Protein 6R3P (pdb70)

Sequence (985 aa):
MPGFLTAFEYSEKRKMMVFHITTGSQEFDKLLGGGIESMAITEAFGEFRTGKTQLSHTLCVTAQLPGAGGYPGGKIIFIDTENTFRPDRLRDIADRFNVDHDAVLDDNVLYARAYTSEHQMELLDYVAAKFHEEAGIFKLLIIDSIMALFRVDFSGRGELAERQQKLAQMLSRLQKISEEYNVAVFVTNQMTKKPIGGHILAHASTTRISLRKGRGELRIAKIYDSPEMPENEATFAITAGGIGDAKEPGFLTAFEYSEKRKMVFHITTGSQEFDKLLGGGIESMAITEAFGEFRTGKTQLSHTLCVTAQLPGAGGYPGGKIIFIDTENTFRPDRLRDIADRFNVDHDAVLDDNVLYARAYTSEHQMELLDYVAAKFHEEAGIFKLLIIDSIMALFRVDFSGRGELAERQQKLAQMLSRLQKISEEYNVAVFVTNQMTAKKPIGGHILAHASTTRISLRKGRGELRIAKIYDSPEMPENEATFAITAGGIGDAKESMPGFLTAFEYSEKRKMVFHITTGSQEFDKLLGGGIESMAITEAFGEFRTGKTQLSHTLCVTAQLPGAGGYPGGKIIFIDTENTFRPDRLRDIADRFNVDHDAVLDNVLYARAYTSEHQMELLDYVAAKFHEEAGIFKLLIIDSIMALFRVDFSGRGELAERQQKLAQMLSRLQKISEEYNVAVFVTNQMTAPKKPIGGHILAHASTTRISLRKGRGELRIAKIYDSPEMPENEATFAITAGGIGDAMPGFLTAFEYSEKRKMVFHITTGSQEFDKLLGGGIESMAITEAFGEFRTGKTQLSHTLCVTAQLPGAGGYPGGKIIFIDTENTFRPDRLRDIADRFNVDHDAVLDDNVLYARAYTSEHQMELLDYVAAKFHEEAGIFKLLIIDSIMALFRVDFSGRGELAERQQKLAQMLSRLQKISEEYNVAVFVTNQMTKKPIGGHILAHASTTRISLRKGRGELRIAKIYDSPEMPENEATFAITAGGIGDAKE

Radius of gyration: 35.14 Å; Cα contacts (8 Å, |Δi|>4): 2081; chains: 4; bounding box: 128×81×46 Å

Solvent-accessible surface area: 45267 Å² total; per-residue (Å²): 55,73,68,13,70,33,0,72,84,6,2,72,59,29,116,115,30,14,55,0,50,0,12,0,126,78,2,20,158,30,23,55,35,2,2,38,0,3,5,1,4,0,0,1,6,105,168,171,5,5,37,40,20,2,0,0,0,0,0,0,2,0,27,35,82,19,83,50,11,4,76,12,16,68,0,12,0,1,0,14,66,86,43,17,114,56,93,93,0,85,62,0,0,77,90,51,134,50,90,56,98,51,5,46,106,38,18,61,93,32,55,1,142,59,4,113,55,0,22,84,28,3,70,158,9,26,56,70,4,126,119,112,74,44,62,14,23,0,0,0,0,8,0,0,0,18,15,0,94,103,53,25,93,50,218,76,98,62,40,87,35,22,118,69,0,12,74,1,2,17,93,0,7,111,12,0,5,112,57,20,2,0,0,1,0,3,0,41,42,93,164,144,15,14,4,48,96,1,0,42,33,4,9,51,35,30,2,22,6,97,122,20,214,70,148,51,31,33,0,22,46,66,130,20,60,147,96,116,137,27,52,4,35,1,15,46,78,80,12,0,0,9,62,24,210,200,157,96,170,107,82,88,143,85,93,49,80,53,90,152,110,33,19,58,1,48,0,11,0,122,82,0,21,148,32,23,55,36,1,0,47,0,10,9,2,4,0,0,0,5,100,166,156,4,6,37,36,35,1,0,1,0,0,0,0,1,0,30,28,108,39,99,91,69,8,90,14,15,76,0,0,0,0,0,0,51,4,46,0,53,3,90,94,1,29,60,1,0,75,90,53,134,51,80,36,45,51,4,0,72,44,0,18,5,4,18,0,34,45,6,119,51,0,25,78,3,4,69,92,0,28,60,33,4,132,123,108,71,43,63,12,24,0,0,0,0,9,1,0,0,6,0,0,42,11,40,26,37,13,219,77,46,54,84,89,38,51,134,75,0,42,74,2,3,46,101,0,42,134,10,0,70,115,52,22,1,0,0,0,0,1,0,34,40,50,116,159,110,8,13,6,45,167,38,0,42,141,4,8,94,36,30,0,23,4,95,99,24,210,76,139,50,26,32,0,18,48,73,129,20,77,148,101,117,135,29,56,8,57,0,12,39,72,81,10,0,0,6,57,20,201,184,115,117,149,74,123,96,75,87,143,75,95,47,83,58,91,156,111,32,23,58,0,49,0,12,0,120,86,1,20,146,31,24,54,36,1,2,50,0,10,7,1,4,0,0,1,6,132,172,161,5,4,36,40,26,1,0,0,0,0,0,0,1,0,26,30,114,37,99,90,68,10,90,14,15,80,0,0,0,0,0,0,53,2,43,0,55,3,88,90,0,42,68,2,0,81,90,52,135,48,95,56,68,51,5,1,75,45,0,33,5,1,17,0,33,42,5,120,51,0,30,82,5,3,77,96,0,23,56,47,5,128,122,108,85,45,62,15,24,0,0,0,0,8,0,0,0,7,1,0,41,12,36,22,39,13,228,74,36,69,81,84,33,57,134,73,0,43,66,1,2,56,101,0,44,144,10,1,70,109,42,26,1,0,0,1,0,1,0,34,50,56,100,155,134,110,7,13,6,45,168,38,0,41,140,4,9,93,36,31,2,23,4,92,102,20,221,72,144,57,22,31,0,24,46,70,127,20,82,144,110,113,134,27,60,8,55,1,15,48,79,84,11,0,0,8,75,92,72,102,40,15,64,30,0,68,84,6,3,82,63,28,137,115,33,15,59,1,49,0,11,0,119,88,0,21,150,33,24,55,35,1,1,39,0,3,4,2,3,0,0,0,5,106,171,148,5,3,36,40,22,1,0,1,0,0,0,0,1,0,28,32,74,20,85,60,13,5,77,13,15,78,0,10,0,1,0,14,66,85,45,17,110,56,92,99,1,86,64,3,0,79,93,49,120,46,22,56,80,46,4,45,108,45,16,82,92,29,55,1,143,61,6,136,54,0,23,91,31,7,65,149,9,24,57,74,3,130,122,108,72,41,67,15,20,0,0,0,0,9,0,0,0,15,16,0,93,102,54,21,98,39,215,75,94,42,42,90,32,20,112,74,0,11,74,3,3,17,103,0,7,109,9,0,5,112,35,18,1,0,0,0,0,2,0,34,40,84,168,123,8,13,5,46,89,1,0,41,34,4,8,48,35,30,0,24,4,96,114,20,218,70,148,56,12,30,0,19,46,71,129,21,66,149,100,112,134,29,58,8,54,1,14,47,77,83,11,0,0,7,58,44,193,238

Secondary structure (DSSP, 8-state):
-TT-EEHHHHHHHHTT--EE--S-HHHHHHHTSSEEBSEEEEEEESTTSSHHHHHHHHHHHTTS--GGG----EEEEEESSS---HHHHHHHHHHTT--HHHHHHTEEEEE--SHHHHHHHHHHHHHHHHHSTTSEEEEEEE-SSHHHHHHT-STTSHHHHHHHHHHHHHHHHHHHHHTT-EEEEEE-B---BTTHHHHHHH-SEEEEEEE-STTEEEEEETT--S-GGGEEEEEEETTEEE----/-----HHHHHHHHTT--EE--S-HHHHHHHTSSEESSEEEEEEESTTSSHHHHHHHHHHHTTS--GGG----EEEEEESSS---HHHHHHHHHHTT--HHHHHHTEEEEE--SHHHHHHHHHHHHHHHHHSTTSEEEEEEE-SSHHHHHHT-STTSHHHHHHHHHHHHHHHHHHHHHTT-EEEEEE-EE--EETTHHHHHHH-SEEEEEEE-STTEEEEEETT--S-GGGEEEEEEETTEEE----/--TT---HHHHHHHHTT--EE--S-HHHHHHHTSSEEBSEEEEEEESTTSSHHHHHHHHHHHTTS--GGG----EEEEEESSS---HHHHHHHHHHTT--HHHHHHTEEEEE--SHHHHHHHHHHHHHHHHHSTTSEEEEEEESSSHHHHHHT-STTSHHHHHHHHHHHHHHHHHHHHHTT-EEEEEE-EE---EETTHHHHHHH-SEEEEEEE-STT-EEEEETT--S-GGGEEEEEEETTEEE--/-TT-EEHHHHHHHHTT--EE--S-HHHHHHHTSSEESSEEEEEEESTTSSHHHHHHHHHHHTTS--GGG----EEEEEESSS---HHHHHHHHHHTT--HHHHHHTEEEEE--SHHHHHHHHHHHHHHHHHSTTSEEEEEEE-SSHHHHHHT-STTSHHHHHHHHHHHHHHHHHHHHHTT-EEEEEE-B---BTTHHHHHHH-SEEEEEEE-STTEEEEEETTS-S-GGGEEEEEEETTEEE----

Structure (mmCIF, N/CA/C/O backbone):
data_6R3P
#
_entry.id   6R3P
#
_cell.length_a   174.490
_cell.length_b   174.490
_cell.length_c   179.570
_cell.angle_alpha   90.00
_cell.angle_beta   90.00
_cell.angle_gamma   90.00
#
_symmetry.space_group_name_H-M   'I 4 2 2'
#
loop_
_entity.id
_entity.type
_entity.pdbx_description
1 polymer 'Meiotic recombination protein DMC1/LIM15 homolog'
2 non-polymer 1,2-ETHANEDIOL
3 non-polymer DI(HYDROXYETHYL)ETHER
4 non-polymer 'TETRAETHYLENE GLYCOL'
5 non-polymer 'HEXAETHYLENE GLYCOL'
6 non-polymer 'PENTAETHYLENE GLYCOL'
7 water water
#
loop_
_atom_site.group_PDB
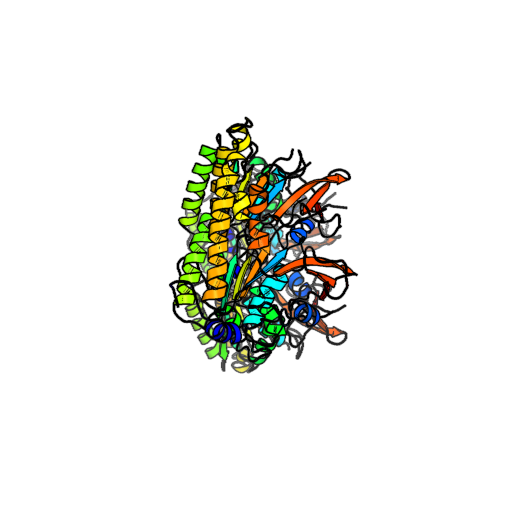_atom_site.id
_atom_site.type_symbol
_atom_site.label_atom_id
_atom_site.label_alt_id
_atom_site.label_comp_id
_atom_site.label_asym_id
_atom_site.label_entity_id
_atom_site.label_seq_id
_atom_site.pdbx_PDB_ins_code
_atom_site.Cartn_x
_atom_site.Cartn_y
_atom_site.Cartn_z
_atom_site.occupancy
_atom_site.B_iso_or_equiv
_atom_site.auth_seq_id
_atom_site.auth_comp_id
_atom_site.auth_asym_id
_atom_site.auth_atom_id
_atom_site.pdbx_PDB_model_num
ATOM 1 N N . MET A 1 3 ? 16.825 45.397 86.240 1.00 141.31 82 MET A N 1
ATOM 2 C CA . MET A 1 3 ? 15.906 44.280 86.423 1.00 142.48 82 MET A CA 1
ATOM 3 C C . MET A 1 3 ? 16.624 43.044 86.956 1.00 137.03 82 MET A C 1
ATOM 4 O O . MET A 1 3 ? 17.853 42.967 86.912 1.00 133.08 82 MET A O 1
ATOM 17 N N . PRO A 1 4 ? 15.856 42.074 87.462 1.00 135.34 83 PRO A N 1
ATOM 18 C CA . PRO A 1 4 ? 16.430 40.796 87.898 1.00 131.42 83 PRO A CA 1
ATOM 19 C C . PRO A 1 4 ? 16.698 39.880 86.704 1.00 121.71 83 PRO A C 1
ATOM 20 O O . PRO A 1 4 ? 15.768 39.387 86.065 1.00 123.72 83 PRO A O 1
ATOM 31 N N . GLY A 1 5 ? 17.977 39.657 86.415 1.00 97.33 84 GLY A N 1
ATOM 32 C CA . GLY A 1 5 ? 18.370 38.830 85.293 1.00 89.08 84 GLY A CA 1
ATOM 33 C C . GLY A 1 5 ? 18.533 39.563 83.980 1.00 80.56 84 GLY A C 1
ATOM 34 O O . GLY A 1 5 ? 18.877 38.927 82.975 1.00 72.63 84 GLY A O 1
ATOM 38 N N . PHE A 1 6 ? 18.308 40.875 83.955 1.00 89.05 85 PHE A N 1
ATOM 39 C CA . PHE A 1 6 ? 18.392 41.679 82.746 1.00 82.11 85 PHE A CA 1
ATOM 40 C C . PHE A 1 6 ? 19.570 42.641 82.825 1.00 74.56 85 PHE A C 1
ATOM 41 O O . PHE A 1 6 ? 19.932 43.122 83.903 1.00 73.61 85 PHE A O 1
ATOM 58 N N . LEU A 1 7 ? 20.162 42.916 81.667 1.00 67.28 86 LEU A N 1
ATOM 59 C CA . LEU A 1 7 ? 21.142 43.978 81.507 1.00 66.38 86 LEU A CA 1
ATOM 60 C C . LEU A 1 7 ? 20.582 45.051 80.584 1.00 65.79 86 LEU A C 1
ATOM 61 O O . LEU A 1 7 ? 19.736 44.774 79.728 1.00 67.22 86 LEU A O 1
ATOM 77 N N . THR A 1 8 ? 21.059 46.280 80.757 1.00 58.19 87 THR A N 1
ATOM 78 C CA . THR A 1 8 ? 20.827 47.290 79.739 1.00 56.74 87 THR A CA 1
ATOM 79 C C . THR A 1 8 ? 21.592 46.906 78.475 1.00 53.64 87 THR A C 1
ATOM 80 O O . THR A 1 8 ? 22.566 46.150 78.517 1.00 51.52 87 THR A O 1
ATOM 91 N N . ALA A 1 9 ? 21.135 47.424 77.335 1.00 54.30 88 ALA A N 1
ATOM 92 C CA . ALA A 1 9 ? 21.862 47.180 76.094 1.00 52.44 88 ALA A CA 1
ATOM 93 C C . ALA A 1 9 ? 23.282 47.725 76.173 1.00 50.05 88 ALA A C 1
ATOM 94 O O . ALA A 1 9 ? 24.187 47.195 75.517 1.00 47.86 88 ALA A O 1
ATOM 101 N N . PHE A 1 10 ? 23.496 48.775 76.972 1.00 54.03 89 PHE A N 1
ATOM 102 C CA . PHE A 1 10 ? 24.836 49.333 77.129 1.00 53.84 89 PHE A CA 1
ATOM 103 C C . PHE A 1 10 ? 25.753 48.355 77.850 1.00 50.67 89 PHE A C 1
ATOM 104 O O . PHE A 1 10 ? 26.871 48.085 77.394 1.00 50.89 89 PHE A O 1
ATOM 121 N N . GLU A 1 11 ? 25.301 47.822 78.987 1.00 50.57 90 GLU A N 1
ATOM 122 C CA . GLU A 1 11 ? 26.084 46.812 79.689 1.00 49.46 90 GLU A CA 1
ATOM 123 C C . GLU A 1 11 ? 26.378 45.623 78.787 1.00 46.83 90 GLU A C 1
ATOM 124 O O . GLU A 1 11 ? 27.502 45.106 78.772 1.00 45.25 90 GLU A O 1
ATOM 136 N N . TYR A 1 12 ? 25.381 45.171 78.024 1.00 46.57 91 TYR A N 1
ATOM 137 C CA . TYR A 1 12 ? 25.620 44.055 77.116 1.00 51.86 91 TYR A CA 1
ATOM 138 C C . TYR A 1 12 ? 26.604 44.448 76.022 1.00 42.84 91 TYR A C 1
ATOM 139 O O . TYR A 1 12 ? 27.451 43.6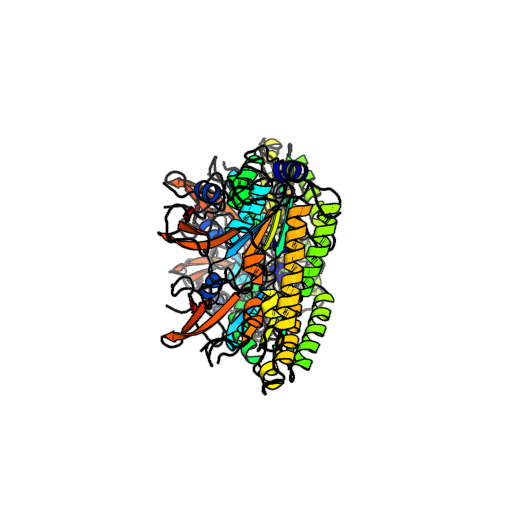42 75.626 1.00 41.03 91 TYR A O 1
ATOM 157 N N . SER A 1 13 ? 26.522 45.688 75.535 1.00 52.57 92 SER A N 1
ATOM 158 C CA . SER A 1 13 ? 27.485 46.163 74.546 1.00 48.69 92 SER A CA 1
ATOM 159 C C . SER A 1 13 ? 28.904 46.105 75.097 1.00 48.92 92 SER A C 1
ATOM 160 O O . SER A 1 13 ? 29.828 45.644 74.418 1.00 46.22 92 SER A O 1
ATOM 168 N N . GLU A 1 14 ? 29.096 46.573 76.333 1.00 52.23 93 GLU A N 1
ATOM 169 C CA . GLU A 1 14 ? 30.412 46.486 76.955 1.00 52.34 93 GLU A CA 1
ATOM 170 C C . GLU A 1 14 ? 30.888 45.040 77.023 1.00 52.66 93 GLU A C 1
ATOM 171 O O . GLU A 1 14 ? 32.074 44.757 76.817 1.00 48.78 93 GLU A O 1
ATOM 183 N N . LYS A 1 15 ? 29.974 44.108 77.302 1.00 54.44 94 LYS A N 1
ATOM 184 C CA . LYS A 1 15 ? 30.353 42.700 77.357 1.00 55.00 94 LYS A CA 1
ATOM 185 C C . LYS A 1 15 ? 30.755 42.185 75.980 1.00 52.92 94 LYS A C 1
ATOM 186 O O . LYS A 1 15 ? 31.742 41.450 75.849 1.00 50.76 94 LYS A O 1
ATOM 205 N N . ARG A 1 16 ? 30.017 42.570 74.937 1.00 47.70 95 ARG A N 1
ATOM 206 C CA . ARG A 1 16 ? 30.324 42.079 73.599 1.00 47.15 95 ARG A CA 1
ATOM 207 C C . ARG A 1 16 ? 31.570 42.726 73.007 1.00 47.32 95 ARG A C 1
ATOM 208 O O . ARG A 1 16 ? 32.176 42.148 72.099 1.00 45.53 95 ARG A O 1
ATOM 229 N N . LYS A 1 17 ? 31.972 43.903 73.494 1.00 45.88 96 LYS A N 1
ATOM 230 C CA . LYS A 1 17 ? 33.189 44.529 72.992 1.00 47.61 96 LYS A CA 1
ATOM 231 C C . LYS A 1 17 ? 34.420 43.662 73.229 1.00 46.71 96 LYS A C 1
ATOM 232 O O . LYS A 1 17 ? 35.449 43.881 72.583 1.00 46.62 96 LYS A O 1
ATOM 251 N N A MET A 1 18 ? 34.329 42.693 74.140 0.45 49.38 97 MET A N 1
ATOM 252 N N B MET A 1 18 ? 34.346 42.692 74.135 0.55 49.40 97 MET A N 1
ATOM 253 C CA A MET A 1 18 ? 35.410 41.762 74.435 0.45 49.18 97 MET A CA 1
ATOM 254 C CA B MET A 1 18 ? 35.464 41.791 74.384 0.55 49.32 97 MET A CA 1
ATOM 255 C C A MET A 1 18 ? 35.415 40.543 73.522 0.45 46.97 97 MET A C 1
ATOM 256 C C B MET A 1 18 ? 35.389 40.514 73.555 0.55 46.92 97 MET A C 1
ATOM 257 O O A MET A 1 18 ? 36.339 39.727 73.607 0.45 43.96 97 MET A O 1
ATOM 258 O O B MET A 1 18 ? 36.228 39.625 73.734 0.55 43.71 97 MET A O 1
ATOM 285 N N . VAL A 1 19 ? 34.412 40.400 72.652 1.00 41.55 98 VAL A N 1
ATOM 286 C CA . VAL A 1 19 ? 34.329 39.223 71.797 1.00 37.01 98 VAL A CA 1
ATOM 287 C C . VAL A 1 19 ? 35.549 39.170 70.889 1.00 36.12 98 VAL A C 1
ATOM 288 O O . VAL A 1 19 ? 36.025 40.199 70.391 1.00 39.78 98 VAL A O 1
ATOM 301 N N . PHE A 1 20 ? 36.069 37.965 70.673 1.00 33.84 99 PHE A N 1
ATOM 302 C CA . PHE A 1 20 ? 37.250 37.777 69.846 1.00 34.80 99 PHE A CA 1
ATOM 303 C C . PHE A 1 20 ? 37.019 36.655 68.842 1.00 36.44 99 PHE A C 1
ATOM 304 O O . PHE A 1 20 ? 36.025 35.924 68.897 1.00 35.39 99 PHE A O 1
ATOM 321 N N . HIS A 1 21 ? 37.956 36.550 67.903 1.00 36.03 100 HIS A N 1
ATOM 322 C CA . HIS A 1 21 ? 37.979 35.499 66.899 1.00 33.92 100 HIS A CA 1
ATOM 323 C C . HIS A 1 21 ? 39.336 34.816 66.940 1.00 35.03 100 HIS A C 1
ATOM 324 O O . HIS A 1 21 ? 40.360 35.470 67.159 1.00 40.98 100 HIS A O 1
ATOM 338 N N . ILE A 1 22 ? 39.340 33.502 66.734 1.00 32.58 101 ILE A N 1
ATOM 339 C CA . ILE A 1 22 ? 40.567 32.715 66.668 1.00 34.41 101 ILE A CA 1
ATOM 340 C C . ILE A 1 22 ? 40.749 32.271 65.224 1.00 33.83 101 ILE A C 1
ATOM 341 O O . ILE A 1 22 ? 39.894 31.566 64.675 1.00 35.58 101 ILE A O 1
ATOM 357 N N . THR A 1 23 ? 41.864 32.672 64.615 1.00 35.54 102 THR A N 1
ATOM 358 C CA . THR A 1 23 ? 42.111 32.334 63.220 1.00 36.22 102 THR A CA 1
ATOM 359 C C . THR A 1 23 ? 42.134 30.822 63.031 1.00 34.72 102 THR A C 1
ATOM 360 O O . THR A 1 23 ? 42.651 30.080 63.870 1.00 33.75 102 THR A O 1
ATOM 371 N N . THR A 1 24 ? 41.556 30.369 61.917 1.00 35.32 103 THR A N 1
ATOM 372 C CA . THR A 1 24 ? 41.593 28.961 61.545 1.00 37.65 103 THR A CA 1
ATOM 373 C C . THR A 1 24 ? 42.916 28.552 60.912 1.00 43.78 103 THR A C 1
ATOM 374 O O . THR A 1 24 ? 43.139 27.355 60.699 1.00 45.02 103 THR A O 1
ATOM 385 N N . GLY A 1 25 ? 43.790 29.508 60.605 1.00 42.47 104 GLY A N 1
ATOM 386 C CA . GLY A 1 25 ? 44.956 29.254 59.793 1.00 44.57 104 GLY A CA 1
ATOM 387 C C . GLY A 1 25 ? 44.756 29.530 58.319 1.00 46.32 104 GLY A C 1
ATOM 388 O O . GLY A 1 25 ? 45.741 29.567 57.571 1.00 48.87 104 GLY A O 1
ATOM 392 N N . SER A 1 26 ? 43.514 29.727 57.883 1.00 45.31 105 SER A N 1
ATOM 393 C CA . SER A 1 26 ? 43.189 30.017 56.494 1.00 47.42 105 SER A CA 1
ATOM 394 C C . SER A 1 26 ? 42.534 31.386 56.410 1.00 49.19 105 SER A C 1
ATOM 395 O O . SER A 1 26 ? 41.555 31.652 57.116 1.00 44.51 105 SER A O 1
ATOM 403 N N . GLN A 1 27 ? 43.072 32.250 55.547 1.00 57.85 106 GLN A N 1
ATOM 404 C CA . GLN A 1 27 ? 42.518 33.592 55.405 1.00 61.32 106 GLN A CA 1
ATOM 405 C C . GLN A 1 27 ? 41.098 33.549 54.855 1.00 59.25 106 GLN A C 1
ATOM 406 O O . GLN A 1 27 ? 40.213 34.259 55.346 1.00 57.14 106 GLN A O 1
ATOM 420 N N . GLU A 1 28 ? 40.860 32.723 53.834 1.00 59.80 107 GLU A N 1
ATOM 421 C CA . GLU A 1 28 ? 39.529 32.654 53.239 1.00 60.93 107 GLU A CA 1
ATOM 422 C C . GLU A 1 28 ? 38.523 32.067 54.220 1.00 56.29 107 GLU A C 1
ATOM 423 O O . GLU A 1 28 ? 37.402 32.573 54.349 1.00 54.83 107 GLU A O 1
ATOM 435 N N . PHE A 1 29 ? 38.906 30.999 54.921 1.00 52.75 108 PHE A N 1
ATOM 436 C CA . PHE A 1 29 ? 38.056 30.457 55.976 1.00 48.00 108 PHE A CA 1
ATOM 437 C C . PHE A 1 29 ? 37.748 31.522 57.025 1.00 47.68 108 PHE A C 1
ATOM 438 O O . PHE A 1 29 ? 36.601 31.656 57.469 1.00 46.43 108 PHE A O 1
ATOM 455 N N . ASP A 1 30 ? 38.759 32.301 57.423 1.00 44.35 109 ASP A N 1
ATOM 456 C CA . ASP A 1 30 ? 38.550 33.343 58.426 1.00 44.18 109 ASP A CA 1
ATOM 457 C C . ASP A 1 30 ? 37.551 34.385 57.937 1.00 44.91 109 ASP A C 1
ATOM 458 O O . ASP A 1 30 ? 36.657 34.801 58.682 1.00 43.87 109 ASP A O 1
ATOM 467 N N . LYS A 1 31 ? 37.694 34.831 56.686 1.00 47.30 110 LYS A N 1
ATOM 468 C CA . LYS A 1 31 ? 36.730 35.775 56.130 1.00 53.75 110 LYS A CA 1
ATOM 469 C C . LYS A 1 31 ? 35.319 35.203 56.175 1.00 52.25 110 LYS A C 1
ATOM 470 O O . LYS A 1 31 ? 34.365 35.904 56.533 1.00 48.67 110 LYS A O 1
ATOM 489 N N . LEU A 1 32 ? 35.168 33.927 55.812 1.00 56.17 111 LEU A N 1
ATOM 490 C CA . LEU A 1 32 ? 33.862 33.280 55.874 1.00 55.51 111 LEU A CA 1
ATOM 491 C C . LEU A 1 32 ? 33.273 33.361 57.275 1.00 51.61 111 LEU A C 1
ATOM 492 O O . LEU A 1 32 ? 32.054 33.492 57.440 1.00 48.70 111 LEU A O 1
ATOM 508 N N . LEU A 1 33 ? 34.119 33.281 58.295 1.00 49.14 112 LEU A N 1
ATOM 509 C CA . LEU A 1 33 ? 33.673 33.274 59.681 1.00 48.13 112 LEU A CA 1
ATOM 510 C C . LEU A 1 33 ? 33.672 34.659 60.314 1.00 47.70 112 LEU A C 1
ATOM 511 O O . LEU A 1 33 ? 33.332 34.783 61.496 1.00 46.63 112 LEU A O 1
ATOM 527 N N . GLY A 1 34 ? 34.039 35.697 59.569 1.00 49.15 113 GLY A N 1
ATOM 528 C CA . GLY A 1 34 ? 34.126 37.023 60.145 1.00 47.76 113 GLY A CA 1
ATOM 529 C C . GLY A 1 34 ? 35.336 37.236 61.024 1.00 48.39 113 GLY A C 1
ATOM 530 O O . GLY A 1 34 ? 35.305 38.099 61.907 1.00 47.89 113 GLY A O 1
ATOM 534 N N . GLY A 1 35 ? 36.406 36.470 60.810 1.00 43.76 114 GLY A N 1
ATOM 535 C CA . GLY A 1 35 ? 37.629 36.632 61.569 1.00 41.59 114 GLY A CA 1
ATOM 536 C C . GLY A 1 35 ? 38.184 35.328 62.105 1.00 41.50 114 GLY A C 1
ATOM 537 O O . GLY A 1 35 ? 39.386 35.217 62.361 1.00 40.40 114 GLY A O 1
ATOM 541 N N . GLY A 1 36 ? 37.322 34.337 62.282 1.00 43.08 115 GLY A N 1
ATOM 542 C CA . GLY A 1 36 ? 37.718 33.050 62.802 1.00 41.68 115 GLY A CA 1
ATOM 543 C C . GLY A 1 36 ? 36.673 32.528 63.763 1.00 41.31 115 GLY A C 1
ATOM 544 O O . GLY A 1 36 ? 35.529 32.980 63.761 1.00 41.67 115 GLY A O 1
ATOM 548 N N . ILE A 1 37 ? 37.083 31.565 64.586 1.00 38.11 116 ILE A N 1
ATOM 549 C CA . ILE A 1 37 ? 36.190 30.967 65.573 1.00 37.03 116 ILE A CA 1
ATOM 550 C C . ILE A 1 37 ? 35.862 32.017 66.628 1.00 38.17 116 ILE A C 1
ATOM 551 O O . ILE A 1 37 ? 36.758 32.563 67.280 1.00 37.13 116 ILE A O 1
ATOM 567 N N . GLU A 1 38 ? 34.571 32.286 66.811 1.00 33.78 117 GLU A N 1
ATOM 568 C CA . GLU A 1 38 ? 34.103 33.429 67.583 1.00 37.57 117 GLU A CA 1
ATOM 569 C C . GLU A 1 38 ? 33.820 33.042 69.030 1.00 34.39 117 GLU A C 1
ATOM 570 O O . GLU A 1 38 ? 33.292 31.961 69.304 1.00 32.89 117 GLU A O 1
ATOM 582 N N . SER A 1 39 ? 34.165 33.939 69.953 1.00 30.27 118 SER A N 1
ATOM 583 C CA . SER A 1 39 ? 33.874 33.725 71.361 1.00 30.01 118 SER A CA 1
ATOM 584 C C . SER A 1 39 ? 32.419 34.085 71.666 1.00 31.34 118 SER A C 1
ATOM 585 O O . SER A 1 39 ? 31.717 34.705 70.862 1.00 35.26 118 SER A O 1
ATOM 593 N N . MET A 1 40 ? 31.968 33.688 72.857 1.00 33.52 119 MET A N 1
ATOM 594 C CA . MET A 1 40 ? 30.566 33.828 73.257 1.00 35.84 119 MET A CA 1
ATOM 595 C C . MET A 1 40 ? 29.637 33.116 72.277 1.00 33.68 119 MET A C 1
ATOM 596 O O . MET A 1 40 ? 28.513 33.562 72.028 1.00 35.54 119 MET A O 1
ATOM 610 N N . ALA A 1 41 ? 30.096 31.995 71.722 1.00 31.63 120 ALA A N 1
ATOM 611 C CA . ALA A 1 41 ? 29.317 31.267 70.731 1.00 32.60 120 ALA A CA 1
ATOM 612 C C . ALA A 1 41 ? 29.851 29.850 70.593 1.00 34.58 120 ALA A C 1
ATOM 613 O O . ALA A 1 41 ? 31.004 29.559 70.927 1.00 33.52 120 ALA A O 1
ATOM 620 N N . ILE A 1 42 ? 28.984 28.977 70.088 1.00 32.05 121 ILE A N 1
ATOM 621 C CA . ILE A 1 42 ? 29.349 27.629 69.675 1.00 32.25 121 ILE A CA 1
ATOM 622 C C . ILE A 1 42 ? 29.433 27.602 68.157 1.00 31.91 121 ILE A C 1
ATOM 623 O O . ILE A 1 42 ? 28.490 28.014 67.466 1.00 34.28 121 ILE A O 1
ATOM 639 N N . THR A 1 43 ? 30.549 27.108 67.638 1.00 33.65 122 THR A N 1
ATOM 640 C CA . THR A 1 43 ? 30.727 26.882 66.211 1.00 34.65 122 THR A CA 1
ATOM 641 C C . THR A 1 43 ? 30.846 25.383 65.974 1.00 35.59 122 THR A C 1
ATOM 642 O O . THR A 1 43 ? 31.672 24.714 66.605 1.00 34.75 122 THR A O 1
ATOM 653 N N . GLU A 1 44 ? 30.021 24.865 65.071 1.00 35.82 123 GLU A N 1
ATOM 654 C CA . GLU A 1 44 ? 29.944 23.440 64.782 1.00 38.57 123 GLU A CA 1
ATOM 655 C C . GLU A 1 44 ? 30.468 23.177 63.376 1.00 39.69 123 GLU A C 1
ATOM 656 O O . GLU A 1 44 ? 30.076 23.861 62.425 1.00 36.55 123 GLU A O 1
ATOM 668 N N . ALA A 1 45 ? 31.346 22.183 63.250 1.00 39.83 124 ALA A N 1
ATOM 669 C CA . ALA A 1 45 ? 31.871 21.744 61.964 1.00 41.93 124 ALA A CA 1
ATOM 670 C C . ALA A 1 45 ? 31.534 20.275 61.764 1.00 43.31 124 ALA A C 1
ATOM 671 O O . ALA A 1 45 ? 31.839 19.441 62.622 1.00 42.27 124 ALA A O 1
ATOM 678 N N . PHE A 1 46 ? 30.910 19.959 60.635 1.00 42.62 125 PHE A N 1
ATOM 679 C CA . PHE A 1 46 ? 30.531 18.587 60.338 1.00 51.69 125 PHE A CA 1
ATOM 680 C C . PHE A 1 46 ? 30.873 18.272 58.891 1.00 55.32 125 PHE A C 1
ATOM 681 O O . PHE A 1 46 ? 30.952 19.165 58.044 1.00 53.29 125 PHE A O 1
ATOM 698 N N . GLY A 1 47 ? 31.082 16.991 58.625 1.00 61.50 126 GLY A N 1
ATOM 699 C CA . GLY A 1 47 ? 31.423 16.541 57.292 1.00 68.23 126 GLY A CA 1
ATOM 700 C C . GLY A 1 47 ? 31.816 15.082 57.328 1.00 73.15 126 GLY A C 1
ATOM 701 O O . GLY A 1 47 ? 31.779 14.428 58.375 1.00 70.60 126 GLY A O 1
ATOM 705 N N . GLU A 1 48 ? 32.197 14.582 56.157 1.00 76.88 127 GLU A N 1
ATOM 706 C CA . GLU A 1 48 ? 32.616 13.196 56.034 1.00 85.40 127 GLU A CA 1
ATOM 707 C C . GLU A 1 48 ? 34.074 13.043 56.470 1.00 90.11 127 GLU A C 1
ATOM 708 O O . GLU A 1 48 ? 34.720 13.989 56.930 1.00 85.36 127 GLU A O 1
ATOM 720 N N . PHE A 1 49 ? 34.594 11.826 56.333 1.00 115.38 128 PHE A N 1
ATOM 721 C CA . PHE A 1 49 ? 35.951 11.529 56.770 1.00 117.73 128 PHE A CA 1
ATOM 722 C C . PHE A 1 49 ? 36.964 12.257 55.892 1.00 119.39 128 PHE A C 1
ATOM 723 O O . PHE A 1 49 ? 36.798 12.360 54.674 1.00 120.15 128 PHE A O 1
ATOM 740 N N . ARG A 1 50 ? 38.015 12.777 56.528 1.00 115.73 129 ARG A N 1
ATOM 741 C CA . ARG A 1 50 ? 39.085 13.496 55.833 1.00 116.18 129 ARG A CA 1
ATOM 742 C C . ARG A 1 50 ? 38.553 14.737 55.117 1.00 113.04 129 ARG A C 1
ATOM 743 O O . ARG A 1 50 ? 38.939 15.036 53.985 1.00 116.14 129 ARG A O 1
ATOM 764 N N . THR A 1 51 ? 37.660 15.471 55.782 1.00 81.11 130 THR A N 1
ATOM 765 C CA . THR A 1 51 ? 37.189 16.752 55.273 1.00 76.33 130 THR A CA 1
ATOM 766 C C . THR A 1 51 ? 37.845 17.940 55.965 1.00 65.71 130 THR A C 1
ATOM 767 O O . THR A 1 51 ? 37.749 19.062 55.455 1.00 63.19 130 THR A O 1
ATOM 778 N N . GLY A 1 52 ? 38.504 17.725 57.104 1.00 70.06 131 GLY A N 1
ATOM 779 C CA . GLY A 1 52 ? 39.252 18.778 57.761 1.00 59.17 131 GLY A CA 1
ATOM 780 C C . GLY A 1 52 ? 38.911 18.973 59.225 1.00 49.11 131 GLY A C 1
ATOM 781 O O . GLY A 1 52 ? 39.547 19.785 59.904 1.00 49.72 131 GLY A O 1
ATOM 785 N N . LYS A 1 53 ? 37.916 18.237 59.726 1.00 48.42 132 LYS A N 1
ATOM 786 C CA . LYS A 1 53 ? 37.484 18.415 61.110 1.00 47.12 132 LYS A CA 1
ATOM 787 C C . LYS A 1 53 ? 38.649 18.251 62.078 1.00 43.94 132 LYS A C 1
ATOM 788 O O . LYS A 1 53 ? 38.861 19.090 62.961 1.00 40.36 132 LYS A O 1
ATOM 807 N N . THR A 1 54 ? 39.413 17.166 61.934 1.00 46.40 133 THR A N 1
ATOM 808 C CA . THR A 1 54 ? 40.509 16.910 62.863 1.00 49.29 133 THR A CA 1
ATOM 809 C C . THR A 1 54 ? 41.654 17.891 62.655 1.00 42.94 133 THR A C 1
ATOM 810 O O . THR A 1 54 ? 42.290 18.319 63.623 1.00 43.48 133 THR A O 1
ATOM 821 N N . GLN A 1 55 ? 41.946 18.246 61.402 1.00 46.27 134 GLN A N 1
ATOM 822 C CA . GLN A 1 55 ? 42.993 19.229 61.146 1.00 47.89 134 GLN A CA 1
ATOM 823 C C . GLN A 1 55 ? 42.623 20.582 61.738 1.00 45.15 134 GLN A C 1
ATOM 824 O O . GLN A 1 55 ? 43.482 21.287 62.281 1.00 43.79 134 GLN A O 1
ATOM 838 N N . LEU A 1 56 ? 41.346 20.958 61.650 1.00 36.82 135 LEU A N 1
ATOM 839 C CA . LEU A 1 56 ? 40.902 22.225 62.222 1.00 40.03 135 LEU A CA 1
ATOM 840 C C . LEU A 1 56 ? 40.991 22.198 63.744 1.00 37.31 135 LEU A C 1
ATOM 841 O O . LEU A 1 56 ? 41.474 23.153 64.366 1.00 37.53 135 LEU A O 1
ATOM 857 N N . SER A 1 57 ? 40.529 21.109 64.364 1.00 38.40 136 SER A N 1
ATOM 858 C CA . SER A 1 57 ? 40.645 20.970 65.812 1.00 39.73 136 SER A CA 1
ATOM 859 C C . SER A 1 57 ? 42.090 21.138 66.265 1.00 37.71 136 SER A C 1
ATOM 860 O O . SER A 1 57 ? 42.379 21.900 67.194 1.00 36.73 136 SER A O 1
ATOM 868 N N . HIS A 1 58 ? 43.015 20.425 65.616 1.00 37.75 137 HIS A N 1
ATOM 869 C CA . HIS A 1 58 ? 44.417 20.495 66.017 1.00 39.59 137 HIS A CA 1
ATOM 870 C C . HIS A 1 58 ? 45.022 21.856 65.700 1.00 38.61 137 HIS A C 1
ATOM 871 O O . HIS A 1 58 ? 45.802 22.393 66.495 1.00 38.63 137 HIS A O 1
ATOM 885 N N . THR A 1 59 ? 44.692 22.428 64.540 1.00 35.11 138 THR A N 1
ATOM 886 C CA . THR A 1 59 ? 45.224 23.743 64.200 1.00 35.53 138 THR A CA 1
ATOM 887 C C . THR A 1 59 ? 44.801 24.783 65.230 1.00 33.98 138 THR A C 1
ATOM 888 O O . THR A 1 59 ? 45.609 25.619 65.649 1.00 38.66 138 THR A O 1
ATOM 899 N N . LEU A 1 60 ? 43.538 24.739 65.659 1.00 34.20 139 LEU A N 1
ATOM 900 C CA . LEU A 1 60 ? 43.061 25.698 66.650 1.00 34.17 139 LEU A CA 1
ATOM 901 C C . LEU A 1 60 ? 43.790 25.542 67.978 1.00 35.51 139 LEU A C 1
ATOM 902 O O . LEU A 1 60 ? 43.942 26.520 68.719 1.00 37.28 139 LEU A O 1
ATOM 918 N N . CYS A 1 61 ? 44.239 24.329 68.305 1.00 37.93 140 CYS A N 1
ATOM 919 C CA . CYS A 1 61 ? 45.021 24.143 69.521 1.00 35.89 140 CYS A CA 1
ATOM 920 C C . CYS A 1 61 ? 46.271 25.011 69.522 1.00 39.00 140 CYS A C 1
ATOM 921 O O . CYS A 1 61 ? 46.770 25.378 70.593 1.00 39.16 140 CYS A O 1
ATOM 929 N N . VAL A 1 62 ? 46.805 25.326 68.345 1.00 37.64 141 VAL A N 1
ATOM 930 C CA . VAL A 1 62 ? 47.991 26.171 68.247 1.00 38.50 141 VAL A CA 1
ATOM 931 C C . VAL A 1 62 ? 47.617 27.635 68.047 1.00 37.72 141 VAL A C 1
ATOM 932 O O . VAL A 1 62 ? 48.154 28.519 68.719 1.00 38.74 141 VAL A O 1
ATOM 945 N N . THR A 1 63 ? 46.691 27.926 67.126 1.00 38.46 142 THR A N 1
ATOM 946 C CA . THR A 1 63 ? 46.389 29.322 66.813 1.00 38.25 142 THR A CA 1
ATOM 947 C C . THR A 1 63 ? 45.715 30.037 67.980 1.00 38.10 142 THR A C 1
ATOM 948 O O . THR A 1 63 ? 45.854 31.258 68.116 1.00 36.93 142 THR A O 1
ATOM 959 N N . ALA A 1 64 ? 44.988 29.309 68.830 1.00 32.22 143 ALA A N 1
ATOM 960 C CA . ALA A 1 64 ? 44.378 29.944 69.991 1.00 31.52 143 ALA A CA 1
ATOM 961 C C . ALA A 1 64 ? 45.423 30.473 70.963 1.00 34.99 143 ALA A C 1
ATOM 962 O O . ALA A 1 64 ? 45.096 31.303 71.818 1.00 36.10 143 ALA A O 1
ATOM 969 N N . GLN A 1 65 ? 46.670 30.026 70.845 1.00 37.69 144 GLN A N 1
ATOM 970 C CA . GLN A 1 65 ? 47.730 30.474 71.735 1.00 38.90 144 GLN A CA 1
ATOM 971 C C . GLN A 1 65 ? 48.494 31.677 71.200 1.00 41.01 144 GLN A C 1
ATOM 972 O O . GLN A 1 65 ? 49.353 32.207 71.911 1.00 42.65 144 GLN A O 1
ATOM 986 N N . LEU A 1 66 ? 48.210 32.118 69.975 1.00 37.12 145 LEU A N 1
ATOM 987 C CA . LEU A 1 66 ? 48.992 33.164 69.333 1.00 38.77 145 LEU A CA 1
ATOM 988 C C . LEU A 1 66 ? 48.276 34.509 69.401 1.00 39.60 145 LEU A C 1
ATOM 989 O O . LEU A 1 66 ? 47.064 34.578 69.177 1.00 40.78 145 LEU A O 1
ATOM 1005 N N . PRO A 1 67 ? 48.974 35.604 69.705 1.00 42.57 146 PRO A N 1
ATOM 1006 C CA . PRO A 1 67 ? 48.356 36.924 69.537 1.00 45.66 146 PRO A CA 1
ATOM 1007 C C . PRO A 1 67 ? 47.859 37.087 68.109 1.00 45.07 146 PRO A C 1
ATOM 1008 O O . PRO A 1 67 ? 48.504 36.647 67.155 1.00 49.10 146 PRO A O 1
ATOM 1019 N N . GLY A 1 68 ? 46.693 37.709 67.966 1.00 39.93 147 GLY A N 1
ATOM 1020 C CA . GLY A 1 68 ? 46.070 37.795 66.662 1.00 39.98 147 GLY A CA 1
ATOM 1021 C C . GLY A 1 68 ? 45.306 39.074 66.399 1.00 42.17 147 GLY A C 1
ATOM 1022 O O . GLY A 1 68 ? 45.421 40.052 67.145 1.00 38.97 147 GLY A O 1
ATOM 1026 N N . ALA A 1 69 ? 44.517 39.063 65.327 1.00 40.92 148 ALA A N 1
ATOM 1027 C CA . ALA A 1 69 ? 43.781 40.242 64.902 1.00 43.53 148 ALA A CA 1
ATOM 1028 C C . ALA A 1 69 ? 42.739 40.635 65.944 1.00 40.48 148 ALA A C 1
ATOM 1029 O O . ALA A 1 69 ? 42.325 39.834 66.785 1.00 40.37 148 ALA A O 1
ATOM 1036 N N . GLY A 1 70 ? 42.319 41.895 65.878 1.00 45.91 149 GLY A N 1
ATOM 1037 C CA . GLY A 1 70 ? 41.305 42.394 66.786 1.00 46.98 149 GLY A CA 1
ATOM 1038 C C . GLY A 1 70 ? 41.711 42.376 68.239 1.00 46.78 149 GLY A C 1
ATOM 1039 O O . GLY A 1 70 ? 40.843 42.307 69.115 1.00 45.55 149 GLY A O 1
ATOM 1043 N N . GLY A 1 71 ? 43.009 42.436 68.523 1.00 38.74 150 GLY A N 1
ATOM 1044 C CA . GLY A 1 71 ? 43.479 42.446 69.891 1.00 39.49 150 GLY A CA 1
ATOM 1045 C C . GLY A 1 71 ? 43.416 41.116 70.600 1.00 40.43 150 GLY A C 1
ATOM 1046 O O . GLY A 1 71 ? 43.492 41.085 71.832 1.00 41.47 150 GLY A O 1
ATOM 1050 N N . TYR A 1 72 ? 43.277 40.016 69.869 1.00 38.82 151 TYR A N 1
ATOM 1051 C CA . TYR A 1 72 ? 43.248 38.701 70.501 1.00 37.39 151 TYR A CA 1
ATOM 1052 C C . TYR A 1 72 ? 44.606 38.418 71.133 1.00 38.12 151 TYR A C 1
ATOM 1053 O O . TYR A 1 72 ? 45.620 38.429 70.423 1.00 39.35 151 TYR A O 1
ATOM 1071 N N . PRO A 1 73 ? 44.684 38.169 72.444 1.00 38.44 152 PRO A N 1
ATOM 1072 C CA . PRO A 1 73 ? 45.990 38.002 73.092 1.00 40.63 152 PRO A CA 1
ATOM 1073 C C . PRO A 1 73 ? 46.518 36.580 73.128 1.00 42.98 152 PRO A C 1
ATOM 1074 O O . PRO A 1 73 ? 47.666 36.383 73.546 1.00 39.96 152 PRO A O 1
ATOM 1085 N N . GLY A 1 74 ? 45.731 35.594 72.722 1.00 43.70 153 GLY A N 1
ATOM 1086 C CA . GLY A 1 74 ? 46.103 34.213 72.919 1.00 43.66 153 GLY A CA 1
ATOM 1087 C C . GLY A 1 74 ? 45.768 33.732 74.320 1.00 42.53 153 GLY A C 1
ATOM 1088 O O . GLY A 1 74 ? 45.595 34.510 75.259 1.00 41.98 153 GLY A O 1
ATOM 1092 N N . GLY A 1 75 ? 45.673 32.417 74.453 1.00 40.05 154 GLY A N 1
ATOM 1093 C CA . GLY A 1 75 ? 45.333 31.824 75.727 1.00 42.00 154 GLY A CA 1
ATOM 1094 C C . GLY A 1 75 ? 45.421 30.315 75.668 1.00 41.55 154 GLY A C 1
ATOM 1095 O O . GLY A 1 75 ? 46.006 29.748 74.745 1.00 41.14 154 GLY A O 1
ATOM 1099 N N . LYS A 1 76 ? 44.822 29.671 76.666 1.00 37.93 155 LYS A N 1
ATOM 1100 C CA . LYS A 1 76 ? 44.879 28.224 76.810 1.00 35.34 155 LYS A CA 1
ATOM 1101 C C . LYS A 1 76 ? 43.635 27.574 76.216 1.00 36.76 155 LYS A C 1
ATOM 1102 O O . LYS A 1 76 ? 42.639 28.231 75.904 1.00 35.20 155 LYS A O 1
ATOM 1121 N N . ILE A 1 77 ? 43.704 26.254 76.074 1.00 35.30 156 ILE A N 1
ATOM 1122 C CA . ILE A 1 77 ? 42.695 25.484 75.362 1.00 32.40 156 ILE A CA 1
ATOM 1123 C C . ILE A 1 77 ? 42.329 24.268 76.197 1.00 34.53 156 ILE A C 1
ATOM 1124 O O . ILE A 1 77 ? 43.190 23.668 76.848 1.00 35.90 156 ILE A O 1
ATOM 1140 N N . ILE A 1 78 ? 41.051 23.904 76.173 1.00 37.02 157 ILE A N 1
ATOM 1141 C CA . ILE A 1 78 ? 40.575 22.650 76.743 1.00 37.75 157 ILE A CA 1
ATOM 1142 C C . ILE A 1 78 ? 40.028 21.810 75.600 1.00 35.97 157 ILE A C 1
ATOM 1143 O O . ILE A 1 78 ? 39.268 22.313 74.765 1.00 33.00 157 ILE A O 1
ATOM 1159 N N . PHE A 1 79 ? 40.420 20.538 75.565 1.00 35.95 158 PHE A N 1
ATOM 1160 C CA . PHE A 1 79 ? 40.091 19.626 74.472 1.00 33.11 158 PHE A CA 1
ATOM 1161 C C . PHE A 1 79 ? 39.443 18.385 75.074 1.00 32.38 158 PHE A C 1
ATOM 1162 O O . PHE A 1 79 ? 40.094 17.643 75.815 1.00 33.41 158 PHE A O 1
ATOM 1179 N N . ILE A 1 80 ? 38.165 18.164 74.772 1.00 34.67 159 ILE A N 1
ATOM 1180 C CA . ILE A 1 80 ? 37.460 16.951 75.180 1.00 35.08 159 ILE A CA 1
ATOM 1181 C C . ILE A 1 80 ? 37.335 16.048 73.961 1.00 36.16 159 ILE A C 1
ATOM 1182 O O . ILE A 1 80 ? 36.800 16.459 72.924 1.00 32.71 159 ILE A O 1
ATOM 1198 N N . ASP A 1 81 ? 37.816 14.813 74.094 1.00 36.34 160 ASP A N 1
ATOM 1199 C CA . ASP A 1 81 ? 38.007 13.902 72.970 1.00 37.13 160 ASP A CA 1
ATOM 1200 C C . ASP A 1 81 ? 37.117 12.682 73.168 1.00 40.66 160 ASP A C 1
ATOM 1201 O O . ASP A 1 81 ? 37.362 11.868 74.065 1.00 42.88 160 ASP A O 1
ATOM 1210 N N . THR A 1 82 ? 36.087 12.560 72.332 1.00 39.27 161 THR A N 1
ATOM 1211 C CA . THR A 1 82 ? 35.213 11.395 72.338 1.00 39.43 161 THR A CA 1
ATOM 1212 C C . THR A 1 82 ? 35.557 10.396 71.241 1.00 38.65 161 THR A C 1
ATOM 1213 O O . THR A 1 82 ? 35.008 9.291 71.235 1.00 41.53 161 THR A O 1
ATOM 1224 N N . GLU A 1 83 ? 36.455 10.752 70.324 1.00 43.46 162 GLU A N 1
ATOM 1225 C CA . GLU A 1 83 ? 36.747 9.927 69.163 1.00 45.54 162 GLU A CA 1
ATOM 1226 C C . GLU A 1 83 ? 38.099 9.233 69.226 1.00 45.49 162 GLU A C 1
ATOM 1227 O O . GLU A 1 83 ? 38.401 8.430 68.337 1.00 46.26 162 GLU A O 1
ATOM 1239 N N . ASN A 1 84 ? 38.922 9.525 70.231 1.00 43.28 163 ASN A N 1
ATOM 1240 C CA . ASN A 1 84 ? 40.263 8.949 70.336 1.00 44.70 163 ASN A CA 1
ATOM 1241 C C . ASN A 1 84 ? 41.143 9.399 69.171 1.00 45.80 163 ASN A C 1
ATOM 1242 O O . ASN A 1 84 ? 41.903 8.612 68.603 1.00 46.03 163 ASN A O 1
ATOM 1253 N N . THR A 1 85 ? 41.048 10.687 68.822 1.00 43.35 164 THR A N 1
ATOM 1254 C CA . THR A 1 85 ? 41.725 11.235 67.654 1.00 48.19 164 THR A CA 1
ATOM 1255 C C . THR A 1 85 ? 42.778 12.287 67.974 1.00 43.59 164 THR A C 1
ATOM 1256 O O . THR A 1 85 ? 43.554 12.646 67.081 1.00 45.67 164 THR A O 1
ATOM 1267 N N . PHE A 1 86 ? 42.826 12.800 69.199 1.00 41.22 165 PHE A N 1
ATOM 1268 C CA . PHE A 1 86 ? 43.799 13.831 69.542 1.00 41.38 165 PHE A CA 1
ATOM 1269 C C . PHE A 1 86 ? 45.212 13.262 69.509 1.00 39.80 165 PHE A C 1
ATOM 1270 O O . PHE A 1 86 ? 45.494 12.231 70.122 1.00 42.45 165 PHE A O 1
ATOM 1287 N N . ARG A 1 87 ? 46.110 13.957 68.803 1.00 40.79 166 ARG A N 1
ATOM 1288 C CA . ARG A 1 87 ? 47.493 13.517 68.634 1.00 42.43 166 ARG A CA 1
ATOM 1289 C C . ARG A 1 87 ? 48.403 14.723 68.837 1.00 42.91 166 ARG A C 1
ATOM 1290 O O . ARG A 1 87 ? 48.494 15.595 67.958 1.00 42.26 166 ARG A O 1
ATOM 1311 N N . PRO A 1 88 ? 49.071 14.823 69.988 1.00 46.02 167 PRO A N 1
ATOM 1312 C CA . PRO A 1 88 ? 50.019 15.933 70.188 1.00 47.89 167 PRO A CA 1
ATOM 1313 C C . PRO A 1 88 ? 51.052 16.086 69.082 1.00 48.40 167 PRO A C 1
ATOM 1314 O O . PRO A 1 88 ? 51.502 17.211 68.825 1.00 47.19 167 PRO A O 1
ATOM 1325 N N . ASP A 1 89 ? 51.450 14.999 68.417 1.00 49.56 168 ASP A N 1
ATOM 1326 C CA . ASP A 1 89 ? 52.495 15.112 67.405 1.00 55.00 168 ASP A CA 1
ATOM 1327 C C . ASP A 1 89 ? 52.060 15.996 66.243 1.00 54.62 168 ASP A C 1
ATOM 1328 O O . ASP A 1 89 ? 52.892 16.692 65.649 1.00 55.63 168 ASP A O 1
ATOM 1337 N N . ARG A 1 90 ? 50.771 15.975 65.894 1.00 53.57 169 ARG A N 1
ATOM 1338 C CA . ARG A 1 90 ? 50.260 16.933 64.920 1.00 55.57 169 ARG A CA 1
ATOM 1339 C C . ARG A 1 90 ? 50.514 18.362 65.381 1.00 51.82 169 ARG A C 1
ATOM 1340 O O . ARG A 1 90 ? 50.849 19.234 64.572 1.00 57.40 169 ARG A O 1
ATOM 1361 N N . LEU A 1 91 ? 50.345 18.625 66.681 1.00 47.75 170 LEU A N 1
ATOM 1362 C CA . LEU A 1 91 ? 50.573 19.971 67.194 1.00 47.32 170 LEU A CA 1
ATOM 1363 C C . LEU A 1 91 ? 52.029 20.388 67.032 1.00 51.01 170 LEU A C 1
ATOM 1364 O O . LEU A 1 91 ? 52.317 21.576 66.850 1.00 49.86 170 LEU A O 1
ATOM 1380 N N . ARG A 1 92 ? 52.958 19.430 67.094 1.00 50.77 171 ARG A N 1
ATOM 1381 C CA . ARG A 1 92 ? 54.368 19.752 66.896 1.00 57.40 171 ARG A CA 1
ATOM 1382 C C . ARG A 1 92 ? 54.618 20.272 65.485 1.00 58.83 171 ARG A C 1
ATOM 1383 O O . ARG A 1 92 ? 55.336 21.262 65.294 1.00 56.36 171 ARG A O 1
ATOM 1404 N N . ASP A 1 93 ? 54.038 19.612 64.480 1.00 58.25 172 ASP A N 1
ATOM 1405 C CA . ASP A 1 93 ? 54.188 20.080 63.106 1.00 58.20 172 ASP A CA 1
ATOM 1406 C C . ASP A 1 93 ? 53.534 21.443 62.914 1.00 55.56 172 ASP A C 1
ATOM 1407 O O . ASP A 1 93 ? 54.081 22.316 62.229 1.00 56.73 172 ASP A O 1
ATOM 1416 N N . ILE A 1 94 ? 52.355 21.643 63.502 1.00 50.04 173 ILE A N 1
ATOM 1417 C CA . ILE A 1 94 ? 51.667 22.921 63.356 1.00 47.85 173 ILE A CA 1
ATOM 1418 C C . ILE A 1 94 ? 52.414 24.013 64.110 1.00 48.90 173 ILE A C 1
ATOM 1419 O O . ILE A 1 94 ? 52.526 25.151 63.636 1.00 47.28 173 ILE A O 1
ATOM 1435 N N . ALA A 1 95 ? 52.937 23.688 65.294 1.00 50.08 174 ALA A N 1
ATOM 1436 C CA . ALA A 1 95 ? 53.764 24.642 66.023 1.00 51.48 174 ALA A CA 1
ATOM 1437 C C . ALA A 1 95 ? 54.976 25.051 65.197 1.00 54.42 174 ALA A C 1
ATOM 1438 O O . ALA A 1 95 ? 55.334 26.233 65.152 1.00 53.73 174 ALA A O 1
ATOM 1445 N N . ASP A 1 96 ? 55.616 24.086 64.529 1.00 58.67 175 ASP A N 1
ATOM 1446 C CA . ASP A 1 96 ? 56.739 24.404 63.653 1.00 64.98 175 ASP A CA 1
ATOM 1447 C C . ASP A 1 96 ? 56.338 25.438 62.609 1.00 62.94 175 ASP A C 1
ATOM 1448 O O . ASP A 1 96 ? 57.050 26.425 62.387 1.00 63.47 175 ASP A O 1
ATOM 1457 N N . ARG A 1 97 ? 55.194 25.227 61.957 1.00 59.41 176 ARG A N 1
ATOM 1458 C CA . ARG A 1 97 ? 54.722 26.174 60.953 1.00 58.48 176 ARG A CA 1
ATOM 1459 C C . ARG A 1 97 ? 54.630 27.583 61.527 1.00 56.22 176 ARG A C 1
ATOM 1460 O O . ARG A 1 97 ? 55.063 28.554 60.897 1.00 57.83 176 ARG A O 1
ATOM 1481 N N . PHE A 1 98 ? 54.050 27.718 62.716 1.00 54.12 177 PHE A N 1
ATOM 1482 C CA . PHE A 1 98 ? 53.867 29.023 63.337 1.00 55.63 177 PHE A CA 1
ATOM 1483 C C . PHE A 1 98 ? 55.080 29.467 64.151 1.00 61.31 177 PHE A C 1
ATOM 1484 O O . PHE A 1 98 ? 55.017 30.505 64.818 1.00 61.26 177 PHE A O 1
ATOM 1501 N N . ASN A 1 99 ? 56.178 28.714 64.105 1.00 68.08 178 ASN A N 1
ATOM 1502 C CA . ASN A 1 99 ? 57.438 29.121 64.726 1.00 72.90 178 ASN A CA 1
ATOM 1503 C C . ASN A 1 99 ? 57.272 29.348 66.229 1.00 69.59 178 ASN A C 1
ATOM 1504 O O . ASN A 1 99 ? 57.639 30.394 66.768 1.00 69.04 178 ASN A O 1
ATOM 1515 N N . VAL A 1 100 ? 56.720 28.347 66.913 1.00 60.93 179 VAL A N 1
ATOM 1516 C CA . VAL A 1 100 ? 56.563 28.391 68.360 1.00 59.67 179 VAL A CA 1
ATOM 1517 C C . VAL A 1 100 ? 57.032 27.069 68.949 1.00 60.47 179 VAL A C 1
ATOM 1518 O O . VAL A 1 100 ? 57.007 26.026 68.288 1.00 62.02 179 VAL A O 1
ATOM 1531 N N . ASP A 1 101 ? 57.460 27.123 70.207 1.00 67.54 180 ASP A N 1
ATOM 1532 C CA . ASP A 1 101 ? 58.036 25.960 70.869 1.00 68.44 180 ASP A CA 1
ATOM 1533 C C . ASP A 1 101 ? 56.995 24.862 71.047 1.00 65.16 180 ASP A C 1
ATOM 1534 O O . ASP A 1 101 ? 55.824 25.131 71.329 1.00 61.46 180 ASP A O 1
ATOM 1543 N N . HIS A 1 102 ? 57.437 23.610 70.891 1.00 63.00 181 HIS A N 1
ATOM 1544 C CA . HIS A 1 102 ? 56.532 22.475 71.044 1.00 63.77 181 HIS A CA 1
ATOM 1545 C C . HIS A 1 102 ? 56.023 22.365 72.475 1.00 62.72 181 HIS A C 1
ATOM 1546 O O . HIS A 1 102 ? 54.812 22.311 72.715 1.00 60.53 181 HIS A O 1
ATOM 1560 N N . ASP A 1 103 ? 56.941 22.318 73.444 1.00 71.82 182 ASP A N 1
ATOM 1561 C CA . ASP A 1 103 ? 56.547 22.056 74.823 1.00 75.74 182 ASP A CA 1
ATOM 1562 C C . ASP A 1 103 ? 55.663 23.164 75.380 1.00 68.04 182 ASP A C 1
ATOM 1563 O O . ASP A 1 103 ? 54.776 22.896 76.198 1.00 68.50 182 ASP A O 1
ATOM 1572 N N . ALA A 1 104 ? 55.886 24.410 74.962 1.00 56.16 183 ALA A N 1
ATOM 1573 C CA . ALA A 1 104 ? 55.003 25.490 75.387 1.00 53.74 183 ALA A CA 1
ATOM 1574 C C . ALA A 1 104 ? 53.599 25.285 74.832 1.00 47.75 183 ALA A C 1
ATOM 1575 O O . ALA A 1 104 ? 52.605 25.440 75.552 1.00 48.38 183 ALA A O 1
ATOM 1582 N N . VAL A 1 105 ? 53.501 24.932 73.550 1.00 49.00 184 VAL A N 1
ATOM 1583 C CA . VAL A 1 105 ? 52.202 24.641 72.951 1.00 47.72 184 VAL A CA 1
ATOM 1584 C C . VAL A 1 105 ? 51.501 23.528 73.720 1.00 47.14 184 VAL A C 1
ATOM 1585 O O . VAL A 1 105 ? 50.310 23.624 74.040 1.00 42.91 184 VAL A O 1
ATOM 1598 N N . LEU A 1 106 ? 52.232 22.453 74.029 1.00 43.75 185 LEU A N 1
ATOM 1599 C CA . LEU A 1 106 ? 51.618 21.297 74.674 1.00 43.99 185 LEU A CA 1
ATOM 1600 C C . LEU A 1 106 ? 51.212 21.593 76.113 1.00 45.53 185 LEU A C 1
ATOM 1601 O O . LEU A 1 106 ? 50.221 21.039 76.601 1.00 45.24 185 LEU A O 1
ATOM 1617 N N A ASP A 1 107 ? 51.955 22.458 76.807 0.41 47.67 186 ASP A N 1
ATOM 1618 N N B ASP A 1 107 ? 51.964 22.448 76.812 0.59 47.34 186 ASP A N 1
ATOM 1619 C CA A ASP A 1 107 ? 51.613 22.796 78.183 0.41 47.77 186 ASP A CA 1
ATOM 1620 C CA B ASP A 1 107 ? 51.610 22.797 78.182 0.59 47.49 186 ASP A CA 1
ATOM 1621 C C A ASP A 1 107 ? 50.344 23.636 78.278 0.41 47.51 186 ASP A C 1
ATOM 1622 C C B ASP A 1 107 ? 50.323 23.608 78.267 0.59 46.98 186 ASP A C 1
ATOM 1623 O O A ASP A 1 107 ? 49.728 23.681 79.349 0.41 46.70 186 ASP A O 1
ATOM 1624 O O B ASP A 1 107 ? 49.674 23.605 79.318 0.59 46.78 186 ASP A O 1
ATOM 1641 N N . ASN A 1 108 ? 49.941 24.299 77.194 1.00 42.18 187 ASN A N 1
ATOM 1642 C CA . ASN A 1 108 ? 48.787 25.192 77.205 1.00 41.88 187 ASN A CA 1
ATOM 1643 C C . ASN A 1 108 ? 47.497 24.530 76.733 1.00 39.74 187 ASN A C 1
ATOM 1644 O O . ASN A 1 108 ? 46.484 25.221 76.577 1.00 36.96 187 ASN A O 1
ATOM 1655 N N . VAL A 1 109 ? 47.504 23.221 76.506 1.00 41.54 188 VAL A N 1
ATOM 1656 C CA . VAL A 1 109 ? 46.308 22.480 76.120 1.00 40.16 188 VAL A CA 1
ATOM 1657 C C . VAL A 1 109 ? 46.007 21.474 77.220 1.00 40.57 188 VAL A C 1
ATOM 1658 O O . VAL A 1 109 ? 46.847 20.622 77.533 1.00 42.97 188 VAL A O 1
ATOM 1671 N N . LEU A 1 110 ? 44.820 21.579 77.810 1.00 37.92 189 LEU A N 1
ATOM 1672 C CA . LEU A 1 110 ? 44.325 20.579 78.746 1.00 40.09 189 LEU A CA 1
ATOM 1673 C C . LEU A 1 110 ? 43.431 19.603 77.993 1.00 38.50 189 LEU A C 1
ATOM 1674 O O . LEU A 1 110 ? 42.638 20.008 77.139 1.00 38.56 189 LEU A O 1
ATOM 1690 N N . TYR A 1 111 ? 43.563 18.317 78.314 1.00 38.86 190 TYR A N 1
ATOM 1691 C CA . TYR A 1 111 ? 42.994 17.257 77.495 1.00 39.54 190 TYR A CA 1
ATOM 1692 C C . TYR A 1 111 ? 42.320 16.211 78.365 1.00 40.88 190 TYR A C 1
ATOM 1693 O O . TYR A 1 111 ? 42.842 15.837 79.419 1.00 42.14 190 TYR A O 1
ATOM 1711 N N . ALA A 1 112 ? 41.166 15.728 77.910 1.00 41.63 191 ALA A N 1
ATOM 1712 C CA . ALA A 1 112 ? 40.485 14.629 78.579 1.00 41.11 191 ALA A CA 1
ATOM 1713 C C . ALA A 1 112 ? 39.702 13.819 77.559 1.00 39.35 191 ALA A C 1
ATOM 1714 O O . ALA A 1 112 ? 39.084 14.382 76.651 1.00 36.31 191 ALA A O 1
ATOM 1721 N N . ARG A 1 113 ? 39.742 12.496 77.715 1.00 39.62 192 ARG A N 1
ATOM 1722 C CA . ARG A 1 113 ? 38.856 11.606 76.978 1.00 43.14 192 ARG A CA 1
ATOM 1723 C C . ARG A 1 113 ? 37.523 11.481 77.705 1.00 42.29 192 ARG A C 1
ATOM 1724 O O . ARG A 1 113 ? 37.476 11.428 78.937 1.00 43.41 192 ARG A O 1
ATOM 1745 N N . ALA A 1 114 ? 36.440 11.426 76.935 1.00 39.63 193 ALA A N 1
ATOM 1746 C CA . ALA A 1 114 ? 35.121 11.079 77.448 1.00 40.87 193 ALA A CA 1
ATOM 1747 C C . ALA A 1 114 ? 34.727 9.713 76.903 1.00 42.12 193 ALA A C 1
ATOM 1748 O O . ALA A 1 114 ? 34.823 9.473 75.695 1.00 41.44 193 ALA A O 1
ATOM 1755 N N . TYR A 1 115 ? 34.291 8.820 77.793 1.00 44.24 194 TYR A N 1
ATOM 1756 C CA . TYR A 1 115 ? 33.914 7.466 77.412 1.00 45.84 194 TYR A CA 1
ATOM 1757 C C . TYR A 1 115 ? 32.412 7.227 77.453 1.00 47.14 194 TYR A C 1
ATOM 1758 O O . TYR A 1 115 ? 31.950 6.212 76.920 1.00 48.42 194 TYR A O 1
ATOM 1776 N N . THR A 1 116 ? 31.647 8.124 78.070 1.00 47.09 195 THR A N 1
ATOM 1777 C CA . THR A 1 116 ? 30.195 8.044 78.094 1.00 48.46 195 THR A CA 1
ATOM 1778 C C . THR A 1 116 ? 29.637 9.460 78.039 1.00 47.07 195 THR A C 1
ATOM 1779 O O . THR A 1 116 ? 30.347 10.436 78.294 1.00 45.48 195 THR A O 1
ATOM 1790 N N . SER A 1 117 ? 28.350 9.570 77.702 1.00 48.17 196 SER A N 1
ATOM 1791 C CA . SER A 1 117 ? 27.727 10.889 77.650 1.00 49.17 196 SER A CA 1
ATOM 1792 C C . SER A 1 117 ? 27.658 11.512 79.039 1.00 47.82 196 SER A C 1
ATOM 1793 O O . SER A 1 117 ? 27.860 12.721 79.194 1.00 47.89 196 SER A O 1
ATOM 1801 N N . GLU A 1 118 ? 27.382 10.698 80.061 1.00 51.75 197 GLU A N 1
ATOM 1802 C CA . GLU A 1 118 ? 27.405 11.186 81.437 1.00 55.63 197 GLU A CA 1
ATOM 1803 C C . GLU A 1 118 ? 28.793 11.682 81.819 1.00 51.61 197 GLU A C 1
ATOM 1804 O O . GLU A 1 118 ? 28.933 12.715 82.484 1.00 51.73 197 GLU A O 1
ATOM 1816 N N . HIS A 1 119 ? 29.833 10.953 81.410 1.00 50.59 198 HIS A N 1
ATOM 1817 C CA . HIS A 1 119 ? 31.202 11.406 81.633 1.00 50.83 198 HIS A CA 1
ATOM 1818 C C . HIS A 1 119 ? 31.461 12.735 80.933 1.00 47.75 198 HIS A C 1
ATOM 1819 O O . HIS A 1 119 ? 32.080 13.640 81.506 1.00 46.01 198 HIS A O 1
ATOM 1833 N N . GLN A 1 120 ? 30.993 12.869 79.691 1.00 43.84 199 GLN A N 1
ATOM 1834 C CA . GLN A 1 120 ? 31.185 14.110 78.947 1.00 41.87 199 GLN A CA 1
ATOM 1835 C C . GLN A 1 120 ? 30.564 15.294 79.679 1.00 42.19 199 GLN A C 1
ATOM 1836 O O . GLN A 1 120 ? 31.160 16.376 79.743 1.00 40.54 199 GLN A O 1
ATOM 1850 N N . MET A 1 121 ? 29.366 15.109 80.240 1.00 47.99 200 MET A N 1
ATOM 1851 C CA . MET A 1 121 ? 28.708 16.198 80.955 1.00 49.85 200 MET A CA 1
ATOM 1852 C C . MET A 1 121 ? 29.435 16.522 82.255 1.00 48.90 200 MET A C 1
ATOM 1853 O O . MET A 1 121 ? 29.584 17.697 82.610 1.00 48.51 200 MET A O 1
ATOM 1867 N N . GLU A 1 122 ? 29.897 15.497 82.977 1.00 48.21 201 GLU A N 1
ATOM 1868 C CA . GLU A 1 122 ? 30.705 15.738 84.168 1.00 50.04 201 GLU A CA 1
ATOM 1869 C C . GLU A 1 122 ? 31.959 16.533 83.828 1.00 48.75 201 GLU A C 1
ATOM 1870 O O . GLU A 1 122 ? 32.346 17.445 84.568 1.00 51.15 201 GLU A O 1
ATOM 1882 N N . LEU A 1 123 ? 32.615 16.193 82.717 1.00 43.95 202 LEU A N 1
ATOM 1883 C CA . LEU A 1 123 ? 33.812 16.920 82.311 1.00 43.62 202 LEU A CA 1
ATOM 1884 C C . LEU A 1 123 ? 33.509 18.393 82.074 1.00 45.10 202 LEU A C 1
ATOM 1885 O O . LEU A 1 123 ? 34.319 19.263 82.414 1.00 43.58 202 LEU A O 1
ATOM 1901 N N . LEU A 1 124 ? 32.348 18.692 81.486 1.00 49.58 203 LEU A N 1
ATOM 1902 C CA . LEU A 1 124 ? 31.995 20.082 81.214 1.00 50.44 203 LEU A CA 1
ATOM 1903 C C . LEU A 1 124 ? 31.731 20.856 82.500 1.00 54.76 203 LEU A C 1
ATOM 1904 O O . LEU A 1 124 ? 31.984 22.065 82.555 1.00 51.74 203 LEU A O 1
ATOM 1920 N N . ASP A 1 125 ? 31.230 20.185 83.540 1.00 61.95 204 ASP A N 1
ATOM 1921 C CA . ASP A 1 125 ? 31.091 20.840 84.836 1.00 66.60 204 ASP A CA 1
ATOM 1922 C C . ASP A 1 125 ? 32.456 21.182 85.424 1.00 66.91 204 ASP A C 1
ATOM 1923 O O . ASP A 1 125 ? 32.630 22.245 86.033 1.00 67.05 204 ASP A O 1
ATOM 1932 N N . TYR A 1 126 ? 33.436 20.290 85.256 1.00 63.85 205 TYR A N 1
ATOM 1933 C CA . TYR A 1 126 ? 34.798 20.606 85.674 1.00 64.35 205 TYR A CA 1
ATOM 1934 C C . TYR A 1 126 ? 35.368 21.759 84.856 1.00 61.89 205 TYR A C 1
ATOM 1935 O O . TYR A 1 126 ? 36.114 22.594 85.381 1.00 60.92 205 TYR A O 1
ATOM 1953 N N . VAL A 1 127 ? 35.029 21.824 83.567 1.00 47.99 206 VAL A N 1
ATOM 1954 C CA . VAL A 1 127 ? 35.524 22.910 82.725 1.00 47.05 206 VAL A CA 1
ATOM 1955 C C . VAL A 1 127 ? 35.010 24.252 83.234 1.00 48.81 206 VAL A C 1
ATOM 1956 O O . VAL A 1 127 ? 35.763 25.229 83.326 1.00 48.31 206 VAL A O 1
ATOM 1969 N N . ALA A 1 128 ? 33.718 24.324 83.562 1.00 56.06 207 ALA A N 1
ATOM 1970 C CA . ALA A 1 128 ? 33.171 25.553 84.127 1.00 62.54 207 ALA A CA 1
ATOM 1971 C C . ALA A 1 128 ? 33.955 25.980 85.361 1.00 66.41 207 ALA A C 1
ATOM 1972 O O . ALA A 1 128 ? 34.266 27.165 85.534 1.00 68.27 207 ALA A O 1
ATOM 1979 N N . ALA A 1 129 ? 34.296 25.023 86.226 1.00 68.49 208 ALA A N 1
ATOM 1980 C CA . ALA A 1 129 ? 35.086 25.341 87.409 1.00 70.04 208 ALA A CA 1
ATOM 1981 C C . ALA A 1 129 ? 36.468 25.864 87.030 1.00 68.78 208 ALA A C 1
ATOM 1982 O O . ALA A 1 129 ? 36.948 26.846 87.608 1.00 69.17 208 ALA A O 1
ATOM 1989 N N . LYS A 1 130 ? 37.120 25.228 86.055 1.00 62.47 209 LYS A N 1
ATOM 1990 C CA . LYS A 1 130 ? 38.473 25.634 85.682 1.00 64.01 209 LYS A CA 1
ATOM 1991 C C . LYS A 1 130 ? 38.482 27.043 85.098 1.00 67.33 209 LYS A C 1
ATOM 1992 O O . LYS A 1 130 ? 39.284 27.890 85.509 1.00 68.31 209 LYS A O 1
ATOM 2011 N N . PHE A 1 131 ? 37.612 27.309 84.120 1.00 62.38 210 PHE A N 1
ATOM 2012 C CA . PHE A 1 131 ? 37.488 28.668 83.601 1.00 62.61 210 PHE A CA 1
ATOM 2013 C C . PHE A 1 131 ? 37.283 29.660 84.735 1.00 69.28 210 PHE A C 1
ATOM 2014 O O . PHE A 1 131 ? 37.845 30.762 84.725 1.00 69.59 210 PHE A O 1
ATOM 2031 N N . HIS A 1 132 ? 36.483 29.280 85.730 1.00 65.89 211 HIS A N 1
ATOM 2032 C CA . HIS A 1 132 ? 36.178 30.196 86.819 1.00 70.57 211 HIS A CA 1
ATOM 2033 C C . HIS A 1 132 ? 37.382 30.431 87.725 1.00 76.48 211 HIS A C 1
ATOM 2034 O O . HIS A 1 132 ? 37.524 31.523 88.285 1.00 70.28 211 HIS A O 1
ATOM 2048 N N . GLU A 1 133 ? 38.250 29.428 87.893 1.00 108.15 212 GLU A N 1
ATOM 2049 C CA . GLU A 1 133 ? 39.411 29.588 88.764 1.00 116.99 212 GLU A CA 1
ATOM 2050 C C . GLU A 1 133 ? 40.114 30.911 88.498 1.00 115.97 212 GLU A C 1
ATOM 2051 O O . GLU A 1 133 ? 40.488 31.628 89.433 1.00 119.41 212 GLU A O 1
ATOM 2063 N N . GLU A 1 134 ? 40.283 31.259 87.224 1.00 102.91 213 GLU A N 1
ATOM 2064 C CA . GLU A 1 134 ? 40.807 32.570 86.851 1.00 97.78 213 GLU A CA 1
ATOM 2065 C C . GLU A 1 134 ? 40.362 32.848 85.422 1.00 91.65 213 GLU A C 1
ATOM 2066 O O . GLU A 1 134 ? 40.873 32.228 84.485 1.00 87.37 213 GLU A O 1
ATOM 2078 N N . ALA A 1 135 ? 39.415 33.768 85.262 1.00 90.73 214 ALA A N 1
ATOM 2079 C CA . ALA A 1 135 ? 38.899 34.084 83.942 1.00 85.20 214 ALA A CA 1
ATOM 2080 C C . ALA A 1 135 ? 39.985 34.728 83.087 1.00 77.29 214 ALA A C 1
ATOM 2081 O O . ALA A 1 135 ? 40.977 35.266 83.589 1.00 75.81 214 ALA A O 1
ATOM 2088 N N . GLY A 1 136 ? 39.789 34.657 81.772 1.00 67.41 215 GLY A N 1
ATOM 2089 C CA . GLY A 1 136 ? 40.725 35.221 80.829 1.00 62.35 215 GLY A CA 1
ATOM 2090 C C . GLY A 1 136 ? 41.928 34.360 80.523 1.00 56.36 215 GLY A C 1
ATOM 2091 O O . GLY A 1 136 ? 42.705 34.712 79.627 1.00 58.15 215 GLY A O 1
ATOM 2095 N N . ILE A 1 137 ? 42.119 33.249 81.233 1.00 53.86 216 ILE A N 1
ATOM 2096 C CA . ILE A 1 137 ? 43.239 32.361 80.938 1.00 50.43 216 ILE A CA 1
ATOM 2097 C C . ILE A 1 137 ? 42.919 31.477 79.739 1.00 45.98 216 ILE A C 1
ATOM 2098 O O . ILE A 1 137 ? 43.700 31.393 78.785 1.00 46.60 216 ILE A O 1
ATOM 2114 N N . PHE A 1 138 ? 41.770 30.808 79.766 1.00 44.39 217 PHE A N 1
ATOM 2115 C CA . PHE A 1 138 ? 41.365 29.928 78.680 1.00 40.11 217 PHE A CA 1
ATOM 2116 C C . PHE A 1 138 ? 40.498 30.683 77.683 1.00 40.50 217 PHE A C 1
ATOM 2117 O O . PHE A 1 138 ? 39.622 31.463 78.068 1.00 40.39 217 PHE A O 1
ATOM 2134 N N . LYS A 1 139 ? 40.750 30.444 76.394 1.00 36.43 218 LYS A N 1
ATOM 2135 C CA . LYS A 1 139 ? 40.026 31.111 75.322 1.00 32.70 218 LYS A CA 1
ATOM 2136 C C . LYS A 1 139 ? 39.221 30.167 74.445 1.00 31.26 218 LYS A C 1
ATOM 2137 O O . LYS A 1 139 ? 38.336 30.634 73.718 1.00 30.74 218 LYS A O 1
ATOM 2156 N N . LEU A 1 140 ? 39.489 28.865 74.494 1.00 30.01 219 LEU A N 1
ATOM 2157 C CA . LEU A 1 140 ? 38.895 27.928 73.553 1.00 33.18 219 LEU A CA 1
ATOM 2158 C C . LEU A 1 140 ? 38.556 26.625 74.257 1.00 36.24 219 LEU A C 1
ATOM 2159 O O . LEU A 1 140 ? 39.382 26.072 74.990 1.00 35.16 219 LEU A O 1
ATOM 2175 N N . LEU A 1 141 ? 37.338 26.146 74.028 1.00 33.41 220 LEU A N 1
ATOM 2176 C CA . LEU A 1 141 ? 36.914 24.810 74.428 1.00 32.66 220 LEU A CA 1
ATOM 2177 C C . LEU A 1 141 ? 36.576 24.044 73.157 1.00 31.36 220 LEU A C 1
ATOM 2178 O O . LEU A 1 141 ? 35.754 24.506 72.358 1.00 30.15 220 LEU A O 1
ATOM 2194 N N . ILE A 1 142 ? 37.232 22.900 72.957 1.00 30.61 221 ILE A N 1
ATOM 2195 C CA . ILE A 1 142 ? 36.993 22.023 71.813 1.00 31.89 221 ILE A CA 1
ATOM 2196 C C . ILE A 1 142 ? 36.311 20.757 72.312 1.00 32.90 221 ILE A C 1
ATOM 2197 O O . ILE A 1 142 ? 36.763 20.147 73.289 1.00 31.74 221 ILE A O 1
ATOM 2213 N N . ILE A 1 143 ? 35.241 20.351 71.635 1.00 30.83 222 ILE A N 1
ATOM 2214 C CA . ILE A 1 143 ? 34.590 19.070 71.892 1.00 32.30 222 ILE A CA 1
ATOM 2215 C C . ILE A 1 143 ? 34.546 18.316 70.572 1.00 35.09 222 ILE A C 1
ATOM 2216 O O . ILE A 1 143 ? 33.767 18.660 69.674 1.00 33.72 222 ILE A O 1
ATOM 2232 N N . ASP A 1 144 ? 35.386 17.293 70.457 1.00 37.37 223 ASP A N 1
ATOM 2233 C CA . ASP A 1 144 ? 35.512 16.463 69.264 1.00 41.13 223 ASP A CA 1
ATOM 2234 C C . ASP A 1 144 ? 35.214 15.027 69.698 1.00 44.21 223 ASP A C 1
ATOM 2235 O O . ASP A 1 144 ? 36.125 14.314 70.121 1.00 45.57 223 ASP A O 1
ATOM 2244 N N . SER A 1 145 ? 33.956 14.577 69.600 1.00 42.22 224 SER A N 1
ATOM 2245 C CA . SER A 1 145 ? 32.831 15.278 68.983 1.00 43.81 224 SER A CA 1
ATOM 2246 C C . SER A 1 145 ? 31.681 15.475 69.973 1.00 47.28 224 SER A C 1
ATOM 2247 O O . SER A 1 145 ? 31.689 14.921 71.076 1.00 46.37 224 SER A O 1
ATOM 2255 N N . ILE A 1 146 ? 30.671 16.237 69.552 1.00 42.05 225 ILE A N 1
ATOM 2256 C CA . ILE A 1 146 ? 29.722 16.802 70.506 1.00 40.58 225 ILE A CA 1
ATOM 2257 C C . ILE A 1 146 ? 28.708 15.761 70.974 1.00 41.72 225 ILE A C 1
ATOM 2258 O O . ILE A 1 146 ? 28.319 15.755 72.146 1.00 46.90 225 ILE A O 1
ATOM 2274 N N . MET A 1 147 ? 28.259 14.860 70.094 1.00 39.27 226 MET A N 1
ATOM 2275 C CA . MET A 1 147 ? 27.193 13.957 70.512 1.00 46.39 226 MET A CA 1
ATOM 2276 C C . MET A 1 147 ? 27.326 12.535 69.973 1.00 45.66 226 MET A C 1
ATOM 2277 O O . MET A 1 147 ? 26.329 11.803 69.942 1.00 46.34 226 MET A O 1
ATOM 2291 N N . ALA A 1 148 ? 28.523 12.107 69.570 1.00 42.15 227 ALA A N 1
ATOM 2292 C CA . ALA A 1 148 ? 28.718 10.696 69.260 1.00 42.32 227 ALA A CA 1
ATOM 2293 C C . ALA A 1 148 ? 28.302 9.823 70.436 1.00 43.77 227 ALA A C 1
ATOM 2294 O O . ALA A 1 148 ? 27.619 8.809 70.260 1.00 45.79 227 ALA A O 1
ATOM 2301 N N . LEU A 1 149 ? 28.686 10.217 71.652 1.00 43.05 228 LEU A N 1
ATOM 2302 C CA . LEU A 1 149 ? 28.389 9.415 72.831 1.00 44.70 228 LEU A CA 1
ATOM 2303 C C . LEU A 1 149 ? 26.905 9.414 73.180 1.00 46.51 228 LEU A C 1
ATOM 2304 O O . LEU A 1 149 ? 26.437 8.469 73.825 1.00 48.65 228 LEU A O 1
ATOM 2320 N N . PHE A 1 150 ? 26.154 10.444 72.774 1.00 45.99 229 PHE A N 1
ATOM 2321 C CA . PHE A 1 150 ? 24.709 10.428 72.984 1.00 48.04 229 PHE A CA 1
ATOM 2322 C C . PHE A 1 150 ? 24.033 9.462 72.020 1.00 51.17 229 PHE A C 1
ATOM 2323 O O . PHE A 1 150 ? 23.078 8.768 72.392 1.00 53.76 229 PHE A O 1
ATOM 2340 N N . ARG A 1 151 ? 24.517 9.399 70.777 1.00 57.63 230 ARG A N 1
ATOM 2341 C CA . ARG A 1 151 ? 24.093 8.332 69.879 1.00 64.37 230 ARG A CA 1
ATOM 2342 C C . ARG A 1 151 ? 24.356 6.967 70.499 1.00 65.10 230 ARG A C 1
ATOM 2343 O O . ARG A 1 151 ? 23.521 6.061 70.409 1.00 68.54 230 ARG A O 1
ATOM 2364 N N . VAL A 1 152 ? 25.520 6.804 71.133 1.00 58.66 231 VAL A N 1
ATOM 2365 C CA . VAL A 1 152 ? 25.902 5.511 71.691 1.00 62.58 231 VAL A CA 1
ATOM 2366 C C . VAL A 1 152 ? 25.010 5.150 72.873 1.00 65.50 231 VAL A C 1
ATOM 2367 O O . VAL A 1 152 ? 24.449 4.050 72.937 1.00 67.58 231 VAL A O 1
ATOM 2380 N N . ASP A 1 153 ? 24.866 6.072 73.827 1.00 65.87 232 ASP A N 1
ATOM 2381 C CA . ASP A 1 153 ? 24.192 5.768 75.083 1.00 72.05 232 ASP A CA 1
ATOM 2382 C C . ASP A 1 153 ? 22.675 5.703 74.952 1.00 75.17 232 ASP A C 1
ATOM 2383 O O . ASP A 1 153 ? 22.013 5.183 75.857 1.00 75.43 232 ASP A O 1
ATOM 2392 N N . PHE A 1 154 ? 22.106 6.216 73.851 1.00 73.20 233 PHE A N 1
ATOM 2393 C CA . PHE A 1 154 ? 20.663 6.184 73.616 1.00 79.85 233 PHE A CA 1
ATOM 2394 C C . PHE A 1 154 ? 20.434 5.841 72.140 1.00 86.23 233 PHE A C 1
ATOM 2395 O O . PHE A 1 154 ? 19.974 6.657 71.342 1.00 86.37 233 PHE A O 1
ATOM 2412 N N . SER A 1 155 ? 20.767 4.605 71.766 1.00 102.80 234 SER A N 1
ATOM 2413 C CA . SER A 1 155 ? 20.661 4.180 70.375 1.00 110.98 234 SER A CA 1
ATOM 2414 C C . SER A 1 155 ? 19.308 3.562 70.052 1.00 122.08 234 SER A C 1
ATOM 2415 O O . SER A 1 155 ? 18.821 3.712 68.926 1.00 127.53 234 SER A O 1
ATOM 2423 N N . GLY A 1 156 ? 18.692 2.871 71.008 1.00 111.77 235 GLY A N 1
ATOM 2424 C CA . GLY A 1 156 ? 17.356 2.345 70.796 1.00 116.47 235 GLY A CA 1
ATOM 2425 C C . GLY A 1 156 ? 16.304 3.410 71.062 1.00 119.68 235 GLY A C 1
ATOM 2426 O O . GLY A 1 156 ? 16.428 4.226 71.975 1.00 117.46 235 GLY A O 1
ATOM 2430 N N . ARG A 1 157 ? 15.258 3.401 70.239 1.00 138.55 236 ARG A N 1
ATOM 2431 C CA . ARG A 1 157 ? 14.164 4.340 70.427 1.00 140.15 236 ARG A CA 1
ATOM 2432 C C . ARG A 1 157 ? 13.314 3.928 71.626 1.00 140.24 236 ARG A C 1
ATOM 2433 O O . ARG A 1 157 ? 13.302 2.769 72.052 1.00 142.00 236 ARG A O 1
ATOM 2454 N N . GLY A 1 158 ? 12.592 4.908 72.171 1.00 137.03 237 GLY A N 1
ATOM 2455 C CA . GLY A 1 158 ? 11.931 4.789 73.446 1.00 137.26 237 GLY A CA 1
ATOM 2456 C C . GLY A 1 158 ? 12.678 5.484 74.566 1.00 132.24 237 GLY A C 1
ATOM 2457 O O . GLY A 1 158 ? 12.054 5.951 75.525 1.00 132.78 237 GLY A O 1
ATOM 2461 N N . GLU A 1 159 ? 14.004 5.554 74.461 1.00 126.01 238 GLU A N 1
ATOM 2462 C CA . GLU A 1 159 ? 14.830 6.386 75.323 1.00 121.95 238 GLU A CA 1
ATOM 2463 C C . GLU A 1 159 ? 15.223 7.688 74.642 1.00 112.56 238 GLU A C 1
ATOM 2464 O O . GLU A 1 159 ? 16.064 8.426 75.167 1.00 109.58 238 GLU A O 1
ATOM 2476 N N . LEU A 1 160 ? 14.639 7.979 73.477 1.00 96.53 239 LEU A N 1
ATOM 2477 C CA . LEU A 1 160 ? 15.005 9.181 72.738 1.00 93.92 239 LEU A CA 1
ATOM 2478 C C . LEU A 1 160 ? 14.652 10.436 73.524 1.00 89.70 239 LEU A C 1
ATOM 2479 O O . LEU A 1 160 ? 15.392 11.426 73.492 1.00 83.25 239 LEU A O 1
ATOM 2495 N N . ALA A 1 161 ? 13.525 10.415 74.240 1.00 94.39 240 ALA A N 1
ATOM 2496 C CA . ALA A 1 161 ? 13.150 11.558 75.065 1.00 90.40 240 ALA A CA 1
ATOM 2497 C C . ALA A 1 161 ? 14.269 11.918 76.034 1.00 83.38 240 ALA A C 1
ATOM 2498 O O . ALA A 1 161 ? 14.673 13.082 76.133 1.00 79.66 240 ALA A O 1
ATOM 2505 N N . GLU A 1 162 ? 14.787 10.923 76.759 1.00 92.16 241 GLU A N 1
ATOM 2506 C CA . GLU A 1 162 ? 15.864 11.184 77.707 1.00 89.07 241 GLU A CA 1
ATOM 2507 C C . GLU A 1 162 ? 17.131 11.634 76.990 1.00 80.37 241 GLU A C 1
ATOM 2508 O O . GLU A 1 162 ? 17.861 12.497 77.494 1.00 79.54 241 GLU A O 1
ATOM 2520 N N . ARG A 1 163 ? 17.416 11.062 75.818 1.00 79.06 242 ARG A N 1
ATOM 2521 C CA . ARG A 1 163 ? 18.569 11.511 75.043 1.00 76.06 242 ARG A CA 1
ATOM 2522 C C . ARG A 1 163 ? 18.449 12.991 74.707 1.00 73.17 242 ARG A C 1
ATOM 2523 O O . ARG A 1 163 ? 19.393 13.766 74.905 1.00 68.54 242 ARG A O 1
ATOM 2544 N N . GLN A 1 164 ? 17.292 13.396 74.179 1.00 72.22 243 GLN A N 1
ATOM 2545 C CA . GLN A 1 164 ? 17.090 14.790 73.801 1.00 70.51 243 GLN A CA 1
ATOM 2546 C C . GLN A 1 164 ? 17.195 15.709 75.010 1.00 66.62 243 GLN A C 1
ATOM 2547 O O . GLN A 1 164 ? 17.771 16.799 74.922 1.00 65.78 243 GLN A O 1
ATOM 2561 N N . GLN A 1 165 ? 16.655 15.284 76.153 1.00 71.35 244 GLN A N 1
ATOM 2562 C CA . GLN A 1 165 ? 16.706 16.116 77.350 1.00 71.08 244 GLN A CA 1
ATOM 2563 C C . GLN A 1 165 ? 18.142 16.287 77.835 1.00 67.87 244 GLN A C 1
ATOM 2564 O O . GLN A 1 165 ? 18.581 17.406 78.127 1.00 67.04 244 GLN A O 1
ATOM 2578 N N . LYS A 1 166 ? 18.893 15.186 77.924 1.00 60.56 245 LYS A N 1
ATOM 2579 C CA . LYS A 1 166 ? 20.293 15.281 78.324 1.00 57.54 245 LYS A CA 1
ATOM 2580 C C . LYS A 1 166 ? 21.096 16.104 77.324 1.00 51.01 245 LYS A C 1
ATOM 2581 O O . LYS A 1 166 ? 21.945 16.915 77.714 1.00 49.03 245 LYS A O 1
ATOM 2600 N N . LEU A 1 167 ? 20.847 15.903 76.028 1.00 50.68 246 LEU A N 1
ATOM 2601 C CA . LEU A 1 167 ? 21.567 16.659 75.009 1.00 50.35 246 LEU A CA 1
ATOM 2602 C C . LEU A 1 167 ? 21.262 18.148 75.120 1.00 48.72 246 LEU A C 1
ATOM 2603 O O . LEU A 1 167 ? 22.172 18.984 75.108 1.00 47.86 246 LEU A O 1
ATOM 2619 N N . ALA A 1 168 ? 19.979 18.500 75.228 1.00 54.08 247 ALA A N 1
ATOM 2620 C CA . ALA A 1 168 ? 19.609 19.904 75.370 1.00 52.38 247 ALA A CA 1
ATOM 2621 C C . ALA A 1 168 ? 20.251 20.516 76.609 1.00 50.58 247 ALA A C 1
ATOM 2622 O O . ALA A 1 168 ? 20.765 21.640 76.563 1.00 47.10 247 ALA A O 1
ATOM 2629 N N . GLN A 1 169 ? 20.244 19.782 77.724 1.00 53.39 248 GLN A N 1
ATOM 2630 C CA . GLN A 1 169 ? 20.828 20.288 78.962 1.00 59.17 248 GLN A CA 1
ATOM 2631 C C . GLN A 1 169 ? 22.316 20.576 78.793 1.00 56.40 248 GLN A C 1
ATOM 2632 O O . GLN A 1 169 ? 22.810 21.627 79.219 1.00 55.09 248 GLN A O 1
ATOM 2646 N N . MET A 1 170 ? 23.052 19.647 78.180 1.00 52.05 249 MET A N 1
ATOM 2647 C CA . MET A 1 170 ? 24.475 19.874 77.959 1.00 50.51 249 MET A CA 1
ATOM 2648 C C . MET A 1 170 ? 24.710 21.093 77.076 1.00 46.79 249 MET A C 1
ATOM 2649 O O . MET A 1 170 ? 25.641 21.872 77.316 1.00 42.56 249 MET A O 1
ATOM 2663 N N . LEU A 1 171 ? 23.895 21.262 76.034 1.00 45.76 250 LEU A N 1
ATOM 2664 C CA . LEU A 1 171 ? 24.136 22.336 75.077 1.00 43.25 250 LEU A CA 1
ATOM 2665 C C . LEU A 1 171 ? 23.745 23.696 75.641 1.00 40.87 250 LEU A C 1
ATOM 2666 O O . LEU A 1 171 ? 24.386 24.703 75.320 1.00 43.30 250 LEU A O 1
ATOM 2682 N N . SER A 1 172 ? 22.713 23.755 76.483 1.00 44.40 251 SER A N 1
ATOM 2683 C CA . SER A 1 172 ? 22.397 25.016 77.145 1.00 45.29 251 SER A CA 1
ATOM 2684 C C . SER A 1 172 ? 23.500 25.398 78.124 1.00 43.63 251 SER A C 1
ATOM 2685 O O . SER A 1 172 ? 23.863 26.575 78.230 1.00 43.21 251 SER A O 1
ATOM 2693 N N . ARG A 1 173 ? 24.064 24.411 78.828 1.00 47.38 252 ARG A N 1
ATOM 2694 C CA . ARG A 1 173 ? 25.228 24.673 79.669 1.00 47.78 252 ARG A CA 1
ATOM 2695 C C . ARG A 1 173 ? 26.405 25.169 78.837 1.00 46.24 252 ARG A C 1
ATOM 2696 O O . ARG A 1 173 ? 27.119 26.093 79.248 1.00 43.83 252 ARG A O 1
ATOM 2717 N N . LEU A 1 174 ? 26.626 24.568 77.665 1.00 40.11 253 LEU A N 1
ATOM 2718 C CA . LEU A 1 174 ? 27.719 25.006 76.801 1.00 42.97 253 LEU A CA 1
ATOM 2719 C C . LEU A 1 174 ? 27.524 26.451 76.362 1.00 39.98 253 LEU A C 1
ATOM 2720 O O . LEU A 1 174 ? 28.470 27.246 76.374 1.00 41.89 253 LEU A O 1
ATOM 2736 N N . GLN A 1 175 ? 26.305 26.802 75.939 1.00 42.58 254 GLN A N 1
ATOM 2737 C CA . GLN A 1 175 ? 26.016 28.187 75.579 1.00 42.15 254 GLN A CA 1
ATOM 2738 C C . GLN A 1 175 ? 26.353 29.122 76.732 1.00 40.95 254 GLN A C 1
ATOM 2739 O O . GLN A 1 175 ? 27.053 30.125 76.552 1.00 38.98 254 GLN A O 1
ATOM 2753 N N . LYS A 1 176 ? 25.863 28.801 77.933 1.00 40.96 255 LYS A N 1
ATOM 2754 C CA . LYS A 1 176 ? 26.116 29.653 79.089 1.00 43.43 255 LYS A CA 1
ATOM 2755 C C . LYS A 1 176 ? 27.606 29.743 79.392 1.00 41.74 255 LYS A C 1
ATOM 2756 O O . LYS A 1 176 ? 28.101 30.805 79.786 1.00 40.86 255 LYS A O 1
ATOM 2775 N N . ILE A 1 177 ? 28.339 28.640 79.219 1.00 43.71 256 ILE A N 1
ATOM 2776 C CA . ILE A 1 177 ? 29.783 28.664 79.441 1.00 43.41 256 ILE A CA 1
ATOM 2777 C C . ILE A 1 177 ? 30.452 29.611 78.452 1.00 39.83 256 ILE A C 1
ATOM 2778 O O . ILE A 1 177 ? 31.296 30.433 78.826 1.00 41.32 256 ILE A O 1
ATOM 2794 N N . SER A 1 178 ? 30.090 29.505 77.171 1.00 36.19 257 SER A N 1
ATOM 2795 C CA . SER A 1 178 ? 30.729 30.335 76.157 1.00 34.20 257 SER A CA 1
ATOM 2796 C C . SER A 1 178 ? 30.440 31.811 76.393 1.00 39.28 257 SER A C 1
ATOM 2797 O O . SER A 1 178 ? 31.322 32.661 76.220 1.00 35.15 257 SER A O 1
ATOM 2805 N N . GLU A 1 179 ? 29.211 32.134 76.797 1.00 41.58 258 GLU A N 1
ATOM 2806 C CA . GLU A 1 179 ? 28.788 33.523 76.918 1.00 44.39 258 GLU A CA 1
ATOM 2807 C C . GLU A 1 179 ? 29.137 34.133 78.269 1.00 46.81 258 GLU A C 1
ATOM 2808 O O . GLU A 1 179 ? 29.403 35.336 78.341 1.00 50.17 258 GLU A O 1
ATOM 2820 N N . GLU A 1 180 ? 29.164 33.336 79.338 1.00 48.12 259 GLU A N 1
ATOM 2821 C CA . GLU A 1 180 ? 29.506 33.871 80.652 1.00 53.53 259 GLU A CA 1
ATOM 2822 C C . GLU A 1 180 ? 31.003 34.130 80.785 1.00 48.52 259 GLU A C 1
ATOM 2823 O O . GLU A 1 180 ? 31.408 35.135 81.378 1.00 49.33 259 GLU A O 1
ATOM 2835 N N . TYR A 1 181 ? 31.836 33.239 80.249 1.00 44.93 260 TYR A N 1
ATOM 2836 C CA . TYR A 1 181 ? 33.281 33.313 80.426 1.00 43.35 260 TYR A CA 1
ATOM 2837 C C . TYR A 1 181 ? 34.009 33.779 79.170 1.00 43.58 260 TYR A C 1
ATOM 2838 O O . TYR A 1 181 ? 35.245 33.764 79.140 1.00 41.45 260 TYR A O 1
ATOM 2856 N N . ASN A 1 182 ? 33.276 34.196 78.140 1.00 45.80 261 ASN A N 1
ATOM 2857 C CA . ASN A 1 182 ? 33.850 34.725 76.904 1.00 42.77 261 ASN A CA 1
ATOM 2858 C C . ASN A 1 182 ? 34.923 33.792 76.344 1.00 38.08 261 ASN A C 1
ATOM 2859 O O . ASN A 1 182 ? 36.088 34.157 76.182 1.00 37.73 261 ASN A O 1
ATOM 2870 N N . VAL A 1 183 ? 34.506 32.571 76.038 1.00 37.04 262 VAL A N 1
ATOM 2871 C CA . VAL A 1 183 ? 35.368 31.621 75.353 1.00 34.87 262 VAL A CA 1
ATOM 2872 C C . VAL A 1 183 ? 34.673 31.191 74.073 1.00 29.40 262 VAL A C 1
ATOM 2873 O O . VAL A 1 183 ? 33.441 31.156 73.991 1.00 29.82 262 VAL A O 1
ATOM 2886 N N . ALA A 1 184 ? 35.477 30.880 73.064 1.00 32.68 263 ALA A N 1
ATOM 2887 C CA . ALA A 1 184 ? 34.965 30.239 71.865 1.00 33.69 263 ALA A CA 1
ATOM 2888 C C . ALA A 1 184 ? 34.806 28.745 72.113 1.00 32.65 263 ALA A C 1
ATOM 2889 O O . ALA A 1 184 ? 35.680 28.103 72.702 1.00 31.35 263 ALA A O 1
ATOM 2896 N N . VAL A 1 185 ? 33.677 28.195 71.681 1.00 35.40 264 VAL A N 1
ATOM 2897 C CA . VAL A 1 185 ? 33.422 26.763 71.771 1.00 31.45 264 VAL A CA 1
ATOM 2898 C C . VAL A 1 185 ? 33.374 26.222 70.353 1.00 31.18 264 VAL A C 1
ATOM 2899 O O . VAL A 1 185 ? 32.548 26.659 69.543 1.00 32.20 264 VAL A O 1
ATOM 2912 N N . PHE A 1 186 ? 34.271 25.291 70.047 1.00 28.76 265 PHE A N 1
ATOM 2913 C CA . PHE A 1 186 ? 34.319 24.643 68.745 1.00 29.09 265 PHE A CA 1
ATOM 2914 C C . PHE A 1 186 ? 34.007 23.165 68.922 1.00 30.70 265 PHE A C 1
ATOM 2915 O O . PHE A 1 186 ? 34.646 22.487 69.732 1.00 32.43 265 PHE A O 1
ATOM 2932 N N . VAL A 1 187 ? 33.031 22.665 68.174 1.00 34.63 266 VAL A N 1
ATOM 2933 C CA . VAL A 1 187 ? 32.641 21.266 68.284 1.00 35.95 266 VAL A CA 1
ATOM 2934 C C . VAL A 1 187 ? 32.544 20.666 66.892 1.00 37.31 266 VAL A C 1
ATOM 2935 O O . VAL A 1 187 ? 32.205 21.348 65.920 1.00 37.56 266 VAL A O 1
ATOM 2948 N N . THR A 1 188 ? 32.855 19.379 66.802 1.00 35.78 267 THR A N 1
ATOM 2949 C CA . THR A 1 188 ? 32.686 18.617 65.576 1.00 36.07 267 THR A CA 1
ATOM 2950 C C . THR A 1 188 ? 31.457 17.726 65.700 1.00 39.90 267 THR A C 1
ATOM 2951 O O . THR A 1 188 ? 31.015 17.394 66.803 1.00 38.97 267 THR A O 1
ATOM 2962 N N . ASN A 1 189 ? 30.906 17.339 64.552 1.00 39.35 268 ASN A N 1
ATOM 2963 C CA . ASN A 1 189 ? 29.672 16.568 64.537 1.00 41.70 268 ASN A CA 1
ATOM 2964 C C . ASN A 1 189 ? 29.673 15.646 63.327 1.00 47.68 268 ASN A C 1
ATOM 2965 O O . ASN A 1 189 ? 30.329 15.921 62.320 1.00 46.86 268 ASN A O 1
ATOM 2976 N N . GLN A 1 190 ? 28.936 14.545 63.440 1.00 49.83 269 GLN A N 1
ATOM 2977 C CA . GLN A 1 190 ? 28.815 13.587 62.353 1.00 59.77 269 GLN A CA 1
ATOM 2978 C C . GLN A 1 190 ? 27.578 13.882 61.510 1.00 63.12 269 GLN A C 1
ATOM 2979 O O . GLN A 1 190 ? 26.726 14.700 61.865 1.00 65.38 269 GLN A O 1
ATOM 2993 N N . MET A 1 191 ? 27.483 13.191 60.379 1.00 68.08 270 MET A N 1
ATOM 2994 C CA . MET A 1 191 ? 26.347 13.306 59.480 1.00 73.40 270 MET A CA 1
ATOM 2995 C C . MET A 1 191 ? 25.693 11.941 59.303 1.00 77.85 270 MET A C 1
ATOM 2996 O O . MET A 1 191 ? 26.295 10.899 59.579 1.00 73.98 270 MET A O 1
ATOM 3010 N N . THR A 1 192 ? 24.445 11.959 58.845 1.00 89.15 271 THR A N 1
ATOM 3011 C CA . THR A 1 192 ? 23.693 10.728 58.628 1.00 95.35 271 THR A CA 1
ATOM 3012 C C . THR A 1 192 ? 22.833 10.842 57.375 1.00 97.40 271 THR A C 1
ATOM 3013 O O . THR A 1 192 ? 22.489 11.945 56.950 1.00 95.52 271 THR A O 1
ATOM 3024 N N . LYS A 1 206 ? 22.762 13.678 52.846 1.00 111.19 285 LYS A N 1
ATOM 3025 C CA . LYS A 1 206 ? 23.224 13.651 54.229 1.00 108.64 285 LYS A CA 1
ATOM 3026 C C . LYS A 1 206 ? 22.986 14.989 54.925 1.00 105.33 285 LYS A C 1
ATOM 3027 O O . LYS A 1 206 ? 23.043 16.048 54.299 1.00 106.00 285 LYS A O 1
ATOM 3046 N N . LYS A 1 207 ? 22.718 14.925 56.225 1.00 89.21 286 LYS A N 1
ATOM 3047 C CA . LYS A 1 207 ? 22.490 16.099 57.052 1.00 84.41 286 LYS A CA 1
ATOM 3048 C C . LYS A 1 207 ? 23.114 15.863 58.420 1.00 77.43 286 LYS A C 1
ATOM 3049 O O . LYS A 1 207 ? 23.233 14.712 58.857 1.00 75.17 286 LYS A O 1
ATOM 3068 N N . PRO A 1 208 ? 23.521 16.926 59.113 1.00 73.23 287 PRO A N 1
ATOM 3069 C CA . PRO A 1 208 ? 24.124 16.740 60.439 1.00 68.28 287 PRO A CA 1
ATOM 3070 C C . PRO A 1 208 ? 23.116 16.189 61.434 1.00 67.64 287 PRO A C 1
ATOM 3071 O O . PRO A 1 208 ? 21.928 16.519 61.394 1.00 67.87 287 PRO A O 1
ATOM 3082 N N . ILE A 1 209 ? 23.604 15.332 62.329 1.00 65.07 288 ILE A N 1
ATOM 3083 C CA . ILE A 1 209 ? 22.768 14.751 63.373 1.00 65.71 288 ILE A CA 1
ATOM 3084 C C . ILE A 1 209 ? 22.553 15.795 64.460 1.00 64.46 288 ILE A C 1
ATOM 3085 O O . ILE A 1 209 ? 23.220 16.836 64.476 1.00 61.86 288 ILE A O 1
ATOM 3101 N N . GLY A 1 210 ? 21.620 15.527 65.372 1.00 64.74 289 GLY A N 1
ATOM 3102 C CA . GLY A 1 210 ? 21.333 16.404 66.486 1.00 64.94 289 GLY A CA 1
ATOM 3103 C C . GLY A 1 210 ? 20.018 17.146 66.376 1.00 64.62 289 GLY A C 1
ATOM 3104 O O . GLY A 1 210 ? 19.524 17.652 67.392 1.00 63.53 289 GLY A O 1
ATOM 3108 N N . GLY A 1 211 ? 19.447 17.239 65.177 1.00 64.37 290 GLY A N 1
ATOM 3109 C CA . GLY A 1 211 ? 18.137 17.830 64.979 1.00 63.39 290 GLY A CA 1
ATOM 3110 C C . GLY A 1 211 ? 18.067 19.272 65.448 1.00 59.18 290 GLY A C 1
ATOM 3111 O O . GLY A 1 211 ? 19.056 20.010 65.447 1.00 54.89 290 GLY A O 1
ATOM 3115 N N . HIS A 1 212 ? 16.860 19.677 65.858 1.00 69.63 291 HIS A N 1
ATOM 3116 C CA . HIS A 1 212 ? 16.625 21.059 66.268 1.00 69.80 291 HIS A CA 1
ATOM 3117 C C . HIS A 1 212 ? 17.535 21.465 67.420 1.00 64.41 291 HIS A C 1
ATOM 3118 O O . HIS A 1 212 ? 17.993 22.612 67.485 1.00 61.35 291 HIS A O 1
ATOM 3132 N N . ILE A 1 213 ? 17.800 20.542 68.346 1.00 60.08 292 ILE A N 1
ATOM 3133 C CA . ILE A 1 213 ? 18.545 20.892 69.553 1.00 58.76 292 ILE A CA 1
ATOM 3134 C C . ILE A 1 213 ? 19.922 21.428 69.189 1.00 50.86 292 ILE A C 1
ATOM 3135 O O . ILE A 1 213 ? 20.312 22.529 69.598 1.00 48.17 292 ILE A O 1
ATOM 3151 N N . LEU A 1 214 ? 20.686 20.653 68.419 1.00 49.73 293 LEU A N 1
ATOM 3152 C CA . LEU A 1 214 ? 22.034 21.079 68.065 1.00 50.63 293 LEU A CA 1
ATOM 3153 C C . LEU A 1 214 ? 22.013 22.235 67.072 1.00 51.83 293 LEU A C 1
ATOM 3154 O O . LEU A 1 214 ? 22.889 23.106 67.121 1.00 51.30 293 LEU A O 1
ATOM 3170 N N . ALA A 1 215 ? 21.027 22.262 66.171 1.00 55.02 294 ALA A N 1
ATOM 3171 C CA . ALA A 1 215 ? 20.896 23.387 65.252 1.00 55.37 294 ALA A CA 1
ATOM 3172 C C . ALA A 1 215 ? 20.720 24.697 66.010 1.00 52.96 294 ALA A C 1
ATOM 3173 O O . ALA A 1 215 ? 21.349 25.709 65.676 1.00 52.91 294 ALA A O 1
ATOM 3180 N N . HIS A 1 216 ? 19.876 24.695 67.044 1.00 48.84 295 HIS A N 1
ATOM 3181 C CA . HIS A 1 216 ? 19.630 25.917 67.802 1.00 48.66 295 HIS A CA 1
ATOM 3182 C C . HIS A 1 216 ? 20.839 26.309 68.647 1.00 43.17 295 HIS A C 1
ATOM 3183 O O . HIS A 1 216 ? 21.175 27.496 68.743 1.00 45.20 295 HIS A O 1
ATOM 3197 N N . ALA A 1 217 ? 21.502 25.332 69.271 1.00 40.66 296 ALA A N 1
ATOM 3198 C CA . ALA A 1 217 ? 22.572 25.644 70.216 1.00 38.92 296 ALA A CA 1
ATOM 3199 C C . ALA A 1 217 ? 23.770 26.284 69.523 1.00 41.16 296 ALA A C 1
ATOM 3200 O O . ALA A 1 217 ? 24.423 27.172 70.089 1.00 36.03 296 ALA A O 1
ATOM 3207 N N . SER A 1 218 ? 24.086 25.840 68.310 1.00 41.88 297 SER A N 1
ATOM 3208 C CA . SER A 1 218 ? 25.230 26.369 67.583 1.00 42.65 297 SER A CA 1
ATOM 3209 C C . SER A 1 218 ? 24.875 27.707 66.950 1.00 44.11 297 SER A C 1
ATOM 3210 O O . SER A 1 218 ? 23.825 27.846 66.314 1.00 47.73 297 SER A O 1
ATOM 3218 N N . THR A 1 219 ? 25.750 28.695 67.132 1.00 42.57 298 THR A N 1
ATOM 3219 C CA . THR A 1 219 ? 25.547 29.987 66.491 1.00 44.18 298 THR A CA 1
ATOM 3220 C C . THR A 1 219 ? 26.027 29.979 65.046 1.00 46.96 298 THR A C 1
ATOM 3221 O O . THR A 1 219 ? 25.463 30.690 64.206 1.00 45.66 298 THR A O 1
ATOM 3232 N N . THR A 1 220 ? 27.048 29.183 64.737 1.00 45.44 299 THR A N 1
ATOM 3233 C CA . THR A 1 220 ? 27.551 29.039 63.377 1.00 44.50 299 THR A CA 1
ATOM 3234 C C . THR A 1 220 ? 27.773 27.563 63.091 1.00 42.87 299 THR A C 1
ATOM 3235 O O . THR A 1 220 ? 28.353 26.849 63.915 1.00 40.38 299 THR A O 1
ATOM 3246 N N . ARG A 1 221 ? 27.314 27.111 61.928 1.00 44.54 300 ARG A N 1
ATOM 3247 C CA . ARG A 1 221 ? 27.446 25.722 61.513 1.00 47.38 300 ARG A CA 1
ATOM 3248 C C . ARG A 1 221 ? 28.163 25.670 60.172 1.00 49.54 300 ARG A C 1
ATOM 3249 O O . ARG A 1 221 ? 27.783 26.379 59.232 1.00 48.01 300 ARG A O 1
ATOM 3270 N N . ILE A 1 222 ? 29.188 24.825 60.087 1.00 51.82 301 ILE A N 1
ATOM 3271 C CA . ILE A 1 222 ? 30.067 24.747 58.926 1.00 49.59 301 ILE A CA 1
ATOM 3272 C C . ILE A 1 222 ? 30.045 23.321 58.398 1.00 50.48 301 ILE A C 1
ATOM 3273 O O . ILE A 1 222 ? 30.336 22.374 59.140 1.00 50.12 301 ILE A O 1
ATOM 3289 N N . SER A 1 223 ? 29.713 23.168 57.118 1.00 54.58 302 SER A N 1
ATOM 3290 C CA . SER A 1 223 ? 29.867 21.896 56.427 1.00 55.70 302 SER A CA 1
ATOM 3291 C C . SER A 1 223 ? 31.213 21.891 55.712 1.00 53.31 302 SER A C 1
ATOM 3292 O O . SER A 1 223 ? 31.549 22.844 55.000 1.00 50.41 302 SER A O 1
ATOM 3300 N N . LEU A 1 224 ? 31.984 20.831 55.920 1.00 51.63 303 LEU A N 1
ATOM 3301 C CA . LEU A 1 224 ? 33.273 20.650 55.267 1.00 51.20 303 LEU A CA 1
ATOM 3302 C C . LEU A 1 224 ? 33.146 19.534 54.241 1.00 54.68 303 LEU A C 1
ATOM 3303 O O . LEU A 1 224 ? 32.575 18.479 54.535 1.00 55.98 303 LEU A O 1
ATOM 3319 N N . ARG A 1 225 ? 33.671 19.770 53.042 1.00 54.37 304 ARG A N 1
ATOM 3320 C CA . ARG A 1 225 ? 33.652 18.770 51.986 1.00 57.52 304 ARG A CA 1
ATOM 3321 C C . ARG A 1 225 ? 34.932 18.885 51.174 1.00 57.58 304 ARG A C 1
ATOM 3322 O O . ARG A 1 225 ? 35.665 19.874 51.260 1.00 52.06 304 ARG A O 1
ATOM 3343 N N . LYS A 1 226 ? 35.198 17.852 50.380 1.00 62.54 305 LYS A N 1
ATOM 3344 C CA . LYS A 1 226 ? 36.410 17.801 49.578 1.00 66.03 305 LYS A CA 1
ATOM 3345 C C . LYS A 1 226 ? 36.252 18.627 48.308 1.00 67.84 305 LYS A C 1
ATOM 3346 O O . LYS A 1 226 ? 35.208 18.591 47.650 1.00 68.82 305 LYS A O 1
ATOM 3365 N N . GLY A 1 227 ? 37.300 19.373 47.971 1.00 62.54 306 GLY A N 1
ATOM 3366 C CA . GLY A 1 227 ? 37.362 20.130 46.743 1.00 64.49 306 GLY A CA 1
ATOM 3367 C C . GLY A 1 227 ? 38.180 19.422 45.683 1.00 67.30 306 GLY A C 1
ATOM 3368 O O . GLY A 1 227 ? 38.398 18.206 45.732 1.00 67.22 306 GLY A O 1
ATOM 3372 N N . ARG A 1 228 ? 38.643 20.198 44.707 1.00 74.32 307 ARG A N 1
ATOM 3373 C CA . ARG A 1 228 ? 39.462 19.633 43.644 1.00 81.33 307 ARG A CA 1
ATOM 3374 C C . ARG A 1 228 ? 40.831 19.241 44.186 1.00 82.26 307 ARG A C 1
ATOM 3375 O O . ARG A 1 228 ? 41.426 19.956 44.997 1.00 80.12 307 ARG A O 1
ATOM 3396 N N . GLY A 1 229 ? 41.323 18.097 43.733 1.00 76.26 308 GLY A N 1
ATOM 3397 C CA . GLY A 1 229 ? 42.621 17.625 44.180 1.00 76.94 308 GLY A CA 1
ATOM 3398 C C . GLY A 1 229 ? 42.654 17.488 45.688 1.00 73.70 308 GLY A C 1
ATOM 3399 O O . GLY A 1 229 ? 41.843 16.774 46.291 1.00 72.57 308 GLY A O 1
ATOM 3403 N N . GLU A 1 230 ? 43.597 18.187 46.315 1.00 73.30 309 GLU A N 1
ATOM 3404 C CA . GLU A 1 230 ? 43.812 18.105 47.752 1.00 70.84 309 GLU A CA 1
ATOM 3405 C C . GLU A 1 230 ? 43.153 19.250 48.512 1.00 66.20 309 GLU A C 1
ATOM 3406 O O . GLU A 1 230 ? 43.395 19.402 49.713 1.00 63.87 309 GLU A O 1
ATOM 3418 N N . LEU A 1 231 ? 42.331 20.055 47.843 1.00 71.43 310 LEU A N 1
ATOM 3419 C CA . LEU A 1 231 ? 41.694 21.197 48.479 1.00 66.51 310 LEU A CA 1
ATOM 3420 C C . LEU A 1 231 ? 40.438 20.765 49.232 1.00 65.45 310 LEU A C 1
ATOM 3421 O O . LEU A 1 231 ? 39.848 19.714 48.967 1.00 68.86 310 LEU A O 1
ATOM 3437 N N . ARG A 1 232 ? 40.037 21.600 50.186 1.00 61.92 311 ARG A N 1
ATOM 3438 C CA . ARG A 1 232 ? 38.809 21.414 50.941 1.00 60.51 311 ARG A CA 1
ATOM 3439 C C . ARG A 1 232 ? 37.932 22.651 50.789 1.00 57.70 311 ARG A C 1
ATOM 3440 O O . ARG A 1 232 ? 38.405 23.730 50.423 1.00 56.15 311 ARG A O 1
ATOM 3461 N N . ILE A 1 233 ? 36.645 22.486 51.086 1.00 52.79 312 ILE A N 1
ATOM 3462 C CA . ILE A 1 233 ? 35.669 23.563 50.971 1.00 52.99 312 ILE A CA 1
ATOM 3463 C C . ILE A 1 233 ? 34.864 23.636 52.261 1.00 51.67 312 ILE A C 1
ATOM 3464 O O . ILE A 1 233 ? 34.327 22.622 52.723 1.00 52.41 312 ILE A O 1
ATOM 3480 N N . ALA A 1 234 ? 34.782 24.831 52.837 1.00 52.17 313 ALA A N 1
ATOM 3481 C CA . ALA A 1 234 ? 33.949 25.101 53.999 1.00 50.23 313 ALA A CA 1
ATOM 3482 C C . ALA A 1 234 ? 32.756 25.943 53.569 1.00 50.19 313 ALA A C 1
ATOM 3483 O O . ALA A 1 234 ? 32.907 26.892 52.794 1.00 49.84 313 ALA A O 1
ATOM 3490 N N . LYS A 1 235 ? 31.573 25.591 54.069 1.00 49.95 314 LYS A N 1
ATOM 3491 C CA . LYS A 1 235 ? 30.346 26.280 53.697 1.00 57.05 314 LYS A CA 1
ATOM 3492 C C . LYS A 1 235 ? 29.470 26.486 54.922 1.00 59.32 314 LYS A C 1
ATOM 3493 O O . LYS A 1 235 ? 29.479 25.679 55.855 1.00 56.08 314 LYS A O 1
ATOM 3512 N N . ILE A 1 236 ? 28.698 27.570 54.900 1.00 60.98 315 ILE A N 1
ATOM 3513 C CA . ILE A 1 236 ? 27.693 27.825 55.927 1.00 68.10 315 ILE A CA 1
ATOM 3514 C C . ILE A 1 236 ? 26.505 26.904 55.677 1.00 76.53 315 ILE A C 1
ATOM 3515 O O . ILE A 1 236 ? 25.896 26.937 54.602 1.00 81.09 315 ILE A O 1
ATOM 3531 N N . TYR A 1 237 ? 26.166 26.088 56.671 1.00 70.11 316 TYR A N 1
ATOM 3532 C CA . TYR A 1 237 ? 25.109 25.101 56.502 1.00 76.10 316 TYR A CA 1
ATOM 3533 C C . TYR A 1 237 ? 23.753 25.771 56.318 1.00 84.56 316 TYR A C 1
ATOM 3534 O O . TYR A 1 237 ? 23.460 26.803 56.929 1.00 80.79 316 TYR A O 1
ATOM 3552 N N . ASP A 1 238 ? 22.923 25.170 55.465 1.00 114.73 317 ASP A N 1
ATOM 3553 C CA . ASP A 1 238 ? 21.554 25.618 55.218 1.00 123.64 317 ASP A CA 1
ATOM 3554 C C . ASP A 1 238 ? 21.499 27.010 54.594 1.00 123.24 317 ASP A C 1
ATOM 3555 O O . ASP A 1 238 ? 20.455 27.670 54.634 1.00 129.46 317 ASP A O 1
ATOM 3564 N N . SER A 1 239 ? 22.603 27.469 54.014 1.00 89.49 318 SER A N 1
ATOM 3565 C CA . SER A 1 239 ? 22.661 28.759 53.347 1.00 93.68 318 SER A CA 1
ATOM 3566 C C . SER A 1 239 ? 22.466 28.591 51.848 1.00 92.68 318 SER A C 1
ATOM 3567 O O . SER A 1 239 ? 22.685 27.508 51.298 1.00 88.91 318 SER A O 1
ATOM 3575 N N . PRO A 1 240 ? 22.048 29.646 51.148 1.00 107.77 319 PRO A N 1
ATOM 3576 C CA . PRO A 1 240 ? 21.850 29.530 49.699 1.00 105.79 319 PRO A CA 1
ATOM 3577 C C . PRO A 1 240 ? 23.139 29.150 48.983 1.00 95.77 319 PRO A C 1
ATOM 3578 O O . PRO A 1 240 ? 24.249 29.349 49.484 1.00 85.40 319 PRO A O 1
ATOM 3589 N N . GLU A 1 241 ? 22.973 28.586 47.787 1.00 119.90 320 GLU A N 1
ATOM 3590 C CA . GLU A 1 241 ? 24.096 28.138 46.963 1.00 119.10 320 GLU A CA 1
ATOM 3591 C C . GLU A 1 241 ? 24.718 29.360 46.298 1.00 119.28 320 GLU A C 1
ATOM 3592 O O . GLU A 1 241 ? 24.359 29.741 45.183 1.00 123.96 320 GLU A O 1
ATOM 3604 N N . MET A 1 242 ? 25.664 29.986 46.993 1.00 105.42 321 MET A N 1
ATOM 3605 C CA . MET A 1 242 ? 26.326 31.184 46.500 1.00 103.80 321 MET A CA 1
ATOM 3606 C C . MET A 1 242 ? 27.778 31.178 46.943 1.00 96.72 321 MET A C 1
ATOM 3607 O O . MET A 1 242 ? 28.107 30.607 47.993 1.00 89.92 321 MET A O 1
ATOM 3621 N N . PRO A 1 243 ? 28.675 31.807 46.175 1.00 106.37 322 PRO A N 1
ATOM 3622 C CA . PRO A 1 243 ? 30.110 31.656 46.470 1.00 102.26 322 PRO A CA 1
ATOM 3623 C C . PRO A 1 243 ? 30.533 32.282 47.788 1.00 98.07 322 PRO A C 1
ATOM 3624 O O . PRO A 1 243 ? 31.384 31.719 48.488 1.00 91.99 322 PRO A O 1
ATOM 3635 N N . GLU A 1 244 ? 29.971 33.438 48.146 1.00 103.96 323 GLU A N 1
ATOM 3636 C CA . GLU A 1 244 ? 30.404 34.122 49.360 1.00 100.94 323 GLU A CA 1
ATOM 3637 C C . GLU A 1 244 ? 30.206 33.256 50.596 1.00 93.38 323 GLU A C 1
ATOM 3638 O O . GLU A 1 244 ? 30.952 33.390 51.573 1.00 89.92 323 GLU A O 1
ATOM 3650 N N . ASN A 1 245 ? 29.217 32.365 50.576 1.00 74.73 324 ASN A N 1
ATOM 3651 C CA . ASN A 1 245 ? 28.978 31.456 51.689 1.00 67.46 324 ASN A CA 1
ATOM 3652 C C . ASN A 1 245 ? 29.919 30.255 51.683 1.00 60.09 324 ASN A C 1
ATOM 3653 O O . ASN A 1 245 ? 29.702 29.317 52.458 1.00 58.39 324 ASN A O 1
ATOM 3664 N N . GLU A 1 246 ? 30.948 30.259 50.838 1.00 69.89 325 GLU A N 1
ATOM 3665 C CA . GLU A 1 246 ? 31.895 29.157 50.749 1.00 68.76 325 GLU A CA 1
ATOM 3666 C C . GLU A 1 246 ? 33.317 29.695 50.766 1.00 65.45 325 GLU A C 1
ATOM 3667 O O . GLU A 1 246 ? 33.572 30.839 50.386 1.00 70.28 325 GLU A O 1
ATOM 3679 N N . ALA A 1 247 ? 34.244 28.844 51.201 1.00 60.42 326 ALA A N 1
ATOM 3680 C CA . ALA A 1 247 ? 35.656 29.192 51.235 1.00 56.99 326 ALA A CA 1
ATOM 3681 C C . ALA A 1 247 ? 36.483 27.950 50.938 1.00 54.59 326 ALA A C 1
ATOM 3682 O O . ALA A 1 247 ? 36.136 26.846 51.367 1.00 50.51 326 ALA A O 1
ATOM 3689 N N . THR A 1 248 ? 37.572 28.144 50.203 1.00 57.10 327 THR A N 1
ATOM 3690 C CA . THR A 1 248 ? 38.515 27.081 49.891 1.00 57.51 327 THR A CA 1
ATOM 3691 C C . THR A 1 248 ? 39.708 27.171 50.834 1.00 55.94 327 THR A C 1
ATOM 3692 O O . THR A 1 248 ? 40.215 28.263 51.105 1.00 56.31 327 THR A O 1
ATOM 3703 N N . PHE A 1 249 ? 40.151 26.019 51.338 1.00 52.63 328 PHE A N 1
ATOM 3704 C CA . PHE A 1 249 ? 41.351 25.958 52.159 1.00 50.59 328 PHE A CA 1
ATOM 3705 C C . PHE A 1 249 ? 42.107 24.672 51.859 1.00 51.92 328 PHE A C 1
ATOM 3706 O O . PHE A 1 249 ? 41.603 23.767 51.190 1.00 54.61 328 PHE A O 1
ATOM 3723 N N . ALA A 1 250 ? 43.337 24.608 52.361 1.00 52.77 329 ALA A N 1
ATOM 3724 C CA . ALA A 1 250 ? 44.221 23.474 52.149 1.00 56.66 329 ALA A CA 1
ATOM 3725 C C . ALA A 1 250 ? 44.623 22.867 53.486 1.00 53.32 329 ALA A C 1
ATOM 3726 O O . ALA A 1 250 ? 44.597 23.526 54.529 1.00 51.06 329 ALA A O 1
ATOM 3733 N N . ILE A 1 251 ? 45.005 21.595 53.436 1.00 57.99 330 ILE A N 1
ATOM 3734 C CA . ILE A 1 251 ? 45.456 20.848 54.603 1.00 60.20 330 ILE A CA 1
ATOM 3735 C C . ILE A 1 251 ? 46.896 20.426 54.361 1.00 63.68 330 ILE A C 1
ATOM 3736 O O . ILE A 1 251 ? 47.215 19.873 53.302 1.00 66.13 330 ILE A O 1
ATOM 3752 N N . THR A 1 252 ? 47.761 20.686 55.338 1.00 61.59 331 THR A N 1
ATOM 3753 C CA . THR A 1 252 ? 49.162 20.302 55.259 1.00 65.19 331 THR A CA 1
ATOM 3754 C C . THR A 1 252 ? 49.596 19.762 56.613 1.00 64.80 331 THR A C 1
ATOM 3755 O O . THR A 1 252 ? 48.835 19.783 57.586 1.00 61.79 331 THR A O 1
ATOM 3766 N N . ALA A 1 253 ? 50.838 19.275 56.676 1.00 60.78 332 ALA A N 1
ATOM 3767 C CA . ALA A 1 253 ? 51.409 18.885 57.960 1.00 59.83 332 ALA A CA 1
ATOM 3768 C C . ALA A 1 253 ? 51.416 20.052 58.938 1.00 56.64 332 ALA A C 1
ATOM 3769 O O . ALA A 1 253 ? 51.410 19.843 60.156 1.00 57.02 332 ALA A O 1
ATOM 3776 N N . GLY A 1 254 ? 51.429 21.284 58.426 1.00 54.73 333 GLY A N 1
ATOM 3777 C CA . GLY A 1 254 ? 51.341 22.479 59.235 1.00 50.64 333 GLY A CA 1
ATOM 3778 C C . GLY A 1 254 ? 49.939 22.899 59.611 1.00 47.96 333 GLY A C 1
ATOM 3779 O O . GLY A 1 254 ? 49.763 23.962 60.212 1.00 47.30 333 GLY A O 1
ATOM 3783 N N . GLY A 1 255 ? 48.934 22.103 59.272 1.00 54.21 334 GLY A N 1
ATOM 3784 C CA . GLY A 1 255 ? 47.569 22.372 59.673 1.00 54.07 334 GLY A CA 1
ATOM 3785 C C . GLY A 1 255 ? 46.728 22.977 58.567 1.00 53.33 334 GLY A C 1
ATOM 3786 O O . GLY A 1 255 ? 47.009 22.851 57.373 1.00 55.01 334 GLY A O 1
ATOM 3790 N N . ILE A 1 256 ? 45.655 23.644 58.993 1.00 44.22 335 ILE A N 1
ATOM 3791 C CA . ILE A 1 256 ? 44.769 24.330 58.062 1.00 45.95 335 ILE A CA 1
ATOM 3792 C C . ILE A 1 256 ? 45.487 25.545 57.492 1.00 46.67 335 ILE A C 1
ATOM 3793 O O . ILE A 1 256 ? 46.034 26.367 58.238 1.00 43.91 335 ILE A O 1
ATOM 3809 N N . GLY A 1 257 ? 45.479 25.669 56.168 1.00 46.15 336 GLY A N 1
ATOM 3810 C CA . GLY A 1 257 ? 46.107 26.802 55.515 1.00 52.22 336 GLY A CA 1
ATOM 3811 C C . GLY A 1 257 ? 45.381 27.235 54.258 1.00 56.19 336 GLY A C 1
ATOM 3812 O O . GLY A 1 257 ? 44.297 26.729 53.957 1.00 55.05 336 GLY A O 1
ATOM 3816 N N . ASP A 1 258 ? 45.966 28.171 53.518 1.00 55.98 337 ASP A N 1
ATOM 3817 C CA . ASP A 1 258 ? 45.360 28.681 52.298 1.00 64.42 337 ASP A CA 1
ATOM 3818 C C . ASP A 1 258 ? 45.829 27.885 51.087 1.00 70.13 337 ASP A C 1
ATOM 3819 O O . ASP A 1 258 ? 46.940 27.350 51.062 1.00 63.92 337 ASP A O 1
ATOM 3828 N N . ALA A 1 259 ? 44.968 27.817 50.077 1.00 69.80 338 ALA A N 1
ATOM 3829 C CA . ALA A 1 259 ? 45.339 27.171 48.827 1.00 80.06 338 ALA A CA 1
ATOM 3830 C C . ALA A 1 259 ? 46.457 27.951 48.145 1.00 84.76 338 ALA A C 1
ATOM 3831 O O . ALA A 1 259 ? 46.471 29.185 48.153 1.00 82.69 338 ALA A O 1
ATOM 3838 N N . LYS A 1 260 ? 47.403 27.220 47.557 1.00 125.20 339 LYS A N 1
ATOM 3839 C CA . LYS A 1 260 ? 48.513 27.827 46.823 1.00 134.36 339 LYS A CA 1
ATOM 3840 C C . LYS A 1 260 ? 48.126 27.885 45.352 1.00 139.30 339 LYS A C 1
ATOM 3841 O O . LYS A 1 260 ? 48.408 26.974 44.573 1.00 142.13 339 LYS A O 1
ATOM 3860 N N . GLU A 1 261 ? 47.471 28.977 44.970 1.00 140.12 340 GLU A N 1
ATOM 3861 C CA . GLU A 1 261 ? 46.991 29.157 43.606 1.00 144.74 340 GLU A CA 1
ATOM 3862 C C . GLU A 1 261 ? 47.935 30.053 42.811 1.00 150.99 340 GLU A C 1
ATOM 3863 O O . GLU A 1 261 ? 47.712 30.320 41.630 1.00 155.75 340 GLU A O 1
ATOM 3876 N N . PRO B 1 4 ? -18.145 42.125 87.152 1.00 127.87 83 PRO B N 1
ATOM 3877 C CA . PRO B 1 4 ? -17.523 40.842 87.500 1.00 128.69 83 PRO B CA 1
ATOM 3878 C C . PRO B 1 4 ? -16.662 40.290 86.368 1.00 124.39 83 PRO B C 1
ATOM 3879 O O . PRO B 1 4 ? -17.134 39.472 85.579 1.00 127.69 83 PRO B O 1
ATOM 3890 N N . GLY B 1 5 ? -15.409 40.735 86.296 1.00 98.70 84 GLY B N 1
ATOM 3891 C CA . GLY B 1 5 ? -14.544 40.392 85.187 1.00 90.24 84 GLY B CA 1
ATOM 3892 C C . GLY B 1 5 ? -14.909 41.045 83.872 1.00 79.98 84 GLY B C 1
ATOM 3893 O O . GLY B 1 5 ? -14.207 40.826 82.877 1.00 75.85 84 GLY B O 1
ATOM 3897 N N . PHE B 1 6 ? -15.972 41.845 83.838 1.00 88.67 85 PHE B N 1
ATOM 3898 C CA . PHE B 1 6 ? -16.451 42.492 82.628 1.00 79.27 85 PHE B CA 1
ATOM 3899 C C . PHE B 1 6 ? -16.286 44.003 82.727 1.00 71.49 85 PHE B C 1
ATOM 3900 O O . PHE B 1 6 ? -16.439 44.591 83.803 1.00 75.17 85 PHE B O 1
ATOM 3917 N N . LEU B 1 7 ? -15.982 44.622 81.592 1.00 62.13 86 LEU B N 1
ATOM 3918 C CA . LEU B 1 7 ? -16.040 46.066 81.437 1.00 60.56 86 LEU B CA 1
ATOM 3919 C C . LEU B 1 7 ? -17.186 46.425 80.500 1.00 57.39 86 LEU B C 1
ATOM 3920 O O . LEU B 1 7 ? -17.591 45.624 79.654 1.00 55.80 86 LEU B O 1
ATOM 3936 N N . THR B 1 8 ? -17.706 47.638 80.649 1.00 54.26 87 THR B N 1
ATOM 3937 C CA . THR B 1 8 ? -18.586 48.167 79.622 1.00 54.56 87 THR B CA 1
ATOM 3938 C C . THR B 1 8 ? -17.772 48.468 78.366 1.00 52.12 87 THR B C 1
ATOM 3939 O O . THR B 1 8 ? -16.557 48.679 78.417 1.00 50.57 87 THR B O 1
ATOM 3950 N N . ALA B 1 9 ? -18.454 48.472 77.219 1.00 52.08 88 ALA B N 1
ATOM 3951 C CA . ALA B 1 9 ? -17.787 48.861 75.982 1.00 50.44 88 ALA B CA 1
ATOM 3952 C C . ALA B 1 9 ? -17.243 50.281 76.074 1.00 50.88 88 ALA B C 1
ATOM 3953 O O . ALA B 1 9 ? -16.245 50.608 75.419 1.00 49.41 88 ALA B O 1
ATOM 3960 N N . PHE B 1 10 ? -17.878 51.133 76.884 1.00 53.18 89 PHE B N 1
ATOM 3961 C CA . PHE B 1 10 ? -17.385 52.494 77.071 1.00 55.28 89 PHE B CA 1
ATOM 3962 C C . PHE B 1 10 ? -16.041 52.494 77.790 1.00 52.86 89 PHE B C 1
ATOM 3963 O O . PHE B 1 10 ? -15.084 53.132 77.337 1.00 52.02 89 PHE B O 1
ATOM 3980 N N . GLU B 1 11 ? -15.953 51.789 78.923 1.00 55.31 90 GLU B N 1
ATOM 3981 C CA . GLU B 1 11 ? -14.682 51.684 79.635 1.00 55.58 90 GLU B CA 1
ATOM 3982 C C . GLU B 1 11 ? -13.607 51.065 78.753 1.00 53.80 90 GLU B C 1
ATOM 3983 O O . GLU B 1 11 ? -12.452 51.511 78.757 1.00 52.92 90 GLU B O 1
ATOM 3995 N N . TYR B 1 12 ? -13.961 50.026 77.995 1.00 48.21 91 TYR B N 1
ATOM 3996 C CA . TYR B 1 12 ? -12.983 49.413 77.107 1.00 45.83 91 TYR B CA 1
ATOM 3997 C C . TYR B 1 12 ? -12.541 50.395 76.031 1.00 45.36 91 TYR B C 1
ATOM 3998 O O . TYR B 1 12 ? -11.365 50.423 75.650 1.00 46.69 91 TYR B O 1
ATOM 4016 N N . SER B 1 13 ? -13.466 51.220 75.538 1.00 50.25 92 SER B N 1
ATOM 4017 C CA . SER B 1 13 ? -13.097 52.255 74.579 1.00 53.27 92 SER B CA 1
ATOM 4018 C C . SER B 1 13 ? -12.071 53.207 75.181 1.00 52.97 92 SER B C 1
ATOM 4019 O O . SER B 1 13 ? -11.059 53.530 74.547 1.00 48.83 92 SER B O 1
ATOM 4027 N N . GLU B 1 14 ? -12.314 53.664 76.413 1.00 53.95 93 GLU B N 1
ATOM 4028 C CA . GLU B 1 14 ? -11.340 54.513 77.093 1.00 58.64 93 GLU B CA 1
ATOM 4029 C C . GLU B 1 14 ? -9.979 53.834 77.160 1.00 58.53 93 GLU B C 1
ATOM 4030 O O . GLU B 1 14 ? -8.939 54.491 77.031 1.00 55.12 93 GLU B O 1
ATOM 4042 N N . LYS B 1 15 ? -9.965 52.516 77.362 1.00 59.05 94 LYS B N 1
ATOM 4043 C CA . LYS B 1 15 ? -8.703 51.790 77.409 1.00 57.95 94 LYS B CA 1
ATOM 4044 C C . LYS B 1 15 ? -8.044 51.745 76.035 1.00 56.99 94 LYS B C 1
ATOM 4045 O O . LYS B 1 15 ? -6.829 51.944 75.916 1.00 53.34 94 LYS B O 1
ATOM 4064 N N . ARG B 1 16 ? -8.829 51.500 74.982 1.00 52.05 95 ARG B N 1
ATOM 4065 C CA . ARG B 1 16 ? -8.260 51.391 73.644 1.00 49.00 95 ARG B CA 1
ATOM 4066 C C . ARG B 1 16 ? -7.844 52.738 73.069 1.00 50.01 95 ARG B C 1
ATOM 4067 O O . ARG B 1 16 ? -7.050 52.772 72.124 1.00 48.45 95 ARG B O 1
ATOM 4088 N N . LYS B 1 17 ? -8.363 53.847 73.601 1.00 52.99 96 LYS B N 1
ATOM 4089 C CA . LYS B 1 17 ? -7.940 55.156 73.118 1.00 55.14 96 LYS B CA 1
ATOM 4090 C C . LYS B 1 17 ? -6.461 55.407 73.373 1.00 54.64 96 LYS B C 1
ATOM 4091 O O . LYS B 1 17 ? -5.875 56.295 72.743 1.00 55.33 96 LYS B O 1
ATOM 4110 N N . MET B 1 18 ? -5.844 54.644 74.270 1.00 51.14 97 MET B N 1
ATOM 4111 C CA . MET B 1 18 ? -4.423 54.772 74.561 1.00 52.46 97 MET B CA 1
ATOM 4112 C C . MET B 1 18 ? -3.559 53.886 73.673 1.00 46.72 97 MET B C 1
ATOM 4113 O O . MET B 1 18 ? -2.333 53.887 73.823 1.00 43.74 97 MET B O 1
ATOM 4127 N N . VAL B 1 19 ? -4.169 53.129 72.757 1.00 44.76 98 VAL B N 1
ATOM 4128 C CA . VAL B 1 19 ? -3.403 52.262 71.873 1.00 42.81 98 VAL B CA 1
ATOM 4129 C C . VAL B 1 19 ? -2.515 53.106 70.973 1.00 41.66 98 VAL B C 1
ATOM 4130 O O . VAL B 1 19 ? -2.932 54.150 70.456 1.00 43.01 98 VAL B O 1
ATOM 4143 N N . PHE B 1 20 ? -1.282 52.648 70.773 1.00 40.56 99 PHE B N 1
ATOM 4144 C CA . PHE B 1 20 ? -0.307 53.357 69.959 1.00 44.12 99 PHE B CA 1
ATOM 4145 C C . PHE B 1 20 ? 0.333 52.401 68.962 1.00 44.19 99 PHE B C 1
ATOM 4146 O O . PHE B 1 20 ? 0.180 51.179 69.045 1.00 42.91 99 PHE B O 1
ATOM 4163 N N . HIS B 1 21 ? 1.051 52.982 68.004 1.00 45.06 100 HIS B N 1
ATOM 4164 C CA . HIS B 1 21 ? 1.806 52.238 67.007 1.00 47.27 100 HIS B CA 1
ATOM 4165 C C . HIS B 1 21 ? 3.264 52.672 67.053 1.00 48.32 100 HIS B C 1
ATOM 4166 O O . HIS B 1 21 ? 3.562 53.852 67.262 1.00 49.27 100 HIS B O 1
ATOM 4180 N N . ILE B 1 22 ? 4.168 51.718 66.856 1.00 46.79 101 ILE B N 1
ATOM 4181 C CA . ILE B 1 22 ? 5.599 51.990 66.772 1.00 44.35 101 ILE B CA 1
ATOM 4182 C C . ILE B 1 22 ? 6.020 51.790 65.324 1.00 43.74 101 ILE B C 1
ATOM 4183 O O . ILE B 1 22 ? 5.883 50.689 64.777 1.00 43.70 101 ILE B O 1
ATOM 4199 N N . THR B 1 23 ? 6.535 52.849 64.704 1.00 48.02 102 THR B N 1
ATOM 4200 C CA . THR B 1 23 ? 6.919 52.775 63.302 1.00 47.96 102 THR B CA 1
ATOM 4201 C C . THR B 1 23 ? 7.988 51.710 63.091 1.00 46.84 102 THR B C 1
ATOM 4202 O O . THR B 1 23 ? 8.885 51.529 63.919 1.00 43.40 102 THR B O 1
ATOM 4213 N N . THR B 1 24 ? 7.877 50.993 61.971 1.00 50.07 103 THR B N 1
ATOM 4214 C CA . THR B 1 24 ? 8.893 50.029 61.572 1.00 49.98 103 THR B CA 1
ATOM 4215 C C . THR B 1 24 ? 10.098 50.686 60.913 1.00 52.14 103 THR B C 1
ATOM 4216 O O . THR B 1 24 ? 11.118 50.017 60.719 1.00 54.09 103 THR B O 1
ATOM 4227 N N . GLY B 1 25 ? 10.007 51.969 60.568 1.00 51.41 104 GLY B N 1
ATOM 4228 C CA . GLY B 1 25 ? 11.013 52.634 59.773 1.00 56.35 104 GLY B CA 1
ATOM 4229 C C . GLY B 1 25 ? 10.694 52.694 58.296 1.00 59.22 104 GLY B C 1
ATOM 4230 O O . GLY B 1 25 ? 11.356 53.441 57.564 1.00 62.11 104 GLY B O 1
ATOM 4234 N N . SER B 1 26 ? 9.702 51.933 57.842 1.00 56.59 105 SER B N 1
ATOM 4235 C CA . SER B 1 26 ? 9.279 51.910 56.448 1.00 60.65 105 SER B CA 1
ATOM 4236 C C . SER B 1 26 ? 7.856 52.438 56.357 1.00 60.37 105 SER B C 1
ATOM 4237 O O . SER B 1 26 ? 6.972 51.977 57.086 1.00 53.95 105 SER B O 1
ATOM 4245 N N . GLN B 1 27 ? 7.639 53.406 55.464 1.00 72.13 106 GLN B N 1
ATOM 4246 C CA . GLN B 1 27 ? 6.308 53.986 55.303 1.00 74.44 106 GLN B CA 1
ATOM 4247 C C . GLN B 1 27 ? 5.308 52.940 54.828 1.00 71.32 106 GLN B C 1
ATOM 4248 O O . GLN B 1 27 ? 4.230 52.783 55.411 1.00 71.00 106 GLN B O 1
ATOM 4262 N N . GLU B 1 28 ? 5.647 52.217 53.758 1.00 72.69 107 GLU B N 1
ATOM 4263 C CA . GLU B 1 28 ? 4.738 51.207 53.227 1.00 74.16 107 GLU B CA 1
ATOM 4264 C C . GLU B 1 28 ? 4.468 50.117 54.254 1.00 68.96 107 GLU B C 1
ATOM 4265 O O . GLU B 1 28 ? 3.331 49.652 54.395 1.00 68.19 107 GLU B O 1
ATOM 4277 N N . PHE B 1 29 ? 5.504 49.693 54.979 1.00 63.13 108 PHE B N 1
ATOM 4278 C CA . PHE B 1 29 ? 5.322 48.693 56.026 1.00 60.15 108 PHE B CA 1
ATOM 4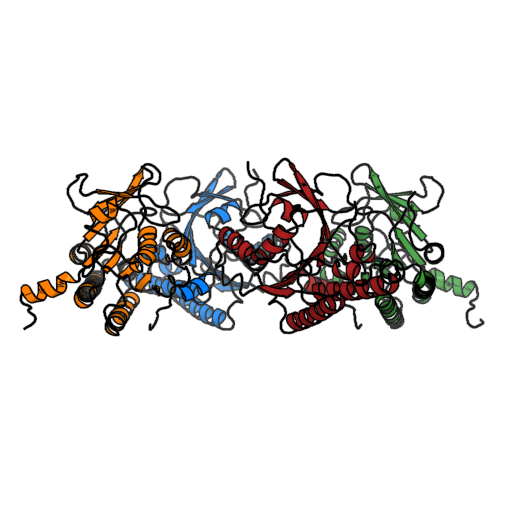279 C C . PHE B 1 29 ? 4.371 49.203 57.104 1.00 56.93 108 PHE B C 1
ATOM 4280 O O . PHE B 1 29 ? 3.488 48.469 57.562 1.00 55.27 108 PHE B O 1
ATOM 4297 N N . ASP B 1 30 ? 4.529 50.464 57.514 1.00 58.77 109 ASP B N 1
ATOM 4298 C CA . ASP B 1 30 ? 3.635 51.037 58.515 1.00 59.01 109 ASP B CA 1
ATOM 4299 C C . ASP B 1 30 ? 2.193 51.033 58.023 1.00 62.18 109 ASP B C 1
ATOM 4300 O O . ASP B 1 30 ? 1.278 50.627 58.750 1.00 59.86 109 ASP B O 1
ATOM 4309 N N . LYS B 1 31 ? 1.971 51.483 56.785 1.00 66.76 110 LYS B N 1
ATOM 4310 C CA . LYS B 1 31 ? 0.625 51.453 56.221 1.00 68.71 110 LYS B CA 1
ATOM 4311 C C . LYS B 1 31 ? 0.053 50.042 56.253 1.00 65.50 110 LYS B C 1
ATOM 4312 O O . LYS B 1 31 ? -1.121 49.845 56.588 1.00 62.24 110 LYS B O 1
ATOM 4331 N N . LEU B 1 32 ? 0.870 49.047 55.902 1.00 66.78 111 LEU B N 1
ATOM 4332 C CA . LEU B 1 32 ? 0.426 47.659 55.970 1.00 65.58 111 LEU B CA 1
ATOM 4333 C C . LEU B 1 32 ? -0.067 47.308 57.367 1.00 62.50 111 LEU B C 1
ATOM 4334 O O . LEU B 1 32 ? -1.013 46.526 57.521 1.00 62.19 111 LEU B O 1
ATOM 4350 N N . LEU B 1 33 ? 0.555 47.878 58.393 1.00 60.02 112 LEU B N 1
ATOM 4351 C CA . LEU B 1 33 ? 0.221 47.572 59.776 1.00 57.59 112 LEU B CA 1
ATOM 4352 C C . LEU B 1 33 ? -0.763 48.557 60.390 1.00 58.58 112 LEU B C 1
ATOM 4353 O O . LEU B 1 33 ? -1.120 48.399 61.562 1.00 57.33 112 LEU B O 1
ATOM 4369 N N . GLY B 1 34 ? -1.204 49.565 59.643 1.00 57.70 113 GLY B N 1
ATOM 4370 C CA . GLY B 1 34 ? -2.068 50.582 60.208 1.00 57.93 113 GLY B CA 1
ATOM 4371 C C . GLY B 1 34 ? -1.362 51.578 61.101 1.00 58.05 113 GLY B C 1
ATOM 4372 O O . GLY B 1 34 ? -1.986 52.126 62.015 1.00 55.88 113 GLY B O 1
ATOM 4376 N N . GLY B 1 35 ? -0.074 51.825 60.866 1.00 55.34 114 GLY B N 1
ATOM 4377 C CA . GLY B 1 35 ? 0.676 52.795 61.642 1.00 52.54 114 GLY B CA 1
ATOM 4378 C C . GLY B 1 35 ? 1.993 52.259 62.167 1.00 50.88 114 GLY B C 1
ATOM 4379 O O . GLY B 1 35 ? 2.938 53.023 62.387 1.00 51.90 114 GLY B O 1
ATOM 4383 N N . GLY B 1 36 ? 2.070 50.953 62.371 1.00 49.81 115 GLY B N 1
ATOM 4384 C CA . GLY B 1 36 ? 3.263 50.320 62.881 1.00 51.33 115 GLY B CA 1
ATOM 4385 C C . GLY B 1 36 ? 2.899 49.201 63.829 1.00 49.04 115 GLY B C 1
ATOM 4386 O O . GLY B 1 36 ? 1.780 48.693 63.811 1.00 49.45 115 GLY B O 1
ATOM 4390 N N . ILE B 1 37 ? 3.863 48.814 64.661 1.00 47.80 116 ILE B N 1
ATOM 4391 C CA . ILE B 1 37 ? 3.637 47.749 65.632 1.00 45.87 116 ILE B CA 1
ATOM 4392 C C . ILE B 1 37 ? 2.675 48.261 66.697 1.00 47.32 116 ILE B C 1
ATOM 4393 O O . ILE B 1 37 ? 2.951 49.259 67.373 1.00 45.39 116 ILE B O 1
ATOM 4409 N N . GLU B 1 38 ? 1.556 47.561 66.867 1.00 45.17 117 GLU B N 1
ATOM 4410 C CA . GLU B 1 38 ? 0.434 48.045 67.661 1.00 45.79 117 GLU B CA 1
ATOM 4411 C C . GLU B 1 38 ? 0.510 47.539 69.097 1.00 42.86 117 GLU B C 1
ATOM 4412 O O . GLU B 1 38 ? 0.885 46.390 69.347 1.00 39.34 117 GLU B O 1
ATOM 4424 N N . SER B 1 39 ? 0.142 48.403 70.041 1.00 36.84 118 SER B N 1
ATOM 4425 C CA . SER B 1 39 ? 0.124 48.005 71.440 1.00 36.74 118 SER B CA 1
ATOM 4426 C C . SER B 1 39 ? -1.151 47.220 71.753 1.00 34.80 118 SER B C 1
ATOM 4427 O O . SER B 1 39 ? -2.099 47.170 70.963 1.00 37.59 118 SER B O 1
ATOM 4435 N N . MET B 1 40 ? -1.166 46.598 72.933 1.00 36.13 119 MET B N 1
ATOM 4436 C CA . MET B 1 40 ? -2.248 45.697 73.337 1.00 37.52 119 MET B CA 1
ATOM 4437 C C . MET B 1 40 ? -2.409 44.542 72.352 1.00 39.02 119 MET B C 1
ATOM 4438 O O . MET B 1 40 ? -3.521 44.063 72.109 1.00 37.66 119 MET B O 1
ATOM 4452 N N . ALA B 1 41 ? -1.303 44.085 71.773 1.00 36.65 120 ALA B N 1
ATOM 4453 C CA . ALA B 1 41 ? -1.370 43.030 70.776 1.00 35.13 120 ALA B CA 1
ATOM 4454 C C . ALA B 1 41 ? 0.004 42.406 70.599 1.00 38.74 120 ALA B C 1
ATOM 4455 O O . ALA B 1 41 ? 1.035 43.019 70.896 1.00 36.08 120 ALA B O 1
ATOM 4462 N N . ILE B 1 42 ? -0.009 41.171 70.102 1.00 36.50 121 ILE B N 1
ATOM 4463 C CA . ILE B 1 42 ? 1.190 40.455 69.688 1.00 36.79 121 ILE B CA 1
ATOM 4464 C C . ILE B 1 42 ? 1.275 40.505 68.170 1.00 38.57 121 ILE B C 1
ATOM 4465 O O . ILE B 1 42 ? 0.326 40.120 67.474 1.00 38.73 121 ILE B O 1
ATOM 4481 N N . THR B 1 43 ? 2.413 40.961 67.656 1.00 39.78 122 THR B N 1
ATOM 4482 C CA . THR B 1 43 ? 2.704 40.927 66.230 1.00 38.48 122 THR B CA 1
ATOM 4483 C C . THR B 1 43 ? 3.846 39.950 65.988 1.00 38.15 122 THR B C 1
ATOM 4484 O O . THR B 1 43 ? 4.902 40.054 66.621 1.00 37.74 122 THR B O 1
ATOM 4495 N N . GLU B 1 44 ? 3.627 39.005 65.080 1.00 38.00 123 GLU B N 1
ATOM 4496 C CA . GLU B 1 44 ? 4.573 37.935 64.794 1.00 42.15 123 GLU B CA 1
ATOM 4497 C C . GLU B 1 44 ? 5.134 38.111 63.389 1.00 44.21 123 GLU B C 1
ATOM 4498 O O . GLU B 1 44 ? 4.378 38.314 62.434 1.00 46.12 123 GLU B O 1
ATOM 4510 N N . ALA B 1 45 ? 6.456 38.026 63.266 1.00 42.81 124 ALA B N 1
ATOM 4511 C CA . ALA B 1 45 ? 7.133 38.069 61.977 1.00 47.09 124 ALA B CA 1
ATOM 4512 C C . ALA B 1 45 ? 7.904 36.773 61.782 1.00 47.99 124 ALA B C 1
ATOM 4513 O O . ALA B 1 45 ? 8.700 36.384 62.642 1.00 47.40 124 ALA B O 1
ATOM 4520 N N . PHE B 1 46 ? 7.667 36.104 60.658 1.00 49.87 125 PHE B N 1
ATOM 4521 C CA . PHE B 1 46 ? 8.353 34.857 60.363 1.00 56.30 125 PHE B CA 1
ATOM 4522 C C . PHE B 1 46 ? 8.815 34.871 58.916 1.00 59.63 125 PHE B C 1
ATOM 4523 O O . PHE B 1 46 ? 8.266 35.579 58.069 1.00 57.54 125 PHE B O 1
ATOM 4540 N N . GLY B 1 47 ? 9.837 34.070 58.648 1.00 63.02 126 GLY B N 1
ATOM 4541 C CA . GLY B 1 47 ? 10.442 34.013 57.335 1.00 72.62 126 GLY B CA 1
ATOM 4542 C C . GLY B 1 4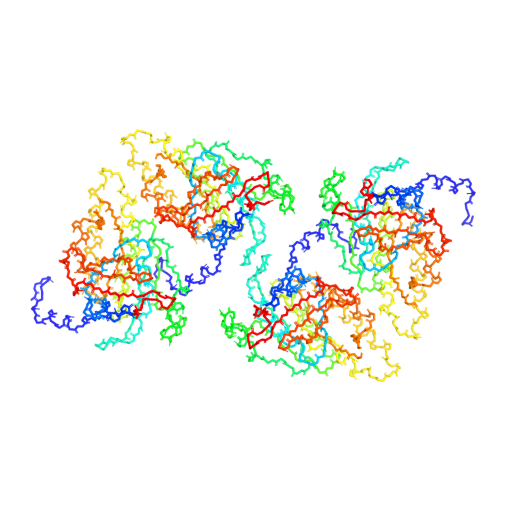7 ? 11.750 33.258 57.414 1.00 80.35 126 GLY B C 1
ATOM 4543 O O . GLY B 1 47 ? 12.153 32.774 58.476 1.00 80.74 126 GLY B O 1
ATOM 4547 N N . GLU B 1 48 ? 12.408 33.164 56.264 1.00 86.61 127 GLU B N 1
ATOM 4548 C CA . GLU B 1 48 ? 13.702 32.501 56.189 1.00 92.81 127 GLU B CA 1
ATOM 4549 C C . GLU B 1 48 ? 14.792 33.477 56.633 1.00 98.15 127 GLU B C 1
ATOM 4550 O O . GLU B 1 48 ? 14.516 34.566 57.143 1.00 98.21 127 GLU B O 1
ATOM 4562 N N . PHE B 1 49 ? 16.051 33.089 56.449 1.00 115.60 128 PHE B N 1
ATOM 4563 C CA . PHE B 1 49 ? 17.167 33.932 56.850 1.00 118.43 128 PHE B CA 1
ATOM 4564 C C . PHE B 1 49 ? 17.347 35.071 55.853 1.00 122.97 128 PHE B C 1
ATOM 4565 O O . PHE B 1 49 ? 17.130 34.904 54.649 1.00 127.07 128 PHE B O 1
ATOM 4582 N N . ARG B 1 50 ? 17.730 36.240 56.370 1.00 123.57 129 ARG B N 1
ATOM 4583 C CA . ARG B 1 50 ? 17.926 37.448 55.569 1.00 118.96 129 ARG B CA 1
ATOM 4584 C C . ARG B 1 50 ? 16.623 37.946 54.948 1.00 112.53 129 ARG B C 1
ATOM 4585 O O . ARG B 1 50 ? 16.625 38.493 53.843 1.00 113.72 129 ARG B O 1
ATOM 4606 N N . THR B 1 51 ? 15.501 37.770 55.648 1.00 86.52 130 THR B N 1
ATOM 4607 C CA . THR B 1 51 ? 14.240 38.358 55.220 1.00 80.53 130 THR B CA 1
ATOM 4608 C C . THR B 1 51 ? 13.912 39.653 55.950 1.00 68.36 130 THR B C 1
ATOM 4609 O O . THR B 1 51 ? 13.082 40.426 55.459 1.00 66.26 130 THR B O 1
ATOM 4620 N N . GLY B 1 52 ? 14.538 39.907 57.101 1.00 63.91 131 GLY B N 1
ATOM 4621 C CA . GLY B 1 52 ? 14.380 41.172 57.792 1.00 55.61 131 GLY B CA 1
ATOM 4622 C C . GLY B 1 52 ? 13.976 41.064 59.250 1.00 49.40 131 GLY B C 1
ATOM 4623 O O . GLY B 1 52 ? 13.779 42.088 59.912 1.00 49.00 131 GLY B O 1
ATOM 4627 N N . LYS B 1 53 ? 13.852 39.840 59.769 1.00 53.25 132 LYS B N 1
ATOM 4628 C CA . LYS B 1 53 ? 13.409 39.665 61.150 1.00 51.88 132 LYS B CA 1
ATOM 4629 C C . LYS B 1 53 ? 14.330 40.392 62.123 1.00 48.21 132 LYS B C 1
ATOM 4630 O O . LYS B 1 53 ? 13.868 41.154 62.980 1.00 45.47 132 LYS B O 1
ATOM 4649 N N . THR B 1 54 ? 15.641 40.158 62.010 1.00 51.00 133 THR B N 1
ATOM 4650 C CA . THR B 1 54 ? 16.589 40.767 62.938 1.00 51.59 133 THR B CA 1
ATOM 4651 C C . THR B 1 54 ? 16.690 42.270 62.717 1.00 47.78 133 THR B C 1
ATOM 4652 O O . THR B 1 54 ? 16.740 43.043 63.680 1.00 45.46 133 THR B O 1
ATOM 4663 N N . GLN B 1 55 ? 16.724 42.704 61.456 1.00 49.30 134 GLN B N 1
ATOM 4664 C CA . GLN B 1 55 ? 16.753 44.134 61.174 1.00 50.21 134 GLN B CA 1
ATOM 4665 C C . GLN B 1 55 ? 15.537 44.833 61.765 1.00 48.76 134 GLN B C 1
ATOM 4666 O O . GLN B 1 55 ? 15.646 45.945 62.292 1.00 47.06 134 GLN B O 1
ATOM 4680 N N . LEU B 1 56 ? 14.370 44.189 61.696 1.00 45.42 135 LEU B N 1
ATOM 4681 C CA . LEU B 1 56 ? 13.160 44.783 62.254 1.00 46.08 135 LEU B CA 1
ATOM 4682 C C . LEU B 1 56 ? 13.238 44.856 63.775 1.00 41.64 135 LEU B C 1
ATOM 4683 O O . LEU B 1 56 ? 12.880 45.878 64.374 1.00 41.36 135 LEU B O 1
ATOM 4699 N N . SER B 1 57 ? 13.703 43.782 64.417 1.00 40.47 136 SER B N 1
ATOM 4700 C CA . SER B 1 57 ? 13.864 43.796 65.869 1.00 44.85 136 SER B CA 1
ATOM 4701 C C . SER B 1 57 ? 14.782 44.930 66.307 1.00 43.89 136 SER B C 1
ATOM 4702 O O . SER B 1 57 ? 14.458 45.693 67.225 1.00 46.93 136 SER B O 1
ATOM 4710 N N . HIS B 1 58 ? 15.943 45.051 65.662 1.00 41.24 137 HIS B N 1
ATOM 4711 C CA . HIS B 1 58 ? 16.892 46.089 66.044 1.00 43.77 137 HIS B CA 1
ATOM 4712 C C . HIS B 1 58 ? 16.360 47.478 65.723 1.00 44.68 137 HIS B C 1
ATOM 4713 O O . HIS B 1 58 ? 16.576 48.422 66.492 1.00 46.98 137 HIS B O 1
ATOM 4727 N N . THR B 1 59 ? 15.675 47.631 64.586 1.00 40.97 138 THR B N 1
ATOM 4728 C CA . THR B 1 59 ? 15.112 48.933 64.242 1.00 41.59 138 THR B CA 1
ATOM 4729 C C . THR B 1 59 ? 14.093 49.373 65.287 1.00 39.96 138 THR B C 1
ATOM 4730 O O . THR B 1 59 ? 14.096 50.531 65.719 1.00 42.39 138 THR B O 1
ATOM 4741 N N . LEU B 1 60 ? 13.224 48.454 65.718 1.00 41.49 139 LEU B N 1
ATOM 4742 C CA . LEU B 1 60 ? 12.216 48.794 66.718 1.00 43.29 139 LEU B CA 1
ATOM 4743 C C . LEU B 1 60 ? 12.850 49.173 68.050 1.00 42.17 139 LEU B C 1
ATOM 4744 O O . LEU B 1 60 ? 12.261 49.939 68.821 1.00 45.87 139 LEU B O 1
ATOM 4760 N N . CYS B 1 61 ? 14.040 48.644 68.347 1.00 41.11 140 CYS B N 1
ATOM 4761 C CA . CYS B 1 61 ? 14.737 49.043 69.564 1.00 42.32 140 CYS B CA 1
ATOM 4762 C C . CYS B 1 61 ? 15.012 50.540 69.588 1.00 45.44 140 CYS B C 1
ATOM 4763 O O . CYS B 1 61 ? 15.150 51.129 70.666 1.00 44.22 140 CYS B O 1
ATOM 4771 N N . VAL B 1 62 ? 15.108 51.166 68.422 1.00 45.27 141 VAL B N 1
ATOM 4772 C CA . VAL B 1 62 ? 15.360 52.598 68.324 1.00 46.32 141 VAL B CA 1
ATOM 4773 C C . VAL B 1 62 ? 14.066 53.381 68.139 1.00 46.56 141 VAL B C 1
ATOM 4774 O O . VAL B 1 62 ? 13.829 54.371 68.830 1.00 47.67 141 VAL B O 1
ATOM 4787 N N . THR B 1 63 ? 13.205 52.945 67.215 1.00 44.58 142 THR B N 1
ATOM 4788 C CA . THR B 1 63 ? 12.009 53.721 66.903 1.00 47.33 142 THR B CA 1
ATOM 4789 C C . THR B 1 63 ? 11.032 53.755 68.072 1.00 46.32 142 THR B C 1
ATOM 4790 O O . THR B 1 63 ? 10.286 54.730 68.222 1.00 47.31 142 THR B O 1
ATOM 4801 N N . ALA B 1 64 ? 11.018 52.716 68.910 1.00 45.12 143 ALA B N 1
ATOM 4802 C CA . ALA B 1 64 ? 10.132 52.724 70.069 1.00 43.10 143 ALA B CA 1
ATOM 4803 C C . ALA B 1 64 ? 10.478 53.842 71.043 1.00 42.95 143 ALA B C 1
ATOM 4804 O O . ALA B 1 64 ? 9.624 54.240 71.843 1.00 44.00 143 ALA B O 1
ATOM 4811 N N . GLN B 1 65 ? 11.700 54.363 70.989 1.00 44.20 144 GLN B N 1
ATOM 4812 C CA . GLN B 1 65 ? 12.129 55.440 71.868 1.00 46.00 144 GLN B CA 1
ATOM 4813 C C . GLN B 1 65 ? 11.853 56.821 71.289 1.00 49.09 144 GLN B C 1
ATOM 4814 O O . GLN B 1 65 ? 12.085 57.822 71.974 1.00 51.17 144 GLN B O 1
ATOM 4828 N N . LEU B 1 66 ? 11.365 56.900 70.054 1.00 51.00 145 LEU B N 1
ATOM 4829 C CA . LEU B 1 66 ? 11.200 58.174 69.371 1.00 52.65 145 LEU B CA 1
ATOM 4830 C C . LEU B 1 66 ? 9.761 58.665 69.473 1.00 55.10 145 LEU B C 1
ATOM 4831 O O . LEU B 1 66 ? 8.823 57.866 69.373 1.00 52.44 145 LEU B O 1
ATOM 4847 N N . PRO B 1 67 ? 9.538 59.963 69.676 1.00 61.65 146 PRO B N 1
ATOM 4848 C CA . PRO B 1 67 ? 8.181 60.496 69.512 1.00 66.27 146 PRO B CA 1
ATOM 4849 C C . PRO B 1 67 ? 7.658 60.181 68.119 1.00 65.91 146 PRO B C 1
ATOM 4850 O O . PRO B 1 67 ? 8.392 60.245 67.131 1.00 68.58 146 PRO B O 1
ATOM 4861 N N . GLY B 1 68 ? 6.380 59.824 68.046 1.00 65.60 147 GLY B N 1
ATOM 4862 C CA . GLY B 1 68 ? 5.801 59.410 66.785 1.00 66.81 147 GLY B CA 1
ATOM 4863 C C . GLY B 1 68 ? 4.397 59.924 66.555 1.00 66.54 147 GLY B C 1
ATOM 4864 O O . GLY B 1 68 ? 3.912 60.791 67.288 1.00 64.48 147 GLY B O 1
ATOM 4868 N N . ALA B 1 69 ? 3.735 59.386 65.533 1.00 72.16 148 ALA B N 1
ATOM 4869 C CA . ALA B 1 69 ? 2.395 59.824 65.178 1.00 74.68 148 ALA B CA 1
ATOM 4870 C C . ALA B 1 69 ? 1.413 59.527 66.308 1.00 74.21 148 ALA B C 1
ATOM 4871 O O . ALA B 1 69 ? 1.643 58.669 67.164 1.00 71.06 148 ALA B O 1
ATOM 4878 N N . GLY B 1 70 ? 0.300 60.258 66.297 1.00 75.60 149 GLY B N 1
ATOM 4879 C CA . GLY B 1 70 ? -0.746 60.046 67.276 1.00 73.02 149 GLY B CA 1
ATOM 4880 C C . GLY B 1 70 ? -0.363 60.387 68.695 1.00 71.81 149 GLY B C 1
ATOM 4881 O O . GLY B 1 70 ? -0.979 59.874 69.632 1.00 72.74 149 GLY B O 1
ATOM 4885 N N . GLY B 1 71 ? 0.637 61.243 68.884 1.00 67.55 150 GLY B N 1
ATOM 4886 C CA . GLY B 1 71 ? 1.056 61.617 70.218 1.00 67.01 150 GLY B CA 1
ATOM 4887 C C . GLY B 1 71 ? 1.893 60.585 70.934 1.00 64.05 150 GLY B C 1
ATOM 4888 O O . GLY B 1 71 ? 2.050 60.674 72.155 1.00 64.84 150 GLY B O 1
ATOM 4892 N N . TYR B 1 72 ? 2.435 59.609 70.220 1.00 61.96 151 TYR B N 1
ATOM 4893 C CA . TYR B 1 72 ? 3.281 58.602 70.846 1.00 58.83 151 TYR B CA 1
ATOM 4894 C C . TYR B 1 72 ? 4.544 59.265 71.382 1.00 59.01 151 TYR B C 1
ATOM 4895 O O . TYR B 1 72 ? 5.290 59.874 70.602 1.00 60.93 151 TYR B O 1
ATOM 4913 N N . PRO B 1 73 ? 4.826 59.181 72.686 1.00 60.63 152 PRO B N 1
ATOM 4914 C CA . PRO B 1 73 ? 5.978 59.897 73.246 1.00 62.30 152 PRO B CA 1
ATOM 4915 C C . PRO B 1 73 ? 7.291 59.134 73.216 1.00 60.27 152 PRO B C 1
ATOM 4916 O O . PRO B 1 73 ? 8.336 59.737 73.498 1.00 61.67 152 PRO B O 1
ATOM 4927 N N . GLY B 1 74 ? 7.275 57.847 72.887 1.00 58.76 153 GLY B N 1
ATOM 4928 C CA . GLY B 1 74 ? 8.450 57.014 73.019 1.00 55.95 153 GLY B CA 1
ATOM 4929 C C . GLY B 1 74 ? 8.573 56.420 74.412 1.00 56.25 153 GLY B C 1
ATOM 4930 O O . GLY B 1 74 ? 7.963 56.879 75.376 1.00 56.57 153 GLY B O 1
ATOM 4934 N N . GLY B 1 75 ? 9.378 55.370 74.508 1.00 53.45 154 GLY B N 1
ATOM 4935 C CA . GLY B 1 75 ? 9.550 54.697 75.779 1.00 52.42 154 GLY B CA 1
ATOM 4936 C C . GLY B 1 75 ? 10.657 53.671 75.716 1.00 51.43 154 GLY B C 1
ATOM 4937 O O . GLY B 1 75 ? 11.451 53.639 74.774 1.00 52.79 154 GLY B O 1
ATOM 4941 N N . LYS B 1 76 ? 10.693 52.822 76.741 1.00 46.35 155 LYS B N 1
ATOM 4942 C CA . LYS B 1 76 ? 11.746 51.829 76.887 1.00 44.51 155 LYS B CA 1
ATOM 4943 C C . LYS B 1 76 ? 11.328 50.499 76.266 1.00 40.74 155 LYS B C 1
ATOM 4944 O O . LYS B 1 76 ? 10.175 50.289 75.888 1.00 40.27 155 LYS B O 1
ATOM 4963 N N . ILE B 1 77 ? 12.294 49.587 76.171 1.00 40.71 156 ILE B N 1
ATOM 4964 C CA . ILE B 1 77 ? 12.113 48.322 75.475 1.00 37.97 156 ILE B CA 1
ATOM 4965 C C . ILE B 1 77 ? 12.705 47.201 76.314 1.00 37.01 156 ILE B C 1
ATOM 4966 O O . ILE B 1 77 ? 13.721 47.378 76.993 1.00 38.36 156 ILE B O 1
ATOM 4982 N N . ILE B 1 78 ? 12.064 46.036 76.258 1.00 39.67 157 ILE B N 1
ATOM 4983 C CA . ILE B 1 78 ? 12.606 44.804 76.818 1.00 38.81 157 ILE B CA 1
ATOM 4984 C C . ILE B 1 78 ? 12.833 43.840 75.664 1.00 36.94 157 ILE B C 1
ATOM 4985 O O . ILE B 1 78 ? 11.954 43.669 74.813 1.00 37.02 157 ILE B O 1
ATOM 5001 N N . PHE B 1 79 ? 14.012 43.220 75.637 1.00 37.58 158 PHE B N 1
ATOM 5002 C CA . PHE B 1 79 ? 14.433 42.344 74.548 1.00 37.29 158 PHE B CA 1
ATOM 5003 C C . PHE B 1 79 ? 14.822 40.999 75.147 1.00 36.61 158 PHE B C 1
ATOM 5004 O O . PHE B 1 79 ? 15.770 40.923 75.934 1.00 36.83 158 PHE B O 1
ATOM 5021 N N . ILE B 1 80 ? 14.087 39.947 74.792 1.00 36.84 159 ILE B N 1
ATOM 5022 C CA . ILE B 1 80 ? 14.410 38.583 75.204 1.00 38.37 159 ILE B CA 1
ATOM 5023 C C . ILE B 1 80 ? 14.958 37.841 73.993 1.00 39.60 159 ILE B C 1
ATOM 5024 O O . ILE B 1 80 ? 14.303 37.772 72.945 1.00 35.44 159 ILE B O 1
ATOM 5040 N N . ASP B 1 81 ? 16.153 37.276 74.146 1.00 40.03 160 ASP B N 1
ATOM 5041 C CA . ASP B 1 81 ? 16.945 36.752 73.039 1.00 37.81 160 ASP B CA 1
ATOM 5042 C C . ASP B 1 81 ? 17.149 35.258 73.249 1.00 36.96 160 ASP B C 1
ATOM 5043 O O . ASP B 1 81 ? 17.903 34.847 74.137 1.00 39.44 160 ASP B O 1
ATOM 5052 N N . THR B 1 82 ? 16.475 34.450 72.436 1.00 36.84 161 THR B N 1
ATOM 5053 C CA . THR B 1 82 ? 16.656 33.006 72.454 1.00 40.32 161 THR B CA 1
ATOM 5054 C C . THR B 1 82 ? 17.615 32.522 71.377 1.00 40.80 161 THR B C 1
ATOM 5055 O O . THR B 1 82 ? 17.986 31.345 71.383 1.00 43.08 161 THR B O 1
ATOM 5066 N N . GLU B 1 83 ? 18.010 33.393 70.452 1.00 43.47 162 GLU B N 1
ATOM 5067 C CA . GLU B 1 83 ? 18.789 32.993 69.293 1.00 48.09 162 GLU B CA 1
ATOM 5068 C C . GLU B 1 83 ? 20.232 33.468 69.336 1.00 48.05 162 GLU B C 1
ATOM 5069 O O . GLU B 1 83 ? 21.012 33.093 68.453 1.00 50.67 162 GLU B O 1
ATOM 5081 N N . ASN B 1 84 ? 20.607 34.283 70.321 1.00 45.42 163 ASN B N 1
ATOM 5082 C CA . ASN B 1 84 ? 21.966 34.811 70.411 1.00 45.12 163 ASN B CA 1
ATOM 5083 C C . ASN B 1 84 ? 22.271 35.719 69.220 1.00 43.58 163 ASN B C 1
ATOM 5084 O O . ASN B 1 84 ? 23.339 35.635 68.612 1.00 45.14 163 ASN B O 1
ATOM 5095 N N . THR B 1 85 ? 21.317 36.594 68.882 1.00 42.33 164 THR B N 1
ATOM 5096 C CA . THR B 1 85 ? 21.422 37.449 67.707 1.00 46.41 164 THR B CA 1
ATOM 5097 C C . THR B 1 85 ? 21.421 38.941 68.013 1.00 44.07 164 THR B C 1
ATOM 5098 O O . THR B 1 85 ? 21.727 39.733 67.114 1.00 44.86 164 THR B O 1
ATOM 5109 N N . PHE B 1 86 ? 21.087 39.351 69.233 1.00 42.10 165 PHE B N 1
ATOM 5110 C CA . PHE B 1 86 ? 21.056 40.771 69.558 1.00 40.43 165 PHE B CA 1
ATOM 5111 C C . PHE B 1 86 ? 22.467 41.349 69.532 1.00 42.48 165 PHE B C 1
ATOM 5112 O O . PHE B 1 86 ? 23.392 40.791 70.132 1.00 44.79 165 PHE B O 1
ATOM 5129 N N . ARG B 1 87 ? 22.624 42.471 68.834 1.00 39.82 166 ARG B N 1
ATOM 5130 C CA . ARG B 1 87 ? 23.922 43.121 68.655 1.00 44.66 166 ARG B CA 1
ATOM 5131 C C . ARG B 1 87 ? 23.742 44.621 68.860 1.00 44.17 166 ARG B C 1
ATOM 5132 O O . ARG B 1 87 ? 23.261 45.323 67.955 1.00 42.30 166 ARG B O 1
ATOM 5153 N N . PRO B 1 88 ? 24.100 45.146 70.034 1.00 43.02 167 PRO B N 1
ATOM 5154 C CA . PRO B 1 88 ? 24.009 46.601 70.248 1.00 48.24 167 PRO B CA 1
ATOM 5155 C C . PRO B 1 88 ? 24.665 47.444 69.165 1.00 52.16 167 PRO B C 1
ATOM 5156 O O . PRO B 1 88 ? 24.239 48.585 68.948 1.00 51.28 167 PRO B O 1
ATOM 5167 N N . ASP B 1 89 ? 25.689 46.931 68.478 1.00 55.61 168 ASP B N 1
ATOM 5168 C CA . ASP B 1 89 ? 26.382 47.742 67.482 1.00 62.31 168 ASP B CA 1
ATOM 5169 C C . ASP B 1 89 ? 25.470 48.124 66.323 1.00 62.14 168 ASP B C 1
ATOM 5170 O O . ASP B 1 89 ? 25.626 49.206 65.748 1.00 63.90 168 ASP B O 1
ATOM 5179 N N . ARG B 1 90 ? 24.526 47.252 65.954 1.00 64.75 169 ARG B N 1
ATOM 5180 C CA . ARG B 1 90 ? 23.565 47.610 64.915 1.00 65.17 169 ARG B CA 1
ATOM 5181 C C . ARG B 1 90 ? 22.779 48.852 65.309 1.00 63.10 169 ARG B C 1
ATOM 5182 O O . ARG B 1 90 ? 22.452 49.688 64.459 1.00 68.91 169 ARG B O 1
ATOM 5203 N N . LEU B 1 91 ? 22.465 48.986 66.598 1.00 54.22 170 LEU B N 1
ATOM 5204 C CA . LEU B 1 91 ? 21.688 50.132 67.053 1.00 53.11 170 LEU B CA 1
ATOM 5205 C C . LEU B 1 91 ? 22.435 51.441 66.832 1.00 54.46 170 LEU B C 1
ATOM 5206 O O . LEU B 1 91 ? 21.804 52.494 66.696 1.00 55.57 170 LEU B O 1
ATOM 5222 N N . ARG B 1 92 ? 23.770 51.399 66.792 1.00 60.58 171 ARG B N 1
ATOM 5223 C CA . ARG B 1 92 ? 24.545 52.614 66.560 1.00 65.57 171 ARG B CA 1
ATOM 5224 C C . ARG B 1 92 ? 24.184 53.242 65.220 1.00 64.18 171 ARG B C 1
ATOM 5225 O O . ARG B 1 92 ? 23.877 54.437 65.141 1.00 64.97 171 ARG B O 1
ATOM 5246 N N . ASP B 1 93 ? 24.224 52.445 64.150 1.00 63.09 172 ASP B N 1
ATOM 5247 C CA . ASP B 1 93 ? 23.879 52.953 62.827 1.00 65.90 172 ASP B CA 1
ATOM 5248 C C . ASP B 1 93 ? 22.425 53.403 62.771 1.00 64.29 172 ASP B C 1
ATOM 5249 O O . ASP B 1 93 ? 22.105 54.425 62.153 1.00 66.93 172 ASP B O 1
ATOM 5258 N N . ILE B 1 94 ? 21.525 52.647 63.401 1.00 56.14 173 ILE B N 1
ATOM 5259 C CA . ILE B 1 94 ? 20.111 53.004 63.365 1.00 55.07 173 ILE B CA 1
ATOM 5260 C C . ILE B 1 94 ? 19.873 54.303 64.125 1.00 53.96 173 ILE B C 1
ATOM 5261 O O . ILE B 1 94 ? 19.161 55.196 63.649 1.00 55.85 173 ILE B O 1
ATOM 5277 N N . ALA B 1 95 ? 20.469 54.437 65.311 1.00 51.93 174 ALA B N 1
ATOM 5278 C CA . ALA B 1 95 ? 20.351 55.688 66.053 1.00 58.64 174 ALA B CA 1
ATOM 5279 C C . ALA B 1 95 ? 20.929 56.852 65.256 1.00 63.25 174 ALA B C 1
ATOM 5280 O O . ALA B 1 95 ? 20.353 57.947 65.237 1.00 66.57 174 ALA B O 1
ATOM 5287 N N . ASP B 1 96 ? 22.065 56.636 64.589 1.00 64.69 175 ASP B N 1
ATOM 5288 C CA . ASP B 1 96 ? 22.630 57.672 63.730 1.00 72.85 175 ASP B CA 1
ATOM 5289 C C . ASP B 1 96 ? 21.615 58.125 62.689 1.00 73.85 175 ASP B C 1
ATOM 5290 O O . ASP B 1 96 ? 21.417 59.326 62.475 1.00 76.71 175 ASP B O 1
ATOM 5299 N N . ARG B 1 97 ? 20.959 57.169 62.030 1.00 69.85 176 ARG B N 1
ATOM 5300 C CA . ARG B 1 97 ? 19.940 57.506 61.042 1.00 70.01 176 ARG B CA 1
ATOM 5301 C C . ARG B 1 97 ? 18.884 58.426 61.639 1.00 70.38 176 ARG B C 1
ATOM 5302 O O . ARG B 1 97 ? 18.505 59.435 61.033 1.00 70.57 176 ARG B O 1
ATOM 5323 N N . PHE B 1 98 ? 18.392 58.091 62.828 1.00 66.71 177 PHE B N 1
ATOM 5324 C CA . PHE B 1 98 ? 17.347 58.868 63.479 1.00 67.51 177 PHE B CA 1
ATOM 5325 C C . PHE B 1 98 ? 17.899 60.004 64.335 1.00 73.58 177 PHE B C 1
ATOM 5326 O O . PHE B 1 98 ? 17.127 60.667 65.035 1.00 75.87 177 PHE B O 1
ATOM 5343 N N . ASN B 1 99 ? 19.209 60.239 64.300 1.00 77.86 178 ASN B N 1
ATOM 5344 C CA . ASN B 1 99 ? 19.818 61.396 64.955 1.00 81.22 178 ASN B CA 1
ATOM 5345 C C . ASN B 1 99 ? 19.521 61.417 66.455 1.00 80.82 178 ASN B C 1
ATOM 5346 O O . ASN B 1 99 ? 19.063 62.418 67.008 1.00 83.57 178 ASN B O 1
ATOM 5357 N N . VAL B 1 100 ? 19.799 60.296 67.119 1.00 76.52 179 VAL B N 1
ATOM 5358 C CA . VAL B 1 100 ? 19.675 60.192 68.567 1.00 74.31 179 VAL B CA 1
ATOM 5359 C C . VAL B 1 100 ? 20.948 59.563 69.119 1.00 72.28 179 VAL B C 1
ATOM 5360 O O . VAL B 1 100 ? 21.645 58.815 68.427 1.00 69.64 179 VAL B O 1
ATOM 5373 N N . ASP B 1 101 ? 21.246 59.875 70.378 1.00 82.08 180 ASP B N 1
ATOM 5374 C CA . ASP B 1 101 ? 22.511 59.473 70.979 1.00 85.61 180 ASP B CA 1
ATOM 5375 C C . ASP B 1 101 ? 22.575 57.961 71.160 1.00 84.62 180 ASP B C 1
ATOM 5376 O O . ASP B 1 101 ? 21.578 57.312 71.489 1.00 84.04 180 ASP B O 1
ATOM 5385 N N . HIS B 1 102 ? 23.770 57.406 70.953 1.00 83.30 181 HIS B N 1
ATOM 5386 C CA . HIS B 1 102 ? 23.966 55.965 71.073 1.00 80.86 181 HIS B CA 1
ATOM 5387 C C . HIS B 1 102 ? 23.714 55.493 72.499 1.00 77.18 181 HIS B C 1
ATOM 5388 O O . HIS B 1 102 ? 22.897 54.597 72.739 1.00 74.32 181 HIS B O 1
ATOM 5402 N N . ASP B 1 103 ? 24.426 56.083 73.464 1.00 81.54 182 ASP B N 1
ATOM 5403 C CA . ASP B 1 103 ? 24.334 55.623 74.845 1.00 81.66 182 ASP B CA 1
ATOM 5404 C C . ASP B 1 103 ? 22.922 55.770 75.396 1.00 74.77 182 ASP B C 1
ATOM 5405 O O . ASP B 1 103 ? 22.482 54.942 76.201 1.00 75.59 182 ASP B O 1
ATOM 5414 N N . ALA B 1 104 ? 22.199 56.814 74.986 1.00 64.60 183 ALA B N 1
ATOM 5415 C CA . ALA B 1 104 ? 20.815 56.963 75.421 1.00 63.18 183 ALA B CA 1
ATOM 5416 C C . ALA B 1 104 ? 19.952 55.824 74.890 1.00 57.25 183 ALA B C 1
ATOM 5417 O O . ALA B 1 104 ? 19.126 55.264 75.622 1.00 55.21 183 ALA B O 1
ATOM 5424 N N . VAL B 1 105 ? 20.130 55.465 73.619 1.00 57.55 184 VAL B N 1
ATOM 5425 C CA . VAL B 1 105 ? 19.382 54.347 73.048 1.00 54.36 184 VAL B CA 1
ATOM 5426 C C . VAL B 1 105 ? 19.677 53.066 73.819 1.00 51.39 184 VAL B C 1
ATOM 5427 O O . VAL B 1 105 ? 18.767 52.304 74.167 1.00 49.44 184 VAL B O 1
ATOM 5440 N N . LEU B 1 106 ? 20.957 52.816 74.106 1.00 51.38 185 LEU B N 1
ATOM 5441 C CA . LEU B 1 106 ? 21.339 51.573 74.765 1.00 50.99 185 LEU B CA 1
ATOM 5442 C C . LEU B 1 106 ? 20.866 51.527 76.212 1.00 51.99 185 LEU B C 1
ATOM 5443 O O . LEU B 1 106 ? 20.570 50.445 76.730 1.00 52.07 185 LEU B O 1
ATOM 5459 N N A ASP B 1 107 ? 20.791 52.679 76.882 0.62 53.40 186 ASP B N 1
ATOM 5460 N N B ASP B 1 107 ? 20.789 52.681 76.879 0.38 53.85 186 ASP B N 1
ATOM 5461 C CA A ASP B 1 107 ? 20.330 52.700 78.265 0.62 58.20 186 ASP B CA 1
ATOM 5462 C CA B ASP B 1 107 ? 20.327 52.714 78.261 0.38 59.13 186 ASP B CA 1
ATOM 5463 C C A ASP B 1 107 ? 18.839 52.407 78.386 0.62 52.71 186 ASP B C 1
ATOM 5464 C C B ASP B 1 107 ? 18.842 52.399 78.383 0.38 52.82 186 ASP B C 1
ATOM 5465 O O A ASP B 1 107 ? 18.385 52.028 79.471 0.62 54.30 186 ASP B O 1
ATOM 5466 O O B ASP B 1 107 ? 18.394 51.998 79.462 0.38 54.13 186 ASP B O 1
ATOM 5483 N N . ASN B 1 108 ? 18.074 52.564 77.306 1.00 53.83 187 ASN B N 1
ATOM 5484 C CA . ASN B 1 108 ? 16.626 52.393 77.339 1.00 51.29 187 ASN B CA 1
ATOM 5485 C C . ASN B 1 108 ? 16.169 51.013 76.881 1.00 47.22 187 ASN B C 1
ATOM 5486 O O . ASN B 1 108 ? 14.961 50.777 76.776 1.00 47.18 187 ASN B O 1
ATOM 5497 N N . VAL B 1 109 ? 17.095 50.099 76.613 1.00 44.95 188 VAL B N 1
ATOM 5498 C CA . VAL B 1 109 ? 16.763 48.733 76.228 1.00 42.60 188 VAL B CA 1
ATOM 5499 C C . VAL B 1 109 ? 17.267 47.806 77.325 1.00 42.70 188 VAL B C 1
ATOM 5500 O O . VAL B 1 109 ? 18.455 47.835 77.671 1.00 45.32 188 VAL B O 1
ATOM 5513 N N . LEU B 1 110 ? 16.364 47.013 77.893 1.00 41.71 189 LEU B N 1
ATOM 5514 C CA . LEU B 1 110 ? 16.731 45.955 78.824 1.00 42.11 189 LEU B CA 1
ATOM 5515 C C . LEU B 1 110 ? 16.786 44.637 78.063 1.00 40.06 189 LEU B C 1
ATOM 5516 O O . LEU B 1 110 ? 15.979 44.398 77.160 1.00 42.54 189 LEU B O 1
ATOM 5532 N N . TYR B 1 111 ? 17.741 43.787 78.431 1.00 39.86 190 TYR B N 1
ATOM 5533 C CA . TYR B 1 111 ? 18.111 42.644 77.610 1.00 42.08 190 TYR B CA 1
ATOM 5534 C C . TYR B 1 111 ? 18.353 41.416 78.471 1.00 42.20 190 TYR B C 1
ATOM 5535 O O . TYR B 1 111 ? 18.967 41.509 79.538 1.00 40.97 190 TYR B O 1
ATOM 5553 N N . ALA B 1 112 ? 17.892 40.261 77.987 1.00 40.24 191 ALA B N 1
ATOM 5554 C CA . ALA B 1 112 ? 18.155 38.994 78.654 1.00 41.99 191 ALA B CA 1
ATOM 5555 C C . ALA B 1 112 ? 18.176 37.861 77.638 1.00 39.88 191 ALA B C 1
ATOM 5556 O O . ALA B 1 112 ? 17.323 37.795 76.748 1.00 39.92 191 ALA B O 1
ATOM 5563 N N . ARG B 1 113 ? 19.161 36.977 77.780 1.00 43.28 192 ARG B N 1
ATOM 5564 C CA . ARG B 1 113 ? 19.184 35.723 77.039 1.00 45.32 192 ARG B CA 1
ATOM 5565 C C . ARG B 1 113 ? 18.341 34.681 77.760 1.00 45.16 192 ARG B C 1
ATOM 5566 O O . ARG B 1 113 ? 18.365 34.588 78.991 1.00 45.19 192 ARG B O 1
ATOM 5587 N N . ALA B 1 114 ? 17.597 33.895 76.988 1.00 41.63 193 ALA B N 1
ATOM 5588 C CA . ALA B 1 114 ? 16.912 32.714 77.496 1.00 39.76 193 ALA B CA 1
ATOM 5589 C C . ALA B 1 114 ? 17.580 31.477 76.914 1.00 39.02 193 ALA B C 1
ATOM 5590 O O . ALA B 1 114 ? 17.767 31.383 75.696 1.00 39.84 193 ALA B O 1
ATOM 5597 N N . TYR B 1 115 ? 17.947 30.537 77.785 1.00 41.24 194 TYR B N 1
ATOM 5598 C CA . TYR B 1 115 ? 18.631 29.320 77.373 1.00 42.95 194 TYR B CA 1
ATOM 5599 C C . TYR B 1 115 ? 17.737 28.090 77.393 1.00 44.38 194 TYR B C 1
ATOM 5600 O O . TYR B 1 115 ? 18.110 27.066 76.810 1.00 45.79 194 TYR B O 1
ATOM 5618 N N . THR B 1 116 ? 16.578 28.161 78.044 1.00 44.36 195 THR B N 1
ATOM 5619 C CA . THR B 1 116 ? 15.605 27.079 78.045 1.00 45.81 195 THR B CA 1
ATOM 5620 C C . THR B 1 116 ? 14.212 27.690 77.984 1.00 44.18 195 THR B C 1
ATOM 5621 O O . THR B 1 116 ? 14.027 28.881 78.244 1.00 42.43 195 THR B O 1
ATOM 5632 N N . SER B 1 117 ? 13.225 26.865 77.628 1.00 46.68 196 SER B N 1
ATOM 5633 C CA . SER B 1 117 ? 11.854 27.363 77.563 1.00 48.77 196 SER B CA 1
ATOM 5634 C C . SER B 1 117 ? 11.339 27.731 78.949 1.00 49.09 196 SER B C 1
ATOM 5635 O O . SER B 1 117 ? 10.629 28.730 79.110 1.00 49.61 196 SER B O 1
ATOM 5643 N N . GLU B 1 118 ? 11.684 26.933 79.962 1.00 51.67 197 GLU B N 1
ATOM 5644 C CA . GLU B 1 118 ? 11.349 27.291 81.336 1.00 55.95 197 GLU B CA 1
ATOM 5645 C C . GLU B 1 118 ? 11.963 28.632 81.714 1.00 55.84 197 GLU B C 1
ATOM 5646 O O . GLU B 1 118 ? 11.306 29.472 82.341 1.00 55.53 197 GLU B O 1
ATOM 5658 N N . HIS B 1 119 ? 13.225 28.852 81.336 1.00 52.92 198 HIS B N 1
ATOM 5659 C CA . HIS B 1 119 ? 13.871 30.136 81.588 1.00 51.24 198 HIS B CA 1
ATOM 5660 C C . HIS B 1 119 ? 13.126 31.266 80.891 1.00 46.99 198 HIS B C 1
ATOM 5661 O O . HIS B 1 119 ? 12.894 32.328 81.481 1.00 46.02 198 HIS B O 1
ATOM 5675 N N . GLN B 1 120 ? 12.739 31.053 79.633 1.00 44.57 199 GLN B N 1
ATOM 5676 C CA . GLN B 1 120 ? 11.993 32.068 78.898 1.00 44.52 199 GLN B CA 1
ATOM 5677 C C . GLN B 1 120 ? 10.707 32.445 79.624 1.00 44.85 199 GLN B C 1
ATOM 5678 O O . GLN B 1 120 ? 10.333 33.623 79.668 1.00 44.03 199 GLN B O 1
ATOM 5692 N N . MET B 1 121 ? 10.012 31.457 80.193 1.00 46.83 200 MET B N 1
ATOM 5693 C CA . MET B 1 121 ? 8.773 31.739 80.912 1.00 50.47 200 MET B CA 1
ATOM 5694 C C . MET B 1 121 ? 9.048 32.486 82.211 1.00 48.87 200 MET B C 1
ATOM 5695 O O . MET B 1 121 ? 8.310 33.412 82.569 1.00 48.29 200 MET B O 1
ATOM 5709 N N . GLU B 1 122 ? 10.106 32.104 82.930 1.00 51.48 201 GLU B N 1
ATOM 5710 C CA . GLU B 1 122 ? 10.493 32.848 84.124 1.00 55.21 201 GLU B CA 1
ATOM 5711 C C . GLU B 1 122 ? 10.800 34.302 83.786 1.00 52.89 201 GLU B C 1
ATOM 5712 O O . GLU B 1 122 ? 10.377 35.217 84.503 1.00 52.34 201 GLU B O 1
ATOM 5724 N N . LEU B 1 123 ? 11.535 34.534 82.696 1.00 47.00 202 LEU B N 1
ATOM 5725 C CA . LEU B 1 123 ? 11.853 35.899 82.294 1.00 47.08 202 LEU B CA 1
ATOM 5726 C C . LEU B 1 123 ? 10.587 36.717 82.074 1.00 46.82 202 LEU B C 1
ATOM 5727 O O . LEU B 1 123 ? 10.512 37.879 82.488 1.00 44.74 202 LEU B O 1
ATOM 5743 N N . LEU B 1 124 ? 9.576 36.122 81.435 1.00 50.15 203 LEU B N 1
ATOM 5744 C CA . LEU B 1 124 ? 8.335 36.847 81.177 1.00 51.09 203 LEU B CA 1
ATOM 5745 C C . LEU B 1 124 ? 7.592 37.164 82.467 1.00 52.78 203 LEU B C 1
ATOM 5746 O O . LEU B 1 124 ? 6.908 38.191 82.548 1.00 53.72 203 LEU B O 1
ATOM 5762 N N . ASP B 1 125 ? 7.712 36.309 83.484 1.00 61.59 204 ASP B N 1
ATOM 5763 C CA . ASP B 1 125 ? 7.144 36.640 84.786 1.00 64.56 204 ASP B CA 1
ATOM 5764 C C . ASP B 1 125 ? 7.873 37.824 85.412 1.00 65.56 204 ASP B C 1
ATOM 5765 O O . ASP B 1 125 ? 7.242 38.703 86.013 1.00 67.78 204 ASP B O 1
ATOM 5774 N N . TYR B 1 126 ? 9.203 37.866 85.287 1.00 61.86 205 TYR B N 1
ATOM 5775 C CA . TYR B 1 126 ? 9.936 39.053 85.713 1.00 62.92 205 TYR B CA 1
ATOM 5776 C C . TYR B 1 126 ? 9.462 40.281 84.945 1.00 58.51 205 TYR B C 1
ATOM 5777 O O . TYR B 1 126 ? 9.301 41.363 85.522 1.00 58.33 205 TYR B O 1
ATOM 5795 N N . VAL B 1 127 ? 9.229 40.129 83.638 1.00 49.04 206 VAL B N 1
ATOM 5796 C CA . VAL B 1 127 ? 8.813 41.261 82.812 1.00 49.53 206 VAL B CA 1
ATOM 5797 C C . VAL B 1 127 ? 7.478 41.812 83.296 1.00 49.51 206 VAL B C 1
ATOM 5798 O O . VAL B 1 127 ? 7.292 43.031 83.394 1.00 51.32 206 VAL B O 1
ATOM 5811 N N . ALA B 1 128 ? 6.526 40.928 83.598 1.00 52.19 207 ALA B N 1
ATOM 5812 C CA . ALA B 1 128 ? 5.248 41.380 84.134 1.00 59.61 207 ALA B CA 1
ATOM 5813 C C . ALA B 1 128 ? 5.453 42.242 85.372 1.00 64.49 207 ALA B C 1
ATOM 5814 O O . ALA B 1 128 ? 4.823 43.296 85.519 1.00 66.88 207 ALA B O 1
ATOM 5821 N N . ALA B 1 129 ? 6.348 41.818 86.267 1.00 72.63 208 ALA B N 1
ATOM 5822 C CA . ALA B 1 129 ? 6.625 42.600 87.467 1.00 74.28 208 ALA B CA 1
ATOM 5823 C C . ALA B 1 129 ? 7.209 43.964 87.117 1.00 73.06 208 ALA B C 1
ATOM 5824 O O . ALA B 1 129 ? 6.816 44.983 87.698 1.00 73.05 208 ALA B O 1
ATOM 5831 N N . LYS B 1 130 ? 8.147 44.011 86.168 1.00 71.55 209 LYS B N 1
ATOM 5832 C CA . LYS B 1 130 ? 8.774 45.283 85.821 1.00 75.53 209 LYS B CA 1
ATOM 5833 C C . LYS B 1 130 ? 7.759 46.249 85.219 1.00 77.38 209 LYS B C 1
ATOM 5834 O O . LYS B 1 130 ? 7.719 47.430 85.582 1.00 78.75 209 LYS B O 1
ATOM 5853 N N . PHE B 1 131 ? 6.937 45.769 84.282 1.00 70.42 210 PHE B N 1
ATOM 5854 C CA . PHE B 1 131 ? 5.882 46.619 83.743 1.00 70.01 210 PHE B CA 1
ATOM 5855 C C . PHE B 1 131 ? 4.999 47.160 84.858 1.00 75.31 210 PHE B C 1
ATOM 5856 O O . PHE B 1 131 ? 4.527 48.301 84.787 1.00 75.49 210 PHE B O 1
ATOM 5873 N N . HIS B 1 132 ? 4.776 46.364 85.906 1.00 89.23 211 HIS B N 1
ATOM 5874 C CA . HIS B 1 132 ? 3.942 46.841 87.001 1.00 95.70 211 HIS B CA 1
ATOM 5875 C C . HIS B 1 132 ? 4.619 47.963 87.776 1.00 100.18 211 HIS B C 1
ATOM 5876 O O . HIS B 1 132 ? 3.944 48.887 88.247 1.00 100.60 211 HIS B O 1
ATOM 5890 N N . GLU B 1 133 ? 5.943 47.889 87.948 1.00 105.71 212 GLU B N 1
ATOM 5891 C CA . GLU B 1 133 ? 6.648 48.873 88.765 1.00 108.89 212 GLU B CA 1
ATOM 5892 C C . GLU B 1 133 ? 6.175 50.288 88.452 1.00 109.58 212 GLU B C 1
ATOM 5893 O O . GLU B 1 133 ? 5.950 51.093 89.361 1.00 114.58 212 GLU B O 1
ATOM 5905 N N . GLU B 1 134 ? 6.019 50.602 87.168 1.00 95.69 213 GLU B N 1
ATOM 5906 C CA . GLU B 1 134 ? 5.449 51.885 86.764 1.00 94.22 213 GLU B CA 1
ATOM 5907 C C . GLU B 1 134 ? 5.001 51.749 85.315 1.00 89.76 213 GLU B C 1
ATOM 5908 O O . GLU B 1 134 ? 5.842 51.677 84.414 1.00 86.30 213 GLU B O 1
ATOM 5920 N N . ALA B 1 135 ? 3.690 51.708 85.098 1.00 99.71 214 ALA B N 1
ATOM 5921 C CA . ALA B 1 135 ? 3.163 51.591 83.750 1.00 96.53 214 ALA B CA 1
ATOM 5922 C C . ALA B 1 135 ? 3.481 52.848 82.947 1.00 91.52 214 ALA B C 1
ATOM 5923 O O . ALA B 1 135 ? 3.733 53.926 83.495 1.00 92.77 214 ALA B O 1
ATOM 5930 N N . GLY B 1 136 ? 3.475 52.695 81.625 1.00 82.79 215 GLY B N 1
ATOM 5931 C CA . GLY B 1 136 ? 3.769 53.789 80.728 1.00 79.69 215 GLY B CA 1
ATOM 5932 C C . GLY B 1 136 ? 5.239 54.053 80.498 1.00 74.24 215 GLY B C 1
ATOM 5933 O O . GLY B 1 136 ? 5.574 54.862 79.623 1.00 77.05 215 GLY B O 1
ATOM 5937 N N . ILE B 1 137 ? 6.131 53.412 81.252 1.00 61.20 216 ILE B N 1
ATOM 5938 C CA . ILE B 1 137 ? 7.560 53.579 81.015 1.00 57.80 216 ILE B CA 1
ATOM 5939 C C . ILE B 1 137 ? 8.008 52.726 79.833 1.00 51.17 216 ILE B C 1
ATOM 5940 O O . ILE B 1 137 ? 8.650 53.220 78.899 1.00 49.78 216 ILE B O 1
ATOM 5956 N N . PHE B 1 138 ? 7.673 51.439 79.852 1.00 51.73 217 PHE B N 1
ATOM 5957 C CA . PHE B 1 138 ? 8.023 50.534 78.768 1.00 48.14 217 PHE B CA 1
ATOM 5958 C C . PHE B 1 138 ? 6.895 50.472 77.749 1.00 48.25 217 PHE B C 1
ATOM 5959 O O . PHE B 1 138 ? 5.716 50.425 78.111 1.00 49.67 217 PHE B O 1
ATOM 5976 N N . LYS B 1 139 ? 7.268 50.472 76.468 1.00 43.75 218 LYS B N 1
ATOM 5977 C CA . LYS B 1 139 ? 6.304 50.460 75.379 1.00 41.26 218 LYS B CA 1
ATOM 5978 C C . LYS B 1 139 ? 6.401 49.239 74.480 1.00 38.42 218 LYS B C 1
ATOM 5979 O O . LYS B 1 139 ? 5.456 48.979 73.727 1.00 39.11 218 LYS B O 1
ATOM 5998 N N . LEU B 1 140 ? 7.499 48.487 74.531 1.00 37.61 219 LEU B N 1
ATOM 5999 C CA . LEU B 1 140 ? 7.726 47.400 73.590 1.00 35.68 219 LEU B CA 1
ATOM 6000 C C . LEU B 1 140 ? 8.421 46.241 74.284 1.00 36.70 219 LEU B C 1
ATOM 6001 O O . LEU B 1 140 ? 9.403 46.440 75.006 1.00 35.99 219 LEU B O 1
ATOM 6017 N N . LEU B 1 141 ? 7.902 45.037 74.059 1.00 35.56 220 LEU B N 1
ATOM 6018 C CA . LEU B 1 141 ? 8.546 43.794 74.463 1.00 36.95 220 LEU B CA 1
ATOM 6019 C C . LEU B 1 141 ? 8.850 42.998 73.202 1.00 35.15 220 LEU B C 1
ATOM 6020 O O . LEU B 1 141 ? 7.939 42.697 72.424 1.00 35.82 220 LEU B O 1
ATOM 6036 N N . ILE B 1 142 ? 10.125 42.674 72.995 1.00 35.08 221 ILE B N 1
ATOM 6037 C CA . ILE B 1 142 ? 10.575 41.887 71.850 1.00 33.80 221 ILE B CA 1
ATOM 6038 C C . ILE B 1 142 ? 10.969 40.505 72.346 1.00 33.92 221 ILE B C 1
ATOM 6039 O O . ILE B 1 142 ? 11.677 40.380 73.352 1.00 36.07 221 ILE B O 1
ATOM 6055 N N . ILE B 1 143 ? 10.522 39.471 71.636 1.00 33.97 222 ILE B N 1
ATOM 6056 C CA . ILE B 1 143 ? 10.936 38.098 71.902 1.00 33.49 222 ILE B CA 1
ATOM 6057 C C . ILE B 1 143 ? 11.431 37.512 70.586 1.00 36.92 222 ILE B C 1
ATOM 6058 O O . ILE B 1 143 ? 10.629 37.215 69.692 1.00 35.41 222 ILE B O 1
ATOM 6074 N N . ASP B 1 144 ? 12.744 37.345 70.471 1.00 36.90 223 ASP B N 1
ATOM 6075 C CA . ASP B 1 144 ? 13.395 36.809 69.276 1.00 40.75 223 ASP B CA 1
ATOM 6076 C C . ASP B 1 144 ? 14.172 35.567 69.712 1.00 44.24 223 ASP B C 1
ATOM 6077 O O . ASP B 1 144 ? 15.306 35.691 70.185 1.00 43.73 223 ASP B O 1
ATOM 6086 N N . SER B 1 145 ? 13.600 34.364 69.571 1.00 44.52 224 SER B N 1
ATOM 6087 C CA . SER B 1 145 ? 12.308 34.085 68.943 1.00 49.76 224 SER B CA 1
ATOM 6088 C C . SER B 1 145 ? 11.350 33.438 69.940 1.00 49.17 224 SER B C 1
ATOM 6089 O O . SER B 1 145 ? 11.738 33.093 71.059 1.00 49.45 224 SER B O 1
ATOM 6097 N N . ILE B 1 146 ? 10.102 33.247 69.513 1.00 39.23 225 ILE B N 1
ATOM 6098 C CA . ILE B 1 146 ? 9.027 32.987 70.464 1.00 38.76 225 ILE B CA 1
ATOM 6099 C C . ILE B 1 146 ? 9.049 31.545 70.962 1.00 40.12 225 ILE B C 1
ATOM 6100 O O . ILE B 1 146 ? 8.753 31.287 72.133 1.00 43.35 225 ILE B O 1
ATOM 6116 N N . MET B 1 147 ? 9.386 30.577 70.101 1.00 40.66 226 MET B N 1
ATOM 6117 C CA . MET B 1 147 ? 9.269 29.188 70.533 1.00 50.31 226 MET B CA 1
ATOM 6118 C C . MET B 1 147 ? 10.361 28.268 69.992 1.00 47.87 226 MET B C 1
ATOM 6119 O O . MET B 1 147 ? 10.162 27.048 69.959 1.00 49.70 226 MET B O 1
ATOM 6133 N N . ALA B 1 148 ? 11.511 28.800 69.579 1.00 45.78 227 ALA B N 1
ATOM 6134 C CA . ALA B 1 148 ? 12.622 27.920 69.235 1.00 47.55 227 ALA B CA 1
ATOM 6135 C C . ALA B 1 148 ? 12.973 27.009 70.405 1.00 46.50 227 ALA B C 1
ATOM 6136 O O . ALA B 1 148 ? 13.240 25.817 70.218 1.00 48.03 227 ALA B O 1
ATOM 6143 N N . LEU B 1 149 ? 12.959 27.553 71.626 1.00 44.26 228 LEU B N 1
ATOM 6144 C CA . LEU B 1 149 ? 13.332 26.778 72.804 1.00 45.91 228 LEU B CA 1
ATOM 6145 C C . LEU B 1 149 ? 12.288 25.728 73.165 1.00 47.24 228 LEU B C 1
ATOM 6146 O O . LEU B 1 149 ? 12.629 24.733 73.813 1.00 50.06 228 LEU B O 1
ATOM 6162 N N . PHE B 1 150 ? 11.032 25.920 72.759 1.00 44.54 229 PHE B N 1
ATOM 6163 C CA . PHE B 1 150 ? 10.011 24.913 73.032 1.00 47.74 229 PHE B CA 1
ATOM 6164 C C . PHE B 1 150 ? 10.181 23.708 72.119 1.00 52.85 229 PHE B C 1
ATOM 6165 O O . PHE B 1 150 ? 9.957 22.566 72.540 1.00 56.22 229 PHE B O 1
ATOM 6182 N N . ARG B 1 151 ? 10.589 23.937 70.869 1.00 57.31 230 ARG B N 1
ATOM 6183 C CA . ARG B 1 151 ? 10.968 22.822 70.010 1.00 64.08 230 ARG B CA 1
ATOM 6184 C C . ARG B 1 151 ? 12.182 22.094 70.573 1.00 67.85 230 ARG B C 1
ATOM 6185 O O . ARG B 1 151 ? 12.276 20.864 70.485 1.00 71.56 230 ARG B O 1
ATOM 6206 N N . VAL B 1 152 ? 13.122 22.838 71.159 1.00 62.68 231 VAL B N 1
ATOM 6207 C CA . VAL B 1 152 ? 14.328 22.228 71.708 1.00 66.54 231 VAL B CA 1
ATOM 6208 C C . VAL B 1 152 ? 13.987 21.348 72.905 1.00 69.41 231 VAL B C 1
ATOM 6209 O O . VAL B 1 152 ? 14.414 20.191 72.989 1.00 72.57 231 VAL B O 1
ATOM 6222 N N . ASP B 1 153 ? 13.209 21.881 73.849 1.00 69.68 232 ASP B N 1
ATOM 6223 C CA . ASP B 1 153 ? 12.978 21.195 75.114 1.00 74.02 232 ASP B CA 1
ATOM 6224 C C . ASP B 1 153 ? 11.977 20.052 75.006 1.00 78.50 232 ASP B C 1
ATOM 6225 O O . ASP B 1 153 ? 11.912 19.221 75.918 1.00 79.74 232 ASP B O 1
ATOM 6234 N N . PHE B 1 154 ? 11.194 19.987 73.919 1.00 77.11 233 PHE B N 1
ATOM 6235 C CA . PHE B 1 154 ? 10.205 18.929 73.714 1.00 85.69 233 PHE B CA 1
ATOM 6236 C C . PHE B 1 154 ? 10.288 18.490 72.248 1.00 95.01 233 PHE B C 1
ATOM 6237 O O . PHE B 1 154 ? 9.425 18.792 71.424 1.00 93.09 233 PHE B O 1
ATOM 6254 N N . SER B 1 155 ? 11.353 17.759 71.919 1.00 107.31 234 SER B N 1
ATOM 6255 C CA . SER B 1 155 ? 11.638 17.404 70.534 1.00 115.36 234 SER B CA 1
ATOM 6256 C C . SER B 1 155 ? 11.047 16.062 70.127 1.00 120.41 234 SER B C 1
ATOM 6257 O O . SER B 1 155 ? 10.733 15.869 68.947 1.00 117.42 234 SER B O 1
ATOM 6265 N N . GLY B 1 156 ? 10.895 15.127 71.065 1.00 106.75 235 GLY B N 1
ATOM 6266 C CA . GLY B 1 156 ? 10.301 13.850 70.740 1.00 113.59 235 GLY B CA 1
ATOM 6267 C C . GLY B 1 156 ? 8.797 13.939 70.561 1.00 118.91 235 GLY B C 1
ATOM 6268 O O . GLY B 1 156 ? 8.127 14.826 71.089 1.00 115.30 235 GLY B O 1
ATOM 6272 N N . ARG B 1 157 ? 8.258 12.990 69.796 1.00 157.01 236 ARG B N 1
ATOM 6273 C CA . ARG B 1 157 ? 6.833 12.964 69.489 1.00 158.77 236 ARG B CA 1
ATOM 6274 C C . ARG B 1 157 ? 5.984 12.402 70.628 1.00 159.88 236 ARG B C 1
ATOM 6275 O O . ARG B 1 157 ? 4.808 12.091 70.405 1.00 161.49 236 ARG B O 1
ATOM 6296 N N . GLY B 1 158 ? 6.539 12.276 71.831 1.00 142.88 237 GLY B N 1
ATOM 6297 C CA . GLY B 1 158 ? 5.783 11.796 72.971 1.00 142.50 237 GLY B CA 1
ATOM 6298 C C . GLY B 1 158 ? 5.562 12.866 74.020 1.00 134.17 237 GLY B C 1
ATOM 6299 O O . GLY B 1 158 ? 4.677 12.737 74.872 1.00 131.63 237 GLY B O 1
ATOM 6303 N N . GLU B 1 159 ? 6.362 13.931 73.967 1.00 132.06 238 GLU B N 1
ATOM 6304 C CA . GLU B 1 159 ? 6.284 15.022 74.928 1.00 126.58 238 GLU B CA 1
ATOM 6305 C C . GLU B 1 159 ? 5.487 16.213 74.411 1.00 119.78 238 GLU B C 1
ATOM 6306 O O . GLU B 1 159 ? 5.515 17.277 75.036 1.00 115.08 238 GLU B O 1
ATOM 6318 N N . LEU B 1 160 ? 4.778 16.067 73.288 1.00 113.39 239 LEU B N 1
ATOM 6319 C CA . LEU B 1 160 ? 4.147 17.234 72.679 1.00 109.94 239 LEU B CA 1
ATOM 6320 C C . LEU B 1 160 ? 3.022 17.792 73.542 1.00 110.18 239 LEU B C 1
ATOM 6321 O O . LEU B 1 160 ? 2.797 19.007 73.545 1.00 105.42 239 LEU B O 1
ATOM 6337 N N . ALA B 1 161 ? 2.301 16.936 74.269 1.00 98.18 240 ALA B N 1
ATOM 6338 C CA . ALA B 1 161 ? 1.214 17.420 75.114 1.00 92.89 240 ALA B CA 1
ATOM 6339 C C . ALA B 1 161 ? 1.710 18.493 76.076 1.00 82.04 240 ALA B C 1
ATOM 6340 O O . ALA B 1 161 ? 1.136 19.585 76.162 1.00 79.38 240 ALA B O 1
ATOM 6347 N N . GLU B 1 162 ? 2.786 18.197 76.807 1.00 86.54 241 GLU B N 1
ATOM 6348 C CA . GLU B 1 162 ? 3.333 19.168 77.748 1.00 83.90 241 GLU B CA 1
ATOM 6349 C C . GLU B 1 162 ? 3.887 20.388 77.021 1.00 74.23 241 GLU B C 1
ATOM 6350 O O . GLU B 1 162 ? 3.775 21.515 77.516 1.00 72.03 241 GLU B O 1
ATOM 6362 N N . ARG B 1 163 ? 4.489 20.184 75.847 1.00 80.59 242 ARG B N 1
ATOM 6363 C CA . ARG B 1 163 ? 4.995 21.312 75.069 1.00 75.82 242 ARG B CA 1
ATOM 6364 C C . ARG B 1 163 ? 3.871 22.278 74.722 1.00 69.39 242 ARG B C 1
ATOM 6365 O O . ARG B 1 163 ? 3.985 23.489 74.941 1.00 65.25 242 ARG B O 1
ATOM 6386 N N . GLN B 1 164 ? 2.778 21.756 74.163 1.00 73.49 243 GLN B N 1
ATOM 6387 C CA . GLN B 1 164 ? 1.661 22.610 73.777 1.00 72.31 243 GLN B CA 1
ATOM 6388 C C . GLN B 1 164 ? 1.074 23.324 74.987 1.00 68.84 243 GLN B C 1
ATOM 6389 O O . GLN B 1 164 ? 0.736 24.511 74.913 1.00 66.98 243 GLN B O 1
ATOM 6403 N N . GLN B 1 165 ? 0.956 22.621 76.116 1.00 69.01 244 GLN B N 1
ATOM 6404 C CA . GLN B 1 165 ? 0.408 23.238 77.319 1.00 67.92 244 GLN B CA 1
ATOM 6405 C C . GLN B 1 165 ? 1.295 24.382 77.797 1.00 65.38 244 GLN B C 1
ATOM 6406 O O . GLN B 1 165 ? 0.811 25.487 78.073 1.00 61.96 244 GLN B O 1
ATOM 6420 N N . LYS B 1 166 ? 2.605 24.137 77.893 1.00 59.61 245 LYS B N 1
ATOM 6421 C CA . LYS B 1 166 ? 3.528 25.193 78.297 1.00 56.38 245 LYS B CA 1
ATOM 6422 C C . LYS B 1 166 ? 3.497 26.356 77.313 1.00 51.98 245 LYS B C 1
ATOM 6423 O O . LYS B 1 166 ? 3.512 27.524 77.719 1.00 48.04 245 LYS B O 1
ATOM 6442 N N . LEU B 1 167 ? 3.465 26.055 76.014 1.00 51.03 246 LEU B N 1
ATOM 6443 C CA . LEU B 1 167 ? 3.437 27.112 75.009 1.00 49.10 246 LEU B CA 1
ATOM 6444 C C . LEU B 1 167 ? 2.161 27.938 75.124 1.00 48.45 246 LEU B C 1
ATOM 6445 O O . LEU B 1 167 ? 2.203 29.174 75.110 1.00 45.69 246 LEU B O 1
ATOM 6461 N N . ALA B 1 168 ? 1.013 27.269 75.241 1.00 51.38 247 ALA B N 1
ATOM 6462 C CA . ALA B 1 168 ? -0.248 27.985 75.400 1.00 51.83 247 ALA B CA 1
ATOM 6463 C C . ALA B 1 168 ? -0.228 28.859 76.648 1.00 51.44 247 ALA B C 1
ATOM 6464 O O . ALA B 1 168 ? -0.680 30.010 76.617 1.00 48.66 247 ALA B O 1
ATOM 6471 N N . GLN B 1 169 ? 0.298 28.331 77.755 1.00 53.39 248 GLN B N 1
ATOM 6472 C CA . GLN B 1 169 ? 0.354 29.099 78.994 1.00 56.20 248 GLN B CA 1
ATOM 6473 C C . GLN B 1 169 ? 1.198 30.357 78.822 1.00 52.09 248 GLN B C 1
ATOM 6474 O O . GLN B 1 169 ? 0.789 31.454 79.221 1.00 47.63 248 GLN B O 1
ATOM 6488 N N . MET B 1 170 ? 2.387 30.218 78.230 1.00 48.81 249 MET B N 1
ATOM 6489 C CA . MET B 1 170 ? 3.228 31.389 78.003 1.00 47.59 249 MET B CA 1
ATOM 6490 C C . MET B 1 170 ? 2.519 32.421 77.137 1.00 44.72 249 MET B C 1
ATOM 6491 O O . MET B 1 170 ? 2.566 33.622 77.425 1.00 40.82 249 MET B O 1
ATOM 6505 N N . LEU B 1 171 ? 1.868 31.975 76.061 1.00 42.28 250 LEU B N 1
ATOM 6506 C CA . LEU B 1 171 ? 1.277 32.913 75.113 1.00 41.39 250 LEU B CA 1
ATOM 6507 C C . LEU B 1 171 ? 0.044 33.602 75.687 1.00 42.94 250 LEU B C 1
ATOM 6508 O O . LEU B 1 171 ? -0.205 34.773 75.381 1.00 43.19 250 LEU B O 1
ATOM 6524 N N . SER B 1 172 ? -0.737 32.909 76.516 1.00 48.28 251 SER B N 1
ATOM 6525 C CA . SER B 1 172 ? -1.863 33.574 77.162 1.00 48.87 251 SER B CA 1
ATOM 6526 C C . SER B 1 172 ? -1.372 34.628 78.147 1.00 48.39 251 SER B C 1
ATOM 6527 O O . SER B 1 172 ? -1.961 35.710 78.251 1.00 44.34 251 SER B O 1
ATOM 6535 N N . ARG B 1 173 ? -0.285 34.335 78.867 1.00 48.38 252 ARG B N 1
ATOM 6536 C CA . ARG B 1 173 ? 0.320 35.343 79.731 1.00 49.36 252 ARG B CA 1
ATOM 6537 C C . ARG B 1 173 ? 0.876 36.499 78.912 1.00 44.76 252 ARG B C 1
ATOM 6538 O O . ARG B 1 173 ? 0.792 37.662 79.326 1.00 44.09 252 ARG B O 1
ATOM 6559 N N . LEU B 1 174 ? 1.433 36.204 77.738 1.00 36.88 253 LEU B N 1
ATOM 6560 C CA . LEU B 1 174 ? 1.937 37.267 76.876 1.00 41.30 253 LEU B CA 1
ATOM 6561 C C . LEU B 1 174 ? 0.801 38.152 76.375 1.00 40.08 253 LEU B C 1
ATOM 6562 O O . LEU B 1 174 ? 0.933 39.382 76.342 1.00 38.81 253 LEU B O 1
ATOM 6578 N N . GLN B 1 175 ? -0.322 37.546 75.975 1.00 38.39 254 GLN B N 1
ATOM 6579 C CA . GLN B 1 175 ? -1.500 38.330 75.613 1.00 40.54 254 GLN B CA 1
ATOM 6580 C C . GLN B 1 175 ? -1.921 39.239 76.760 1.00 41.92 254 GLN B C 1
ATOM 6581 O O . GLN B 1 175 ? -2.146 40.440 76.570 1.00 42.09 254 GLN B O 1
ATOM 6595 N N . LYS B 1 176 ? -2.042 38.672 77.965 1.00 41.31 255 LYS B N 1
ATOM 6596 C CA . LYS B 1 176 ? -2.453 39.461 79.122 1.00 44.20 255 LYS B CA 1
ATOM 6597 C C . LYS B 1 176 ? -1.476 40.598 79.391 1.00 42.48 255 LYS B C 1
ATOM 6598 O O . LYS B 1 176 ? -1.891 41.716 79.718 1.00 41.70 255 LYS B O 1
ATOM 6617 N N . ILE B 1 177 ? -0.173 40.330 79.272 1.00 39.73 256 ILE B N 1
ATOM 6618 C CA . ILE B 1 177 ? 0.826 41.375 79.478 1.00 42.26 256 ILE B CA 1
ATOM 6619 C C . ILE B 1 177 ? 0.611 42.514 78.489 1.00 41.42 256 ILE B C 1
ATOM 6620 O O . ILE B 1 177 ? 0.611 43.694 78.859 1.00 42.15 256 ILE B O 1
ATOM 6636 N N . SER B 1 178 ? 0.426 42.176 77.211 1.00 37.66 257 SER B N 1
ATOM 6637 C CA . SER B 1 178 ? 0.293 43.207 76.188 1.00 39.53 257 SER B CA 1
ATOM 6638 C C . SER B 1 178 ? -0.940 44.069 76.429 1.00 40.87 257 SER B C 1
ATOM 6639 O O . SER B 1 178 ? -0.899 45.290 76.237 1.00 38.96 257 SER B O 1
ATOM 6647 N N . GLU B 1 179 ? -2.044 43.453 76.854 1.00 44.93 258 GLU B N 1
ATOM 6648 C CA . GLU B 1 179 ? -3.318 44.156 76.962 1.00 48.41 258 GLU B CA 1
ATOM 6649 C C . GLU B 1 179 ? -3.514 44.838 78.309 1.00 49.97 258 GLU B C 1
ATOM 6650 O O . GLU B 1 179 ? -4.161 45.889 78.370 1.00 50.65 258 GLU B O 1
ATOM 6662 N N . GLU B 1 180 ? -2.974 44.276 79.391 1.00 53.46 259 GLU B N 1
ATOM 6663 C CA . GLU B 1 180 ? -3.123 44.909 80.697 1.00 56.53 259 GLU B CA 1
ATOM 6664 C C . GLU B 1 180 ? -2.227 46.136 80.827 1.00 51.65 259 GLU B C 1
ATOM 6665 O O . GLU B 1 180 ? -2.629 47.139 81.425 1.00 52.79 259 GLU B O 1
ATOM 6677 N N . TYR B 1 181 ? -1.011 46.076 80.283 1.00 48.12 260 TYR B N 1
ATOM 6678 C CA . TYR B 1 181 ? -0.027 47.136 80.464 1.00 49.69 260 TYR B CA 1
ATOM 6679 C C . TYR B 1 181 ? 0.143 48.012 79.227 1.00 47.91 260 TYR B C 1
ATOM 6680 O O . TYR B 1 181 ? 1.014 48.889 79.216 1.00 46.33 260 TYR B O 1
ATOM 6698 N N . ASN B 1 182 ? -0.671 47.803 78.195 1.00 44.10 261 ASN B N 1
ATOM 6699 C CA . ASN B 1 182 ? -0.648 48.624 76.986 1.00 45.60 261 ASN B CA 1
ATOM 6700 C C . ASN B 1 182 ? 0.768 48.732 76.422 1.00 43.48 261 ASN B C 1
ATOM 6701 O O . ASN B 1 182 ? 1.359 49.809 76.333 1.00 46.23 261 ASN B O 1
ATOM 6712 N N . VAL B 1 183 ? 1.310 47.583 76.040 1.00 41.05 262 VAL B N 1
ATOM 6713 C CA . VAL B 1 183 ? 2.605 47.524 75.380 1.00 40.35 262 VAL B CA 1
ATOM 6714 C C . VAL B 1 183 ? 2.442 46.721 74.102 1.00 38.35 262 VAL B C 1
ATOM 6715 O O . VAL B 1 183 ? 1.604 45.818 74.015 1.00 40.56 262 VAL B O 1
ATOM 6728 N N . ALA B 1 184 ? 3.240 47.068 73.100 1.00 38.29 263 ALA B N 1
ATOM 6729 C CA . ALA B 1 184 ? 3.346 46.244 71.907 1.00 39.95 263 ALA B CA 1
ATOM 6730 C C . ALA B 1 184 ? 4.279 45.072 72.177 1.00 35.88 263 ALA B C 1
ATOM 6731 O O . ALA B 1 184 ? 5.342 45.233 72.781 1.00 36.96 263 ALA B O 1
ATOM 6738 N N . VAL B 1 185 ? 3.867 43.888 71.744 1.00 38.90 264 VAL B N 1
ATOM 6739 C CA . VAL B 1 185 ? 4.699 42.694 71.814 1.00 35.44 264 VAL B CA 1
ATOM 6740 C C . VAL B 1 185 ? 5.023 42.285 70.386 1.00 37.06 264 VAL B C 1
ATOM 6741 O O . VAL B 1 185 ? 4.115 42.003 69.593 1.00 37.69 264 VAL B O 1
ATOM 6754 N N . PHE B 1 186 ? 6.311 42.281 70.051 1.00 34.29 265 PHE B N 1
ATOM 6755 C CA . PHE B 1 186 ? 6.794 41.838 68.750 1.00 33.55 265 PHE B CA 1
ATOM 6756 C C . PHE B 1 186 ? 7.613 40.568 68.936 1.00 35.75 265 PHE B C 1
ATOM 6757 O O . PHE B 1 186 ? 8.497 40.518 69.797 1.00 35.17 265 PHE B O 1
ATOM 6774 N N . VAL B 1 187 ? 7.311 39.543 68.145 1.00 34.77 266 VAL B N 1
ATOM 6775 C CA . VAL B 1 187 ? 7.995 38.265 68.264 1.00 36.60 266 VAL B CA 1
ATOM 6776 C C . VAL B 1 187 ? 8.378 37.778 66.876 1.00 38.62 266 VAL B C 1
ATOM 6777 O O . VAL B 1 187 ? 7.701 38.061 65.884 1.00 39.35 266 VAL B O 1
ATOM 6790 N N . THR B 1 188 ? 9.484 37.049 66.812 1.00 38.62 267 THR B N 1
ATOM 6791 C CA . THR B 1 188 ? 9.910 36.385 65.593 1.00 39.19 267 THR B CA 1
ATOM 6792 C C . THR B 1 188 ? 9.636 34.892 65.706 1.00 41.10 267 THR B C 1
ATOM 6793 O O . THR B 1 188 ? 9.498 34.345 66.803 1.00 38.62 267 THR B O 1
ATOM 6804 N N . ASN B 1 189 ? 9.557 34.234 64.553 1.00 41.68 268 ASN B N 1
ATOM 6805 C CA . ASN B 1 189 ? 9.218 32.820 64.522 1.00 46.39 268 ASN B CA 1
ATOM 6806 C C . ASN B 1 189 ? 9.871 32.177 63.308 1.00 51.61 268 ASN B C 1
ATOM 6807 O O . ASN B 1 189 ? 10.165 32.842 62.311 1.00 49.65 268 ASN B O 1
ATOM 6818 N N . GLN B 1 190 ? 10.094 30.870 63.407 1.00 59.40 269 GLN B N 1
ATOM 6819 C CA . GLN B 1 190 ? 10.676 30.103 62.317 1.00 65.44 269 GLN B CA 1
ATOM 6820 C C . GLN B 1 190 ? 9.581 29.478 61.457 1.00 69.92 269 GLN B C 1
ATOM 6821 O O . GLN B 1 190 ? 8.393 29.518 61.783 1.00 68.93 269 GLN B O 1
ATOM 6835 N N . MET B 1 191 ? 10.003 28.883 60.345 1.00 71.71 270 MET B N 1
ATOM 6836 C CA . MET B 1 191 ? 9.105 28.209 59.423 1.00 77.45 270 MET B CA 1
ATOM 6837 C C . MET B 1 191 ? 9.529 26.756 59.259 1.00 82.89 270 MET B C 1
ATOM 6838 O O . MET B 1 191 ? 10.666 26.378 59.557 1.00 81.13 270 MET B O 1
ATOM 6852 N N . THR B 1 192 ? 8.594 25.938 58.779 1.00 91.47 271 THR B N 1
ATOM 6853 C CA . THR B 1 192 ? 8.839 24.521 58.565 1.00 98.92 271 THR B CA 1
ATOM 6854 C C . THR B 1 192 ? 8.099 24.075 57.311 1.00 105.29 271 THR B C 1
ATOM 6855 O O . THR B 1 192 ? 7.271 24.804 56.758 1.00 105.19 271 THR B O 1
ATOM 6866 N N . ALA B 1 193 ? 8.407 22.861 56.866 1.00 117.60 272 ALA B N 1
ATOM 6867 C CA . ALA B 1 193 ? 7.770 22.292 55.683 1.00 121.52 272 ALA B CA 1
ATOM 6868 C C . ALA B 1 193 ? 6.252 22.263 55.842 1.00 119.51 272 ALA B C 1
ATOM 6869 O O . ALA B 1 193 ? 5.688 21.290 56.342 1.00 119.78 272 ALA B O 1
ATOM 6876 N N . LYS B 1 206 ? 6.519 26.660 52.660 1.00 105.18 285 LYS B N 1
ATOM 6877 C CA . LYS B 1 206 ? 6.781 26.551 54.091 1.00 100.86 285 LYS B CA 1
ATOM 6878 C C . LYS B 1 206 ? 5.666 27.204 54.904 1.00 96.53 285 LYS B C 1
ATOM 6879 O O . LYS B 1 206 ? 4.935 28.057 54.397 1.00 95.49 285 LYS B O 1
ATOM 6898 N N . LYS B 1 207 ? 5.541 26.802 56.166 1.00 98.84 286 LYS B N 1
ATOM 6899 C CA . LYS B 1 207 ? 4.564 27.379 57.074 1.00 97.06 286 LYS B CA 1
ATOM 6900 C C . LYS B 1 207 ? 5.227 27.738 58.395 1.00 92.94 286 LYS B C 1
ATOM 6901 O O . LYS B 1 207 ? 6.243 27.141 58.766 1.00 91.60 286 LYS B O 1
ATOM 6920 N N . PRO B 1 208 ? 4.674 28.705 59.127 1.00 73.44 287 PRO B N 1
ATOM 6921 C CA . PRO B 1 208 ? 5.220 29.020 60.452 1.00 69.04 287 PRO B CA 1
ATOM 6922 C C . PRO B 1 208 ? 4.921 27.909 61.446 1.00 65.15 287 PRO B C 1
ATOM 6923 O O . PRO B 1 208 ? 3.865 27.273 61.395 1.00 66.32 287 PRO B O 1
ATOM 6934 N N . ILE B 1 209 ? 5.866 27.674 62.354 1.00 68.27 288 ILE B N 1
ATOM 6935 C CA . ILE B 1 209 ? 5.695 26.654 63.382 1.00 68.73 288 ILE B CA 1
ATOM 6936 C C . ILE B 1 209 ? 4.791 27.205 64.477 1.00 65.20 288 ILE B C 1
ATOM 6937 O O . ILE B 1 209 ? 4.516 28.410 64.524 1.00 60.65 288 ILE B O 1
ATOM 6953 N N . GLY B 1 210 ? 4.318 26.327 65.360 1.00 68.41 289 GLY B N 1
ATOM 6954 C CA . GLY B 1 210 ? 3.481 26.708 66.477 1.00 66.21 289 GLY B CA 1
ATOM 6955 C C . GLY B 1 210 ? 2.026 26.320 66.328 1.00 64.80 289 GLY B C 1
ATOM 6956 O O . GLY B 1 210 ? 1.309 26.259 67.335 1.00 64.10 289 GLY B O 1
ATOM 6960 N N . GLY B 1 211 ? 1.567 26.067 65.105 1.00 63.58 290 GLY B N 1
ATOM 6961 C CA . GLY B 1 211 ? 0.221 25.583 64.874 1.00 61.68 290 GLY B CA 1
ATOM 6962 C C . GLY B 1 211 ? -0.843 26.538 65.380 1.00 58.15 290 GLY B C 1
ATOM 6963 O O . GLY B 1 211 ? -0.675 27.763 65.398 1.00 55.54 290 GLY B O 1
ATOM 6967 N N . HIS B 1 212 ? -1.968 25.955 65.804 1.00 63.26 291 HIS B N 1
ATOM 6968 C CA . HIS B 1 212 ? -3.117 26.753 66.220 1.00 64.39 291 HIS B CA 1
ATOM 6969 C C . HIS B 1 212 ? -2.764 27.679 67.376 1.00 61.71 291 HIS B C 1
ATOM 6970 O O . HIS B 1 212 ? -3.260 28.810 67.448 1.00 58.73 291 HIS B O 1
ATOM 6984 N N . ILE B 1 213 ? -1.911 27.219 68.294 1.00 58.92 292 ILE B N 1
ATOM 6985 C CA . ILE B 1 213 ? -1.640 27.988 69.506 1.00 56.55 292 ILE B CA 1
ATOM 6986 C C . ILE B 1 213 ? -1.036 29.339 69.153 1.00 52.45 292 ILE B C 1
ATOM 6987 O O . ILE B 1 213 ? -1.529 30.392 69.577 1.00 49.11 292 ILE B O 1
ATOM 7003 N N . LEU B 1 214 ? 0.046 29.332 68.377 1.00 50.36 293 LEU B N 1
ATOM 7004 C CA . LEU B 1 214 ? 0.701 30.590 68.039 1.00 49.42 293 LEU B CA 1
ATOM 7005 C C . LEU B 1 214 ? -0.151 31.409 67.077 1.00 49.50 293 LEU B C 1
ATOM 7006 O O . LEU B 1 214 ? -0.183 32.642 67.165 1.00 50.91 293 LEU B O 1
ATOM 7022 N N . ALA B 1 215 ? -0.857 30.744 66.159 1.00 55.87 294 ALA B N 1
ATOM 7023 C CA . ALA B 1 215 ? -1.750 31.459 65.254 1.00 57.08 294 ALA B CA 1
ATOM 7024 C C . ALA B 1 215 ? -2.807 32.238 66.027 1.00 54.29 294 ALA B C 1
ATOM 7025 O O . ALA B 1 215 ? -3.094 33.399 65.710 1.00 51.06 294 ALA B O 1
ATOM 7032 N N . HIS B 1 216 ? -3.390 31.621 67.056 1.00 48.38 295 HIS B N 1
ATOM 7033 C CA . HIS B 1 216 ? -4.423 32.297 67.831 1.00 45.38 295 HIS B CA 1
ATOM 7034 C C . HIS B 1 216 ? -3.845 33.426 68.678 1.00 41.02 295 HIS B C 1
ATOM 7035 O O . HIS B 1 216 ? -4.451 34.497 68.789 1.00 42.17 295 HIS B O 1
ATOM 7049 N N . ALA B 1 217 ? -2.681 33.202 69.296 1.00 38.61 296 ALA B N 1
ATOM 7050 C CA . ALA B 1 217 ? -2.133 34.184 70.228 1.00 38.66 296 ALA B CA 1
ATOM 7051 C C . ALA B 1 217 ? -1.765 35.485 69.526 1.00 38.17 296 ALA B C 1
ATOM 7052 O O . ALA B 1 217 ? -1.973 36.575 70.074 1.00 37.93 296 ALA B O 1
ATOM 7059 N N . SER B 1 218 ? -1.206 35.393 68.324 1.00 41.93 297 SER B N 1
ATOM 7060 C CA . SER B 1 218 ? -0.782 36.574 67.586 1.00 44.04 297 SER B CA 1
ATOM 7061 C C . SER B 1 218 ? -1.991 37.269 66.975 1.00 45.77 297 SER B C 1
ATOM 7062 O O . SER B 1 218 ? -2.841 36.623 66.356 1.00 48.95 297 SER B O 1
ATOM 7070 N N . THR B 1 219 ? -2.074 38.587 67.160 1.00 42.56 298 THR B N 1
ATOM 7071 C CA . THR B 1 219 ? -3.135 39.356 66.523 1.00 43.73 298 THR B CA 1
ATOM 7072 C C . THR B 1 219 ? -2.784 39.715 65.085 1.00 47.15 298 THR B C 1
ATOM 7073 O O . THR B 1 219 ? -3.678 39.809 64.236 1.00 48.44 298 THR B O 1
ATOM 7084 N N . THR B 1 220 ? -1.503 39.919 64.793 1.00 50.22 299 THR B N 1
ATOM 7085 C CA . THR B 1 220 ? -1.040 40.188 63.439 1.00 49.32 299 THR B CA 1
ATOM 7086 C C . THR B 1 220 ? 0.144 39.282 63.143 1.00 50.77 299 THR B C 1
ATOM 7087 O O . THR B 1 220 ? 1.050 39.151 63.972 1.00 50.76 299 THR B O 1
ATOM 7098 N N . ARG B 1 221 ? 0.130 38.654 61.972 1.00 47.98 300 ARG B N 1
ATOM 7099 C CA . ARG B 1 221 ? 1.190 37.751 61.549 1.00 55.90 300 ARG B CA 1
ATOM 7100 C C . ARG B 1 221 ? 1.719 38.224 60.204 1.00 63.96 300 ARG B C 1
ATOM 7101 O O . ARG B 1 221 ? 0.937 38.487 59.284 1.00 63.82 300 ARG B O 1
ATOM 7122 N N . ILE B 1 222 ? 3.041 38.330 60.095 1.00 64.46 301 ILE B N 1
ATOM 7123 C CA . ILE B 1 222 ? 3.697 38.927 58.938 1.00 61.62 301 ILE B CA 1
ATOM 7124 C C . ILE B 1 222 ? 4.678 37.918 58.362 1.00 61.67 301 ILE B C 1
ATOM 7125 O O . ILE B 1 222 ? 5.589 37.459 59.063 1.00 61.51 301 ILE B O 1
ATOM 7141 N N . SER B 1 223 ? 4.501 37.587 57.086 1.00 69.24 302 SER B N 1
ATOM 7142 C CA . SER B 1 223 ? 5.461 36.777 56.351 1.00 64.17 302 SER B CA 1
ATOM 7143 C C . SER B 1 223 ? 6.459 37.696 55.658 1.00 60.44 302 SER B C 1
ATOM 7144 O O . SER B 1 223 ? 6.065 38.633 54.956 1.00 59.64 302 SER B O 1
ATOM 7152 N N . LEU B 1 224 ? 7.745 37.434 55.866 1.00 62.41 303 LEU B N 1
ATOM 7153 C CA . LEU B 1 224 ? 8.817 38.203 55.249 1.00 61.17 303 LEU B CA 1
ATOM 7154 C C . LEU B 1 224 ? 9.537 37.330 54.231 1.00 64.08 303 LEU B C 1
ATOM 7155 O O . LEU B 1 224 ? 9.877 36.179 54.526 1.00 65.26 303 LEU B O 1
ATOM 7171 N N . ARG B 1 225 ? 9.769 37.878 53.041 1.00 61.46 304 ARG B N 1
ATOM 7172 C CA . ARG B 1 225 ? 10.463 37.158 51.984 1.00 64.36 304 ARG B CA 1
ATOM 7173 C C . ARG B 1 225 ? 11.323 38.133 51.192 1.00 64.63 304 ARG B C 1
ATOM 7174 O O . ARG B 1 225 ? 11.167 39.353 51.282 1.00 62.72 304 ARG B O 1
ATOM 7195 N N . LYS B 1 226 ? 12.240 37.573 50.408 1.00 72.53 305 LYS B N 1
ATOM 7196 C CA . LYS B 1 226 ? 13.148 38.379 49.606 1.00 76.52 305 LYS B CA 1
ATOM 7197 C C . LYS B 1 226 ? 12.444 38.894 48.359 1.00 78.35 305 LYS B C 1
ATOM 7198 O O . LYS B 1 226 ? 11.672 38.173 47.720 1.00 77.64 305 LYS B O 1
ATOM 7217 N N . GLY B 1 227 ? 12.706 40.150 48.026 1.00 70.86 306 GLY B N 1
ATOM 7218 C CA . GLY B 1 227 ? 12.188 40.784 46.833 1.00 73.68 306 GLY B CA 1
ATOM 7219 C C . GLY B 1 227 ? 13.245 40.926 45.758 1.00 80.67 306 GLY B C 1
ATOM 7220 O O . GLY B 1 227 ? 14.183 40.124 45.666 1.00 83.97 306 GLY B O 1
ATOM 7224 N N . ARG B 1 228 ? 13.095 41.958 44.931 1.00 102.61 307 ARG B N 1
ATOM 7225 C CA . ARG B 1 228 ? 14.086 42.240 43.902 1.00 113.33 307 ARG B CA 1
ATOM 7226 C C . ARG B 1 228 ? 15.375 42.752 44.530 1.00 116.47 307 ARG B C 1
ATOM 7227 O O . ARG B 1 228 ? 15.355 43.601 45.426 1.00 109.31 307 ARG B O 1
ATOM 7248 N N . GLY B 1 229 ? 16.500 42.235 44.046 1.00 89.67 308 GLY B N 1
ATOM 7249 C CA . GLY B 1 229 ? 17.794 42.650 44.545 1.00 90.97 308 GLY B CA 1
ATOM 7250 C C . GLY B 1 229 ? 17.874 42.591 46.054 1.00 86.78 308 GLY B C 1
ATOM 7251 O O . GLY B 1 229 ? 17.785 41.511 46.645 1.00 84.68 308 GLY B O 1
ATOM 7255 N N . GLU B 1 230 ? 18.030 43.752 46.689 1.00 107.04 309 GLU B N 1
ATOM 7256 C CA . GLU B 1 230 ? 18.143 43.848 48.137 1.00 100.26 309 GLU B CA 1
ATOM 7257 C C . GLU B 1 230 ? 16.828 44.233 48.806 1.00 91.12 309 GLU B C 1
ATOM 7258 O O . GLU B 1 230 ? 16.816 44.509 50.011 1.00 86.72 309 GLU B O 1
ATOM 7270 N N . LEU B 1 231 ? 15.727 44.259 48.059 1.00 90.35 310 LEU B N 1
ATOM 7271 C CA . LEU B 1 231 ? 14.438 44.615 48.629 1.00 79.59 310 LEU B CA 1
ATOM 7272 C C . LEU B 1 231 ? 13.809 43.415 49.331 1.00 73.69 310 LEU B C 1
ATOM 7273 O O . LEU B 1 231 ? 14.109 42.255 49.035 1.00 76.50 310 LEU B O 1
ATOM 7289 N N . ARG B 1 232 ? 12.920 43.714 50.272 1.00 79.42 311 ARG B N 1
ATOM 7290 C CA . ARG B 1 232 ? 12.183 42.706 51.014 1.00 76.42 311 ARG B CA 1
ATOM 7291 C C . ARG B 1 232 ? 10.689 42.964 50.878 1.00 73.37 311 ARG B C 1
ATOM 7292 O O . ARG B 1 232 ? 10.254 44.072 50.551 1.00 72.68 311 ARG B O 1
ATOM 7313 N N . ILE B 1 233 ? 9.902 41.924 51.143 1.00 59.93 312 ILE B N 1
ATOM 7314 C CA . ILE B 1 233 ? 8.452 41.984 51.016 1.00 59.93 312 ILE B CA 1
ATOM 7315 C C . ILE B 1 233 ? 7.828 41.472 52.305 1.00 58.23 312 ILE B C 1
ATOM 7316 O O . ILE B 1 233 ? 8.169 40.380 52.774 1.00 58.48 312 ILE B O 1
ATOM 7332 N N . ALA B 1 234 ? 6.919 42.259 52.874 1.00 58.43 313 ALA B N 1
ATOM 7333 C CA . ALA B 1 234 ? 6.138 41.856 54.035 1.00 60.44 313 ALA B CA 1
ATOM 7334 C C . ALA B 1 234 ? 4.688 41.643 53.619 1.00 61.03 313 ALA B C 1
ATOM 7335 O O . ALA B 1 234 ? 4.125 42.446 52.869 1.00 63.63 313 ALA B O 1
ATOM 7342 N N . LYS B 1 235 ? 4.091 40.557 54.105 1.00 59.98 314 LYS B N 1
ATOM 7343 C CA . LYS B 1 235 ? 2.720 40.202 53.766 1.00 63.83 314 LYS B CA 1
ATOM 7344 C C . LYS B 1 235 ? 1.999 39.718 55.014 1.00 64.27 314 LYS B C 1
ATOM 7345 O O . LYS B 1 235 ? 2.621 39.193 55.941 1.00 64.97 314 LYS B O 1
ATOM 7364 N N . ILE B 1 236 ? 0.682 39.897 55.033 1.00 69.99 315 ILE B N 1
ATOM 7365 C CA . ILE B 1 236 ? -0.147 39.332 56.093 1.00 77.11 315 ILE B CA 1
ATOM 7366 C C . ILE B 1 236 ? -0.377 37.859 55.778 1.00 86.37 315 ILE B C 1
ATOM 7367 O O . ILE B 1 236 ? -0.904 37.515 54.715 1.00 93.76 315 ILE B O 1
ATOM 7383 N N . TYR B 1 237 ? 0.014 36.989 56.704 1.00 77.46 316 TYR B N 1
ATOM 7384 C CA . TYR B 1 237 ? -0.025 35.554 56.460 1.00 83.30 316 TYR B CA 1
ATOM 7385 C C . TYR B 1 237 ? -1.460 35.059 56.323 1.00 88.99 316 TYR B C 1
ATOM 7386 O O . TYR B 1 237 ? -2.366 35.525 57.018 1.00 85.27 316 TYR B O 1
ATOM 7404 N N . ASP B 1 238 ? -1.658 34.105 55.413 1.00 126.22 317 ASP B N 1
ATOM 7405 C CA . ASP B 1 238 ? -2.952 33.462 55.186 1.00 133.48 317 ASP B CA 1
ATOM 7406 C C . ASP B 1 238 ? -4.003 34.435 54.658 1.00 132.71 317 ASP B C 1
ATOM 7407 O O . ASP B 1 238 ? -5.205 34.155 54.731 1.00 137.94 317 ASP B O 1
ATOM 7416 N N . SER B 1 239 ? -3.573 35.573 54.123 1.00 105.72 318 SER B N 1
ATOM 7417 C CA . SER B 1 239 ? -4.460 36.556 53.524 1.00 111.79 318 SER B CA 1
ATOM 7418 C C . SER B 1 239 ? -4.532 36.349 52.019 1.00 111.50 318 SER B C 1
ATOM 7419 O O . SER B 1 239 ? -3.652 35.717 51.426 1.00 108.15 318 SER B O 1
ATOM 7427 N N . PRO B 1 240 ? -5.571 36.863 51.359 1.00 115.67 319 PRO B N 1
ATOM 7428 C CA . PRO B 1 240 ? -5.674 36.672 49.908 1.00 112.11 319 PRO B CA 1
ATOM 7429 C C . PRO B 1 240 ? -4.473 37.260 49.180 1.00 98.98 319 PRO B C 1
ATOM 7430 O O . PRO B 1 240 ? -3.810 38.179 49.664 1.00 88.82 319 PRO B O 1
ATOM 7441 N N . GLU B 1 241 ? -4.194 36.706 48.002 1.00 119.99 320 GLU B N 1
ATOM 7442 C CA . GLU B 1 241 ? -3.051 37.121 47.190 1.00 118.40 320 GLU B CA 1
ATOM 7443 C C . GLU B 1 241 ? -3.426 38.402 46.455 1.00 119.08 320 GLU B C 1
ATOM 7444 O O . GLU B 1 241 ? -3.911 38.379 45.323 1.00 122.19 320 GLU B O 1
ATOM 7456 N N . MET B 1 242 ? -3.197 39.535 47.111 1.00 125.57 321 MET B N 1
ATOM 7457 C CA . MET B 1 242 ? -3.537 40.840 46.568 1.00 126.87 321 MET B CA 1
ATOM 7458 C C . MET B 1 242 ? -2.483 41.854 47.005 1.00 122.97 321 MET B C 1
ATOM 7459 O O . MET B 1 242 ? -1.854 41.679 48.052 1.00 120.19 321 MET B O 1
ATOM 7473 N N . PRO B 1 243 ? -2.282 42.917 46.218 1.00 118.67 322 PRO B N 1
ATOM 7474 C CA . PRO B 1 243 ? -1.163 43.828 46.528 1.00 114.22 322 PRO B CA 1
ATOM 7475 C C . PRO B 1 243 ? -1.333 44.576 47.837 1.00 112.33 322 PRO B C 1
ATOM 7476 O O . PRO B 1 243 ? -0.345 44.795 48.549 1.00 108.15 322 PRO B O 1
ATOM 7487 N N . GLU B 1 244 ? -2.558 44.984 48.175 1.00 119.37 323 GLU B N 1
ATOM 7488 C CA . GLU B 1 244 ? -2.774 45.768 49.386 1.00 116.79 323 GLU B CA 1
ATOM 7489 C C . GLU B 1 244 ? -2.288 45.033 50.628 1.00 110.15 323 GLU B C 1
ATOM 7490 O O . GLU B 1 244 ? -1.840 45.668 51.590 1.00 107.06 323 GLU B O 1
ATOM 7502 N N . ASN B 1 245 ? -2.369 43.704 50.632 1.00 91.39 324 ASN B N 1
ATOM 7503 C CA . ASN B 1 245 ? -1.891 42.905 51.752 1.00 86.13 324 ASN B CA 1
ATOM 7504 C C . ASN B 1 245 ? -0.382 42.691 51.724 1.00 77.39 324 ASN B C 1
ATOM 7505 O O . ASN B 1 245 ? 0.120 41.849 52.476 1.00 75.05 324 ASN B O 1
ATOM 7516 N N . GLU B 1 246 ? 0.346 43.424 50.882 1.00 80.87 325 GLU B N 1
ATOM 7517 C CA . GLU B 1 246 ? 1.793 43.309 50.785 1.00 78.49 325 GLU B CA 1
ATOM 7518 C C . GLU B 1 246 ? 2.425 44.693 50.794 1.00 76.51 325 GLU B C 1
ATOM 7519 O O . GLU B 1 246 ? 1.795 45.684 50.413 1.00 79.65 325 GLU B O 1
ATOM 7531 N N . ALA B 1 247 ? 3.683 44.747 51.227 1.00 71.18 326 ALA B N 1
ATOM 7532 C CA . ALA B 1 247 ? 4.439 45.989 51.262 1.00 68.51 326 ALA B CA 1
ATOM 7533 C C . ALA B 1 247 ? 5.901 45.704 50.952 1.00 67.29 326 ALA B C 1
ATOM 7534 O O . ALA B 1 247 ? 6.447 44.680 51.370 1.00 65.07 326 ALA B O 1
ATOM 7541 N N . THR B 1 248 ? 6.526 46.618 50.218 1.00 66.55 327 THR B N 1
ATOM 7542 C CA . THR B 1 248 ? 7.944 46.535 49.908 1.00 67.49 327 THR B CA 1
ATOM 7543 C C . THR B 1 248 ? 8.726 47.430 50.858 1.00 65.32 327 THR B C 1
ATOM 7544 O O . THR B 1 248 ? 8.320 48.563 51.135 1.00 67.73 327 THR B O 1
ATOM 7555 N N . PHE B 1 249 ? 9.844 46.916 51.366 1.00 63.51 328 PHE B N 1
ATOM 7556 C CA . PHE B 1 249 ? 10.744 47.710 52.187 1.00 61.84 328 PHE B CA 1
ATOM 7557 C C . PHE B 1 249 ? 12.180 47.324 51.862 1.00 64.60 328 PHE B C 1
ATOM 7558 O O . PHE B 1 249 ? 12.444 46.323 51.190 1.00 65.33 328 PHE B O 1
ATOM 7575 N N . ALA B 1 250 ? 13.110 48.145 52.339 1.00 62.79 329 ALA B N 1
ATOM 7576 C CA . ALA B 1 250 ? 14.530 47.934 52.121 1.00 65.12 329 ALA B CA 1
ATOM 7577 C C . ALA B 1 250 ? 15.246 47.796 53.457 1.00 61.16 329 ALA B C 1
ATOM 7578 O O . ALA B 1 250 ? 14.766 48.251 54.499 1.00 59.48 329 ALA B O 1
ATOM 7585 N N . ILE B 1 251 ? 16.411 47.158 53.409 1.00 69.78 330 ILE B N 1
ATOM 7586 C CA . ILE B 1 251 ? 17.271 46.975 54.570 1.00 70.77 330 ILE B CA 1
ATOM 7587 C C . ILE B 1 251 ? 18.557 47.747 54.323 1.00 72.64 330 ILE B C 1
ATOM 7588 O O . ILE B 1 251 ? 19.191 47.585 53.274 1.00 77.15 330 ILE B O 1
ATOM 7604 N N . THR B 1 252 ? 18.939 48.583 55.286 1.00 71.90 331 THR B N 1
ATOM 7605 C CA . THR B 1 252 ? 20.154 49.378 55.190 1.00 76.66 331 THR B CA 1
ATOM 7606 C C . THR B 1 252 ? 20.883 49.318 56.525 1.00 75.28 331 THR B C 1
ATOM 7607 O O . THR B 1 252 ? 20.391 48.741 57.501 1.00 73.26 331 THR B O 1
ATOM 7618 N N . ALA B 1 253 ? 22.074 49.920 56.564 1.00 74.94 332 ALA B N 1
ATOM 7619 C CA . ALA B 1 253 ? 22.783 50.061 57.829 1.00 73.60 332 ALA B CA 1
ATOM 7620 C C . ALA B 1 253 ? 21.944 50.822 58.845 1.00 68.10 332 ALA B C 1
ATOM 7621 O O . ALA B 1 253 ? 22.098 50.620 60.055 1.00 67.67 332 ALA B O 1
ATOM 7628 N N . GLY B 1 254 ? 21.051 51.692 58.376 1.00 62.90 333 GLY B N 1
ATOM 7629 C CA . GLY B 1 254 ? 20.135 52.413 59.229 1.00 60.35 333 GLY B CA 1
ATOM 7630 C C . GLY B 1 254 ? 18.886 51.656 59.616 1.00 56.31 333 GLY B C 1
ATOM 7631 O O . GLY B 1 254 ? 17.995 52.239 60.241 1.00 55.35 333 GLY B O 1
ATOM 7635 N N . GLY B 1 255 ? 18.786 50.379 59.259 1.00 63.66 334 GLY B N 1
ATOM 7636 C CA . GLY B 1 255 ? 17.667 49.549 59.675 1.00 62.48 334 GLY B CA 1
ATOM 7637 C C . GLY B 1 255 ? 16.619 49.362 58.594 1.00 62.37 334 GLY B C 1
ATOM 7638 O O . GLY B 1 255 ? 16.905 49.457 57.404 1.00 63.66 334 GLY B O 1
ATOM 7642 N N . ILE B 1 256 ? 15.385 49.074 59.022 1.00 53.46 335 ILE B N 1
ATOM 7643 C CA . ILE B 1 256 ? 14.277 48.952 58.080 1.00 55.45 335 ILE B CA 1
ATOM 7644 C C . ILE B 1 256 ? 13.944 50.330 57.526 1.00 57.64 335 ILE B C 1
ATOM 7645 O O . ILE B 1 256 ? 13.754 51.290 58.284 1.00 54.49 335 ILE B O 1
ATOM 7661 N N . GLY B 1 257 ? 13.873 50.434 56.200 1.00 53.60 336 GLY B N 1
ATOM 7662 C CA . GLY B 1 257 ? 13.588 51.705 55.564 1.00 57.36 336 GLY B CA 1
ATOM 7663 C C . GLY B 1 257 ? 12.801 51.581 54.275 1.00 63.30 336 GLY B C 1
ATOM 7664 O O . GLY B 1 257 ? 12.348 50.492 53.911 1.00 62.23 336 GLY B O 1
ATOM 7668 N N . ASP B 1 258 ? 12.638 52.699 53.576 1.00 66.92 337 ASP B N 1
ATOM 7669 C CA . ASP B 1 258 ? 11.880 52.737 52.335 1.00 73.83 337 ASP B CA 1
ATOM 7670 C C . ASP B 1 258 ? 12.787 52.449 51.147 1.00 77.88 337 ASP B C 1
ATOM 7671 O O . ASP B 1 258 ? 13.989 52.727 51.174 1.00 83.61 337 ASP B O 1
ATOM 7680 N N . ALA B 1 259 ? 12.196 51.886 50.096 1.00 69.13 338 ALA B N 1
ATOM 7681 C CA . ALA B 1 259 ? 12.949 51.570 48.894 1.00 80.53 338 ALA B CA 1
ATOM 7682 C C . ALA B 1 259 ? 13.488 52.844 48.248 1.00 87.84 338 ALA B C 1
ATOM 7683 O O . ALA B 1 259 ? 13.028 53.957 48.521 1.00 89.22 338 ALA B O 1
ATOM 7690 N N . LYS B 1 260 ? 14.482 52.665 47.375 1.00 130.00 339 LYS B N 1
ATOM 7691 C CA . LYS B 1 260 ? 15.108 53.797 46.699 1.00 134.09 339 LYS B CA 1
ATOM 7692 C C . LYS B 1 260 ? 14.059 54.706 46.070 1.00 136.01 339 LYS B C 1
ATOM 7693 O O . LYS B 1 260 ? 13.937 55.883 46.429 1.00 136.71 339 LYS B O 1
ATOM 7712 N N . GLU B 1 261 ? 13.295 54.173 45.121 1.00 144.95 340 GLU B N 1
ATOM 7713 C CA . GLU B 1 261 ? 12.218 54.920 44.478 1.00 150.54 340 GLU B CA 1
ATOM 7714 C C . GLU B 1 261 ? 12.752 56.135 43.722 1.00 161.00 340 GLU B C 1
ATOM 7715 O O . GLU B 1 261 ? 13.919 56.506 43.842 1.00 164.42 340 GLU B O 1
ATOM 7728 N N . SER C 1 2 ? 110.672 43.276 86.371 1.00 125.18 81 SER C N 1
ATOM 7729 C CA . SER C 1 2 ? 109.455 43.846 85.804 1.00 123.46 81 SER C CA 1
ATOM 7730 C C . SER C 1 2 ? 108.966 45.036 86.628 1.00 123.76 81 SER C C 1
ATOM 7731 O O . SER C 1 2 ? 108.393 44.868 87.705 1.00 126.62 81 SER C O 1
ATOM 7738 N N . MET C 1 3 ? 109.204 46.240 86.109 1.00 88.57 82 MET C N 1
ATOM 7739 C CA . MET C 1 3 ? 108.724 47.463 86.731 1.00 81.52 82 MET C CA 1
ATOM 7740 C C . MET C 1 3 ? 107.201 47.505 86.602 1.00 70.92 82 MET C C 1
ATOM 7741 O O . MET C 1 3 ? 106.608 46.643 85.951 1.00 65.42 82 MET C O 1
ATOM 7755 N N . PRO C 1 4 ? 106.529 48.503 87.219 1.00 97.88 83 PRO C N 1
ATOM 7756 C CA . PRO C 1 4 ? 105.062 48.434 87.343 1.00 93.22 83 PRO C CA 1
ATOM 7757 C C . PRO C 1 4 ? 104.338 47.989 86.083 1.00 84.62 83 PRO C C 1
ATOM 7758 O O . PRO C 1 4 ? 103.568 47.023 86.108 1.00 83.60 83 PRO C O 1
ATOM 7769 N N . GLY C 1 5 ? 104.578 48.681 84.976 1.00 80.48 84 GLY C N 1
ATOM 7770 C CA . GLY C 1 5 ? 103.875 48.413 83.742 1.00 74.58 84 GLY C CA 1
ATOM 7771 C C . GLY C 1 5 ? 104.621 47.577 82.726 1.00 66.45 84 GLY C C 1
ATOM 7772 O O . GLY C 1 5 ? 104.131 47.430 81.600 1.00 63.67 84 GLY C O 1
ATOM 7776 N N . PHE C 1 6 ? 105.771 47.008 83.080 1.00 60.54 85 PHE C N 1
ATOM 7777 C CA . PHE C 1 6 ? 106.651 46.361 82.118 1.00 57.84 85 PHE C CA 1
ATOM 7778 C C . PHE C 1 6 ? 106.625 44.845 82.257 1.00 56.19 85 PHE C C 1
ATOM 7779 O O . PHE C 1 6 ? 106.628 44.307 83.369 1.00 58.65 85 PHE C O 1
ATOM 7796 N N . LEU C 1 7 ? 106.606 44.167 81.112 1.00 44.77 86 LEU C N 1
ATOM 7797 C CA . LEU C 1 7 ? 106.846 42.738 81.010 1.00 46.58 86 LEU C CA 1
ATOM 7798 C C . LEU C 1 7 ? 108.057 42.509 80.115 1.00 43.96 86 LEU C C 1
ATOM 7799 O O . LEU C 1 7 ? 108.403 43.354 79.286 1.00 42.48 86 LEU C O 1
ATOM 7815 N N . THR C 1 8 ? 108.704 41.358 80.275 1.00 39.09 87 THR C N 1
ATOM 7816 C CA . THR C 1 8 ? 109.642 40.929 79.248 1.00 39.99 87 THR C CA 1
ATOM 7817 C C . THR C 1 8 ? 108.857 40.542 77.999 1.00 38.69 87 THR C C 1
ATOM 7818 O O . THR C 1 8 ? 107.678 40.185 78.068 1.00 37.30 87 THR C O 1
ATOM 7829 N N . ALA C 1 9 ? 109.514 40.631 76.842 1.00 39.38 88 ALA C N 1
ATOM 7830 C CA . ALA C 1 9 ? 108.871 40.182 75.613 1.00 38.64 88 ALA C CA 1
ATOM 7831 C C . ALA C 1 9 ? 108.473 38.715 75.706 1.00 38.66 88 ALA C C 1
ATOM 7832 O O . ALA C 1 9 ? 107.525 38.284 75.039 1.00 37.74 88 ALA C O 1
ATOM 7839 N N . PHE C 1 10 ? 109.177 37.936 76.531 1.00 39.92 89 PHE C N 1
ATOM 7840 C CA . PHE C 1 10 ? 108.816 36.536 76.722 1.00 41.54 89 PHE C CA 1
ATOM 7841 C C . PHE C 1 10 ? 107.481 36.414 77.447 1.00 40.25 89 PHE C C 1
ATOM 7842 O O . PHE C 1 10 ? 106.591 35.675 77.011 1.00 41.10 89 PHE C O 1
ATOM 7859 N N . GLU C 1 11 ? 107.326 37.132 78.562 1.00 41.70 90 GLU C N 1
ATOM 7860 C CA . GLU C 1 11 ? 106.053 37.127 79.276 1.00 39.24 90 GLU C CA 1
ATOM 7861 C C . GLU C 1 11 ? 104.923 37.635 78.392 1.00 38.21 90 GLU C C 1
ATOM 7862 O O . GLU C 1 11 ? 103.800 37.122 78.451 1.00 40.30 90 GLU C O 1
ATOM 7874 N N . TYR C 1 12 ? 105.194 38.656 77.576 1.00 38.61 91 TYR C N 1
ATOM 7875 C CA . TYR C 1 12 ? 104.163 39.166 76.679 1.00 37.00 91 TYR C CA 1
ATOM 7876 C C . TYR C 1 12 ? 103.831 38.146 75.597 1.00 36.40 91 TYR C C 1
ATOM 7877 O O . TYR C 1 12 ? 102.671 38.019 75.188 1.00 38.76 91 TYR C O 1
ATOM 7895 N N . SER C 1 13 ? 104.836 37.406 75.126 1.00 35.11 92 SER C N 1
ATOM 7896 C CA . SER C 1 13 ? 104.588 36.339 74.164 1.00 39.18 92 SER C CA 1
ATOM 7897 C C . SER C 1 13 ? 103.637 35.299 74.740 1.00 42.87 92 SER C C 1
ATOM 7898 O O . SER C 1 13 ? 102.701 34.853 74.067 1.00 39.85 92 SER C O 1
ATOM 7906 N N . GLU C 1 14 ? 103.870 34.890 75.990 1.00 46.15 93 GLU C N 1
ATOM 7907 C CA . GLU C 1 14 ? 102.965 33.947 76.639 1.00 49.21 93 GLU C CA 1
ATOM 7908 C C . GLU C 1 14 ? 101.549 34.503 76.690 1.00 49.90 93 GLU C C 1
ATOM 7909 O O . GLU C 1 14 ? 100.572 33.760 76.535 1.00 47.99 93 GLU C O 1
ATOM 7921 N N . LYS C 1 15 ? 101.418 35.812 76.901 1.00 44.43 94 LYS C N 1
ATOM 7922 C CA . LYS C 1 15 ? 100.097 36.425 76.938 1.00 44.74 94 LYS C CA 1
ATOM 7923 C C . LYS C 1 15 ? 99.452 36.428 75.557 1.00 42.67 94 LYS C C 1
ATOM 7924 O O . LYS C 1 15 ? 98.263 36.118 75.421 1.00 39.88 94 LYS C O 1
ATOM 7943 N N . ARG C 1 16 ? 100.221 36.754 74.515 1.00 41.12 95 ARG C N 1
ATOM 7944 C CA . ARG C 1 16 ? 99.659 36.818 73.171 1.00 41.75 95 ARG C CA 1
ATOM 7945 C C . ARG C 1 16 ? 99.359 35.442 72.589 1.00 44.83 95 ARG C C 1
ATOM 7946 O O . ARG C 1 16 ? 98.545 35.341 71.665 1.00 42.14 95 ARG C O 1
ATOM 7967 N N . LYS C 1 17 ? 99.997 34.383 73.091 1.00 45.70 96 LYS C N 1
ATOM 7968 C CA . LYS C 1 17 ? 99.687 33.048 72.596 1.00 50.31 96 LYS C CA 1
ATOM 7969 C C . LYS C 1 17 ? 98.248 32.643 72.890 1.00 47.97 96 LYS C C 1
ATOM 7970 O O . LYS C 1 17 ? 97.771 31.657 72.319 1.00 49.44 96 LYS C O 1
ATOM 7989 N N . MET C 1 18 ? 97.549 33.379 73.746 1.00 44.90 97 MET C N 1
ATOM 7990 C CA . MET C 1 18 ? 96.146 33.121 74.034 1.00 45.09 97 MET C CA 1
ATOM 7991 C C . MET C 1 18 ? 95.203 33.933 73.154 1.00 39.59 97 MET C C 1
ATOM 7992 O O . MET C 1 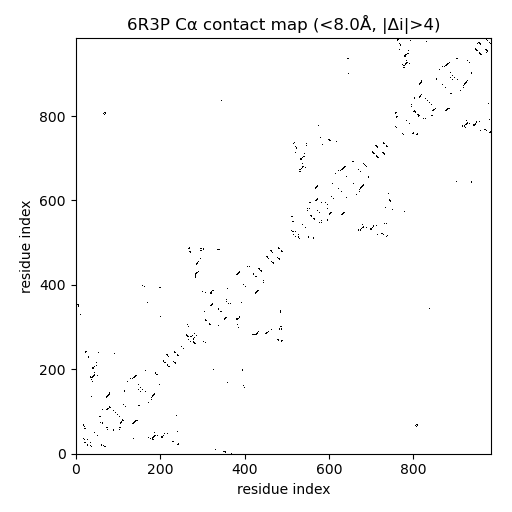18 ? 93.983 33.787 73.279 1.00 36.08 97 MET C O 1
ATOM 8006 N N . VAL C 1 19 ? 95.733 34.788 72.275 1.00 36.14 98 VAL C N 1
ATOM 8007 C CA . VAL C 1 19 ? 94.876 35.567 71.390 1.00 34.61 98 VAL C CA 1
ATOM 8008 C C . VAL C 1 19 ? 94.092 34.628 70.485 1.00 32.07 98 VAL C C 1
ATOM 8009 O O . VAL C 1 19 ? 94.624 33.637 69.973 1.00 36.36 98 VAL C O 1
ATOM 8022 N N . PHE C 1 20 ? 92.813 34.940 70.285 1.00 36.60 99 PHE C N 1
ATOM 8023 C CA . PHE C 1 20 ? 91.921 34.126 69.471 1.00 40.12 99 PHE C CA 1
ATOM 8024 C C . PHE C 1 20 ? 91.193 35.020 68.475 1.00 41.39 99 PHE C C 1
ATOM 8025 O O . PHE C 1 20 ? 91.221 36.250 68.572 1.00 38.77 99 PHE C O 1
ATOM 8042 N N . HIS C 1 21 ? 90.533 34.384 67.508 1.00 43.41 100 HIS C N 1
ATOM 8043 C CA . HIS C 1 21 ? 89.708 35.074 66.524 1.00 41.30 100 HIS C CA 1
ATOM 8044 C C . HIS C 1 21 ? 88.291 34.520 66.560 1.00 40.57 100 HIS C C 1
ATOM 8045 O O . HIS C 1 21 ? 88.091 33.317 66.753 1.00 41.71 100 HIS C O 1
ATOM 8059 N N . ILE C 1 22 ? 87.312 35.399 66.360 1.00 37.32 101 ILE C N 1
ATOM 8060 C CA . ILE C 1 22 ? 85.902 35.024 66.303 1.00 37.42 101 ILE C CA 1
ATOM 8061 C C . ILE C 1 22 ? 85.430 35.197 64.866 1.00 37.59 101 ILE C C 1
ATOM 8062 O O . ILE C 1 22 ? 85.443 36.312 64.332 1.00 38.24 101 ILE C O 1
ATOM 8078 N N . THR C 1 23 ? 85.004 34.099 64.246 1.00 43.21 102 THR C N 1
ATOM 8079 C CA . THR C 1 23 ? 84.606 34.143 62.846 1.00 42.48 102 THR C CA 1
ATOM 8080 C C . THR C 1 23 ? 83.441 35.103 62.638 1.00 40.58 102 THR C C 1
ATOM 8081 O O . THR C 1 23 ? 82.540 35.213 63.475 1.00 38.18 102 THR C O 1
ATOM 8092 N N . THR C 1 24 ? 83.468 35.805 61.505 1.00 43.10 103 THR C N 1
ATOM 8093 C CA . THR C 1 24 ? 82.364 36.665 61.103 1.00 44.61 103 THR C CA 1
ATOM 8094 C C . THR C 1 24 ? 81.205 35.887 60.497 1.00 45.93 103 THR C C 1
ATOM 8095 O O . THR C 1 24 ? 80.123 36.457 60.320 1.00 48.05 103 THR C O 1
ATOM 8106 N N . GLY C 1 25 ? 81.403 34.607 60.183 1.00 45.20 104 GLY C N 1
ATOM 8107 C CA . GLY C 1 25 ? 80.457 33.850 59.397 1.00 49.44 104 GLY C CA 1
ATOM 8108 C C . GLY C 1 25 ? 80.760 33.822 57.915 1.00 51.05 104 GLY C C 1
ATOM 8109 O O . GLY C 1 25 ? 80.148 33.030 57.187 1.00 53.62 104 GLY C O 1
ATOM 8113 N N . SER C 1 26 ? 81.685 34.660 57.450 1.00 52.44 105 SER C N 1
ATOM 8114 C CA . SER C 1 26 ? 82.094 34.716 56.053 1.00 56.53 105 SER C CA 1
ATOM 8115 C C . SER C 1 26 ? 83.570 34.361 55.954 1.00 56.13 105 SER C C 1
ATOM 8116 O O . SER C 1 26 ? 84.400 34.940 56.663 1.00 55.19 105 SER C O 1
ATOM 8124 N N . GLN C 1 27 ? 83.896 33.413 55.075 1.00 63.05 106 GLN C N 1
ATOM 8125 C CA . GLN C 1 27 ? 85.286 32.994 54.924 1.00 64.99 106 GLN C CA 1
ATOM 8126 C C . GLN C 1 27 ? 86.149 34.133 54.394 1.00 63.25 106 GLN C C 1
ATOM 8127 O O . GLN C 1 27 ? 87.226 34.410 54.933 1.00 61.33 106 GLN C O 1
ATOM 8141 N N . GLU C 1 28 ? 85.691 34.810 53.338 1.00 67.00 107 GLU C N 1
ATOM 8142 C CA . GLU C 1 28 ? 86.468 35.910 52.774 1.00 69.76 107 GLU C CA 1
ATOM 8143 C C . GLU C 1 28 ? 86.693 37.013 53.800 1.00 66.33 107 GLU C C 1
ATOM 8144 O O . GLU C 1 28 ? 87.801 37.549 53.914 1.00 67.24 107 GLU C O 1
ATOM 8156 N N . PHE C 1 29 ? 85.647 37.378 54.545 1.00 56.92 108 PHE C N 1
ATOM 8157 C CA . PHE C 1 29 ? 85.792 38.385 55.592 1.00 54.12 108 PHE C CA 1
ATOM 8158 C C . PHE C 1 29 ? 86.794 37.927 56.647 1.00 52.72 108 PHE C C 1
ATOM 8159 O O . PHE C 1 29 ? 87.637 38.712 57.098 1.00 49.70 108 PHE C O 1
ATOM 8176 N N . ASP C 1 30 ? 86.730 36.652 57.040 1.00 54.23 109 ASP C N 1
ATOM 8177 C CA . ASP C 1 30 ? 87.678 36.130 58.020 1.00 52.81 109 ASP C CA 1
ATOM 8178 C C . ASP C 1 30 ? 89.109 36.207 57.499 1.00 55.28 109 ASP C C 1
ATOM 8179 O O . ASP C 1 30 ? 90.022 36.607 58.231 1.00 55.13 109 ASP C O 1
ATOM 8188 N N . LYS C 1 31 ? 89.328 35.825 56.239 1.00 60.38 110 LYS C N 1
ATOM 8189 C CA . LYS C 1 31 ? 90.660 35.952 55.658 1.00 65.28 110 LYS C CA 1
ATOM 8190 C C . LYS C 1 31 ? 91.139 37.396 55.718 1.00 60.32 110 LYS C C 1
ATOM 8191 O O . LYS C 1 31 ? 92.293 37.665 56.071 1.00 60.02 110 LYS C O 1
ATOM 8210 N N . LEU C 1 32 ? 90.261 38.341 55.378 1.00 58.02 111 LEU C N 1
ATOM 8211 C CA . LEU C 1 32 ? 90.607 39.754 55.474 1.00 58.01 111 LEU C CA 1
ATOM 8212 C C . LEU C 1 32 ? 91.088 40.111 56.874 1.00 54.73 111 LEU C C 1
ATOM 8213 O O . LEU C 1 32 ? 91.995 40.935 57.039 1.00 52.37 111 LEU C O 1
ATOM 8229 N N . LEU C 1 33 ? 90.488 39.505 57.894 1.00 52.17 112 LEU C N 1
ATOM 8230 C CA . LEU C 1 33 ? 90.806 39.812 59.281 1.00 51.29 112 LEU C CA 1
ATOM 8231 C C . LEU C 1 33 ? 91.865 38.891 59.872 1.00 50.95 112 LEU C C 1
ATOM 8232 O O . LEU C 1 33 ? 92.235 39.068 61.037 1.00 47.13 112 LEU C O 1
ATOM 8248 N N . GLY C 1 34 ? 92.360 37.919 59.111 1.00 55.36 113 GLY C N 1
ATOM 8249 C CA . GLY C 1 34 ? 93.316 36.974 59.654 1.00 55.10 113 GLY C CA 1
ATOM 8250 C C . GLY C 1 34 ? 92.697 35.949 60.575 1.00 54.17 113 GLY C C 1
ATOM 8251 O O . GLY C 1 34 ? 93.364 35.472 61.500 1.00 53.22 113 GLY C O 1
ATOM 8255 N N . GLY C 1 35 ? 91.430 35.601 60.351 1.00 51.87 114 GLY C N 1
ATOM 8256 C CA . GLY C 1 35 ? 90.758 34.597 61.150 1.00 49.77 114 GLY C CA 1
ATOM 8257 C C . GLY C 1 35 ? 89.406 35.041 61.670 1.00 45.36 114 GLY C C 1
ATOM 8258 O O . GLY C 1 35 ? 88.535 34.209 61.937 1.00 46.21 114 GLY C O 1
ATOM 8262 N N . GLY C 1 36 ? 89.219 36.342 61.818 1.00 43.12 115 GLY C N 1
ATOM 8263 C CA . GLY C 1 36 ? 87.998 36.897 62.351 1.00 42.50 115 GLY C CA 1
ATOM 8264 C C . GLY C 1 36 ? 88.311 38.046 63.282 1.00 40.16 115 GLY C C 1
ATOM 8265 O O . GLY C 1 36 ? 89.395 38.625 63.235 1.00 42.74 115 GLY C O 1
ATOM 8269 N N . ILE C 1 37 ? 87.341 38.374 64.134 1.00 40.56 116 ILE C N 1
ATOM 8270 C CA . ILE C 1 37 ? 87.521 39.444 65.108 1.00 42.04 116 ILE C CA 1
ATOM 8271 C C . ILE C 1 37 ? 88.523 38.992 66.162 1.00 41.90 116 ILE C C 1
ATOM 8272 O O . ILE C 1 37 ? 88.340 37.955 66.813 1.00 41.20 116 ILE C O 1
ATOM 8288 N N . GLU C 1 38 ? 89.573 39.786 66.353 1.00 44.49 117 GLU C N 1
ATOM 8289 C CA . GLU C 1 38 ? 90.732 39.396 67.145 1.00 43.21 117 GLU C CA 1
ATOM 8290 C C . GLU C 1 38 ? 90.614 39.897 68.578 1.00 38.91 117 GLU C C 1
ATOM 8291 O O . GLU C 1 38 ? 90.168 41.022 68.821 1.00 34.30 117 GLU C O 1
ATOM 8303 N N . SER C 1 39 ? 91.038 39.065 69.527 1.00 31.63 118 SER C N 1
ATOM 8304 C CA . SER C 1 39 ? 91.042 39.472 70.922 1.00 30.82 118 SER C CA 1
ATOM 8305 C C . SER C 1 39 ? 92.256 40.358 71.212 1.00 29.49 118 SER C C 1
ATOM 8306 O O . SER C 1 39 ? 93.169 40.501 70.394 1.00 30.32 118 SER C O 1
ATOM 8314 N N . MET C 1 40 ? 92.253 40.964 72.402 1.00 29.99 119 MET C N 1
ATOM 8315 C CA . MET C 1 40 ? 93.271 41.946 72.792 1.00 33.16 119 MET C CA 1
ATOM 8316 C C . MET C 1 40 ? 93.334 43.103 71.795 1.00 33.58 119 MET C C 1
ATOM 8317 O O . MET C 1 40 ? 94.406 43.639 71.502 1.00 33.90 119 MET C O 1
ATOM 8331 N N . ALA C 1 41 ? 92.180 43.497 71.265 1.00 31.25 120 ALA C N 1
ATOM 8332 C CA . ALA C 1 41 ? 92.154 44.557 70.268 1.00 32.52 120 ALA C CA 1
ATOM 8333 C C . ALA C 1 41 ? 90.726 45.043 70.075 1.00 31.54 120 ALA C C 1
ATOM 8334 O O . ALA C 1 41 ? 89.761 44.309 70.314 1.00 29.25 120 ALA C O 1
ATOM 8341 N N . ILE C 1 42 ? 90.616 46.295 69.636 1.00 32.24 121 ILE C N 1
ATOM 8342 C CA . ILE C 1 42 ? 89.350 46.898 69.233 1.00 32.19 121 ILE C CA 1
ATOM 8343 C C . ILE C 1 42 ? 89.260 46.852 67.714 1.00 29.69 121 ILE C C 1
ATOM 8344 O O . ILE C 1 42 ? 90.172 47.316 67.018 1.00 32.53 121 ILE C O 1
ATOM 8360 N N . THR C 1 43 ? 88.163 46.308 67.199 1.00 32.18 122 THR C N 1
ATOM 8361 C CA . THR C 1 43 ? 87.873 46.325 65.771 1.00 34.46 122 THR C CA 1
ATOM 8362 C C . THR C 1 43 ? 86.656 47.207 65.535 1.00 32.59 122 THR C C 1
ATOM 8363 O O . THR C 1 43 ? 85.613 47.017 66.171 1.00 32.48 122 THR C O 1
ATOM 8374 N N . GLU C 1 44 ? 86.797 48.170 64.630 1.00 32.98 123 GLU C N 1
ATOM 8375 C CA . GLU C 1 44 ? 85.768 49.162 64.352 1.00 36.48 123 GLU C CA 1
ATOM 8376 C C . GLU C 1 44 ? 85.226 48.948 62.946 1.00 41.03 123 GLU C C 1
ATOM 8377 O O . GLU C 1 44 ? 85.999 48.789 61.995 1.00 39.09 123 GLU C O 1
ATOM 8389 N N . ALA C 1 45 ? 83.901 48.942 62.822 1.00 41.03 124 ALA C N 1
ATOM 8390 C CA . ALA C 1 45 ? 83.224 48.844 61.536 1.00 40.84 124 ALA C CA 1
ATOM 8391 C C . ALA C 1 45 ? 82.346 50.071 61.345 1.00 42.85 124 ALA C C 1
ATOM 8392 O O . ALA C 1 45 ? 81.549 50.408 62.226 1.00 40.30 124 ALA C O 1
ATOM 8399 N N . PHE C 1 46 ? 82.486 50.738 60.202 1.00 46.14 125 PHE C N 1
ATOM 8400 C CA . PHE C 1 46 ? 81.679 51.913 59.917 1.00 51.27 125 PHE C CA 1
ATOM 8401 C C . PHE C 1 46 ? 81.198 51.859 58.475 1.00 56.50 125 PHE C C 1
ATOM 8402 O O . PHE C 1 46 ? 81.781 51.183 57.624 1.00 51.39 125 PHE C O 1
ATOM 8419 N N . GLY C 1 47 ? 80.114 52.580 58.221 1.00 69.16 126 GLY C N 1
ATOM 8420 C CA . GLY C 1 47 ? 79.498 52.592 56.912 1.00 78.88 126 GLY C CA 1
ATOM 8421 C C . GLY C 1 47 ? 78.135 53.247 56.991 1.00 86.65 126 GLY C C 1
ATOM 8422 O O . GLY C 1 47 ? 77.769 53.839 58.010 1.00 90.01 126 GLY C O 1
ATOM 8426 N N . GLU C 1 48 ? 77.389 53.126 55.897 1.00 90.10 127 GLU C N 1
ATOM 8427 C CA . GLU C 1 48 ? 76.030 53.638 55.845 1.00 93.23 127 GLU C CA 1
ATOM 8428 C C . GLU C 1 48 ? 75.041 52.541 56.240 1.00 95.00 127 GLU C C 1
ATOM 8429 O O . GLU C 1 48 ? 75.421 51.434 56.630 1.00 90.75 127 GLU C O 1
ATOM 8441 N N . PHE C 1 49 ? 73.752 52.857 56.147 1.00 109.36 128 PHE C N 1
ATOM 8442 C CA . PHE C 1 49 ? 72.716 51.905 56.523 1.00 110.33 128 PHE C CA 1
ATOM 8443 C C . PHE C 1 49 ? 72.689 50.740 55.541 1.00 108.07 128 PHE C C 1
ATOM 8444 O O . PHE C 1 49 ? 72.868 50.918 54.333 1.00 109.49 128 PHE C O 1
ATOM 8461 N N . ARG C 1 50 ? 72.467 49.536 56.073 1.00 89.41 129 ARG C N 1
ATOM 8462 C CA . ARG C 1 50 ? 72.399 48.308 55.282 1.00 88.94 129 ARG C CA 1
ATOM 8463 C C . ARG C 1 50 ? 73.736 47.967 54.627 1.00 84.20 129 ARG C C 1
ATOM 8464 O O . ARG C 1 50 ? 73.775 47.330 53.572 1.00 87.50 129 ARG C O 1
ATOM 8485 N N . THR C 1 51 ? 74.842 48.375 55.247 1.00 69.55 130 THR C N 1
ATOM 8486 C CA . THR C 1 51 ? 76.159 47.918 54.825 1.00 68.51 130 THR C CA 1
ATOM 8487 C C . THR C 1 51 ? 76.613 46.676 55.580 1.00 56.97 130 THR C C 1
ATOM 8488 O O . THR C 1 51 ? 77.541 45.997 55.125 1.00 56.83 130 THR C O 1
ATOM 8499 N N . GLY C 1 52 ? 75.988 46.367 56.717 1.00 58.91 131 GLY C N 1
ATOM 8500 C CA . GLY C 1 52 ? 76.229 45.114 57.405 1.00 52.13 131 GLY C CA 1
ATOM 8501 C C . GLY C 1 52 ? 76.620 45.246 58.863 1.00 43.96 131 GLY C C 1
ATOM 8502 O O . GLY C 1 52 ? 76.936 44.242 59.507 1.00 46.06 131 GLY C O 1
ATOM 8506 N N . LYS C 1 53 ? 76.599 46.465 59.405 1.00 48.82 132 LYS C N 1
ATOM 8507 C CA . LYS C 1 53 ? 77.035 46.669 60.784 1.00 50.56 132 LYS C CA 1
ATOM 8508 C C . LYS C 1 53 ? 76.156 45.899 61.764 1.00 49.22 132 LYS C C 1
ATOM 8509 O O . LYS C 1 53 ? 76.659 45.201 62.652 1.00 46.25 132 LYS C O 1
ATOM 8528 N N . THR C 1 54 ? 74.834 46.030 61.628 1.00 49.70 133 THR C N 1
ATOM 8529 C CA . THR C 1 54 ? 73.922 45.371 62.559 1.00 53.15 133 THR C CA 1
ATOM 8530 C C . THR C 1 54 ? 73.915 43.862 62.353 1.00 47.99 133 THR C C 1
ATOM 8531 O O . THR C 1 54 ? 73.845 43.097 63.323 1.00 46.16 133 THR C O 1
ATOM 8542 N N . GLN C 1 55 ? 73.972 43.414 61.098 1.00 45.92 134 GLN C N 1
ATOM 8543 C CA . GLN C 1 55 ? 74.052 41.984 60.829 1.00 48.42 134 GLN C CA 1
ATOM 8544 C C . GLN C 1 55 ? 75.319 41.383 61.423 1.00 43.91 134 GLN C C 1
ATOM 8545 O O . GLN C 1 55 ? 75.291 40.278 61.975 1.00 44.53 134 GLN C O 1
ATOM 8559 N N . LEU C 1 56 ? 76.440 42.098 61.321 1.00 41.93 135 LEU C N 1
ATOM 8560 C CA . LEU C 1 56 ? 77.694 41.591 61.870 1.00 42.03 135 LEU C CA 1
ATOM 8561 C C . LEU C 1 56 ? 77.644 41.550 63.393 1.00 38.15 135 LEU C C 1
ATOM 8562 O O . LEU C 1 56 ? 78.047 40.555 64.007 1.00 41.43 135 LEU C O 1
ATOM 8578 N N . SER C 1 57 ? 77.143 42.617 64.021 1.00 34.88 136 SER C N 1
ATOM 8579 C CA . SER C 1 57 ? 76.982 42.626 65.473 1.00 36.39 136 SER C CA 1
ATOM 8580 C C . SER C 1 57 ? 76.158 41.433 65.945 1.00 37.67 136 SER C C 1
ATOM 8581 O O . SER C 1 57 ? 76.524 40.750 66.908 1.00 38.08 136 SER C O 1
ATOM 8589 N N . HIS C 1 58 ? 75.027 41.177 65.284 1.00 39.60 137 HIS C N 1
ATOM 8590 C CA . HIS C 1 58 ? 74.163 40.078 65.705 1.00 42.18 137 HIS C CA 1
ATOM 8591 C C . HIS C 1 58 ? 74.789 38.725 65.391 1.00 39.45 137 HIS C C 1
ATOM 8592 O O . HIS C 1 58 ? 74.654 37.778 66.174 1.00 40.24 137 HIS C O 1
ATOM 8606 N N . THR C 1 59 ? 75.464 38.605 64.247 1.00 37.57 138 THR C N 1
ATOM 8607 C CA . THR C 1 59 ? 76.101 37.337 63.909 1.00 37.75 138 THR C CA 1
ATOM 8608 C C . THR C 1 59 ? 77.173 36.977 64.933 1.00 36.64 138 THR C C 1
ATOM 8609 O O . THR C 1 59 ? 77.251 35.828 65.383 1.00 41.83 138 THR C O 1
ATOM 8620 N N . LEU C 1 60 ? 77.999 37.951 65.327 1.00 33.81 139 LEU C N 1
ATOM 8621 C CA . LEU C 1 60 ? 79.039 37.688 66.316 1.00 37.01 139 LEU C CA 1
ATOM 8622 C C . LEU C 1 60 ? 78.449 37.269 67.655 1.00 38.27 139 LEU C C 1
ATOM 8623 O O . LEU C 1 60 ? 79.105 36.558 68.427 1.00 37.39 139 LEU C O 1
ATOM 8639 N N . CYS C 1 61 ? 77.224 37.706 67.958 1.00 39.16 140 CYS C N 1
ATOM 8640 C CA . CYS C 1 61 ? 76.573 37.261 69.185 1.00 40.09 140 CYS C CA 1
ATOM 8641 C C . CYS C 1 61 ? 76.426 35.746 69.218 1.00 41.59 140 CYS C C 1
ATOM 8642 O O . CYS C 1 61 ? 76.400 35.149 70.300 1.00 42.36 140 CYS C O 1
ATOM 8650 N N . VAL C 1 62 ? 76.323 35.111 68.056 1.00 37.75 141 VAL C N 1
ATOM 8651 C CA . VAL C 1 62 ? 76.193 33.664 67.966 1.00 38.83 141 VAL C CA 1
ATOM 8652 C C . VAL C 1 62 ? 77.544 32.999 67.733 1.00 39.93 141 VAL C C 1
ATOM 8653 O O . VAL C 1 62 ? 77.900 32.046 68.426 1.00 39.15 141 VAL C O 1
ATOM 8666 N N . THR C 1 63 ? 78.327 33.502 66.772 1.00 41.84 142 THR C N 1
ATOM 8667 C CA . THR C 1 63 ? 79.577 32.830 66.428 1.00 42.33 142 THR C CA 1
ATOM 8668 C C . THR C 1 63 ? 80.571 32.853 67.584 1.00 40.69 142 THR C C 1
ATOM 8669 O O . THR C 1 63 ? 81.388 31.934 67.713 1.00 42.78 142 THR C O 1
ATOM 8680 N N . ALA C 1 64 ? 80.524 33.882 68.434 1.00 39.69 143 ALA C N 1
ATOM 8681 C CA . ALA C 1 64 ? 81.419 33.922 69.585 1.00 37.45 143 ALA C CA 1
ATOM 8682 C C . ALA C 1 64 ? 81.160 32.774 70.552 1.00 36.96 143 ALA C C 1
ATOM 8683 O O . ALA C 1 64 ? 82.025 32.465 71.378 1.00 40.54 143 ALA C O 1
ATOM 8690 N N . GLN C 1 65 ? 79.991 32.144 70.475 1.00 36.63 144 GLN C N 1
ATOM 8691 C CA . GLN C 1 65 ? 79.643 31.041 71.358 1.00 41.91 144 GLN C CA 1
ATOM 8692 C C . GLN C 1 65 ? 80.023 29.679 70.795 1.00 43.88 144 GLN C C 1
ATOM 8693 O O . GLN C 1 65 ? 79.904 28.679 71.511 1.00 44.80 144 GLN C O 1
ATOM 8707 N N . LEU C 1 66 ? 80.469 29.612 69.544 1.00 46.95 145 LEU C N 1
ATOM 8708 C CA . LEU C 1 66 ? 80.685 28.335 68.880 1.00 51.15 145 LEU C CA 1
ATOM 8709 C C . LEU C 1 66 ? 82.158 27.950 68.908 1.00 51.46 145 LEU C C 1
ATOM 8710 O O . LEU C 1 66 ? 83.028 28.821 68.799 1.00 49.60 145 LEU C O 1
ATOM 8726 N N . PRO C 1 67 ? 82.474 26.664 69.069 1.00 54.36 146 PRO C N 1
ATOM 8727 C CA . PRO C 1 67 ? 83.861 26.226 68.873 1.00 54.94 146 PRO C CA 1
ATOM 8728 C C . PRO C 1 67 ? 84.348 26.605 67.483 1.00 57.31 146 PRO C C 1
ATOM 8729 O O . PRO C 1 67 ? 83.614 26.501 66.498 1.00 57.98 146 PRO C O 1
ATOM 8740 N N . GLY C 1 68 ? 85.599 27.051 67.409 1.00 58.46 147 GLY C N 1
ATOM 8741 C CA . GLY C 1 68 ? 86.135 27.548 66.158 1.00 59.76 147 GLY C CA 1
ATOM 8742 C C . GLY C 1 68 ? 87.580 27.173 65.906 1.00 60.82 147 GLY C C 1
ATOM 8743 O O . GLY C 1 68 ? 88.149 26.332 66.608 1.00 62.22 147 GLY C O 1
ATOM 8747 N N . ALA C 1 69 ? 88.180 27.804 64.899 1.00 60.31 148 ALA C N 1
ATOM 8748 C CA . ALA C 1 69 ? 89.546 27.497 64.511 1.00 62.51 148 ALA C CA 1
ATOM 8749 C C . ALA C 1 69 ? 90.525 27.876 65.618 1.00 60.28 148 ALA C C 1
ATOM 8750 O O . ALA C 1 69 ? 90.242 28.711 66.482 1.00 57.74 148 ALA C O 1
ATOM 8757 N N . GLY C 1 70 ? 91.697 27.247 65.578 1.00 59.70 149 GLY C N 1
ATOM 8758 C CA . GLY C 1 70 ? 92.738 27.541 66.541 1.00 58.61 149 GLY C CA 1
ATOM 8759 C C . GLY C 1 70 ? 92.410 27.160 67.964 1.00 57.46 149 GLY C C 1
ATOM 8760 O O . GLY C 1 70 ? 92.996 27.718 68.894 1.00 57.95 149 GLY C O 1
ATOM 8764 N N . GLY C 1 71 ? 91.493 26.217 68.163 1.00 58.10 150 GLY C N 1
ATOM 8765 C CA . GLY C 1 71 ? 91.113 25.815 69.501 1.00 58.52 150 GLY C CA 1
ATOM 8766 C C . GLY C 1 71 ? 90.192 26.775 70.216 1.00 56.56 150 GLY C C 1
ATOM 8767 O O . GLY C 1 71 ? 90.064 26.692 71.441 1.00 55.89 150 GLY C O 1
ATOM 8771 N N . TYR C 1 72 ? 89.549 27.687 69.498 1.00 51.72 151 TYR C N 1
ATOM 8772 C CA . TYR C 1 72 ? 88.616 28.609 70.129 1.00 47.41 151 TYR C CA 1
ATOM 8773 C C . TYR C 1 72 ? 87.449 27.820 70.715 1.00 48.49 151 TYR C C 1
ATOM 8774 O O . TYR C 1 72 ? 86.763 27.102 69.970 1.00 46.11 151 TYR C O 1
ATOM 8792 N N . PRO C 1 73 ? 87.194 27.904 72.024 1.00 49.65 152 PRO C N 1
ATOM 8793 C CA . PRO C 1 73 ? 86.151 27.070 72.633 1.00 52.35 152 PRO C CA 1
ATOM 8794 C C . PRO C 1 73 ? 84.765 27.691 72.676 1.00 50.62 152 PRO C C 1
ATOM 8795 O O . PRO C 1 73 ? 83.808 26.986 73.023 1.00 52.82 152 PRO C O 1
ATOM 8806 N N . GLY C 1 74 ? 84.627 28.969 72.342 1.00 47.18 153 GLY C N 1
ATOM 8807 C CA . GLY C 1 74 ? 83.381 29.677 72.535 1.00 45.89 153 GLY C CA 1
ATOM 8808 C C . GLY C 1 74 ? 83.274 30.272 73.929 1.00 46.75 153 GLY C C 1
ATOM 8809 O O . GLY C 1 74 ? 83.940 29.852 74.874 1.00 48.54 153 GLY C O 1
ATOM 8813 N N . GLY C 1 75 ? 82.415 31.276 74.049 1.00 43.09 154 GLY C N 1
ATOM 8814 C CA . GLY C 1 75 ? 82.251 31.951 75.319 1.00 40.22 154 GLY C CA 1
ATOM 8815 C C . GLY C 1 75 ? 81.081 32.909 75.292 1.00 40.37 154 GLY C C 1
ATOM 8816 O O . GLY C 1 75 ? 80.256 32.892 74.377 1.00 40.65 154 GLY C O 1
ATOM 8820 N N . LYS C 1 76 ? 81.025 33.755 76.316 1.00 35.72 155 LYS C N 1
ATOM 8821 C CA . LYS C 1 76 ? 79.902 34.657 76.502 1.00 33.64 155 LYS C CA 1
ATOM 8822 C C . LYS C 1 76 ? 80.185 36.014 75.866 1.00 32.58 155 LYS C C 1
ATOM 8823 O O . LYS C 1 76 ? 81.308 36.326 75.468 1.00 31.23 155 LYS C O 1
ATOM 8842 N N . ILE C 1 77 ? 79.131 36.827 75.779 1.00 34.50 156 ILE C N 1
ATOM 8843 C CA . ILE C 1 77 ? 79.168 38.109 75.089 1.00 29.63 156 ILE C CA 1
ATOM 8844 C C . ILE C 1 77 ? 78.477 39.156 75.948 1.00 32.34 156 ILE C C 1
ATOM 8845 O O . ILE C 1 77 ? 77.497 38.870 76.643 1.00 34.90 156 ILE C O 1
ATOM 8861 N N . ILE C 1 78 ? 78.990 40.382 75.884 1.00 33.67 157 ILE C N 1
ATOM 8862 C CA . ILE C 1 78 ? 78.313 41.553 76.427 1.00 34.19 157 ILE C CA 1
ATOM 8863 C C . ILE C 1 78 ? 78.069 42.522 75.279 1.00 33.58 157 ILE C C 1
ATOM 8864 O O . ILE C 1 78 ? 78.973 42.787 74.478 1.00 32.98 157 ILE C O 1
ATOM 8880 N N . PHE C 1 79 ? 76.854 43.057 75.215 1.00 31.37 158 PHE C N 1
ATOM 8881 C CA . PHE C 1 79 ? 76.404 43.900 74.114 1.00 31.75 158 PHE C CA 1
ATOM 8882 C C . PHE C 1 79 ? 75.892 45.208 74.700 1.00 31.25 158 PHE C C 1
ATOM 8883 O O . PHE C 1 79 ? 74.926 45.206 75.469 1.00 33.17 158 PHE C O 1
ATOM 8900 N N . ILE C 1 80 ? 76.548 46.315 74.358 1.00 29.45 159 ILE C N 1
ATOM 8901 C CA . ILE C 1 80 ? 76.115 47.648 74.770 1.00 31.37 159 ILE C CA 1
ATOM 8902 C C . ILE C 1 80 ? 75.457 48.327 73.578 1.00 33.03 159 ILE C C 1
ATOM 8903 O O . ILE C 1 80 ? 76.073 48.464 72.513 1.00 31.14 159 ILE C O 1
ATOM 8919 N N . ASP C 1 81 ? 74.221 48.784 73.768 1.00 32.72 160 ASP C N 1
ATOM 8920 C CA . ASP C 1 81 ? 73.363 49.247 72.680 1.00 35.34 160 ASP C CA 1
ATOM 8921 C C . ASP C 1 81 ? 73.045 50.723 72.885 1.00 32.98 160 ASP C C 1
ATOM 8922 O O . ASP C 1 81 ? 72.291 51.078 73.796 1.00 35.63 160 ASP C O 1
ATOM 8931 N N . THR C 1 82 ? 73.611 51.580 72.036 1.00 28.07 161 THR C N 1
ATOM 8932 C CA . THR C 1 82 ? 73.288 53.001 72.051 1.00 33.74 161 THR C CA 1
ATOM 8933 C C . THR C 1 82 ? 72.294 53.391 70.967 1.00 34.06 161 THR C C 1
ATOM 8934 O O . THR C 1 82 ? 71.816 54.528 70.972 1.00 40.54 161 THR C O 1
ATOM 8945 N N . GLU C 1 83 ? 71.964 52.477 70.052 1.00 41.22 162 GLU C N 1
ATOM 8946 C CA . GLU C 1 83 ? 71.138 52.787 68.894 1.00 42.46 162 GLU C CA 1
ATOM 8947 C C . GLU C 1 83 ? 69.738 52.194 68.960 1.00 40.41 162 GLU C C 1
ATOM 8948 O O . GLU C 1 83 ? 68.934 52.455 68.060 1.00 41.19 162 GLU C O 1
ATOM 8960 N N . ASN C 1 84 ? 69.428 51.393 69.977 1.00 37.42 163 ASN C N 1
ATOM 8961 C CA . ASN C 1 84 ? 68.110 50.771 70.094 1.00 36.92 163 ASN C CA 1
ATOM 8962 C C . ASN C 1 84 ? 67.861 49.807 68.936 1.00 38.67 163 ASN C C 1
ATOM 8963 O O . ASN C 1 84 ? 66.762 49.743 68.382 1.00 40.97 163 ASN C O 1
ATOM 8974 N N . THR C 1 85 ? 68.894 49.046 68.567 1.00 40.69 164 THR C N 1
ATOM 8975 C CA . THR C 1 85 ? 68.833 48.166 67.411 1.00 47.79 164 THR C CA 1
ATOM 8976 C C . THR C 1 85 ? 69.002 46.687 67.735 1.00 40.97 164 THR C C 1
ATOM 8977 O O . THR C 1 85 ? 68.802 45.856 66.843 1.00 42.60 164 THR C O 1
ATOM 8988 N N . PHE C 1 86 ? 69.369 46.328 68.961 1.00 38.53 165 PHE C N 1
ATOM 8989 C CA . PHE C 1 86 ? 69.541 44.920 69.299 1.00 37.63 165 PHE C CA 1
ATOM 8990 C C . PHE C 1 86 ? 68.201 44.198 69.240 1.00 38.72 165 PHE C C 1
ATOM 8991 O O . PHE C 1 86 ? 67.207 44.662 69.808 1.00 40.99 165 PHE C O 1
ATOM 9008 N N . ARG C 1 87 ? 68.180 43.058 68.555 1.00 37.88 166 ARG C N 1
ATOM 9009 C CA . ARG C 1 87 ? 66.953 42.297 68.322 1.00 38.93 166 ARG C CA 1
ATOM 9010 C C . ARG C 1 87 ? 67.260 40.819 68.536 1.00 41.33 166 ARG C C 1
ATOM 9011 O O . ARG C 1 87 ? 67.844 40.167 67.655 1.00 43.96 166 ARG C O 1
ATOM 9032 N N . PRO C 1 88 ? 66.903 40.261 69.694 1.00 42.37 167 PRO C N 1
ATOM 9033 C CA . PRO C 1 88 ? 67.129 38.821 69.911 1.00 46.17 167 PRO C CA 1
ATOM 9034 C C . PRO C 1 88 ? 66.552 37.918 68.826 1.00 49.99 167 PRO C C 1
ATOM 9035 O O . PRO C 1 88 ? 67.107 36.838 68.583 1.00 48.53 167 PRO C O 1
ATOM 9046 N N . ASP C 1 89 ? 65.456 38.309 68.169 1.00 57.11 168 ASP C N 1
ATOM 9047 C CA . ASP C 1 89 ? 64.874 37.439 67.149 1.00 65.09 168 ASP C CA 1
ATOM 9048 C C . ASP C 1 89 ? 65.839 37.200 65.995 1.00 64.22 168 ASP C C 1
ATOM 9049 O O . ASP C 1 89 ? 65.836 36.115 65.400 1.00 65.31 168 ASP C O 1
ATOM 9058 N N . ARG C 1 90 ? 66.659 38.197 65.654 1.00 57.04 169 ARG C N 1
ATOM 9059 C CA . ARG C 1 90 ? 67.723 37.966 64.685 1.00 57.79 169 ARG C CA 1
ATOM 9060 C C . ARG C 1 90 ? 68.644 36.847 65.152 1.00 53.06 169 ARG C C 1
ATOM 9061 O O . ARG C 1 90 ? 69.089 36.023 64.346 1.00 53.02 169 ARG C O 1
ATOM 9082 N N . LEU C 1 91 ? 68.948 36.809 66.453 1.00 52.34 170 LEU C N 1
ATOM 9083 C CA . LEU C 1 91 ? 69.812 35.759 66.981 1.00 52.75 170 LEU C CA 1
ATOM 9084 C C . LEU C 1 91 ? 69.163 34.388 66.852 1.00 56.95 170 LEU C C 1
ATOM 9085 O O . LEU C 1 91 ? 69.864 33.389 66.657 1.00 56.48 170 LEU C O 1
ATOM 9101 N N . ARG C 1 92 ? 67.834 34.318 66.962 1.00 58.25 171 ARG C N 1
ATOM 9102 C CA . ARG C 1 92 ? 67.142 33.048 66.769 1.00 60.99 171 ARG C CA 1
ATOM 9103 C C . ARG C 1 92 ? 67.343 32.532 65.349 1.00 59.88 171 ARG C C 1
ATOM 9104 O O . ARG C 1 92 ? 67.624 31.347 65.138 1.00 60.94 171 ARG C O 1
ATOM 9125 N N . ASP C 1 93 ? 67.196 33.414 64.357 1.00 61.23 172 ASP C N 1
ATOM 9126 C CA . ASP C 1 93 ? 67.431 33.016 62.974 1.00 62.16 172 ASP C CA 1
ATOM 9127 C C . ASP C 1 93 ? 68.875 32.579 62.765 1.00 59.81 172 ASP C C 1
ATOM 9128 O O . ASP C 1 93 ? 69.140 31.577 62.089 1.00 62.38 172 ASP C O 1
ATOM 9137 N N . ILE C 1 94 ? 69.825 33.321 63.335 1.00 55.57 173 ILE C N 1
ATOM 9138 C CA . ILE C 1 94 ? 71.234 32.990 63.154 1.00 53.96 173 ILE C CA 1
ATOM 9139 C C . ILE C 1 94 ? 71.575 31.696 63.881 1.00 52.78 173 ILE C C 1
ATOM 9140 O O . ILE C 1 94 ? 72.359 30.878 63.385 1.00 52.28 173 ILE C O 1
ATOM 9156 N N . ALA C 1 95 ? 70.995 31.486 65.064 1.00 47.54 174 ALA C N 1
ATOM 9157 C CA . ALA C 1 95 ? 71.194 30.222 65.764 1.00 51.25 174 ALA C CA 1
ATOM 9158 C C . ALA C 1 95 ? 70.669 29.052 64.939 1.00 54.70 174 ALA C C 1
ATOM 9159 O O . ALA C 1 95 ? 71.298 27.989 64.887 1.00 54.17 174 ALA C O 1
ATOM 9166 N N . ASP C 1 96 ? 69.517 29.227 64.286 1.00 63.02 175 ASP C N 1
ATOM 9167 C CA . ASP C 1 96 ? 69.002 28.187 63.400 1.00 69.35 175 ASP C CA 1
ATOM 9168 C C . ASP C 1 96 ? 70.021 27.837 62.323 1.00 71.22 175 ASP C C 1
ATOM 9169 O O . ASP C 1 96 ? 70.260 26.659 62.034 1.00 75.17 175 ASP C O 1
ATOM 9178 N N . ARG C 1 97 ? 70.626 28.855 61.708 1.00 64.34 176 ARG C N 1
ATOM 9179 C CA . ARG C 1 97 ? 71.644 28.609 60.694 1.00 64.38 176 ARG C CA 1
ATOM 9180 C C . ARG C 1 97 ? 72.774 27.753 61.252 1.00 63.88 176 ARG C C 1
ATOM 9181 O O . ARG C 1 97 ? 73.215 26.790 60.614 1.00 62.92 176 ARG C O 1
ATOM 9202 N N . PHE C 1 98 ? 73.269 28.098 62.437 1.00 59.41 177 PHE C N 1
ATOM 9203 C CA . PHE C 1 98 ? 74.386 27.381 63.035 1.00 62.47 177 PHE C CA 1
ATOM 9204 C C . PHE C 1 98 ? 73.946 26.170 63.853 1.00 67.24 177 PHE C C 1
ATOM 9205 O O . PHE C 1 98 ? 74.780 25.557 64.526 1.00 67.28 177 PHE C O 1
ATOM 9222 N N . ASN C 1 99 ? 72.662 25.815 63.809 1.00 69.30 178 ASN C N 1
ATOM 9223 C CA . ASN C 1 99 ? 72.160 24.586 64.425 1.00 73.98 178 ASN C CA 1
ATOM 9224 C C . ASN C 1 99 ? 72.471 24.536 65.922 1.00 69.98 178 ASN C C 1
ATOM 9225 O O . ASN C 1 99 ? 72.978 23.539 66.439 1.00 72.46 178 ASN C O 1
ATOM 9236 N N . VAL C 1 100 ? 72.141 25.620 66.624 1.00 67.25 179 VAL C N 1
ATOM 9237 C CA . VAL C 1 100 ? 72.288 25.687 68.073 1.00 63.31 179 VAL C CA 1
ATOM 9238 C C . VAL C 1 100 ? 70.975 26.162 68.679 1.00 61.75 179 VAL C C 1
ATOM 9239 O O . VAL C 1 100 ? 70.182 26.853 68.033 1.00 61.76 179 VAL C O 1
ATOM 9252 N N . ASP C 1 101 ? 70.747 25.777 69.932 1.00 66.60 180 ASP C N 1
ATOM 9253 C CA . ASP C 1 101 ? 69.489 26.083 70.599 1.00 69.09 180 ASP C CA 1
ATOM 9254 C C . ASP C 1 101 ? 69.355 27.582 70.840 1.00 65.19 180 ASP C C 1
ATOM 9255 O O . ASP C 1 101 ? 70.330 28.263 71.168 1.00 62.26 180 ASP C O 1
ATOM 9264 N N . HIS C 1 102 ? 68.130 28.093 70.686 1.00 65.19 181 HIS C N 1
ATOM 9265 C CA . HIS C 1 102 ? 67.890 29.525 70.843 1.00 66.54 181 HIS C CA 1
ATOM 9266 C C . HIS C 1 102 ? 68.171 29.985 72.269 1.00 65.45 181 HIS C C 1
ATOM 9267 O O . HIS C 1 102 ? 68.937 30.928 72.491 1.00 62.28 181 HIS C O 1
ATOM 9281 N N . ASP C 1 103 ? 67.541 29.335 73.251 1.00 68.14 182 ASP C N 1
ATOM 9282 C CA . ASP C 1 103 ? 67.597 29.830 74.623 1.00 67.40 182 ASP C CA 1
ATOM 9283 C C . ASP C 1 103 ? 69.022 29.827 75.162 1.00 62.24 182 ASP C C 1
ATOM 9284 O O . ASP C 1 103 ? 69.408 30.727 75.917 1.00 59.24 182 ASP C O 1
ATOM 9293 N N . ALA C 1 104 ? 69.821 28.822 74.795 1.00 56.39 183 ALA C N 1
ATOM 9294 C CA . ALA C 1 104 ? 71.217 28.806 75.220 1.00 55.48 183 ALA C CA 1
ATOM 9295 C C . ALA C 1 104 ? 71.969 29.996 74.641 1.00 47.97 183 ALA C C 1
ATOM 9296 O O . ALA C 1 104 ? 72.739 30.661 75.345 1.00 47.78 183 ALA C O 1
ATOM 9303 N N . VAL C 1 105 ? 71.755 30.278 73.355 1.00 46.85 184 VAL C N 1
ATOM 9304 C CA . VAL C 1 105 ? 72.369 31.447 72.730 1.00 45.92 184 VAL C CA 1
ATOM 9305 C C . VAL C 1 105 ? 71.961 32.714 73.470 1.00 41.07 184 VAL C C 1
ATOM 9306 O O . VAL C 1 105 ? 72.802 33.558 73.803 1.00 42.01 184 VAL C O 1
ATOM 9319 N N . LEU C 1 106 ? 70.663 32.861 73.752 1.00 40.35 185 LEU C N 1
ATOM 9320 C CA . LEU C 1 106 ? 70.171 34.081 74.385 1.00 43.15 185 LEU C CA 1
ATOM 9321 C C . LEU C 1 106 ? 70.632 34.198 75.832 1.00 42.65 185 LEU C C 1
ATOM 9322 O O . LEU C 1 106 ? 70.783 35.314 76.342 1.00 40.54 185 LEU C O 1
ATOM 9338 N N . ASP C 1 107 ? 70.858 33.068 76.510 1.00 44.20 186 ASP C N 1
ATOM 9339 C CA . ASP C 1 107 ? 71.348 33.109 77.883 1.00 46.67 186 ASP C CA 1
ATOM 9340 C C . ASP C 1 107 ? 72.808 33.536 77.969 1.00 42.75 186 ASP C C 1
ATOM 9341 O O . ASP C 1 107 ? 73.242 33.999 79.029 1.00 43.92 186 ASP C O 1
ATOM 9350 N N . ASN C 1 108 ? 73.576 33.381 76.893 1.00 40.93 187 ASN C N 1
ATOM 9351 C CA . ASN C 1 108 ? 75.003 33.677 76.913 1.00 39.46 187 ASN C CA 1
ATOM 9352 C C . ASN C 1 108 ? 75.338 35.094 76.459 1.00 36.84 187 ASN C C 1
ATOM 9353 O O . ASN C 1 108 ? 76.523 35.427 76.356 1.00 34.30 187 ASN C O 1
ATOM 9364 N N . VAL C 1 109 ? 74.342 35.932 76.188 1.00 35.25 188 VAL C N 1
ATOM 9365 C CA . VAL C 1 109 ? 74.560 37.330 75.834 1.00 31.96 188 VAL C CA 1
ATOM 9366 C C . VAL C 1 109 ? 73.982 38.193 76.946 1.00 33.63 188 VAL C C 1
ATOM 9367 O O . VAL C 1 109 ? 72.790 38.089 77.266 1.00 34.91 188 VAL C O 1
ATOM 9380 N N . LEU C 1 110 ? 74.824 39.035 77.541 1.00 32.43 189 LEU C N 1
ATOM 9381 C CA . LEU C 1 110 ? 74.382 40.072 78.463 1.00 34.14 189 LEU C CA 1
ATOM 9382 C C . LEU C 1 110 ? 74.228 41.382 77.698 1.00 35.95 189 LEU C C 1
ATOM 9383 O O . LEU C 1 110 ? 75.016 41.680 76.794 1.00 34.14 189 LEU C O 1
ATOM 9399 N N . TYR C 1 111 ? 73.215 42.164 78.068 1.00 32.72 190 TYR C N 1
ATOM 9400 C CA . TYR C 1 111 ? 72.769 43.281 77.250 1.00 34.86 190 TYR C CA 1
ATOM 9401 C C . TYR C 1 111 ? 72.414 44.480 78.114 1.00 33.30 190 TYR C C 1
ATOM 9402 O O . TYR C 1 111 ? 71.780 44.332 79.162 1.00 33.02 190 TYR C O 1
ATOM 9420 N N . ALA C 1 112 ? 72.806 45.669 77.655 1.00 34.43 191 ALA C N 1
ATOM 9421 C CA . ALA C 1 112 ? 72.410 46.908 78.311 1.00 36.04 191 ALA C CA 1
ATOM 9422 C C . ALA C 1 112 ? 72.255 48.015 77.278 1.00 37.62 191 ALA C C 1
ATOM 9423 O O . ALA C 1 112 ? 73.066 48.130 76.354 1.00 37.30 191 ALA C O 1
ATOM 9430 N N . ARG C 1 113 ? 71.202 48.818 77.439 1.00 36.75 192 ARG C N 1
ATOM 9431 C CA . ARG C 1 113 ? 71.056 50.065 76.702 1.00 34.38 192 ARG C CA 1
ATOM 9432 C C . ARG C 1 113 ? 71.795 51.181 77.427 1.00 33.59 192 ARG C C 1
ATOM 9433 O O . ARG C 1 113 ? 71.738 51.282 78.656 1.00 36.35 192 ARG C O 1
ATOM 9454 N N . ALA C 1 114 ? 72.478 52.023 76.660 1.00 34.15 193 ALA C N 1
ATOM 9455 C CA . ALA C 1 114 ? 73.079 53.249 77.168 1.00 33.85 193 ALA C CA 1
ATOM 9456 C C . ALA C 1 114 ? 72.289 54.431 76.624 1.00 34.08 193 ALA C C 1
ATOM 9457 O O . ALA C 1 114 ? 72.033 54.506 75.418 1.00 33.65 193 ALA C O 1
ATOM 9464 N N . TYR C 1 115 ? 71.892 55.342 77.514 1.00 34.29 194 TYR C N 1
ATOM 9465 C CA . TYR C 1 115 ? 71.081 56.492 77.138 1.00 36.07 194 TYR C CA 1
ATOM 9466 C C . TYR C 1 115 ? 71.835 57.814 77.181 1.00 37.79 194 TYR C C 1
ATOM 9467 O O . TYR C 1 115 ? 71.311 58.817 76.686 1.00 38.61 194 TYR C O 1
ATOM 9485 N N . THR C 1 116 ? 73.027 57.851 77.778 1.00 34.74 195 THR C N 1
ATOM 9486 C CA . THR C 1 116 ? 73.894 59.021 77.744 1.00 35.72 195 THR C CA 1
ATOM 9487 C C . THR C 1 116 ? 75.339 58.546 77.667 1.00 34.79 195 THR C C 1
ATOM 9488 O O . THR C 1 116 ? 75.646 57.380 77.931 1.00 33.16 195 THR C O 1
ATOM 9499 N N . SER C 1 117 ? 76.239 59.467 77.319 1.00 36.48 196 SER C N 1
ATOM 9500 C CA . SER C 1 117 ? 77.651 59.105 77.242 1.00 40.62 196 SER C CA 1
ATOM 9501 C C . SER C 1 117 ? 78.208 58.782 78.624 1.00 41.07 196 SER C C 1
ATOM 9502 O O . SER C 1 117 ? 79.057 57.893 78.766 1.00 39.78 196 SER C O 1
ATOM 9510 N N . GLU C 1 118 ? 77.747 59.494 79.653 1.00 38.71 197 GLU C N 1
ATOM 9511 C CA . GLU C 1 118 ? 78.138 59.157 81.018 1.00 44.03 197 GLU C CA 1
ATOM 9512 C C . GLU C 1 118 ? 77.630 57.773 81.406 1.00 41.62 197 GLU C C 1
ATOM 9513 O O . GLU C 1 118 ? 78.353 56.989 82.030 1.00 40.34 197 GLU C O 1
ATOM 9525 N N . HIS C 1 119 ? 76.383 57.458 81.047 1.00 43.21 198 HIS C N 1
ATOM 9526 C CA . HIS C 1 119 ? 75.848 56.123 81.293 1.00 38.45 198 HIS C CA 1
ATOM 9527 C C . HIS C 1 119 ? 76.678 55.064 80.581 1.00 36.29 198 HIS C C 1
ATOM 9528 O O . HIS C 1 119 ? 77.000 54.018 81.158 1.00 35.08 198 HIS C O 1
ATOM 9542 N N . GLN C 1 120 ? 77.039 55.319 79.324 1.00 34.47 199 GLN C N 1
ATOM 9543 C CA . GLN C 1 120 ? 77.852 54.363 78.581 1.00 34.27 199 GLN C CA 1
ATOM 9544 C C . GLN C 1 120 ? 79.160 54.070 79.309 1.00 35.32 199 GLN C C 1
ATOM 9545 O O . GLN C 1 120 ? 79.584 52.911 79.399 1.00 32.04 199 GLN C O 1
ATOM 9559 N N . MET C 1 121 ? 79.810 55.109 79.842 1.00 37.73 200 MET C N 1
ATOM 9560 C CA . MET C 1 121 ? 81.088 54.917 80.524 1.00 40.51 200 MET C CA 1
ATOM 9561 C C . MET C 1 121 ? 80.913 54.152 81.832 1.00 40.69 200 MET C C 1
ATOM 9562 O O . MET C 1 121 ? 81.748 53.306 82.176 1.00 39.62 200 MET C O 1
ATOM 9576 N N . GLU C 1 122 ? 79.841 54.436 82.578 1.00 39.03 201 GLU C N 1
ATOM 9577 C CA . GLU C 1 122 ? 79.551 53.662 83.782 1.00 41.73 201 GLU C CA 1
ATOM 9578 C C . GLU C 1 122 ? 79.349 52.189 83.448 1.00 41.01 201 GLU C C 1
ATOM 9579 O O . GLU C 1 122 ? 79.861 51.303 84.144 1.00 38.09 201 GLU C O 1
ATOM 9591 N N . LEU C 1 123 ? 78.581 51.906 82.394 1.00 40.35 202 LEU C N 1
ATOM 9592 C CA . LEU C 1 123 ? 78.348 50.521 82.003 1.00 38.39 202 LEU C CA 1
ATOM 9593 C C . LEU C 1 123 ? 79.660 49.799 81.731 1.00 37.78 202 LEU C C 1
ATOM 9594 O O . LEU C 1 123 ? 79.820 48.629 82.098 1.00 39.29 202 LEU C O 1
ATOM 9610 N N . LEU C 1 124 ? 80.614 50.478 81.088 1.00 41.58 203 LEU C N 1
ATOM 9611 C CA . LEU C 1 124 ? 81.893 49.846 80.779 1.00 41.15 203 LEU C CA 1
ATOM 9612 C C . LEU C 1 124 ? 82.693 49.549 82.041 1.00 38.31 203 LEU C C 1
ATOM 9613 O O . LEU C 1 124 ? 83.475 48.592 82.066 1.00 37.63 203 LEU C O 1
ATOM 9629 N N . ASP C 1 125 ? 82.515 50.344 83.096 1.00 39.35 204 ASP C N 1
ATOM 9630 C CA . ASP C 1 125 ? 83.137 50.007 84.372 1.00 40.77 204 ASP C CA 1
ATOM 9631 C C . ASP C 1 125 ? 82.549 48.723 84.952 1.00 40.00 204 ASP C C 1
ATOM 9632 O O . ASP C 1 125 ? 83.272 47.913 85.546 1.00 38.26 204 ASP C O 1
ATOM 9641 N N . TYR C 1 126 ? 81.236 48.522 84.799 1.00 35.62 205 TYR C N 1
ATOM 9642 C CA . TYR C 1 126 ? 80.634 47.258 85.214 1.00 36.02 205 TYR C CA 1
ATOM 9643 C C . TYR C 1 126 ? 81.077 46.110 84.317 1.00 32.05 205 TYR C C 1
ATOM 9644 O O . TYR C 1 126 ? 81.206 44.972 84.783 1.00 32.18 205 TYR C O 1
ATOM 9662 N N . VAL C 1 127 ? 81.315 46.382 83.035 1.00 32.54 206 VAL C N 1
ATOM 9663 C CA . VAL C 1 127 ? 81.833 45.349 82.144 1.00 33.28 206 VAL C CA 1
ATOM 9664 C C . VAL C 1 127 ? 83.211 44.892 82.608 1.00 31.66 206 VAL C C 1
ATOM 9665 O O . VAL C 1 127 ? 83.500 43.691 82.661 1.00 31.51 206 VAL C O 1
ATOM 9678 N N . ALA C 1 128 ? 84.084 45.844 82.949 1.00 30.49 207 ALA C N 1
ATOM 9679 C CA . ALA C 1 128 ? 85.422 45.486 83.412 1.00 33.32 207 ALA C CA 1
ATOM 9680 C C . ALA C 1 128 ? 85.348 44.624 84.665 1.00 32.59 207 ALA C C 1
ATOM 9681 O O . ALA C 1 128 ? 86.052 43.613 84.779 1.00 35.72 207 ALA C O 1
ATOM 9688 N N . ALA C 1 129 ? 84.495 45.009 85.615 1.00 33.57 208 ALA C N 1
ATOM 9689 C CA . ALA C 1 129 ? 84.344 44.233 86.840 1.00 34.78 208 ALA C CA 1
ATOM 9690 C C . ALA C 1 129 ? 83.836 42.826 86.544 1.00 37.92 208 ALA C C 1
ATOM 9691 O O . ALA C 1 129 ? 84.282 41.852 87.164 1.00 36.85 208 ALA C O 1
ATOM 9698 N N . LYS C 1 130 ? 82.906 42.698 85.595 1.00 37.89 209 LYS C N 1
ATOM 9699 C CA . LYS C 1 130 ? 82.363 41.384 85.260 1.00 38.34 209 LYS C CA 1
ATOM 9700 C C . LYS C 1 130 ? 83.445 40.478 84.686 1.00 36.74 209 LYS C C 1
ATOM 9701 O O . LYS C 1 130 ? 83.603 39.331 85.118 1.00 38.40 209 LYS C O 1
ATOM 9720 N N . PHE C 1 131 ? 84.198 40.978 83.702 1.00 35.05 210 PHE C N 1
ATOM 9721 C CA . PHE C 1 131 ? 85.324 40.217 83.172 1.00 34.25 210 PHE C CA 1
ATOM 9722 C C . PHE C 1 131 ? 86.309 39.866 84.281 1.00 37.40 210 PHE C C 1
ATOM 9723 O O . PHE C 1 131 ? 86.859 38.759 84.314 1.00 35.83 210 PHE C O 1
ATOM 9740 N N . HIS C 1 132 ? 86.532 40.804 85.205 1.00 34.10 211 HIS C N 1
ATOM 9741 C CA . HIS C 1 132 ? 87.518 40.615 86.262 1.00 33.43 211 HIS C CA 1
ATOM 9742 C C . HIS C 1 132 ? 87.141 39.462 87.182 1.00 39.20 211 HIS C C 1
ATOM 9743 O O . HIS C 1 132 ? 88.025 38.803 87.744 1.00 38.22 211 HIS C O 1
ATOM 9757 N N . GLU C 1 133 ? 85.839 39.208 87.345 1.00 45.25 212 GLU C N 1
ATOM 9758 C CA . GLU C 1 133 ? 85.376 38.150 88.237 1.00 49.53 212 GLU C CA 1
ATOM 9759 C C . GLU C 1 133 ? 86.003 36.807 87.895 1.00 53.27 212 GLU C C 1
ATOM 9760 O O . GLU C 1 133 ? 86.389 36.047 88.791 1.00 53.51 212 GLU C O 1
ATOM 9772 N N . GLU C 1 134 ? 86.090 36.482 86.608 1.00 52.79 213 GLU C N 1
ATOM 9773 C CA . GLU C 1 134 ? 86.649 35.197 86.197 1.00 54.33 213 GLU C CA 1
ATOM 9774 C C . GLU C 1 134 ? 87.065 35.289 84.740 1.00 50.54 213 GLU C C 1
ATOM 9775 O O . GLU C 1 134 ? 86.224 35.535 83.869 1.00 45.61 213 GLU C O 1
ATOM 9787 N N . ALA C 1 135 ? 88.354 35.092 84.479 1.00 51.23 214 ALA C N 1
ATOM 9788 C CA . ALA C 1 135 ? 88.862 35.137 83.120 1.00 53.27 214 ALA C CA 1
ATOM 9789 C C . ALA C 1 135 ? 88.388 33.922 82.329 1.00 51.71 214 ALA C C 1
ATOM 9790 O O . ALA C 1 135 ? 88.036 32.877 82.885 1.00 52.25 214 ALA C O 1
ATOM 9797 N N . GLY C 1 136 ? 88.374 34.079 81.007 1.00 50.94 215 GLY C N 1
ATOM 9798 C CA . GLY C 1 136 ? 88.023 33.002 80.110 1.00 51.20 215 GLY C CA 1
ATOM 9799 C C . GLY C 1 136 ? 86.541 32.775 79.912 1.00 47.78 215 GLY C C 1
ATOM 9800 O O . GLY C 1 136 ? 86.169 31.984 79.036 1.00 50.84 215 GLY C O 1
ATOM 9804 N N . ILE C 1 137 ? 85.680 33.429 80.690 1.00 41.35 216 ILE C N 1
ATOM 9805 C CA . ILE C 1 137 ? 84.243 33.228 80.541 1.00 39.07 216 ILE C CA 1
ATOM 9806 C C . ILE C 1 137 ? 83.711 34.024 79.356 1.00 38.60 216 ILE C C 1
ATOM 9807 O O . ILE C 1 137 ? 83.031 33.480 78.477 1.00 36.06 216 ILE C O 1
ATOM 9823 N N . PHE C 1 138 ? 84.011 35.320 79.323 1.00 32.26 217 PHE C N 1
ATOM 9824 C CA . PHE C 1 138 ? 83.575 36.215 78.263 1.00 33.38 217 PHE C CA 1
ATOM 9825 C C . PHE C 1 138 ? 84.668 36.350 77.213 1.00 33.57 217 PHE C C 1
ATOM 9826 O O . PHE C 1 138 ? 85.856 36.419 77.541 1.00 35.27 217 PHE C O 1
ATOM 9843 N N . LYS C 1 139 ? 84.258 36.378 75.944 1.00 35.20 218 LYS C N 1
ATOM 9844 C CA . LYS C 1 139 ? 85.184 36.476 74.827 1.00 33.05 218 LYS C CA 1
ATOM 9845 C C . LYS C 1 139 ? 84.981 37.710 73.965 1.00 33.81 218 LYS C C 1
ATOM 9846 O O . LYS C 1 139 ? 85.876 38.039 73.177 1.00 32.96 218 LYS C O 1
ATOM 9865 N N . LEU C 1 140 ? 83.839 38.388 74.075 1.00 33.45 219 LEU C N 1
ATOM 9866 C CA . LEU C 1 140 ? 83.480 39.443 73.140 1.00 30.16 219 LEU C CA 1
ATOM 9867 C C . LEU C 1 140 ? 82.710 40.541 73.853 1.00 32.36 219 LEU C C 1
ATOM 9868 O O . LEU C 1 140 ? 81.784 40.263 74.620 1.00 31.85 219 LEU C O 1
ATOM 9884 N N . LEU C 1 141 ? 83.100 41.784 73.583 1.00 28.99 220 LEU C N 1
ATOM 9885 C CA . LEU C 1 141 ? 82.348 42.966 73.980 1.00 26.76 220 LEU C CA 1
ATOM 9886 C C . LEU C 1 141 ? 81.946 43.697 72.709 1.00 29.04 220 LEU C C 1
ATOM 9887 O O . LEU C 1 141 ? 82.806 44.027 71.885 1.00 29.06 220 LEU C O 1
ATOM 9903 N N . ILE C 1 142 ? 80.648 43.939 72.544 1.00 29.41 221 ILE C N 1
ATOM 9904 C CA . ILE C 1 142 ? 80.125 44.696 71.413 1.00 28.65 221 ILE C CA 1
ATOM 9905 C C . ILE C 1 142 ? 79.616 46.035 71.924 1.00 28.05 221 ILE C C 1
ATOM 9906 O O . ILE C 1 142 ? 78.882 46.086 72.917 1.00 31.26 221 ILE C O 1
ATOM 9922 N N . ILE C 1 143 ? 79.989 47.113 71.240 1.00 29.18 222 ILE C N 1
ATOM 9923 C CA . ILE C 1 143 ? 79.447 48.439 71.516 1.00 32.37 222 ILE C CA 1
ATOM 9924 C C . ILE C 1 143 ? 78.887 48.979 70.208 1.00 34.81 222 ILE C C 1
ATOM 9925 O O . ILE C 1 143 ? 79.649 49.366 69.313 1.00 33.23 222 ILE C O 1
ATOM 9941 N N . ASP C 1 144 ? 77.564 49.008 70.100 1.00 35.06 223 ASP C N 1
ATOM 9942 C CA . ASP C 1 144 ? 76.858 49.490 68.915 1.00 38.14 223 ASP C CA 1
ATOM 9943 C C . ASP C 1 144 ? 75.986 50.664 69.360 1.00 39.32 223 ASP C C 1
ATOM 9944 O O . ASP C 1 144 ? 74.875 50.444 69.853 1.00 37.90 223 ASP C O 1
ATOM 9953 N N . SER C 1 145 ? 76.452 51.913 69.211 1.00 34.56 224 SER C N 1
ATOM 9954 C CA . SER C 1 145 ? 77.706 52.304 68.557 1.00 40.54 224 SER C CA 1
ATOM 9955 C C . SER C 1 145 ? 78.627 53.048 69.533 1.00 40.18 224 SER C C 1
ATOM 9956 O O . SER C 1 145 ? 78.217 53.415 70.634 1.00 44.87 224 SER C O 1
ATOM 9964 N N . ILE C 1 146 ? 79.865 53.304 69.107 1.00 35.17 225 ILE C N 1
ATOM 9965 C CA . ILE C 1 146 ? 80.914 53.643 70.064 1.00 35.71 225 ILE C CA 1
ATOM 9966 C C . ILE C 1 146 ? 80.782 55.082 70.559 1.00 35.82 225 ILE C C 1
ATOM 9967 O O . ILE C 1 146 ? 81.045 55.360 71.734 1.00 40.79 225 ILE C O 1
ATOM 9983 N N . MET C 1 147 ? 80.366 56.023 69.701 1.00 35.04 226 MET C N 1
ATOM 9984 C CA . MET C 1 147 ? 80.397 57.414 70.137 1.00 41.00 226 MET C CA 1
ATOM 9985 C C . MET C 1 147 ? 79.222 58.259 69.653 1.00 39.68 226 MET C C 1
ATOM 9986 O O . MET C 1 147 ? 79.318 59.492 69.676 1.00 39.46 226 MET C O 1
ATOM 10000 N N . ALA C 1 148 ? 78.109 57.651 69.242 1.00 37.96 227 ALA C N 1
ATOM 10001 C CA . ALA C 1 148 ? 76.937 58.453 68.903 1.00 40.29 227 ALA C CA 1
ATOM 10002 C C . ALA C 1 148 ? 76.511 59.320 70.082 1.00 40.79 227 ALA C C 1
ATOM 10003 O O . ALA C 1 148 ? 76.118 60.479 69.902 1.00 41.99 227 ALA C O 1
ATOM 10010 N N . LEU C 1 149 ? 76.590 58.778 71.300 1.00 37.71 228 LEU C N 1
ATOM 10011 C CA . LEU C 1 149 ? 76.146 59.514 72.478 1.00 38.24 228 LEU C CA 1
ATOM 10012 C C . LEU C 1 149 ? 77.095 60.647 72.843 1.00 39.52 228 LEU C C 1
ATOM 10013 O O . LEU C 1 149 ? 76.665 61.618 73.474 1.00 42.32 228 LEU C O 1
ATOM 10029 N N . PHE C 1 150 ? 78.367 60.556 72.453 1.00 39.28 229 PHE C N 1
ATOM 10030 C CA . PHE C 1 150 ? 79.293 61.652 72.711 1.00 40.22 229 PHE C CA 1
ATOM 10031 C C . PHE C 1 150 ? 79.023 62.831 71.787 1.00 46.57 229 PHE C C 1
ATOM 10032 O O . PHE C 1 150 ? 79.193 63.988 7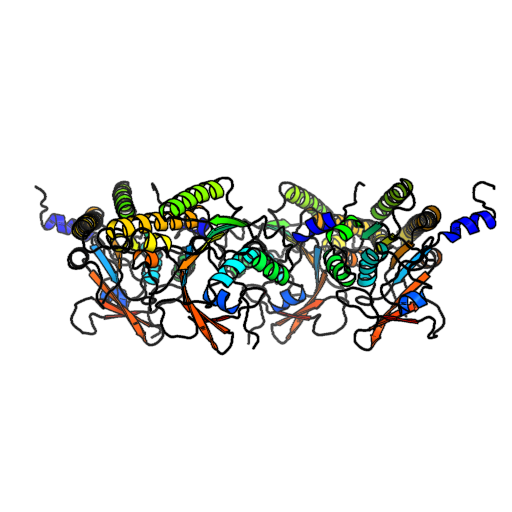2.192 1.00 50.22 229 PHE C O 1
ATOM 10049 N N . ARG C 1 151 ? 78.593 62.567 70.552 1.00 50.13 230 ARG C N 1
ATOM 10050 C CA . ARG C 1 151 ? 78.124 63.652 69.698 1.00 58.49 230 ARG C CA 1
ATOM 10051 C C . ARG C 1 151 ? 76.865 64.289 70.274 1.00 60.24 230 ARG C C 1
ATOM 10052 O O . ARG C 1 151 ? 76.686 65.510 70.197 1.00 63.90 230 ARG C O 1
ATOM 10073 N N . VAL C 1 152 ? 75.987 63.476 70.866 1.00 53.66 231 VAL C N 1
ATOM 10074 C CA . VAL C 1 152 ? 74.727 63.986 71.402 1.00 53.58 231 VAL C CA 1
ATOM 10075 C C . VAL C 1 152 ? 74.977 64.868 72.620 1.00 56.38 231 VAL C C 1
ATOM 10076 O O . VAL C 1 152 ? 74.444 65.979 72.722 1.00 57.19 231 VAL C O 1
ATOM 10089 N N . ASP C 1 153 ? 75.784 64.383 73.566 1.00 60.42 232 ASP C N 1
ATOM 10090 C CA . ASP C 1 153 ? 75.960 65.071 74.839 1.00 64.93 232 ASP C CA 1
ATOM 10091 C C . ASP C 1 153 ? 76.864 66.293 74.743 1.00 68.16 232 ASP C C 1
ATOM 10092 O O . ASP C 1 153 ? 76.847 67.127 75.654 1.00 67.11 232 ASP C O 1
ATOM 10101 N N . PHE C 1 154 ? 77.647 66.422 73.669 1.00 71.12 233 PHE C N 1
ATOM 10102 C CA . PHE C 1 154 ? 78.555 67.553 73.480 1.00 78.81 233 PHE C CA 1
ATOM 10103 C C . PHE C 1 154 ? 78.387 68.061 72.044 1.00 84.91 233 PHE C C 1
ATOM 10104 O O . PHE C 1 154 ? 79.255 67.872 71.189 1.00 82.38 233 PHE C O 1
ATOM 10121 N N . SER C 1 155 ? 77.253 68.714 71.787 1.00 102.25 234 SER C N 1
ATOM 10122 C CA . SER C 1 155 ? 76.923 69.166 70.441 1.00 110.31 234 SER C CA 1
ATOM 10123 C C . SER C 1 155 ? 77.379 70.593 70.168 1.00 118.39 234 SER C C 1
ATOM 10124 O O . SER C 1 155 ? 77.636 70.941 69.009 1.00 118.52 234 SER C O 1
ATOM 10132 N N . GLY C 1 156 ? 77.484 71.427 71.200 1.00 105.74 235 GLY C N 1
ATOM 10133 C CA . GLY C 1 156 ? 77.952 72.784 71.007 1.00 114.30 235 GLY C CA 1
ATOM 10134 C C . GLY C 1 156 ? 79.463 72.857 70.883 1.00 120.20 235 GLY C C 1
ATOM 10135 O O . GLY C 1 156 ? 80.201 72.039 71.431 1.00 118.85 235 GLY C O 1
ATOM 10139 N N . ARG C 1 157 ? 79.926 73.869 70.144 1.00 143.02 236 ARG C N 1
ATOM 10140 C CA . ARG C 1 157 ? 81.355 74.026 69.896 1.00 144.55 236 ARG C CA 1
ATOM 10141 C C . ARG C 1 157 ? 82.144 74.279 71.174 1.00 143.93 236 ARG C C 1
ATOM 10142 O O . ARG C 1 157 ? 83.359 74.057 71.192 1.00 144.24 236 ARG C O 1
ATOM 10163 N N . GLY C 1 158 ? 81.486 74.740 72.242 1.00 125.16 237 GLY C N 1
ATOM 10164 C CA . GLY C 1 158 ? 82.187 75.039 73.477 1.00 124.40 237 GLY C CA 1
ATOM 10165 C C . GLY C 1 158 ? 82.495 73.834 74.338 1.00 117.43 237 GLY C C 1
ATOM 10166 O O . GLY C 1 158 ? 83.366 73.920 75.211 1.00 119.19 237 GLY C O 1
ATOM 10170 N N . GLU C 1 159 ? 81.805 72.716 74.118 1.00 124.87 238 GLU C N 1
ATOM 10171 C CA . GLU C 1 159 ? 81.996 71.511 74.914 1.00 113.68 238 GLU C CA 1
ATOM 10172 C C . GLU C 1 159 ? 82.875 70.471 74.232 1.00 104.52 238 GLU C C 1
ATOM 10173 O O . GLU C 1 159 ? 83.114 69.410 74.817 1.00 97.90 238 GLU C O 1
ATOM 10185 N N . LEU C 1 160 ? 83.365 70.739 73.019 1.00 91.06 239 LEU C N 1
ATOM 10186 C CA . LEU C 1 160 ? 84.092 69.708 72.286 1.00 88.83 239 LEU C CA 1
ATOM 10187 C C . LEU C 1 160 ? 85.348 69.276 73.036 1.00 84.81 239 LEU C C 1
ATOM 10188 O O . LEU C 1 160 ? 85.690 68.088 73.052 1.00 80.74 239 LEU C O 1
ATOM 10204 N N . ALA C 1 161 ? 86.049 70.223 73.662 1.00 80.08 240 ALA C N 1
ATOM 10205 C CA . ALA C 1 161 ? 87.218 69.868 74.459 1.00 76.14 240 ALA C CA 1
ATOM 10206 C C . ALA C 1 161 ? 86.868 68.786 75.472 1.00 67.11 240 ALA C C 1
ATOM 10207 O O . ALA C 1 161 ? 87.523 67.738 75.535 1.00 64.27 240 ALA C O 1
ATOM 10214 N N . GLU C 1 162 ? 85.822 69.019 76.269 1.00 70.59 241 GLU C N 1
ATOM 10215 C CA . GLU C 1 162 ? 85.398 68.015 77.238 1.00 69.55 241 GLU C CA 1
ATOM 10216 C C . GLU C 1 162 ? 84.987 66.723 76.542 1.00 60.01 241 GLU C C 1
ATOM 10217 O O . GLU C 1 162 ? 85.287 65.626 77.028 1.00 57.69 241 GLU C O 1
ATOM 10229 N N . ARG C 1 163 ? 84.299 66.832 75.402 1.00 62.30 242 ARG C N 1
ATOM 10230 C CA . ARG C 1 163 ? 83.929 65.644 74.640 1.00 61.82 242 ARG C CA 1
ATOM 10231 C C . ARG C 1 163 ? 85.155 64.795 74.337 1.00 58.04 242 ARG C C 1
ATOM 10232 O O . ARG C 1 163 ? 85.188 63.595 74.634 1.00 55.45 242 ARG C O 1
ATOM 10253 N N . GLN C 1 164 ? 86.175 65.413 73.737 1.00 59.51 243 GLN C N 1
ATOM 10254 C CA . GLN C 1 164 ? 87.388 64.683 73.386 1.00 60.16 243 GLN C CA 1
ATOM 10255 C C . GLN C 1 164 ? 88.000 64.019 74.612 1.00 54.44 243 GLN C C 1
ATOM 10256 O O . GLN C 1 164 ? 88.404 62.851 74.561 1.00 53.51 243 GLN C O 1
ATOM 10270 N N . GLN C 1 165 ? 88.071 64.745 75.728 1.00 60.11 244 GLN C N 1
ATOM 10271 C CA . GLN C 1 165 ? 88.649 64.180 76.942 1.00 61.13 244 GLN C CA 1
ATOM 10272 C C . GLN C 1 165 ? 87.861 62.958 77.399 1.00 55.87 244 GLN C C 1
ATOM 10273 O O . GLN C 1 165 ? 88.433 61.888 77.639 1.00 51.85 244 GLN C O 1
ATOM 10287 N N . LYS C 1 166 ? 86.538 63.097 77.516 1.00 51.01 245 LYS C N 1
ATOM 10288 C CA . LYS C 1 166 ? 85.712 61.967 77.925 1.00 48.90 245 LYS C CA 1
ATOM 10289 C C . LYS C 1 166 ? 85.838 60.813 76.940 1.00 42.14 245 LYS C C 1
ATOM 10290 O O . LYS C 1 166 ? 85.943 59.650 77.346 1.00 38.14 245 LYS C O 1
ATOM 10309 N N . LEU C 1 167 ? 85.833 61.114 75.640 1.00 44.55 246 LEU C N 1
ATOM 10310 C CA . LEU C 1 167 ? 85.970 60.065 74.636 1.00 41.73 246 LEU C CA 1
ATOM 10311 C C . LEU C 1 167 ? 87.307 59.347 74.781 1.00 40.48 246 LEU C C 1
ATOM 10312 O O . LEU C 1 167 ? 87.364 58.111 74.818 1.00 39.43 246 LEU C O 1
ATOM 10328 N N . ALA C 1 168 ? 88.399 60.111 74.864 1.00 41.28 247 ALA C N 1
ATOM 10329 C CA . ALA C 1 168 ? 89.716 59.509 75.032 1.00 42.94 247 ALA C CA 1
ATOM 10330 C C . ALA C 1 168 ? 89.758 58.618 76.268 1.00 39.53 247 ALA C C 1
ATOM 10331 O O . ALA C 1 168 ? 90.335 57.524 76.239 1.00 39.36 247 ALA C O 1
ATOM 10338 N N . GLN C 1 169 ? 89.137 59.066 77.360 1.00 42.50 248 GLN C N 1
ATOM 10339 C CA . GLN C 1 169 ? 89.158 58.303 78.604 1.00 42.24 248 GLN C CA 1
ATOM 10340 C C . GLN C 1 169 ? 88.448 56.963 78.443 1.00 41.49 248 GLN C C 1
ATOM 10341 O O . GLN C 1 169 ? 88.961 55.920 78.867 1.00 36.92 248 GLN C O 1
ATOM 10355 N N . MET C 1 170 ? 87.255 56.971 77.842 1.00 37.77 249 MET C N 1
ATOM 10356 C CA . MET C 1 170 ? 86.543 55.718 77.617 1.00 38.94 249 MET C CA 1
ATOM 10357 C C . MET C 1 170 ? 87.362 54.763 76.758 1.00 35.45 249 MET C C 1
ATOM 10358 O O . MET C 1 170 ? 87.396 53.553 77.018 1.00 33.04 249 MET C O 1
ATOM 10372 N N . LEU C 1 171 ? 88.004 55.283 75.710 1.00 34.26 250 LEU C N 1
ATOM 10373 C CA . LEU C 1 171 ? 88.684 54.408 74.762 1.00 34.86 250 LEU C CA 1
ATOM 10374 C C . LEU C 1 171 ? 89.986 53.861 75.337 1.00 33.99 250 LEU C C 1
ATOM 10375 O O . LEU C 1 171 ? 90.362 52.723 75.032 1.00 37.05 250 LEU C O 1
ATOM 10391 N N . SER C 1 172 ? 90.674 54.629 76.185 1.00 33.39 251 SER C N 1
ATOM 10392 C CA . SER C 1 172 ? 91.842 54.079 76.866 1.00 37.46 251 SER C CA 1
ATOM 10393 C C . SER C 1 172 ? 91.428 52.946 77.796 1.00 37.26 251 SER C C 1
ATOM 10394 O O . SER C 1 172 ? 92.098 51.907 77.860 1.00 34.68 251 SER C O 1
ATOM 10402 N N . ARG C 1 173 ? 90.305 53.115 78.502 1.00 38.66 252 ARG C N 1
ATOM 10403 C CA . ARG C 1 173 ? 89.770 52.022 79.309 1.00 39.28 252 ARG C CA 1
ATOM 10404 C C . ARG C 1 173 ? 89.387 50.834 78.438 1.00 34.49 252 ARG C C 1
ATOM 10405 O O . ARG C 1 173 ? 89.603 49.677 78.820 1.00 32.48 252 ARG C O 1
ATOM 10426 N N . LEU C 1 174 ? 88.808 51.099 77.266 1.00 32.09 253 LEU C N 1
ATOM 10427 C CA . LEU C 1 174 ? 88.391 50.010 76.390 1.00 31.54 253 LEU C CA 1
ATOM 10428 C C . LEU C 1 174 ? 89.593 49.237 75.862 1.00 31.54 253 LEU C C 1
ATOM 10429 O O . LEU C 1 174 ? 89.550 48.004 75.766 1.00 32.24 253 LEU C O 1
ATOM 10445 N N . GLN C 1 175 ? 90.673 49.939 75.509 1.00 32.97 254 GLN C N 1
ATOM 10446 C CA . GLN C 1 175 ? 91.905 49.248 75.141 1.00 34.45 254 GLN C CA 1
ATOM 10447 C C . GLN C 1 175 ? 92.368 48.343 76.277 1.00 33.43 254 GLN C C 1
ATOM 10448 O O . GLN C 1 175 ? 92.617 47.146 76.077 1.00 29.79 254 GLN C O 1
ATOM 10462 N N . LYS C 1 176 ? 92.462 48.899 77.489 1.00 33.61 255 LYS C N 1
ATOM 10463 C CA . LYS C 1 176 ? 92.928 48.124 78.634 1.00 36.06 255 LYS C CA 1
ATOM 10464 C C . LYS C 1 176 ? 92.033 46.920 78.890 1.00 34.84 255 LYS C C 1
ATOM 10465 O O . LYS C 1 176 ? 92.522 45.831 79.217 1.00 33.12 255 LYS C O 1
ATOM 10484 N N . ILE C 1 177 ? 90.717 47.096 78.750 1.00 33.94 256 ILE C N 1
ATOM 10485 C CA . ILE C 1 177 ? 89.793 45.980 78.928 1.00 35.30 256 ILE C CA 1
ATOM 10486 C C . ILE C 1 177 ? 90.108 44.872 77.931 1.00 33.05 256 ILE C C 1
ATOM 10487 O O . ILE C 1 177 ? 90.211 43.695 78.293 1.00 30.73 256 ILE C O 1
ATOM 10503 N N . SER C 1 178 ? 90.272 45.234 76.657 1.00 30.75 257 SER C N 1
ATOM 10504 C CA . SER C 1 178 ? 90.506 44.223 75.631 1.00 31.99 257 SER C CA 1
ATOM 10505 C C . SER C 1 178 ? 91.798 43.463 75.897 1.00 32.67 257 SER C C 1
ATOM 10506 O O . SER C 1 178 ? 91.859 42.240 75.715 1.00 32.13 257 SER C O 1
ATOM 10514 N N . GLU C 1 179 ? 92.836 44.166 76.347 1.00 32.21 258 GLU C N 1
ATOM 10515 C CA . GLU C 1 179 ? 94.156 43.569 76.493 1.00 32.91 258 GLU C CA 1
ATOM 10516 C C . GLU C 1 179 ? 94.349 42.898 77.845 1.00 33.95 258 GLU C C 1
ATOM 10517 O O . GLU C 1 179 ? 95.021 41.865 77.921 1.00 37.45 258 GLU C O 1
ATOM 10529 N N . GLU C 1 180 ? 93.757 43.436 78.912 1.00 34.62 259 GLU C N 1
ATOM 10530 C CA . GLU C 1 180 ? 93.913 42.818 80.224 1.00 37.13 259 GLU C CA 1
ATOM 10531 C C . GLU C 1 180 ? 93.119 41.522 80.322 1.00 37.01 259 GLU C C 1
ATOM 10532 O O . GLU C 1 180 ? 93.601 40.535 80.888 1.00 36.64 259 GLU C O 1
ATOM 10544 N N . TYR C 1 181 ? 91.905 41.501 79.777 1.00 36.41 260 TYR C N 1
ATOM 10545 C CA . TYR C 1 181 ? 91.010 40.364 79.930 1.00 32.43 260 TYR C CA 1
ATOM 10546 C C . TYR C 1 181 ? 90.950 39.486 78.687 1.00 34.42 260 TYR C C 1
ATOM 10547 O O . TYR C 1 181 ? 90.133 38.561 78.634 1.00 33.61 260 TYR C O 1
ATOM 10565 N N . ASN C 1 182 ? 91.805 39.743 77.700 1.00 32.05 261 ASN C N 1
ATOM 10566 C CA . ASN C 1 182 ? 91.860 38.969 76.463 1.00 32.62 261 ASN C CA 1
ATOM 10567 C C . ASN C 1 182 ? 90.462 38.743 75.885 1.00 30.36 261 ASN C C 1
ATOM 10568 O O . ASN C 1 182 ? 89.985 37.616 75.757 1.00 31.82 261 ASN C O 1
ATOM 10579 N N . VAL C 1 183 ? 89.804 39.843 75.530 1.00 30.54 262 VAL C N 1
ATOM 10580 C CA . VAL C 1 183 ? 88.522 39.781 74.840 1.00 33.55 262 VAL C CA 1
ATOM 10581 C C . VAL C 1 183 ? 88.647 40.552 73.536 1.00 32.78 262 VAL C C 1
ATOM 10582 O O . VAL C 1 183 ? 89.459 41.475 73.410 1.00 29.67 262 VAL C O 1
ATOM 10595 N N . ALA C 1 184 ? 87.857 40.143 72.552 1.00 32.60 263 ALA C N 1
ATOM 10596 C CA . ALA C 1 184 ? 87.678 40.936 71.348 1.00 32.54 263 ALA C CA 1
ATOM 10597 C C . ALA C 1 184 ? 86.669 42.038 71.639 1.00 33.81 263 ALA C C 1
ATOM 10598 O O . ALA C 1 184 ? 85.647 41.797 72.285 1.00 33.21 263 ALA C O 1
ATOM 10605 N N . VAL C 1 185 ? 86.969 43.255 71.193 1.00 33.39 264 VAL C N 1
ATOM 10606 C CA . VAL C 1 185 ? 86.048 44.378 71.315 1.00 33.06 264 VAL C CA 1
ATOM 10607 C C . VAL C 1 185 ? 85.646 44.794 69.908 1.00 33.49 264 VAL C C 1
ATOM 10608 O O . VAL C 1 185 ? 86.495 45.205 69.108 1.00 34.66 264 VAL C O 1
ATOM 10621 N N . PHE C 1 186 ? 84.361 44.672 69.600 1.00 31.39 265 PHE C N 1
ATOM 10622 C CA . PHE C 1 186 ? 83.828 45.066 68.305 1.00 30.99 265 PHE C CA 1
ATOM 10623 C C . PHE C 1 186 ? 82.920 46.270 68.496 1.00 31.28 265 PHE C C 1
ATOM 10624 O O . PHE C 1 186 ? 82.018 46.241 69.339 1.00 32.23 265 PHE C O 1
ATOM 10641 N N . VAL C 1 187 ? 83.160 47.324 67.727 1.00 31.88 266 VAL C N 1
ATOM 10642 C CA . VAL C 1 187 ? 82.356 48.531 67.834 1.00 34.65 266 VAL C CA 1
ATOM 10643 C C . VAL C 1 187 ? 81.945 48.974 66.440 1.00 37.38 266 VAL C C 1
ATOM 10644 O O . VAL C 1 187 ? 82.676 48.782 65.463 1.00 34.65 266 VAL C O 1
ATOM 10657 N N . THR C 1 188 ? 80.757 49.560 66.356 1.00 35.72 267 THR C N 1
ATOM 10658 C CA . THR C 1 188 ? 80.285 50.220 65.151 1.00 36.97 267 THR C CA 1
ATOM 10659 C C . THR C 1 188 ? 80.481 51.725 65.286 1.00 38.25 267 THR C C 1
ATOM 10660 O O . THR C 1 188 ? 80.608 52.261 66.389 1.00 35.98 267 THR C O 1
ATOM 10671 N N . ASN C 1 189 ? 80.481 52.409 64.147 1.00 36.98 268 ASN C N 1
ATOM 10672 C CA . ASN C 1 189 ? 80.696 53.847 64.142 1.00 37.33 268 ASN C CA 1
ATOM 10673 C C . ASN C 1 189 ? 79.974 54.446 62.946 1.00 46.32 268 ASN C C 1
ATOM 10674 O O . ASN C 1 189 ? 79.660 53.752 61.977 1.00 47.84 268 ASN C O 1
ATOM 10685 N N . GLN C 1 190 ? 79.705 55.747 63.033 1.00 51.21 269 GLN C N 1
ATOM 10686 C CA . GLN C 1 190 ? 79.051 56.490 61.967 1.00 56.92 269 GLN C CA 1
ATOM 10687 C C . GLN C 1 190 ? 80.081 57.238 61.125 1.00 61.07 269 GLN C C 1
ATOM 10688 O O . GLN C 1 190 ? 81.258 57.348 61.478 1.00 58.23 269 GLN C O 1
ATOM 10702 N N . MET C 1 191 ? 79.614 57.770 60.001 1.00 66.82 270 MET C N 1
ATOM 10703 C CA . MET C 1 191 ? 80.453 58.535 59.094 1.00 71.52 270 MET C CA 1
ATOM 10704 C C . MET C 1 191 ? 79.874 59.931 58.914 1.00 76.69 270 MET C C 1
ATOM 10705 O O . MET C 1 191 ? 78.693 60.178 59.173 1.00 73.00 270 MET C O 1
ATOM 10719 N N . THR C 1 192 ? 80.729 60.849 58.469 1.00 86.54 271 THR C N 1
ATOM 10720 C CA . THR C 1 192 ? 80.330 62.226 58.228 1.00 94.49 271 THR C CA 1
ATOM 10721 C C . THR C 1 192 ? 81.076 62.752 57.011 1.00 98.99 271 THR C C 1
ATOM 10722 O O . THR C 1 192 ? 82.075 62.175 56.572 1.00 96.36 271 THR C O 1
ATOM 10733 N N . ALA C 1 193 ? 80.578 63.858 56.468 1.00 93.71 272 ALA C N 1
ATOM 10734 C CA . ALA C 1 193 ? 81.207 64.495 55.317 1.00 94.71 272 ALA C CA 1
ATOM 10735 C C . ALA C 1 193 ? 82.668 64.820 55.613 1.00 95.99 272 ALA C C 1
ATOM 10736 O O . ALA C 1 193 ? 83.036 65.985 55.768 1.00 96.37 272 ALA C O 1
ATOM 10743 N N . PRO C 1 205 ? 83.346 61.830 49.638 1.00 139.98 284 PRO C N 1
ATOM 10744 C CA . PRO C 1 205 ? 84.370 62.255 50.600 1.00 138.58 284 PRO C CA 1
ATOM 10745 C C . PRO C 1 205 ? 83.931 62.022 52.045 1.00 134.23 284 PRO C C 1
ATOM 10746 O O . PRO C 1 205 ? 83.967 62.943 52.860 1.00 135.98 284 PRO C O 1
ATOM 10757 N N . LYS C 1 206 ? 83.528 60.793 52.353 1.00 119.83 285 LYS C N 1
ATOM 10758 C CA . LYS C 1 206 ? 82.941 60.454 53.643 1.00 113.87 285 LYS C CA 1
ATOM 10759 C C . LYS C 1 206 ? 83.954 59.693 54.487 1.00 107.15 285 LYS C C 1
ATOM 10760 O O . LYS C 1 206 ? 84.576 58.738 54.009 1.00 107.34 285 LYS C O 1
ATOM 10779 N N . LYS C 1 207 ? 84.111 60.114 55.734 1.00 97.20 286 LYS C N 1
ATOM 10780 C CA . LYS C 1 207 ? 85.075 59.544 56.661 1.00 91.84 286 LYS C CA 1
ATOM 10781 C C . LYS C 1 207 ? 84.380 59.163 57.956 1.00 85.12 286 LYS C C 1
ATOM 10782 O O . LYS C 1 207 ? 83.286 59.655 58.252 1.00 81.30 286 LYS C O 1
ATOM 10801 N N . PRO C 1 208 ? 84.990 58.287 58.755 1.00 76.00 287 PRO C N 1
ATOM 10802 C CA . PRO C 1 208 ? 84.422 57.982 60.073 1.00 69.80 287 PRO C CA 1
ATOM 10803 C C . PRO C 1 208 ? 84.621 59.137 61.042 1.00 64.76 287 PRO C C 1
ATOM 10804 O O . PRO C 1 208 ? 85.643 59.828 61.014 1.00 67.30 287 PRO C O 1
ATOM 10815 N N . ILE C 1 209 ? 83.630 59.340 61.909 1.00 62.32 288 ILE C N 1
ATOM 10816 C CA . ILE C 1 209 ? 83.719 60.361 62.947 1.00 61.43 288 ILE C CA 1
ATOM 10817 C C . ILE C 1 209 ? 84.659 59.861 64.036 1.00 58.51 288 ILE C C 1
ATOM 10818 O O . ILE C 1 209 ? 85.003 58.674 64.074 1.00 58.15 288 ILE C O 1
ATOM 10834 N N . GLY C 1 210 ? 85.075 60.758 64.929 1.00 56.96 289 GLY C N 1
ATOM 10835 C CA . GLY C 1 210 ? 85.937 60.419 66.042 1.00 53.08 289 GLY C CA 1
ATOM 10836 C C . GLY C 1 210 ? 87.359 60.921 65.909 1.00 52.80 289 GLY C C 1
ATOM 10837 O O . GLY C 1 210 ? 88.090 60.939 66.908 1.00 49.64 289 GLY C O 1
ATOM 10841 N N . GLY C 1 211 ? 87.775 61.315 64.708 1.00 56.60 290 GLY C N 1
ATOM 10842 C CA . GLY C 1 211 ? 89.078 61.912 64.500 1.00 56.38 290 GLY C CA 1
ATOM 10843 C C . GLY C 1 211 ? 90.211 61.012 64.957 1.00 53.31 290 GLY C C 1
ATOM 10844 O O . GLY C 1 211 ? 90.136 59.780 64.904 1.00 50.24 290 GLY C O 1
ATOM 10848 N N . HIS C 1 212 ? 91.290 61.654 65.415 1.00 59.14 291 HIS C N 1
ATOM 10849 C CA . HIS C 1 212 ? 92.483 60.921 65.825 1.00 57.50 291 HIS C CA 1
ATOM 10850 C C . HIS C 1 212 ? 92.202 59.988 66.994 1.00 56.04 291 HIS C C 1
ATOM 10851 O O . HIS C 1 212 ? 92.813 58.918 67.091 1.00 56.06 291 HIS C O 1
ATOM 10865 N N . ILE C 1 213 ? 91.294 60.372 67.893 1.00 52.83 292 ILE C N 1
ATOM 10866 C CA . ILE C 1 213 ? 91.066 59.583 69.102 1.00 52.01 292 ILE C CA 1
ATOM 10867 C C . ILE C 1 213 ? 90.585 58.184 68.742 1.00 47.44 292 ILE C C 1
ATOM 10868 O O . ILE C 1 213 ? 91.157 57.177 69.177 1.00 46.72 292 ILE C O 1
ATOM 10884 N N . LEU C 1 214 ? 89.515 58.099 67.952 1.00 48.83 293 LEU C N 1
ATOM 10885 C CA . LEU C 1 214 ? 88.979 56.792 67.596 1.00 48.86 293 LEU C CA 1
ATOM 10886 C C . LEU C 1 214 ? 89.892 56.065 66.616 1.00 48.33 293 LEU C C 1
ATOM 10887 O O . LEU C 1 214 ? 90.009 54.836 66.677 1.00 48.45 293 LEU C O 1
ATOM 10903 N N . ALA C 1 215 ? 90.554 56.800 65.719 1.00 48.82 294 ALA C N 1
ATOM 10904 C CA . ALA C 1 215 ? 91.509 56.174 64.812 1.00 50.73 294 ALA C CA 1
ATOM 10905 C C . ALA C 1 215 ? 92.626 55.477 65.582 1.00 49.30 294 ALA C C 1
ATOM 10906 O O . ALA C 1 215 ? 93.007 54.346 65.255 1.00 49.35 294 ALA C O 1
ATOM 10913 N N . HIS C 1 216 ? 93.159 56.133 66.613 1.00 44.35 295 HIS C N 1
ATOM 10914 C CA . HIS C 1 216 ? 94.252 55.542 67.374 1.00 43.36 295 HIS C CA 1
ATOM 10915 C C . HIS C 1 216 ? 93.777 54.351 68.200 1.00 41.36 295 HIS C C 1
ATOM 10916 O O . HIS C 1 216 ? 94.461 53.324 68.265 1.00 39.79 295 HIS C O 1
ATOM 10930 N N . ALA C 1 217 ? 92.608 54.469 68.837 1.00 36.28 296 ALA C N 1
ATOM 10931 C CA . ALA C 1 217 ? 92.163 53.443 69.774 1.00 35.78 296 ALA C CA 1
ATOM 10932 C C . ALA C 1 217 ? 91.888 52.119 69.072 1.00 38.89 296 ALA C C 1
ATOM 10933 O O . ALA C 1 217 ? 92.170 51.047 69.624 1.00 37.01 296 ALA C O 1
ATOM 10940 N N . SER C 1 218 ? 91.328 52.169 67.867 1.00 39.90 297 SER C N 1
ATOM 10941 C CA . SER C 1 218 ? 91.001 50.962 67.123 1.00 41.63 297 SER C CA 1
ATOM 10942 C C . SER C 1 218 ? 92.267 50.359 66.531 1.00 44.89 297 SER C C 1
ATOM 10943 O O . SER C 1 218 ? 93.090 51.070 65.945 1.00 47.34 297 SER C O 1
ATOM 10951 N N . THR C 1 219 ? 92.430 49.048 66.696 1.00 40.16 298 THR C N 1
ATOM 10952 C CA . THR C 1 219 ? 93.551 48.361 66.068 1.00 41.06 298 THR C CA 1
ATOM 10953 C C . THR C 1 219 ? 93.233 47.974 64.630 1.00 42.87 298 THR C C 1
ATOM 10954 O O . THR C 1 219 ? 94.131 47.960 63.784 1.00 44.78 298 THR C O 1
ATOM 10965 N N . THR C 1 220 ? 91.971 47.672 64.333 1.00 45.86 299 THR C N 1
ATOM 10966 C CA . THR C 1 220 ? 91.536 47.391 62.973 1.00 45.28 299 THR C CA 1
ATOM 10967 C C . THR C 1 220 ? 90.286 48.205 62.682 1.00 45.21 299 THR C C 1
ATOM 10968 O O . THR C 1 220 ? 89.365 48.244 63.504 1.00 42.02 299 THR C O 1
ATOM 10979 N N . ARG C 1 221 ? 90.256 48.848 61.519 1.00 44.92 300 ARG C N 1
ATOM 10980 C CA . ARG C 1 221 ? 89.115 49.644 61.089 1.00 47.36 300 ARG C CA 1
ATOM 10981 C C . ARG C 1 221 ? 88.610 49.109 59.757 1.00 50.32 300 ARG C C 1
ATOM 10982 O O . ARG C 1 221 ? 89.391 48.945 58.813 1.00 51.37 300 ARG C O 1
ATOM 11003 N N . ILE C 1 222 ? 87.306 48.853 59.681 1.00 46.96 301 ILE C N 1
ATOM 11004 C CA . ILE C 1 222 ? 86.688 48.237 58.514 1.00 49.44 301 ILE C CA 1
ATOM 11005 C C . ILE C 1 222 ? 85.618 49.175 57.976 1.00 51.35 301 ILE C C 1
ATOM 11006 O O . ILE C 1 222 ? 84.718 49.592 58.717 1.00 49.60 301 ILE C O 1
ATOM 11022 N N . SER C 1 223 ? 85.717 49.501 56.689 1.00 61.00 302 SER C N 1
ATOM 11023 C CA . SER C 1 223 ? 84.670 50.224 55.981 1.00 60.96 302 SER C CA 1
ATOM 11024 C C . SER C 1 223 ? 83.758 49.219 55.287 1.00 58.68 302 SER C C 1
ATOM 11025 O O . SER C 1 223 ? 84.235 48.328 54.576 1.00 58.49 302 SER C O 1
ATOM 11033 N N . LEU C 1 224 ? 82.454 49.355 55.504 1.00 57.60 303 LEU C N 1
ATOM 11034 C CA . LEU C 1 224 ? 81.457 48.487 54.892 1.00 57.45 303 LEU C CA 1
ATOM 11035 C C . LEU C 1 224 ? 80.674 49.282 53.857 1.00 59.50 303 LEU C C 1
ATOM 11036 O O . LEU C 1 224 ? 80.269 50.419 54.118 1.00 63.29 303 LEU C O 1
ATOM 11052 N N . ARG C 1 225 ? 80.464 48.686 52.684 1.00 58.93 304 ARG C N 1
ATOM 11053 C CA . ARG C 1 225 ? 79.713 49.343 51.625 1.00 61.40 304 ARG C CA 1
ATOM 11054 C C . ARG C 1 225 ? 78.942 48.297 50.832 1.00 61.76 304 ARG C C 1
ATOM 11055 O O . ARG C 1 225 ? 79.193 47.094 50.936 1.00 60.25 304 ARG C O 1
ATOM 11076 N N . LYS C 1 226 ? 77.994 48.774 50.031 1.00 67.60 305 LYS C N 1
ATOM 11077 C CA . LYS C 1 226 ? 77.173 47.889 49.220 1.00 70.66 305 LYS C CA 1
ATOM 11078 C C . LYS C 1 226 ? 77.914 47.484 47.954 1.00 70.63 305 LYS C C 1
ATOM 11079 O O . LYS C 1 226 ? 78.606 48.296 47.333 1.00 70.76 305 LYS C O 1
ATOM 11098 N N . GLY C 1 227 ? 77.774 46.215 47.581 1.00 67.83 306 GLY C N 1
ATOM 11099 C CA . GLY C 1 227 ? 78.341 45.688 46.361 1.00 70.16 306 GLY C CA 1
ATOM 11100 C C . GLY C 1 227 ? 77.298 45.520 45.276 1.00 74.30 306 GLY C C 1
ATOM 11101 O O . GLY C 1 227 ? 76.217 46.118 45.312 1.00 75.98 306 GLY C O 1
ATOM 11105 N N . ARG C 1 228 ? 77.629 44.691 44.288 1.00 81.30 307 ARG C N 1
ATOM 11106 C CA . ARG C 1 228 ? 76.691 44.419 43.209 1.00 88.65 307 ARG C CA 1
ATOM 11107 C C . ARG C 1 228 ? 75.494 43.639 43.737 1.00 89.71 307 ARG C C 1
ATOM 11108 O O . ARG C 1 228 ? 75.641 42.700 44.525 1.00 87.50 307 ARG C O 1
ATOM 11129 N N . GLY C 1 229 ? 74.307 44.037 43.302 1.00 85.61 308 GLY C N 1
ATOM 11130 C CA . GLY C 1 229 ? 73.097 43.367 43.746 1.00 86.96 308 GLY C CA 1
ATOM 11131 C C . GLY C 1 229 ? 72.945 43.474 45.250 1.00 82.22 308 GLY C C 1
ATOM 11132 O O . GLY C 1 229 ? 72.915 44.572 45.819 1.00 80.56 308 GLY C O 1
ATOM 11136 N N . GLU C 1 230 ? 72.853 42.322 45.913 1.00 84.46 309 GLU C N 1
ATOM 11137 C CA . GLU C 1 230 ? 72.629 42.256 47.350 1.00 81.52 309 GLU C CA 1
ATOM 11138 C C . GLU C 1 230 ? 73.912 42.014 48.137 1.00 77.34 309 GLU C C 1
ATOM 11139 O O . GLU C 1 230 ? 73.850 41.833 49.358 1.00 76.57 309 GLU C O 1
ATOM 11151 N N . LEU C 1 231 ? 75.066 42.007 47.476 1.00 74.73 310 LEU C N 1
ATOM 11152 C CA . LEU C 1 231 ? 76.318 41.727 48.162 1.00 71.43 310 LEU C CA 1
ATOM 11153 C C . LEU C 1 231 ? 76.874 42.987 48.819 1.00 67.85 310 LEU C C 1
ATOM 11154 O O . LEU C 1 231 ? 76.565 44.116 48.429 1.00 68.93 310 LEU C O 1
ATOM 11170 N N . ARG C 1 232 ? 77.706 42.773 49.836 1.00 66.22 311 ARG C N 1
ATOM 11171 C CA . ARG C 1 232 ? 78.386 43.844 50.546 1.00 65.27 311 ARG C CA 1
ATOM 11172 C C . ARG C 1 232 ? 79.894 43.642 50.458 1.00 62.46 311 ARG C C 1
ATOM 11173 O O . ARG C 1 232 ? 80.382 42.545 50.173 1.00 63.44 311 ARG C O 1
ATOM 11194 N N . ILE C 1 233 ? 80.631 44.721 50.716 1.00 58.55 312 ILE C N 1
ATOM 11195 C CA . ILE C 1 233 ? 82.086 44.730 50.620 1.00 58.85 312 ILE C CA 1
ATOM 11196 C C . ILE C 1 233 ? 82.659 45.284 51.916 1.00 57.26 312 ILE C C 1
ATOM 11197 O O . ILE C 1 233 ? 82.211 46.330 52.401 1.00 57.17 312 ILE C O 1
ATOM 11213 N N . ALA C 1 234 ? 83.648 44.587 52.469 1.00 56.62 313 ALA C N 1
ATOM 11214 C CA . ALA C 1 234 ? 84.399 45.049 53.627 1.00 56.16 313 ALA C CA 1
ATOM 11215 C C . ALA C 1 234 ? 85.809 45.422 53.190 1.00 58.70 313 ALA C C 1
ATOM 11216 O O . ALA C 1 234 ? 86.447 44.686 52.432 1.00 59.99 313 ALA C O 1
ATOM 11223 N N . LYS C 1 235 ? 86.292 46.565 53.675 1.00 59.99 314 LYS C N 1
ATOM 11224 C CA . LYS C 1 235 ? 87.582 47.105 53.269 1.00 63.23 314 LYS C CA 1
ATOM 11225 C C . LYS C 1 235 ? 88.338 47.603 54.491 1.00 64.39 314 LYS C C 1
ATOM 11226 O O . LYS C 1 235 ? 87.735 48.026 55.480 1.00 63.07 314 LYS C O 1
ATOM 11245 N N . ILE C 1 236 ? 89.665 47.557 54.408 1.00 67.54 315 ILE C N 1
ATOM 11246 C CA . ILE C 1 236 ? 90.521 48.175 55.417 1.00 72.85 315 ILE C CA 1
ATOM 11247 C C . ILE C 1 236 ? 90.548 49.677 55.160 1.00 78.72 315 ILE C C 1
ATOM 11248 O O . ILE C 1 236 ? 90.927 50.124 54.072 1.00 79.54 315 ILE C O 1
ATOM 11264 N N . TYR C 1 237 ? 90.153 50.458 56.160 1.00 79.56 316 TYR C N 1
ATOM 11265 C CA . TYR C 1 237 ? 90.051 51.899 55.981 1.00 87.50 316 TYR C CA 1
ATOM 11266 C C . TYR C 1 237 ? 91.425 52.525 55.779 1.00 98.19 316 TYR C C 1
ATOM 11267 O O . TYR C 1 237 ? 92.413 52.113 56.393 1.00 97.94 316 TYR C O 1
ATOM 11285 N N . ASP C 1 238 ? 91.477 53.534 54.909 1.00 121.99 317 ASP C N 1
ATOM 11286 C CA . ASP C 1 238 ? 92.686 54.314 54.651 1.00 131.14 317 ASP C CA 1
ATOM 11287 C C . ASP C 1 238 ? 93.815 53.462 54.079 1.00 132.69 317 ASP C C 1
ATOM 11288 O O . ASP C 1 238 ? 94.978 53.879 54.095 1.00 139.45 317 ASP C O 1
ATOM 11297 N N . SER C 1 239 ? 93.497 52.275 53.570 1.00 104.53 318 SER C N 1
ATOM 11298 C CA . SER C 1 239 ? 94.485 51.412 52.945 1.00 112.70 318 SER C CA 1
ATOM 11299 C C . SER C 1 239 ? 94.459 51.585 51.433 1.00 122.61 318 SER C C 1
ATOM 11300 O O . SER C 1 239 ? 93.468 52.059 50.868 1.00 122.55 318 SER C O 1
ATOM 11308 N N . PRO C 1 240 ? 95.534 51.212 50.740 1.00 103.09 319 PRO C N 1
ATOM 11309 C CA . PRO C 1 240 ? 95.563 51.384 49.284 1.00 102.32 319 PRO C CA 1
ATOM 11310 C C . PRO C 1 240 ? 94.434 50.622 48.603 1.00 91.82 319 PRO C C 1
ATOM 11311 O O . PRO C 1 240 ? 93.895 49.645 49.128 1.00 87.82 319 PRO C O 1
ATOM 11322 N N . GLU C 1 241 ? 94.080 51.090 47.408 1.00 123.94 320 GLU C N 1
ATOM 11323 C CA . GLU C 1 241 ? 93.000 50.495 46.621 1.00 121.75 320 GLU C CA 1
ATOM 11324 C C . GLU C 1 241 ? 93.541 49.243 45.942 1.00 120.56 320 GLU C C 1
ATOM 11325 O O . GLU C 1 241 ? 94.027 49.280 44.811 1.00 123.10 320 GLU C O 1
ATOM 11337 N N . MET C 1 242 ? 93.453 48.122 46.643 1.00 119.60 321 MET C N 1
ATOM 11338 C CA . MET C 1 242 ? 93.957 46.845 46.164 1.00 116.42 321 MET C CA 1
ATOM 11339 C C . MET C 1 242 ? 93.026 45.740 46.644 1.00 108.32 321 MET C C 1
ATOM 11340 O O . MET C 1 242 ? 92.333 45.901 47.653 1.00 102.20 321 MET C O 1
ATOM 11354 N N . PRO C 1 243 ? 92.993 44.606 45.937 1.00 117.40 322 PRO C N 1
ATOM 11355 C CA . PRO C 1 243 ? 91.969 43.593 46.254 1.00 112.26 322 PRO C CA 1
ATOM 11356 C C . PRO C 1 243 ? 92.175 42.901 47.590 1.00 108.25 322 PRO C C 1
ATOM 11357 O O . PRO C 1 243 ? 91.190 42.603 48.278 1.00 103.41 322 PRO C O 1
ATOM 11368 N N . GLU C 1 244 ? 93.423 42.621 47.977 1.00 110.33 323 GLU C N 1
ATOM 11369 C CA . GLU C 1 244 ? 93.658 41.905 49.228 1.00 106.97 323 GLU C CA 1
ATOM 11370 C C . GLU C 1 244 ? 93.032 42.628 50.412 1.00 99.56 323 GLU C C 1
ATOM 11371 O O . GLU C 1 244 ? 92.605 41.985 51.378 1.00 97.27 323 GLU C O 1
ATOM 11383 N N . ASN C 1 245 ? 92.978 43.956 50.362 1.00 77.88 324 ASN C N 1
ATOM 11384 C CA . ASN C 1 245 ? 92.372 44.752 51.420 1.00 74.88 324 ASN C CA 1
ATOM 11385 C C . ASN C 1 245 ? 90.855 44.842 51.300 1.00 70.75 324 ASN C C 1
ATOM 11386 O O . ASN C 1 245 ? 90.251 45.693 51.962 1.00 69.10 324 ASN C O 1
ATOM 11397 N N . GLU C 1 246 ? 90.233 43.996 50.476 1.00 76.26 325 GLU C N 1
ATOM 11398 C CA . GLU C 1 246 ? 88.785 43.966 50.322 1.00 75.71 325 GLU C CA 1
ATOM 11399 C C . GLU C 1 246 ? 88.285 42.531 50.406 1.00 72.86 325 GLU C C 1
ATOM 11400 O O . GLU C 1 246 ? 89.001 41.584 50.068 1.00 76.91 325 GLU C O 1
ATOM 11412 N N . ALA C 1 247 ? 87.038 42.385 50.848 1.00 66.51 326 ALA C N 1
ATOM 11413 C CA . ALA C 1 247 ? 86.388 41.085 50.919 1.00 63.23 326 ALA C CA 1
ATOM 11414 C C . ALA C 1 247 ? 84.909 41.253 50.609 1.00 60.52 326 ALA C C 1
ATOM 11415 O O . ALA C 1 247 ? 84.285 42.228 51.036 1.00 58.41 326 ALA C O 1
ATOM 11422 N N . THR C 1 248 ? 84.358 40.299 49.866 1.00 60.62 327 THR C N 1
ATOM 11423 C CA . THR C 1 248 ? 82.941 40.281 49.531 1.00 61.86 327 THR C CA 1
ATOM 11424 C C . THR C 1 248 ? 82.211 39.316 50.457 1.00 61.93 327 THR C C 1
ATOM 11425 O O . THR C 1 248 ? 82.691 38.209 50.719 1.00 64.75 327 THR C O 1
ATOM 11436 N N . PHE C 1 249 ? 81.053 39.741 50.958 1.00 59.55 328 PHE C N 1
ATOM 11437 C CA . PHE C 1 249 ? 80.230 38.890 51.805 1.00 59.15 328 PHE C CA 1
ATOM 11438 C C . PHE C 1 249 ? 78.759 39.155 51.515 1.00 61.16 328 PHE C C 1
ATOM 11439 O O . PHE C 1 249 ? 78.394 40.153 50.888 1.00 62.69 328 PHE C O 1
ATOM 11456 N N . ALA C 1 250 ? 77.915 38.239 51.984 1.00 59.07 329 ALA C N 1
ATOM 11457 C CA . ALA C 1 250 ? 76.480 38.297 51.761 1.00 60.72 329 ALA C CA 1
ATOM 11458 C C . ALA C 1 250 ? 75.748 38.352 53.095 1.00 58.81 329 ALA C C 1
ATOM 11459 O O . ALA C 1 250 ? 76.283 37.974 54.141 1.00 57.36 329 ALA C O 1
ATOM 11466 N N . ILE C 1 251 ? 74.509 38.830 53.040 1.00 65.37 330 ILE C N 1
ATOM 11467 C CA . ILE C 1 251 ? 73.658 38.980 54.213 1.00 66.93 330 ILE C CA 1
ATOM 11468 C C . ILE C 1 251 ? 72.407 38.141 54.003 1.00 74.13 330 ILE C C 1
ATOM 11469 O O . ILE C 1 251 ? 71.761 38.232 52.953 1.00 79.35 330 ILE C O 1
ATOM 11485 N N . THR C 1 252 ? 72.069 37.328 55.001 1.00 74.40 331 THR C N 1
ATOM 11486 C CA . THR C 1 252 ? 70.873 36.501 54.968 1.00 77.95 331 THR C CA 1
ATOM 11487 C C . THR C 1 252 ? 70.195 36.584 56.328 1.00 75.90 331 THR C C 1
ATOM 11488 O O . THR C 1 252 ? 70.710 37.204 57.265 1.00 70.98 331 THR C O 1
ATOM 11499 N N . ALA C 1 253 ? 69.022 35.956 56.438 1.00 72.31 332 ALA C N 1
ATOM 11500 C CA . ALA C 1 253 ? 68.384 35.831 57.742 1.00 70.78 332 ALA C CA 1
ATOM 11501 C C . ALA C 1 253 ? 69.294 35.113 58.728 1.00 66.20 332 ALA C C 1
ATOM 11502 O O . ALA C 1 253 ? 69.205 35.344 59.939 1.00 64.38 332 ALA C O 1
ATOM 11509 N N . GLY C 1 254 ? 70.175 34.248 58.229 1.00 62.23 333 GLY C N 1
ATOM 11510 C CA . GLY C 1 254 ? 71.152 33.560 59.041 1.00 61.53 333 GLY C CA 1
ATOM 11511 C C . GLY C 1 254 ? 72.388 34.360 59.379 1.00 55.31 333 GLY C C 1
ATOM 11512 O O . GLY C 1 254 ? 73.316 33.814 59.982 1.00 53.33 333 GLY C O 1
ATOM 11516 N N . GLY C 1 255 ? 72.436 35.633 59.009 1.00 60.25 334 GLY C N 1
ATOM 11517 C CA . GLY C 1 255 ? 73.534 36.502 59.378 1.00 58.10 334 GLY C CA 1
ATOM 11518 C C . GLY C 1 255 ? 74.518 36.741 58.251 1.00 57.50 334 GLY C C 1
ATOM 11519 O O . GLY C 1 255 ? 74.204 36.645 57.062 1.00 58.03 334 GLY C O 1
ATOM 11523 N N . ILE C 1 256 ? 75.745 37.078 58.652 1.00 54.08 335 ILE C N 1
ATOM 11524 C CA . ILE C 1 256 ? 76.820 37.313 57.696 1.00 52.12 335 ILE C CA 1
ATOM 11525 C C . ILE C 1 256 ? 77.279 35.979 57.126 1.00 53.66 335 ILE C C 1
ATOM 11526 O O . ILE C 1 256 ? 77.531 35.022 57.869 1.00 52.62 335 ILE C O 1
ATOM 11542 N N . GLY C 1 257 ? 77.391 35.909 55.802 1.00 53.45 336 GLY C N 1
ATOM 11543 C CA . GLY C 1 257 ? 77.794 34.678 55.151 1.00 57.94 336 GLY C CA 1
ATOM 11544 C C . GLY C 1 257 ? 78.564 34.892 53.865 1.00 62.38 336 GLY C C 1
ATOM 11545 O O . GLY C 1 257 ? 78.931 36.021 53.529 1.00 60.80 336 GLY C O 1
ATOM 11549 N N . ASP C 1 258 ? 78.813 33.808 53.137 1.00 63.12 337 ASP C N 1
ATOM 11550 C CA . ASP C 1 258 ? 79.554 33.868 51.888 1.00 67.06 337 ASP C CA 1
ATOM 11551 C C . ASP C 1 258 ? 78.606 34.087 50.715 1.00 67.91 337 ASP C C 1
ATOM 11552 O O . ASP C 1 258 ? 77.447 33.665 50.740 1.00 70.52 337 ASP C O 1
ATOM 11561 N N . ALA C 1 259 ? 79.115 34.750 49.682 1.00 76.35 338 ALA C N 1
ATOM 11562 C CA . ALA C 1 259 ? 78.342 34.984 48.468 1.00 80.00 338 ALA C CA 1
ATOM 11563 C C . ALA C 1 259 ? 78.032 33.665 47.765 1.00 83.44 338 ALA C C 1
ATOM 11564 O O . ALA C 1 259 ? 78.819 32.720 47.825 1.00 83.15 338 ALA C O 1
ATOM 11571 N N . MET D 1 3 ? 74.202 42.374 86.894 1.00 94.21 82 MET D N 1
ATOM 11572 C CA . MET D 1 3 ? 74.724 43.733 86.988 1.00 91.26 82 MET D CA 1
ATOM 11573 C C . MET D 1 3 ? 73.577 44.735 86.884 1.00 87.70 82 MET D C 1
ATOM 11574 O O . MET D 1 3 ? 72.508 44.400 86.380 1.00 84.88 82 MET D O 1
ATOM 11588 N N . PRO D 1 4 ? 73.802 45.973 87.347 1.00 103.77 83 PRO D N 1
ATOM 11589 C CA . PRO D 1 4 ? 72.688 46.922 87.502 1.00 103.34 83 PRO D CA 1
ATOM 11590 C C . PRO D 1 4 ? 71.828 47.108 86.264 1.00 102.09 83 PRO D C 1
ATOM 11591 O O . PRO D 1 4 ? 70.614 46.905 86.327 1.00 104.93 83 PRO D O 1
ATOM 11602 N N . GLY D 1 5 ? 72.424 47.499 85.144 1.00 91.37 84 GLY D N 1
ATOM 11603 C CA . GLY D 1 5 ? 71.675 47.809 83.946 1.00 82.40 84 GLY D CA 1
ATOM 11604 C C . GLY D 1 5 ? 71.595 46.703 82.917 1.00 74.07 84 GLY D C 1
ATOM 11605 O O . GLY D 1 5 ? 71.132 46.960 81.799 1.00 70.74 84 GLY D O 1
ATOM 11609 N N . PHE D 1 6 ? 72.005 45.482 83.253 1.00 66.74 85 PHE D N 1
ATOM 11610 C CA . PHE D 1 6 ? 72.182 44.420 82.272 1.00 63.10 85 PHE D CA 1
ATOM 11611 C C . PHE D 1 6 ? 71.098 43.356 82.382 1.00 58.79 85 PHE D C 1
ATOM 11612 O O . PHE D 1 6 ? 70.746 42.920 83.482 1.00 61.91 85 PHE D O 1
ATOM 11629 N N . LEU D 1 7 ? 70.585 42.942 81.225 1.00 48.97 86 LEU D N 1
ATOM 11630 C CA . LEU D 1 7 ? 69.740 41.767 81.089 1.00 49.98 86 LEU D CA 1
ATOM 11631 C C . LEU D 1 7 ? 70.448 40.750 80.202 1.00 47.22 86 LEU D C 1
ATOM 11632 O O . LEU D 1 7 ? 71.317 41.099 79.399 1.00 47.32 86 LEU D O 1
ATOM 11648 N N . THR D 1 8 ? 70.076 39.482 80.347 1.00 42.68 87 THR D N 1
ATOM 11649 C CA . THR D 1 8 ? 70.417 38.524 79.308 1.00 43.37 87 THR D CA 1
ATOM 11650 C C . THR D 1 8 ? 69.581 38.825 78.066 1.00 41.52 87 THR D C 1
ATOM 11651 O O . THR D 1 8 ? 68.512 39.433 78.142 1.00 39.84 87 THR D O 1
ATOM 11662 N N . ALA D 1 9 ? 70.085 38.405 76.905 1.00 42.06 88 ALA D N 1
ATOM 11663 C CA . ALA D 1 9 ? 69.300 38.545 75.684 1.00 40.78 88 ALA D CA 1
ATOM 11664 C C . ALA D 1 9 ? 67.970 37.811 75.800 1.00 40.33 88 ALA D C 1
ATOM 11665 O O . ALA D 1 9 ? 66.979 38.223 75.187 1.00 39.19 88 ALA D O 1
ATOM 11672 N N . PHE D 1 10 ? 67.925 36.733 76.588 1.00 41.74 89 PHE D N 1
ATOM 11673 C CA . PHE D 1 10 ? 66.668 36.026 76.811 1.00 45.47 89 PHE D CA 1
ATOM 11674 C C . PHE D 1 10 ? 65.673 36.907 77.555 1.00 42.63 89 PHE D C 1
ATOM 11675 O O . PHE D 1 10 ? 64.516 37.041 77.143 1.00 42.82 89 PHE D O 1
ATOM 11692 N N . GLU D 1 11 ? 66.108 37.513 78.663 1.00 45.02 90 GLU D N 1
ATOM 11693 C CA . GLU D 1 11 ? 65.236 38.414 79.408 1.00 43.10 90 GLU D CA 1
ATOM 11694 C C . GLU D 1 11 ? 64.814 39.605 78.558 1.00 43.58 90 GLU D C 1
ATOM 11695 O O . GLU D 1 11 ? 63.674 40.077 78.656 1.00 41.45 90 GLU D O 1
ATOM 11707 N N . TYR D 1 12 ? 65.722 40.119 77.724 1.00 39.94 91 TYR D N 1
ATOM 11708 C CA . TYR D 1 12 ? 65.353 41.227 76.848 1.00 36.79 91 TYR D CA 1
ATOM 11709 C C . TYR D 1 12 ? 64.370 40.768 75.777 1.00 35.65 91 TYR D C 1
ATOM 11710 O O . TYR D 1 12 ? 63.461 41.515 75.402 1.00 36.13 91 TYR D O 1
ATOM 11728 N N . SER D 1 13 ? 64.521 39.534 75.288 1.00 43.21 92 SER D N 1
ATOM 11729 C CA . SER D 1 13 ? 63.544 38.984 74.353 1.00 46.79 92 SER D CA 1
ATOM 11730 C C . SER D 1 13 ? 62.157 38.943 74.985 1.00 47.52 92 SER D C 1
ATOM 11731 O O . SER D 1 13 ? 61.164 39.332 74.360 1.00 47.19 92 SER D O 1
ATOM 11739 N N . GLU D 1 14 ? 62.071 38.467 76.231 1.00 50.99 93 GLU D N 1
ATOM 11740 C CA . GLU D 1 14 ? 60.794 38.481 76.937 1.00 54.03 93 GLU D CA 1
ATOM 11741 C C . GLU D 1 14 ? 60.225 39.892 76.997 1.00 53.73 93 GLU D C 1
ATOM 11742 O O . GLU D 1 14 ? 59.005 40.086 76.928 1.00 53.62 93 GLU D O 1
ATOM 11754 N N . LYS D 1 15 ? 61.096 40.892 77.126 1.00 50.92 94 LYS D N 1
ATOM 11755 C CA . LYS D 1 15 ? 60.635 42.274 77.169 1.00 51.51 94 LYS D CA 1
ATOM 11756 C C . LYS D 1 15 ? 60.124 42.726 75.806 1.00 47.05 94 LYS D C 1
ATOM 11757 O O . LYS D 1 15 ? 59.093 43.400 75.718 1.00 50.62 94 LYS D O 1
ATOM 11776 N N . ARG D 1 16 ? 60.814 42.348 74.729 1.00 45.87 95 ARG D N 1
ATOM 11777 C CA . ARG D 1 16 ? 60.443 42.817 73.400 1.00 45.26 95 ARG D CA 1
ATOM 11778 C C . ARG D 1 16 ? 59.249 42.078 72.810 1.00 49.00 95 ARG D C 1
ATOM 11779 O O . ARG D 1 16 ? 58.630 42.586 71.867 1.00 43.05 95 ARG D O 1
ATOM 11800 N N . LYS D 1 17 ? 58.913 40.893 73.323 1.00 47.84 96 LYS D N 1
ATOM 11801 C CA . LYS D 1 17 ? 57.758 40.176 72.797 1.00 51.45 96 LYS D CA 1
ATOM 11802 C C . LYS D 1 17 ? 56.463 40.945 73.021 1.00 43.88 96 LYS D C 1
ATOM 11803 O O . LYS D 1 17 ? 55.453 40.634 72.385 1.00 41.29 96 LYS D O 1
ATOM 11822 N N . MET D 1 18 ? 56.475 41.948 73.892 1.00 44.80 97 MET D N 1
ATOM 11823 C CA . MET D 1 18 ? 55.308 42.779 74.148 1.00 43.49 97 MET D CA 1
ATOM 11824 C C . MET D 1 18 ? 55.228 43.990 73.223 1.00 39.19 97 MET D C 1
ATOM 11825 O O . MET D 1 18 ? 54.261 44.754 73.306 1.00 36.12 97 MET D O 1
ATOM 11839 N N . VAL D 1 19 ? 56.217 44.190 72.348 1.00 38.22 98 VAL D N 1
ATOM 11840 C CA . VAL D 1 19 ? 56.206 45.351 71.468 1.00 36.09 98 VAL D CA 1
ATOM 11841 C C . VAL D 1 19 ? 55.011 45.278 70.529 1.00 33.21 98 VAL D C 1
ATOM 11842 O O . VAL D 1 19 ? 54.677 44.213 69.996 1.00 36.63 98 VAL D O 1
ATOM 11855 N N . PHE D 1 20 ? 54.369 46.421 70.306 1.00 31.59 99 PHE D N 1
ATOM 11856 C CA . PHE D 1 20 ? 53.182 46.493 69.469 1.00 32.62 99 PHE D CA 1
ATOM 11857 C C . PHE D 1 20 ? 53.346 47.607 68.445 1.00 32.91 99 PHE D C 1
ATOM 11858 O O . PHE D 1 20 ? 54.285 48.406 68.503 1.00 31.75 99 PHE D O 1
ATOM 11875 N N . HIS D 1 21 ? 52.417 47.642 67.495 1.00 32.67 100 HIS D N 1
ATOM 11876 C CA . HIS D 1 21 ? 52.320 48.718 66.521 1.00 34.89 100 HIS D CA 1
ATOM 11877 C C . HIS D 1 21 ? 50.922 49.316 66.578 1.00 35.22 100 HIS D C 1
ATOM 11878 O O . HIS D 1 21 ? 49.938 48.596 66.776 1.00 35.65 100 HIS D O 1
ATOM 11892 N N . ILE D 1 22 ? 50.841 50.632 66.413 1.00 29.86 101 ILE D N 1
ATOM 11893 C CA . ILE D 1 22 ? 49.570 51.343 66.331 1.00 29.26 101 ILE D CA 1
ATOM 11894 C C . ILE D 1 22 ? 49.371 51.767 64.884 1.00 31.22 101 ILE D C 1
ATOM 11895 O O . ILE D 1 22 ? 50.167 52.544 64.342 1.00 34.74 101 ILE D O 1
ATOM 11911 N N . THR D 1 23 ? 48.306 51.265 64.264 1.00 34.05 102 THR D N 1
ATOM 11912 C CA . THR D 1 23 ? 48.042 51.567 62.866 1.00 33.65 102 THR D CA 1
ATOM 11913 C C . THR D 1 23 ? 47.879 53.065 62.649 1.00 33.69 102 THR D C 1
ATOM 11914 O O . THR D 1 23 ? 47.287 53.770 63.470 1.00 34.12 102 THR D O 1
ATOM 11925 N N . THR D 1 24 ? 48.392 53.544 61.516 1.00 35.66 103 THR D N 1
ATOM 11926 C CA . THR D 1 24 ? 48.231 54.935 61.119 1.00 37.18 103 THR D CA 1
ATOM 11927 C C . THR D 1 24 ? 46.859 55.229 60.530 1.00 40.65 103 THR D C 1
ATOM 11928 O O . THR D 1 24 ? 46.501 56.404 60.400 1.00 42.02 103 THR D O 1
ATOM 11939 N N . GLY D 1 25 ? 46.091 54.199 60.177 1.00 38.29 104 GLY D N 1
ATOM 11940 C CA . GLY D 1 25 ? 44.893 54.353 59.382 1.00 39.18 104 GLY D CA 1
ATOM 11941 C C . GLY D 1 25 ? 45.097 54.074 57.909 1.00 43.46 104 GLY D C 1
ATOM 11942 O O . GLY D 1 25 ? 44.110 53.944 57.174 1.00 44.35 104 GLY D O 1
ATOM 11946 N N . SER D 1 26 ? 46.347 53.968 57.464 1.00 43.56 105 SER D N 1
ATOM 11947 C CA . SER D 1 26 ? 46.683 53.703 56.073 1.00 46.68 105 SER D CA 1
ATOM 11948 C C . SER D 1 26 ? 47.433 52.383 55.979 1.00 46.19 105 SER D C 1
ATOM 11949 O O . SER D 1 26 ? 48.421 52.175 56.692 1.00 44.22 105 SER D O 1
ATOM 11957 N N . GLN D 1 27 ? 46.965 51.496 55.099 1.00 55.57 106 GLN D N 1
ATOM 11958 C CA . GLN D 1 27 ? 47.629 50.210 54.918 1.00 57.97 106 GLN D CA 1
ATOM 11959 C C . GLN D 1 27 ? 49.046 50.394 54.389 1.00 55.09 106 GLN D C 1
ATOM 11960 O O . GLN D 1 27 ? 49.997 49.803 54.911 1.00 53.47 106 GLN D O 1
ATOM 11974 N N . GLU D 1 28 ? 49.204 51.204 53.339 1.00 58.21 107 GLU D N 1
ATOM 11975 C CA . GLU D 1 28 ? 50.529 51.424 52.768 1.00 61.54 107 GLU D CA 1
ATOM 11976 C C . GLU D 1 28 ? 51.471 52.044 53.790 1.00 55.62 107 GLU D C 1
ATOM 11977 O O . GLU D 1 28 ? 52.628 51.627 53.916 1.00 57.91 107 GLU D O 1
ATOM 11989 N N . PHE D 1 29 ? 50.996 53.054 54.518 1.00 48.16 108 PHE D N 1
ATOM 11990 C CA . PHE D 1 29 ? 51.809 53.675 55.557 1.00 45.61 108 PHE D CA 1
ATOM 11991 C C . PHE D 1 29 ? 52.219 52.650 56.608 1.00 45.38 108 PHE D C 1
ATOM 11992 O O . PHE D 1 29 ? 53.385 52.599 57.018 1.00 44.37 108 PHE D O 1
ATOM 12009 N N . ASP D 1 30 ? 51.272 51.817 57.051 1.00 47.95 109 ASP D N 1
ATOM 12010 C CA . ASP D 1 30 ? 51.580 50.799 58.053 1.00 44.71 109 ASP D CA 1
ATOM 12011 C C . ASP D 1 30 ? 52.657 49.846 57.547 1.00 48.09 109 ASP D C 1
ATOM 12012 O O . ASP D 1 30 ? 53.617 49.540 58.264 1.00 46.92 109 ASP D O 1
ATOM 12021 N N . LYS D 1 31 ? 52.513 49.365 56.309 1.00 48.02 110 LYS D N 1
ATOM 12022 C CA . LYS D 1 31 ? 53.534 48.492 55.738 1.00 54.37 110 LYS D CA 1
ATOM 12023 C C . LYS D 1 31 ? 54.897 49.170 55.755 1.00 52.12 110 LYS D C 1
ATOM 12024 O O . LYS D 1 31 ? 55.909 48.540 56.081 1.00 52.92 110 LYS D O 1
ATOM 12043 N N . LEU D 1 32 ? 54.940 50.457 55.406 1.00 56.91 111 LEU D N 1
ATOM 12044 C CA . LEU D 1 32 ? 56.193 51.199 55.468 1.00 58.01 111 LEU D CA 1
ATOM 12045 C C . LEU D 1 32 ? 56.799 51.136 56.864 1.00 55.06 111 LEU D C 1
ATOM 12046 O O . LEU D 1 32 ? 58.023 51.047 57.017 1.00 51.66 111 LEU D O 1
ATOM 12062 N N . LEU D 1 33 ? 55.958 51.179 57.894 1.00 48.04 112 LEU D N 1
ATOM 12063 C CA . LEU D 1 33 ? 56.420 51.200 59.274 1.00 46.12 112 LEU D CA 1
ATOM 12064 C C . LEU D 1 33 ? 56.515 49.815 59.899 1.00 43.99 112 LEU D C 1
ATOM 12065 O O . LEU D 1 33 ? 56.893 49.710 61.070 1.00 41.55 112 LEU D O 1
ATOM 12081 N N . GLY D 1 34 ? 56.185 48.759 59.161 1.00 45.16 113 GLY D N 1
ATOM 12082 C CA . GLY D 1 34 ? 56.181 47.428 59.733 1.00 44.36 113 GLY D CA 1
ATOM 12083 C C . GLY D 1 34 ? 55.002 47.144 60.635 1.00 41.65 113 GLY D C 1
ATOM 12084 O O . GLY D 1 34 ? 55.116 46.330 61.557 1.00 40.80 113 GLY D O 1
ATOM 12088 N N . GLY D 1 35 ? 53.869 47.801 60.399 1.00 43.50 114 GLY D N 1
ATOM 12089 C CA . GLY D 1 35 ? 52.672 47.571 61.183 1.00 41.96 114 GLY D CA 1
ATOM 12090 C C . GLY D 1 35 ? 52.051 48.848 61.709 1.00 41.18 114 GLY D C 1
ATOM 12091 O O . GLY D 1 35 ? 50.840 48.897 61.945 1.00 42.18 114 GLY D O 1
ATOM 12095 N N . GLY D 1 36 ? 52.862 49.883 61.901 1.00 36.18 115 GLY D N 1
ATOM 12096 C CA . GLY D 1 36 ? 52.393 51.151 62.412 1.00 38.36 115 GLY D CA 1
ATOM 12097 C C . GLY D 1 36 ? 53.418 51.763 63.345 1.00 34.94 115 GLY D C 1
ATOM 12098 O O . GLY D 1 36 ? 54.592 51.404 63.320 1.00 36.23 115 GLY D O 1
ATOM 12102 N N . ILE D 1 37 ? 52.961 52.705 64.171 1.00 37.45 116 ILE D N 1
ATOM 12103 C CA . ILE D 1 37 ? 53.835 53.356 65.142 1.00 35.48 116 ILE D CA 1
ATOM 12104 C C . ILE D 1 37 ? 54.238 52.335 66.200 1.00 35.04 116 ILE D C 1
ATOM 12105 O O . ILE D 1 37 ? 53.384 51.748 66.875 1.00 32.43 116 ILE D O 1
ATOM 12121 N N . GLU D 1 38 ? 55.544 52.144 66.370 1.00 33.99 117 GLU D N 1
ATOM 12122 C CA . GLU D 1 38 ? 56.078 51.045 67.163 1.00 33.12 117 GLU D CA 1
ATOM 12123 C C . GLU D 1 38 ? 56.341 51.468 68.603 1.00 31.12 117 GLU D C 1
ATOM 12124 O O . GLU D 1 38 ? 56.834 52.569 68.861 1.00 28.36 117 GLU D O 1
ATOM 12136 N N . SER D 1 39 ? 56.029 50.575 69.540 1.00 30.24 118 SER D N 1
ATOM 12137 C CA . SER D 1 39 ? 56.309 50.835 70.943 1.00 28.33 118 SER D CA 1
ATOM 12138 C C . SER D 1 39 ? 57.787 50.585 71.249 1.00 27.33 118 SER D C 1
ATOM 12139 O O . SER D 1 39 ? 58.530 50.005 70.450 1.00 27.49 118 SER D O 1
ATOM 12147 N N . MET D 1 40 ? 58.207 51.030 72.437 1.00 29.10 119 MET D N 1
ATOM 12148 C CA . MET D 1 40 ? 59.614 51.005 72.851 1.00 28.17 119 MET D CA 1
ATOM 12149 C C . MET D 1 40 ? 60.495 51.769 71.870 1.00 30.85 119 MET D C 1
ATOM 12150 O O . MET D 1 40 ? 61.657 51.415 71.643 1.00 29.04 119 MET D O 1
ATOM 12164 N N . ALA D 1 41 ? 59.945 52.828 71.289 1.00 28.73 120 ALA D N 1
ATOM 12165 C CA . ALA D 1 41 ? 60.659 53.592 70.282 1.00 31.25 120 ALA D CA 1
ATOM 12166 C C . ALA D 1 41 ? 60.022 54.965 70.160 1.00 31.42 120 ALA D C 1
ATOM 12167 O O . ALA D 1 41 ? 58.848 55.161 70.488 1.00 26.97 120 ALA D O 1
ATOM 12174 N N . ILE D 1 42 ? 60.830 55.912 69.693 1.00 29.36 121 ILE D N 1
ATOM 12175 C CA . ILE D 1 42 ? 60.374 57.238 69.301 1.00 29.85 121 ILE D CA 1
ATOM 12176 C C . ILE D 1 42 ? 60.276 57.269 67.782 1.00 30.65 121 ILE D C 1
ATOM 12177 O O . ILE D 1 42 ? 61.227 56.892 67.085 1.00 30.01 121 ILE D O 1
ATOM 12193 N N . THR D 1 43 ? 59.136 57.717 67.270 1.00 27.94 122 THR D N 1
ATOM 12194 C CA . THR D 1 43 ? 58.946 57.922 65.841 1.00 30.22 122 THR D CA 1
ATOM 12195 C C . THR D 1 43 ? 58.703 59.404 65.598 1.00 31.14 122 THR D C 1
ATOM 12196 O O . THR D 1 43 ? 57.822 60.006 66.222 1.00 32.30 122 THR D O 1
ATOM 12207 N N . GLU D 1 44 ? 59.493 59.982 64.701 1.00 32.31 123 GLU D N 1
ATOM 12208 C CA . GLU D 1 44 ? 59.448 61.405 64.401 1.00 33.66 123 GLU D CA 1
ATOM 12209 C C . GLU D 1 44 ? 58.912 61.600 62.992 1.00 38.81 123 GLU D C 1
ATOM 12210 O O . GLU D 1 44 ? 59.379 60.949 62.050 1.00 35.39 123 GLU D O 1
ATOM 12222 N N . ALA D 1 45 ? 57.935 62.494 62.854 1.00 37.94 124 ALA D N 1
ATOM 12223 C CA . ALA D 1 45 ? 57.391 62.885 61.561 1.00 38.27 124 ALA D CA 1
ATOM 12224 C C . ALA D 1 45 ? 57.614 64.376 61.363 1.00 41.50 124 ALA D C 1
ATOM 12225 O O . ALA D 1 45 ? 57.237 65.183 62.219 1.00 40.54 124 ALA D O 1
ATOM 12232 N N . PHE D 1 46 ? 58.224 64.743 60.241 1.00 45.08 125 PHE D N 1
ATOM 12233 C CA . PHE D 1 46 ? 58.485 66.141 59.943 1.00 52.19 125 PHE D CA 1
ATOM 12234 C C . PHE D 1 46 ? 58.099 66.428 58.500 1.00 57.72 125 PHE D C 1
ATOM 12235 O O . PHE D 1 46 ? 57.969 65.523 57.673 1.00 52.74 125 PHE D O 1
ATOM 12252 N N . GLY D 1 47 ? 57.920 67.707 58.218 1.00 62.88 126 GLY D N 1
ATOM 12253 C CA . GLY D 1 47 ? 57.468 68.150 56.916 1.00 72.79 126 GLY D CA 1
ATOM 12254 C C . GLY D 1 47 ? 56.896 69.546 57.025 1.00 79.49 126 GLY D C 1
ATOM 12255 O O . GLY D 1 47 ? 56.901 70.165 58.090 1.00 77.90 126 GLY D O 1
ATOM 12259 N N . GLU D 1 48 ? 56.391 70.028 55.895 1.00 79.67 127 GLU D N 1
ATOM 12260 C CA . GLU D 1 48 ? 55.853 71.377 55.821 1.00 84.20 127 GLU D CA 1
ATOM 12261 C C . GLU D 1 48 ? 54.365 71.364 56.178 1.00 84.80 127 GLU D C 1
ATOM 12262 O O . GLU D 1 48 ? 53.831 70.375 56.687 1.00 79.20 127 GLU D O 1
ATOM 12274 N N . PHE D 1 49 ? 53.684 72.476 55.916 1.00 111.25 128 PHE D N 1
ATOM 12275 C CA . PHE D 1 49 ? 52.302 72.642 56.343 1.00 114.34 128 PHE D CA 1
ATOM 12276 C C . PHE D 1 49 ? 51.366 71.781 55.502 1.00 113.03 128 PHE D C 1
ATOM 12277 O O . PHE D 1 49 ? 51.528 71.661 54.284 1.00 115.52 128 PHE D O 1
ATOM 12294 N N . ARG D 1 50 ? 50.379 71.179 56.167 1.00 100.41 129 ARG D N 1
ATOM 12295 C CA . ARG D 1 50 ? 49.379 70.332 55.512 1.00 95.36 129 ARG D CA 1
ATOM 12296 C C . ARG D 1 50 ? 50.031 69.177 54.751 1.00 89.59 129 ARG D C 1
ATOM 12297 O O . ARG D 1 50 ? 49.577 68.780 53.676 1.00 90.68 129 ARG D O 1
ATOM 12318 N N . THR D 1 51 ? 51.102 68.625 55.319 1.00 76.13 130 THR D N 1
ATOM 12319 C CA . THR D 1 51 ? 51.683 67.390 54.812 1.00 72.35 130 THR D CA 1
ATOM 12320 C C . THR D 1 51 ? 51.163 66.157 55.542 1.00 64.97 130 THR D C 1
ATOM 12321 O O . THR D 1 51 ? 51.395 65.038 55.073 1.00 65.44 130 THR D O 1
ATOM 12332 N N . GLY D 1 52 ? 50.475 66.333 56.671 1.00 54.87 131 GLY D N 1
ATOM 12333 C CA . GLY D 1 52 ? 49.835 65.225 57.350 1.00 48.80 131 GLY D CA 1
ATOM 12334 C C . GLY D 1 52 ? 50.158 65.098 58.825 1.00 43.37 131 GLY D C 1
ATOM 12335 O O . GLY D 1 52 ? 49.599 64.230 59.502 1.00 41.37 131 GLY D O 1
ATOM 12339 N N . LYS D 1 53 ? 51.046 65.950 59.345 1.00 45.32 132 LYS D N 1
ATOM 12340 C CA . LYS D 1 53 ? 51.476 65.814 60.735 1.00 46.48 132 LYS D CA 1
ATOM 12341 C C . LYS D 1 53 ? 50.296 65.903 61.697 1.00 44.26 132 LYS D C 1
ATOM 12342 O O . LYS D 1 53 ? 50.147 65.063 62.592 1.00 39.06 132 LYS D O 1
ATOM 12361 N N . THR D 1 54 ? 49.453 66.930 61.542 1.00 44.93 133 THR D N 1
ATOM 12362 C CA . THR D 1 54 ? 48.335 67.109 62.464 1.00 48.54 133 THR D CA 1
ATOM 12363 C C . THR D 1 54 ? 47.270 66.040 62.257 1.00 45.30 133 THR D C 1
ATOM 12364 O O . THR D 1 54 ? 46.665 65.562 63.223 1.00 40.21 133 THR D O 1
ATOM 12375 N N . GLN D 1 55 ? 47.011 65.671 61.002 1.00 44.03 134 GLN D N 1
ATOM 12376 C CA . GLN D 1 55 ? 46.068 64.593 60.735 1.00 43.31 134 GLN D CA 1
ATOM 12377 C C . GLN D 1 55 ? 46.549 63.282 61.340 1.00 38.86 134 GLN D C 1
ATOM 12378 O O . GLN D 1 55 ? 45.753 62.516 61.894 1.00 37.01 134 GLN D O 1
ATOM 12392 N N . LEU D 1 56 ? 47.853 63.010 61.254 1.00 36.12 135 LEU D N 1
ATOM 12393 C CA . LEU D 1 56 ? 48.387 61.773 61.812 1.00 36.28 135 LEU D CA 1
ATOM 12394 C C . LEU D 1 56 ? 48.320 61.784 63.335 1.00 33.22 135 LEU D C 1
ATOM 12395 O O . LEU D 1 56 ? 47.929 60.785 63.947 1.00 34.66 135 LEU D O 1
ATOM 12411 N N . SER D 1 57 ? 48.684 62.904 63.964 1.00 34.12 136 SER D N 1
ATOM 12412 C CA . SER D 1 57 ? 48.582 63.007 65.417 1.00 34.66 136 SER D CA 1
ATOM 12413 C C . SER D 1 57 ? 47.153 62.761 65.887 1.00 33.23 136 SER D C 1
ATOM 12414 O O . SER D 1 57 ? 46.922 62.028 66.857 1.00 30.13 136 SER D O 1
ATOM 12422 N N . HIS D 1 58 ? 46.178 63.381 65.216 1.00 30.38 137 HIS D N 1
ATOM 12423 C CA . HIS D 1 58 ? 44.785 63.214 65.616 1.00 35.12 137 HIS D CA 1
ATOM 12424 C C . HIS D 1 58 ? 44.290 61.802 65.328 1.00 35.92 137 HIS D C 1
ATOM 12425 O O . HIS D 1 58 ? 43.585 61.208 66.153 1.00 34.33 137 HIS D O 1
ATOM 12439 N N . THR D 1 59 ? 44.649 61.243 64.170 1.00 33.45 138 THR D N 1
ATOM 12440 C CA . THR D 1 59 ? 44.227 59.883 63.852 1.00 31.03 138 THR D CA 1
ATOM 12441 C C . THR D 1 59 ? 44.740 58.897 64.897 1.00 32.27 138 THR D C 1
ATOM 12442 O O . THR D 1 59 ? 44.001 58.009 65.339 1.00 31.25 138 THR D O 1
ATOM 12453 N N . LEU D 1 60 ? 45.999 59.051 65.323 1.00 29.60 139 LEU D N 1
ATOM 12454 C CA . LEU D 1 60 ? 46.564 58.130 66.304 1.00 31.32 139 LEU D CA 1
ATOM 12455 C C . LEU D 1 60 ? 45.852 58.235 67.647 1.00 32.88 139 LEU D C 1
ATOM 12456 O O . LEU D 1 60 ? 45.833 57.265 68.415 1.00 33.14 139 LEU D O 1
ATOM 12472 N N . CYS D 1 61 ? 45.274 59.401 67.955 1.00 32.88 140 CYS D N 1
ATOM 12473 C CA . CYS D 1 61 ? 44.489 59.541 69.178 1.00 33.66 140 CYS D CA 1
ATOM 12474 C C . CYS D 1 61 ? 43.315 58.575 69.202 1.00 35.12 140 CYS D C 1
ATOM 12475 O O . CYS D 1 61 ? 42.842 58.197 70.281 1.00 34.19 140 CYS D O 1
ATOM 12483 N N . VAL D 1 62 ? 42.820 58.177 68.039 1.00 33.57 141 VAL D N 1
ATOM 12484 C CA . VAL D 1 62 ? 41.720 57.231 67.957 1.00 29.48 141 VAL D CA 1
ATOM 12485 C C . VAL D 1 62 ? 42.229 55.809 67.759 1.00 31.51 141 VAL D C 1
ATOM 12486 O O . VAL D 1 62 ? 41.834 54.893 68.480 1.00 34.29 141 VAL D O 1
ATOM 12499 N N . THR D 1 63 ? 43.133 55.604 66.795 1.00 31.25 142 THR D N 1
ATOM 12500 C CA . THR D 1 63 ? 43.560 54.244 66.477 1.00 34.59 142 THR D CA 1
ATOM 12501 C C . THR D 1 63 ? 44.306 53.590 67.636 1.00 32.98 142 THR D C 1
ATOM 12502 O O . THR D 1 63 ? 44.293 52.361 67.758 1.00 34.29 142 THR D O 1
ATOM 12513 N N . ALA D 1 64 ? 44.966 54.380 68.488 1.00 32.27 143 ALA D N 1
ATOM 12514 C CA . ALA D 1 64 ? 45.631 53.809 69.654 1.00 32.16 143 ALA D CA 1
ATOM 12515 C C . ALA D 1 64 ? 44.642 53.188 70.633 1.00 32.50 143 ALA D C 1
ATOM 12516 O O . ALA D 1 64 ? 45.041 52.368 71.468 1.00 31.18 143 ALA D O 1
ATOM 12523 N N . GLN D 1 65 ? 43.366 53.557 70.550 1.00 32.39 144 GLN D N 1
ATOM 12524 C CA . GLN D 1 65 ? 42.347 53.011 71.434 1.00 34.75 144 GLN D CA 1
ATOM 12525 C C . GLN D 1 65 ? 41.712 51.736 70.896 1.00 34.78 144 GLN D C 1
ATOM 12526 O O . GLN D 1 65 ? 40.942 51.094 71.620 1.00 37.35 144 GLN D O 1
ATOM 12540 N N . LEU D 1 66 ? 42.019 51.352 69.659 1.00 33.63 145 LEU D N 1
ATOM 12541 C CA . LEU D 1 66 ? 41.309 50.260 69.006 1.00 36.50 145 LEU D CA 1
ATOM 12542 C C . LEU D 1 66 ? 42.085 48.964 69.143 1.00 34.92 145 LEU D C 1
ATOM 12543 O O . LEU D 1 66 ? 43.301 48.959 68.912 1.00 36.10 145 LEU D O 1
ATOM 12559 N N . PRO D 1 67 ? 41.442 47.851 69.495 1.00 37.07 146 PRO D N 1
ATOM 12560 C CA . PRO D 1 67 ? 42.124 46.554 69.400 1.00 40.01 146 PRO D CA 1
ATOM 12561 C C . PRO D 1 67 ? 42.656 46.335 67.990 1.00 41.33 146 PRO D C 1
ATOM 12562 O O . PRO D 1 67 ? 41.983 46.632 67.000 1.00 42.20 146 PRO D O 1
ATOM 12573 N N . GLY D 1 68 ? 43.877 45.812 67.900 1.00 39.65 147 GLY D N 1
ATOM 12574 C CA . GLY D 1 68 ? 44.558 45.751 66.622 1.00 41.10 147 GLY D CA 1
ATOM 12575 C C . GLY D 1 68 ? 45.352 44.488 66.370 1.00 42.59 147 GLY D C 1
ATOM 12576 O O . GLY D 1 68 ? 45.221 43.496 67.095 1.00 40.75 147 GLY D O 1
ATOM 12580 N N . ALA D 1 69 ? 46.183 44.523 65.332 1.00 41.59 148 ALA D N 1
ATOM 12581 C CA . ALA D 1 69 ? 46.942 43.354 64.926 1.00 45.34 148 ALA D CA 1
ATOM 12582 C C . ALA D 1 69 ? 47.953 42.968 65.999 1.00 42.40 148 ALA D C 1
ATOM 12583 O O . ALA D 1 69 ? 48.369 43.784 66.826 1.00 38.46 148 ALA D O 1
ATOM 12590 N N . GLY D 1 70 ? 48.351 41.699 65.973 1.00 43.99 149 GLY D N 1
ATOM 12591 C CA . GLY D 1 70 ? 49.357 41.215 66.900 1.00 42.33 149 GLY D CA 1
ATOM 12592 C C . GLY D 1 70 ? 48.933 41.253 68.348 1.00 42.59 149 GLY D C 1
ATOM 12593 O O . GLY D 1 70 ? 49.789 41.350 69.232 1.00 40.38 149 GLY D O 1
ATOM 12597 N N . GLY D 1 71 ? 47.632 41.175 68.617 1.00 40.48 150 GLY D N 1
ATOM 12598 C CA . GLY D 1 71 ? 47.149 41.205 69.982 1.00 41.32 150 GLY D CA 1
ATOM 12599 C C . GLY D 1 71 ? 47.162 42.567 70.635 1.00 36.06 150 GLY D C 1
ATOM 12600 O O . GLY D 1 71 ? 47.055 42.651 71.862 1.00 35.64 150 GLY D O 1
ATOM 12604 N N . TYR D 1 72 ? 47.292 43.636 69.865 1.00 35.39 151 TYR D N 1
ATOM 12605 C CA . TYR D 1 72 ? 47.267 44.972 70.442 1.00 32.53 151 TYR D CA 1
ATOM 12606 C C . TYR D 1 72 ? 45.889 45.234 71.041 1.00 35.00 151 TYR D C 1
ATOM 12607 O O . TYR D 1 72 ? 44.888 45.202 70.308 1.00 34.98 151 TYR D O 1
ATOM 12625 N N . PRO D 1 73 ? 45.782 45.491 72.348 1.00 37.72 152 PRO D N 1
ATOM 12626 C CA . PRO D 1 73 ? 44.460 45.611 72.971 1.00 38.54 152 PRO D CA 1
ATOM 12627 C C . PRO D 1 73 ? 43.864 47.007 72.933 1.00 35.08 152 PRO D C 1
ATOM 12628 O O . PRO D 1 73 ? 42.682 47.158 73.267 1.00 34.76 152 PRO D O 1
ATOM 12639 N N . GLY D 1 74 ? 44.626 48.013 72.528 1.00 37.27 153 GLY D N 1
ATOM 12640 C CA . GLY D 1 74 ? 44.203 49.386 72.673 1.00 36.74 153 GLY D CA 1
ATOM 12641 C C . GLY D 1 74 ? 44.514 49.923 74.059 1.00 37.24 153 GLY D C 1
ATOM 12642 O O . GLY D 1 74 ? 44.716 49.181 75.019 1.00 36.62 153 GLY D O 1
ATOM 12646 N N . GLY D 1 75 ? 44.563 51.245 74.156 1.00 33.46 154 GLY D N 1
ATOM 12647 C CA . GLY D 1 75 ? 44.864 51.867 75.427 1.00 33.86 154 GLY D CA 1
ATOM 12648 C C . GLY D 1 75 ? 44.661 53.363 75.371 1.00 33.76 154 GLY D C 1
ATOM 12649 O O . GLY D 1 75 ? 44.072 53.898 74.430 1.00 33.97 154 GLY D O 1
ATOM 12653 N N . LYS D 1 76 ? 45.160 54.033 76.404 1.00 32.77 155 LYS D N 1
ATOM 12654 C CA . LYS D 1 76 ? 44.992 55.469 76.535 1.00 31.77 155 LYS D CA 1
ATOM 12655 C C . LYS D 1 76 ? 46.160 56.213 75.896 1.00 29.84 155 LYS D C 1
ATOM 12656 O O . LYS D 1 76 ? 47.203 55.639 75.572 1.00 28.58 155 LYS D O 1
ATOM 12675 N N . ILE D 1 77 ? 45.972 57.520 75.732 1.00 29.79 156 ILE D N 1
ATOM 12676 C CA . ILE D 1 77 ? 46.910 58.381 75.025 1.00 26.95 156 ILE D CA 1
ATOM 12677 C C . ILE D 1 77 ? 47.161 59.620 75.871 1.00 27.40 156 ILE D C 1
ATOM 12678 O O . ILE D 1 77 ? 46.250 60.122 76.539 1.00 30.23 156 ILE D O 1
ATOM 12694 N N . ILE D 1 78 ? 48.396 60.111 75.846 1.00 26.83 157 ILE D N 1
ATOM 12695 C CA . ILE D 1 78 ? 48.727 61.424 76.384 1.00 30.21 157 ILE D CA 1
ATOM 12696 C C . ILE D 1 78 ? 49.213 62.283 75.228 1.00 29.45 157 ILE D C 1
ATOM 12697 O O . ILE D 1 78 ? 50.045 61.842 74.427 1.00 29.51 157 ILE D O 1
ATOM 12713 N N . PHE D 1 79 ? 48.697 63.506 75.150 1.00 27.09 158 PHE D N 1
ATOM 12714 C CA . PHE D 1 79 ? 48.965 64.420 74.047 1.00 28.32 158 PHE D CA 1
ATOM 12715 C C . PHE D 1 79 ? 49.518 65.712 74.634 1.00 28.96 158 PHE D C 1
ATOM 12716 O O . PHE D 1 79 ? 48.825 66.397 75.395 1.00 28.73 158 PHE D O 1
ATOM 12733 N N . ILE D 1 80 ? 50.766 66.034 74.303 1.00 26.16 159 ILE D N 1
ATOM 12734 C CA . ILE D 1 80 ? 51.393 67.285 74.720 1.00 28.21 159 ILE D CA 1
ATOM 12735 C C . ILE D 1 80 ? 51.446 68.207 73.513 1.00 28.60 159 ILE D C 1
ATOM 12736 O O . ILE D 1 80 ? 51.996 67.846 72.466 1.00 29.96 159 ILE D O 1
ATOM 12752 N N . ASP D 1 81 ? 50.889 69.404 73.671 1.00 30.50 160 ASP D N 1
ATOM 12753 C CA . ASP D 1 81 ? 50.608 70.312 72.565 1.00 32.25 160 ASP D CA 1
ATOM 12754 C C . ASP D 1 81 ? 51.421 71.583 72.767 1.00 32.46 160 ASP D C 1
ATOM 12755 O O . ASP D 1 81 ? 51.122 72.378 73.665 1.00 33.54 160 ASP D O 1
ATOM 12764 N N . THR D 1 82 ? 52.451 71.772 71.943 1.00 29.90 161 THR D N 1
ATOM 12765 C CA . THR D 1 82 ? 53.232 73.002 71.953 1.00 33.66 161 THR D CA 1
ATOM 12766 C C . THR D 1 82 ? 52.807 73.981 70.867 1.00 34.77 161 THR D C 1
ATOM 12767 O O . THR D 1 82 ? 53.319 75.104 70.833 1.00 37.01 161 THR D O 1
ATOM 12778 N N . GLU D 1 83 ? 51.879 73.587 69.990 1.00 40.35 162 GLU D N 1
ATOM 12779 C CA . GLU D 1 83 ? 51.518 74.373 68.818 1.00 44.97 162 GLU D CA 1
ATOM 12780 C C . GLU D 1 83 ? 50.106 74.940 68.862 1.00 40.92 162 GLU D C 1
ATOM 12781 O O . GLU D 1 83 ? 49.735 75.694 67.956 1.00 40.28 162 GLU D O 1
ATOM 12793 N N . ASN D 1 84 ? 49.303 74.583 69.863 1.00 38.44 163 ASN D N 1
ATOM 12794 C CA . ASN D 1 84 ? 47.926 75.065 69.962 1.00 37.60 163 ASN D CA 1
ATOM 12795 C C . ASN D 1 84 ? 47.088 74.552 68.793 1.00 39.99 163 ASN D C 1
ATOM 12796 O O . ASN D 1 84 ? 46.242 75.265 68.251 1.00 43.47 163 ASN D O 1
ATOM 12807 N N . THR D 1 85 ? 47.317 73.297 68.405 1.00 39.21 164 THR D N 1
ATOM 12808 C CA . THR D 1 85 ? 46.652 72.718 67.248 1.00 43.60 164 THR D CA 1
ATOM 12809 C C . THR D 1 85 ? 45.735 71.544 67.568 1.00 39.85 164 THR D C 1
ATOM 12810 O O . THR D 1 85 ? 45.000 71.105 66.677 1.00 42.41 164 THR D O 1
ATOM 12821 N N . PHE D 1 86 ? 45.749 71.022 68.792 1.00 35.65 165 PHE D N 1
ATOM 12822 C CA . PHE D 1 86 ? 44.874 69.905 69.132 1.00 34.59 165 PHE D CA 1
ATOM 12823 C C . PHE D 1 86 ? 43.416 70.347 69.091 1.00 33.77 165 PHE D C 1
ATOM 12824 O O . PHE D 1 86 ? 43.050 71.372 69.673 1.00 39.07 165 PHE D O 1
ATOM 12841 N N . ARG D 1 87 ? 42.583 69.560 68.415 1.00 35.29 166 ARG D N 1
ATOM 12842 C CA . ARG D 1 87 ? 41.167 69.881 68.231 1.00 39.01 166 ARG D CA 1
ATOM 12843 C C . ARG D 1 87 ? 40.350 68.613 68.452 1.00 37.95 166 ARG D C 1
ATOM 12844 O O . ARG D 1 87 ? 40.281 67.749 67.563 1.00 37.49 166 ARG D O 1
ATOM 12865 N N . PRO D 1 88 ? 39.723 68.461 69.621 1.00 40.80 167 PRO D N 1
ATOM 12866 C CA . PRO D 1 88 ? 38.867 67.283 69.842 1.00 40.84 167 PRO D CA 1
ATOM 12867 C C . PRO D 1 88 ? 37.816 67.067 68.768 1.00 43.39 167 PRO D C 1
ATOM 12868 O O . PRO D 1 88 ? 37.415 65.921 68.529 1.00 41.83 167 PRO D O 1
ATOM 12879 N N . ASP D 1 89 ? 37.344 68.129 68.112 1.00 46.11 168 ASP D N 1
ATOM 12880 C CA . ASP D 1 89 ? 36.307 67.956 67.103 1.00 51.50 168 ASP D CA 1
ATOM 12881 C C . ASP D 1 89 ? 36.796 67.114 65.930 1.00 48.38 168 ASP D C 1
ATOM 12882 O O . ASP D 1 89 ? 36.001 66.403 65.306 1.00 49.50 168 ASP D O 1
ATOM 12891 N N . ARG D 1 90 ? 38.089 67.189 65.604 1.00 46.79 169 ARG D N 1
ATOM 12892 C CA . ARG D 1 90 ? 38.641 66.292 64.595 1.00 49.16 169 ARG D CA 1
ATOM 12893 C C . ARG D 1 90 ? 38.539 64.839 65.038 1.00 44.41 169 ARG D C 1
ATOM 12894 O O . ARG D 1 90 ? 38.336 63.943 64.210 1.00 47.61 169 ARG D O 1
ATOM 12915 N N . LEU D 1 91 ? 38.704 64.582 66.340 1.00 41.18 170 LEU D N 1
ATOM 12916 C CA . LEU D 1 91 ? 38.616 63.214 66.839 1.00 42.20 170 LEU D CA 1
ATOM 12917 C C . LEU D 1 91 ? 37.209 62.653 66.687 1.00 45.96 170 LEU D C 1
ATOM 12918 O O . LEU D 1 91 ? 37.040 61.435 66.560 1.00 44.90 170 LEU D O 1
ATOM 12934 N N . ARG D 1 92 ? 36.192 63.518 66.702 1.00 51.05 171 ARG D N 1
ATOM 12935 C CA . ARG D 1 92 ? 34.821 63.054 66.520 1.00 52.61 171 ARG D CA 1
ATOM 12936 C C . ARG D 1 92 ? 34.620 62.471 65.125 1.00 52.25 171 ARG D C 1
ATOM 12937 O O . ARG D 1 92 ? 34.057 61.382 64.969 1.00 48.71 171 ARG D O 1
ATOM 12958 N N . ASP D 1 93 ? 35.071 63.190 64.093 1.00 47.76 172 ASP D N 1
ATOM 12959 C CA . ASP D 1 93 ? 34.956 62.679 62.731 1.00 48.43 172 ASP D CA 1
ATOM 12960 C C . ASP D 1 93 ? 35.738 61.384 62.565 1.00 46.65 172 ASP D C 1
ATOM 12961 O O . ASP D 1 93 ? 35.264 60.437 61.926 1.00 47.82 172 ASP D O 1
ATOM 12970 N N . ILE D 1 94 ? 36.945 61.326 63.130 1.00 40.89 173 ILE D N 1
ATOM 12971 C CA . ILE D 1 94 ? 37.765 60.126 63.004 1.00 41.13 173 ILE D CA 1
ATOM 12972 C C . ILE D 1 94 ? 37.117 58.962 63.744 1.00 41.53 173 ILE D C 1
ATOM 12973 O O . ILE D 1 94 ? 37.065 57.836 63.234 1.00 41.10 173 ILE D O 1
ATOM 12989 N N . ALA D 1 95 ? 36.593 59.216 64.947 1.00 39.11 174 ALA D N 1
ATOM 12990 C CA . ALA D 1 95 ? 35.875 58.175 65.676 1.00 44.86 174 ALA D CA 1
ATOM 12991 C C . ALA D 1 95 ? 34.687 57.656 64.871 1.00 46.54 174 ALA D C 1
ATOM 12992 O O . ALA D 1 95 ? 34.436 56.446 64.836 1.00 46.14 174 ALA D O 1
ATOM 12999 N N . ASP D 1 96 ? 33.945 58.554 64.216 1.00 48.11 175 ASP D N 1
ATOM 13000 C CA . ASP D 1 96 ? 32.841 58.127 63.361 1.00 52.74 175 ASP D CA 1
ATOM 13001 C C . ASP D 1 96 ? 33.323 57.139 62.306 1.00 51.69 175 ASP D C 1
ATOM 13002 O O . ASP D 1 96 ? 32.710 56.086 62.095 1.00 50.89 175 ASP D O 1
ATOM 13011 N N . ARG D 1 97 ? 34.425 57.466 61.630 1.00 50.66 176 ARG D N 1
ATOM 13012 C CA . ARG D 1 97 ? 34.975 56.563 60.624 1.00 52.29 176 ARG D CA 1
ATOM 13013 C C . ARG D 1 97 ? 35.243 55.184 61.215 1.00 52.88 176 ARG D C 1
ATOM 13014 O O . ARG D 1 97 ? 34.928 54.159 60.598 1.00 53.42 176 ARG D O 1
ATOM 13035 N N . PHE D 1 98 ? 35.846 55.136 62.401 1.00 46.55 177 PHE D N 1
ATOM 13036 C CA . PHE D 1 98 ? 36.178 53.873 63.044 1.00 48.03 177 PHE D CA 1
ATOM 13037 C C . PHE D 1 98 ? 35.041 53.325 63.901 1.00 51.29 177 PHE D C 1
ATOM 13038 O O . PHE D 1 98 ? 35.246 52.350 64.631 1.00 50.49 177 PHE D O 1
ATOM 13055 N N . ASN D 1 99 ? 33.857 53.935 63.840 1.00 52.27 178 ASN D N 1
ATOM 13056 C CA . ASN D 1 99 ? 32.653 53.389 64.466 1.00 54.97 178 ASN D CA 1
ATOM 13057 C C . ASN D 1 99 ? 32.819 53.222 65.977 1.00 55.89 178 ASN D C 1
ATOM 13058 O O . ASN D 1 99 ? 32.467 52.190 66.552 1.00 56.81 178 ASN D O 1
ATOM 13069 N N . VAL D 1 100 ? 33.340 54.262 66.629 1.00 51.97 179 VAL D N 1
ATOM 13070 C CA . VAL D 1 100 ? 33.466 54.285 68.081 1.00 53.24 179 VAL D CA 1
ATOM 13071 C C . VAL D 1 100 ? 32.873 55.584 68.609 1.00 53.51 179 VAL D C 1
ATOM 13072 O O . VAL D 1 100 ? 32.832 56.603 67.912 1.00 53.03 179 VAL D O 1
ATOM 13085 N N . ASP D 1 101 ? 32.409 55.538 69.856 1.00 58.31 180 ASP D N 1
ATOM 13086 C CA . ASP D 1 101 ? 31.691 56.660 70.446 1.00 60.18 180 ASP D CA 1
ATOM 13087 C C . ASP D 1 101 ? 32.620 57.843 70.695 1.00 55.46 180 ASP D C 1
ATOM 13088 O O . ASP D 1 101 ? 33.790 57.673 71.050 1.00 50.56 180 ASP D O 1
ATOM 13097 N N . HIS D 1 102 ? 32.081 59.054 70.523 1.00 54.07 181 HIS D N 1
ATOM 13098 C CA . HIS D 1 102 ? 32.882 60.264 70.687 1.00 53.48 181 HIS D CA 1
ATOM 13099 C C . HIS D 1 102 ? 33.380 60.412 72.118 1.00 50.44 181 HIS D C 1
ATOM 13100 O O . HIS D 1 102 ? 34.580 60.581 72.359 1.00 44.90 181 HIS D O 1
ATOM 13114 N N . ASP D 1 103 ? 32.462 60.367 73.086 1.00 55.05 182 ASP D N 1
ATOM 13115 C CA . ASP D 1 103 ? 32.823 60.690 74.462 1.00 57.47 182 ASP D CA 1
ATOM 13116 C C . ASP D 1 103 ? 33.837 59.701 75.020 1.00 52.37 182 ASP D C 1
ATOM 13117 O O . ASP D 1 103 ? 34.739 60.086 75.773 1.00 50.49 182 ASP D O 1
ATOM 13126 N N . ALA D 1 104 ? 33.702 58.420 74.672 1.00 46.81 183 ALA D N 1
ATOM 13127 C CA . ALA D 1 104 ? 34.670 57.432 75.133 1.00 47.85 183 ALA D CA 1
ATOM 13128 C C . ALA D 1 104 ? 36.053 57.732 74.571 1.00 39.69 183 ALA D C 1
ATOM 13129 O O . ALA D 1 104 ? 37.055 57.677 75.294 1.00 40.64 183 ALA D O 1
ATOM 13136 N N . VAL D 1 105 ? 36.122 58.058 73.279 1.00 36.16 184 VAL D N 1
ATOM 13137 C CA . VAL D 1 105 ? 37.394 58.427 72.662 1.00 35.21 184 VAL D CA 1
ATOM 13138 C C . VAL D 1 105 ? 38.006 59.620 73.387 1.00 34.33 184 VAL D C 1
ATOM 13139 O O . VAL D 1 105 ? 39.196 59.622 73.726 1.00 35.04 184 VAL D O 1
ATOM 13152 N N . LEU D 1 106 ? 37.199 60.652 73.642 1.00 37.30 185 LEU D N 1
ATOM 13153 C CA . LEU D 1 106 ? 37.717 61.859 74.280 1.00 36.95 185 LEU D CA 1
ATOM 13154 C C . LEU D 1 106 ? 38.125 61.605 75.726 1.00 37.52 185 LEU D C 1
ATOM 13155 O O . LEU D 1 106 ? 39.075 62.224 76.218 1.00 40.24 185 LEU D O 1
ATOM 13171 N N A ASP D 1 107 ? 37.419 60.710 76.423 0.64 37.62 186 ASP D N 1
ATOM 13172 N N B ASP D 1 107 ? 37.432 60.699 76.420 0.36 38.53 186 ASP D N 1
ATOM 13173 C CA A ASP D 1 107 ? 37.778 60.401 77.803 0.64 38.37 186 ASP D CA 1
ATOM 13174 C CA B ASP D 1 107 ? 37.781 60.410 77.806 0.36 38.03 186 ASP D CA 1
ATOM 13175 C C A ASP D 1 107 ? 39.154 59.753 77.897 0.64 39.89 186 ASP D C 1
ATOM 13176 C C B ASP D 1 107 ? 39.136 59.718 77.915 0.36 38.40 186 ASP D C 1
ATOM 13177 O O A ASP D 1 107 ? 39.850 59.927 78.903 0.64 39.56 186 ASP D O 1
ATOM 13178 O O B ASP D 1 107 ? 39.799 59.826 78.953 0.36 39.47 186 ASP D O 1
ATOM 13195 N N . ASN D 1 108 ? 39.562 59.009 76.869 1.00 34.36 187 ASN D N 1
ATOM 13196 C CA . ASN D 1 108 ? 40.791 58.220 76.903 1.00 33.65 187 ASN D CA 1
ATOM 13197 C C . ASN D 1 108 ? 42.039 58.975 76.448 1.00 32.48 187 ASN D C 1
ATOM 13198 O O . ASN D 1 108 ? 43.109 58.364 76.350 1.00 29.29 187 ASN D O 1
ATOM 13209 N N . VAL D 1 109 ? 41.942 60.271 76.175 1.00 34.52 188 VAL D N 1
ATOM 13210 C CA . VAL D 1 109 ? 43.096 61.085 75.805 1.00 31.74 188 VAL D CA 1
ATOM 13211 C C . VAL D 1 109 ? 43.317 62.117 76.901 1.00 32.28 188 VAL D C 1
ATOM 13212 O O . VAL D 1 109 ? 42.429 62.932 77.181 1.00 36.40 188 VAL D O 1
ATOM 13225 N N . LEU D 1 110 ? 44.494 62.084 77.522 1.00 31.11 189 LEU D N 1
ATOM 13226 C CA . LEU D 1 110 ? 44.907 63.135 78.443 1.00 32.25 189 LEU D CA 1
ATOM 13227 C C . LEU D 1 110 ? 45.711 64.184 77.687 1.00 30.66 189 LEU D C 1
ATOM 13228 O O . LEU D 1 110 ? 46.589 63.850 76.887 1.00 31.41 189 LEU D O 1
ATOM 13244 N N . TYR D 1 111 ? 45.429 65.453 77.968 1.00 30.90 190 TYR D N 1
ATOM 13245 C CA . TYR D 1 111 ? 45.901 66.555 77.143 1.00 31.79 190 TYR D CA 1
ATOM 13246 C C . TYR D 1 111 ? 46.510 67.648 78.002 1.00 32.82 190 TYR D C 1
ATOM 13247 O O . TYR D 1 111 ? 45.967 67.993 79.055 1.00 34.82 190 TYR D O 1
ATOM 13265 N N . ALA D 1 112 ? 47.631 68.206 77.540 1.00 31.47 191 ALA D N 1
ATOM 13266 C CA . ALA D 1 112 ? 48.244 69.342 78.213 1.00 34.12 191 ALA D CA 1
ATOM 13267 C C . ALA D 1 112 ? 48.936 70.240 77.199 1.00 34.46 191 ALA D C 1
ATOM 13268 O O . ALA D 1 112 ? 49.622 69.754 76.294 1.00 31.01 191 ALA D O 1
ATOM 13275 N N . ARG D 1 113 ? 48.747 71.550 77.360 1.00 32.90 192 ARG D N 1
ATOM 13276 C CA . ARG D 1 113 ? 49.528 72.536 76.624 1.00 32.80 192 ARG D CA 1
ATOM 13277 C C . ARG D 1 113 ? 50.841 72.802 77.345 1.00 33.53 192 ARG D C 1
ATOM 13278 O O . ARG D 1 113 ? 50.877 72.917 78.573 1.00 35.21 192 ARG D O 1
ATOM 13299 N N . ALA D 1 114 ? 51.918 72.915 76.574 1.00 34.22 193 ALA D N 1
ATOM 13300 C CA . ALA D 1 114 ? 53.211 73.355 77.081 1.00 33.66 193 ALA D CA 1
ATOM 13301 C C . ALA D 1 114 ? 53.506 74.744 76.531 1.00 35.99 193 ALA D C 1
ATOM 13302 O O . ALA D 1 114 ? 53.406 74.969 75.320 1.00 35.78 193 ALA D O 1
ATOM 13309 N N . TYR D 1 115 ? 53.865 75.672 77.419 1.00 34.96 194 TYR D N 1
ATOM 13310 C CA . TYR D 1 115 ? 54.098 77.058 77.043 1.00 37.27 194 TYR D CA 1
ATOM 13311 C C . TYR D 1 115 ? 55.565 77.465 77.085 1.00 40.94 194 TYR D C 1
ATOM 13312 O O . TYR D 1 115 ? 55.907 78.530 76.556 1.00 39.36 194 TYR D O 1
ATOM 13330 N N . THR D 1 116 ? 56.429 76.669 77.713 1.00 37.55 195 THR D N 1
ATOM 13331 C CA . THR D 1 116 ? 57.867 76.890 77.678 1.00 38.70 195 THR D CA 1
ATOM 13332 C C . THR D 1 116 ? 58.559 75.535 77.621 1.00 37.26 195 THR D C 1
ATOM 13333 O O . THR D 1 116 ? 57.954 74.497 77.899 1.00 35.67 195 THR D O 1
ATOM 13344 N N . SER D 1 117 ? 59.844 75.547 77.257 1.00 38.51 196 SER D N 1
A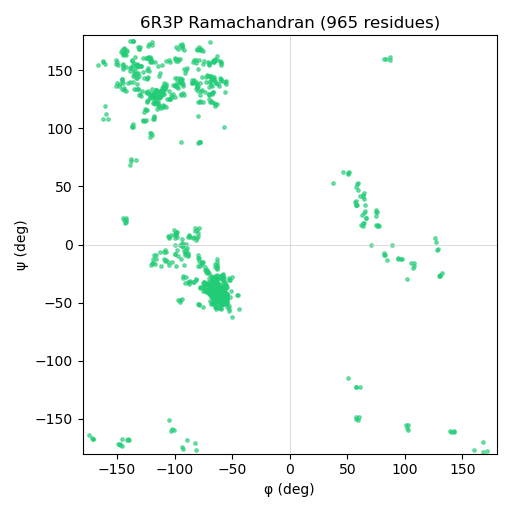TOM 13345 C CA . SER D 1 117 ? 60.582 74.288 77.182 1.00 39.37 196 SER D CA 1
ATOM 13346 C C . SER D 1 117 ? 60.731 73.661 78.564 1.00 37.08 196 SER D C 1
ATOM 13347 O O . SER D 1 117 ? 60.653 72.437 78.708 1.00 36.41 196 SER D O 1
ATOM 13355 N N . GLU D 1 118 ? 60.939 74.485 79.592 1.00 39.07 197 GLU D N 1
ATOM 13356 C CA . GLU D 1 118 ? 60.971 73.973 80.959 1.00 43.72 197 GLU D CA 1
ATOM 13357 C C . GLU D 1 118 ? 59.632 73.356 81.347 1.00 40.13 197 GLU D C 1
ATOM 13358 O O . GLU D 1 118 ? 59.587 72.306 82.000 1.00 39.36 197 GLU D O 1
ATOM 13370 N N . HIS D 1 119 ? 58.529 73.998 80.959 1.00 42.47 198 HIS D N 1
ATOM 13371 C CA . HIS D 1 119 ? 57.208 73.434 81.215 1.00 39.90 198 HIS D CA 1
ATOM 13372 C C . HIS D 1 119 ? 57.034 72.104 80.497 1.00 37.01 198 HIS D C 1
ATOM 13373 O O . HIS D 1 119 ? 56.500 71.144 81.065 1.00 36.29 198 HIS D O 1
ATOM 13387 N N . GLN D 1 120 ? 57.477 72.029 79.243 1.00 33.37 199 GLN D N 1
ATOM 13388 C CA . GLN D 1 120 ? 57.369 70.779 78.498 1.00 33.41 199 GLN D CA 1
ATOM 13389 C C . GLN D 1 120 ? 58.096 69.648 79.217 1.00 31.64 199 GLN D C 1
ATOM 13390 O O . GLN D 1 120 ? 57.588 68.523 79.294 1.00 30.26 199 GLN D O 1
ATOM 13404 N N . MET D 1 121 ? 59.288 69.928 79.751 1.00 39.83 200 MET D N 1
ATOM 13405 C CA . MET D 1 121 ? 60.055 68.896 80.444 1.00 42.57 200 MET D CA 1
ATOM 13406 C C . MET D 1 121 ? 59.391 68.500 81.758 1.00 40.21 200 MET D C 1
ATOM 13407 O O . MET D 1 121 ? 59.402 67.322 82.136 1.00 38.22 200 MET D O 1
ATOM 13421 N N . GLU D 1 122 ? 58.815 69.470 82.472 1.00 40.33 201 GLU D N 1
ATOM 13422 C CA . GLU D 1 122 ? 58.100 69.156 83.703 1.00 40.83 201 GLU D CA 1
ATOM 13423 C C . GLU D 1 122 ? 56.887 68.280 83.420 1.00 41.11 201 GLU D C 1
ATOM 13424 O O . GLU D 1 122 ? 56.640 67.298 84.131 1.00 40.01 201 GLU D O 1
ATOM 13436 N N . LEU D 1 123 ? 56.120 68.617 82.381 1.00 35.68 202 LEU D N 1
ATOM 13437 C CA . LEU D 1 123 ? 54.983 67.785 82.004 1.00 35.54 202 LEU D CA 1
ATOM 13438 C C . LEU D 1 123 ? 55.422 66.355 81.722 1.00 34.90 202 LEU D C 1
ATOM 13439 O O . LEU D 1 123 ? 54.740 65.400 82.110 1.00 35.61 202 LEU D O 1
ATOM 13455 N N . LEU D 1 124 ? 56.567 66.184 81.056 1.00 39.75 203 LEU D N 1
ATOM 13456 C CA . LEU D 1 124 ? 57.029 64.843 80.710 1.00 37.59 203 LEU D CA 1
ATOM 13457 C C . LEU D 1 124 ? 57.441 64.047 81.945 1.00 34.06 203 LEU D C 1
ATOM 13458 O O . LEU D 1 124 ? 57.367 62.814 81.934 1.00 36.22 203 LEU D O 1
ATOM 13474 N N . ASP D 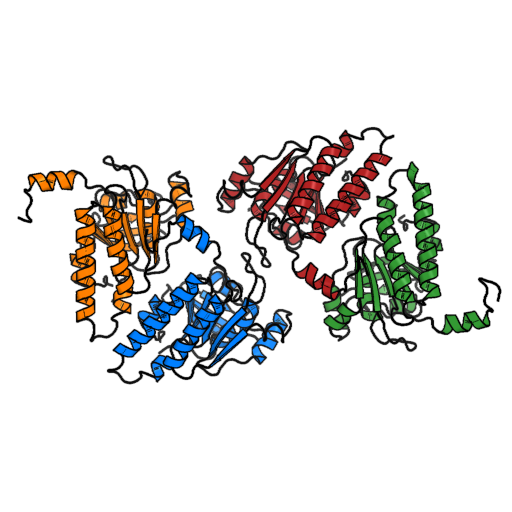1 125 ? 57.868 64.717 83.015 1.00 33.06 204 ASP D N 1
ATOM 13475 C CA . ASP D 1 125 ? 58.115 64.002 84.264 1.00 36.37 204 ASP D CA 1
ATOM 13476 C C . ASP D 1 125 ? 56.807 63.519 84.888 1.00 39.94 204 ASP D C 1
ATOM 13477 O O . ASP D 1 125 ? 56.754 62.429 85.471 1.00 35.94 204 ASP D O 1
ATOM 13486 N N . TYR D 1 126 ? 55.739 64.318 84.780 1.00 35.33 205 TYR D N 1
ATOM 13487 C CA . TYR D 1 126 ? 54.426 63.860 85.222 1.00 34.57 205 TYR D CA 1
ATOM 13488 C C . TYR D 1 126 ? 53.915 62.721 84.350 1.00 34.29 205 TYR D C 1
ATOM 13489 O O . TYR D 1 126 ? 53.244 61.810 84.848 1.00 32.91 205 TYR D O 1
ATOM 13507 N N . VAL D 1 127 ? 54.234 62.746 83.056 1.00 29.89 206 VAL D N 1
ATOM 13508 C CA . VAL D 1 127 ? 53.859 61.648 82.173 1.00 32.23 206 VAL D CA 1
ATOM 13509 C C . VAL D 1 127 ? 54.540 60.359 82.616 1.00 29.91 206 VAL D C 1
ATOM 13510 O O . VAL D 1 127 ? 53.907 59.301 82.711 1.00 29.34 206 VAL D O 1
ATOM 13523 N N . ALA D 1 128 ? 55.841 60.430 82.904 1.00 31.20 207 ALA D N 1
ATOM 13524 C CA . ALA D 1 128 ? 56.556 59.245 83.365 1.00 35.68 207 ALA D CA 1
ATOM 13525 C C . ALA D 1 128 ? 55.938 58.700 84.647 1.00 33.36 207 ALA D C 1
ATOM 13526 O O . ALA D 1 128 ? 55.722 57.489 84.775 1.00 33.69 207 ALA D O 1
ATOM 13533 N N . ALA D 1 129 ? 55.629 59.584 85.601 1.00 32.27 208 ALA D N 1
ATOM 13534 C CA . ALA D 1 129 ? 54.996 59.154 86.844 1.00 32.79 208 ALA D CA 1
ATOM 13535 C C . ALA D 1 129 ? 53.651 58.488 86.579 1.00 35.03 208 ALA D C 1
ATOM 13536 O O . ALA D 1 129 ? 53.308 57.486 87.220 1.00 35.52 208 ALA D O 1
ATOM 13543 N N . LYS D 1 130 ? 52.873 59.031 85.638 1.00 34.85 209 LYS D N 1
ATOM 13544 C CA . LYS D 1 130 ? 51.556 58.472 85.342 1.00 34.91 209 LYS D CA 1
ATOM 13545 C C . LYS D 1 130 ? 51.672 57.073 84.748 1.00 35.73 209 LYS D C 1
ATOM 13546 O O . LYS D 1 130 ? 50.981 56.146 85.185 1.00 37.56 209 LYS D O 1
ATOM 13565 N N . PHE D 1 131 ? 52.535 56.900 83.740 1.00 34.41 210 PHE D N 1
ATOM 13566 C CA . PHE D 1 131 ? 52.782 55.563 83.206 1.00 30.68 210 PHE D CA 1
ATOM 13567 C C . PHE D 1 131 ? 53.258 54.624 84.306 1.00 34.31 210 PHE D C 1
ATOM 13568 O O . PHE D 1 131 ? 52.894 53.441 84.332 1.00 32.48 210 PHE D O 1
ATOM 13585 N N . HIS D 1 132 ? 54.081 55.140 85.223 1.00 33.49 211 HIS D N 1
ATOM 13586 C CA . HIS D 1 132 ? 54.658 54.317 86.279 1.00 33.88 211 HIS D CA 1
ATOM 13587 C C . HIS D 1 132 ? 53.589 53.791 87.230 1.00 37.88 211 HIS D C 1
ATOM 13588 O O . HIS D 1 132 ? 53.739 52.694 87.780 1.00 36.08 211 HIS D O 1
ATOM 13602 N N . GLU D 1 133 ? 52.512 54.558 87.438 1.00 40.54 212 GLU D N 1
ATOM 13603 C CA . GLU D 1 133 ? 51.435 54.128 88.325 1.00 48.78 212 GLU D CA 1
ATOM 13604 C C . GLU D 1 133 ? 50.945 52.735 87.959 1.00 53.09 212 GLU D C 1
ATOM 13605 O O . GLU D 1 133 ? 50.739 51.884 88.830 1.00 56.94 212 GLU D O 1
ATOM 13617 N N . GLU D 1 134 ? 50.736 52.489 86.667 1.00 54.49 213 GLU D N 1
ATOM 13618 C CA . GLU D 1 134 ? 50.304 51.171 86.212 1.00 55.42 213 GLU D CA 1
ATOM 13619 C C . GLU D 1 134 ? 50.642 51.047 84.734 1.00 53.06 213 GLU D C 1
ATOM 13620 O O . GLU D 1 134 ? 50.054 51.748 83.904 1.00 45.93 213 GLU D O 1
ATOM 13632 N N . ALA D 1 135 ? 51.581 50.162 84.414 1.00 60.22 214 ALA D N 1
ATOM 13633 C CA . ALA D 1 135 ? 51.919 49.900 83.028 1.00 59.80 214 ALA D CA 1
ATOM 13634 C C . ALA D 1 135 ? 50.744 49.238 82.316 1.00 53.37 214 ALA D C 1
ATOM 13635 O O . ALA D 1 135 ? 49.854 48.646 82.934 1.00 52.76 214 ALA D O 1
ATOM 13642 N N . GLY D 1 136 ? 50.742 49.362 80.992 1.00 47.19 215 GLY D N 1
ATOM 13643 C CA . GLY D 1 136 ? 49.714 48.769 80.172 1.00 46.29 215 GLY D CA 1
ATOM 13644 C C . GLY D 1 136 ? 48.450 49.584 80.021 1.00 43.93 215 GLY D C 1
ATOM 13645 O O . GLY D 1 136 ? 47.626 49.257 79.158 1.00 47.63 215 GLY D O 1
ATOM 13649 N N . ILE D 1 137 ? 48.253 50.625 80.831 1.00 36.63 216 ILE D N 1
ATOM 13650 C CA . ILE D 1 137 ? 47.078 51.474 80.667 1.00 35.70 216 ILE D CA 1
ATOM 13651 C C . ILE D 1 137 ? 47.251 52.392 79.467 1.00 32.37 216 ILE D C 1
ATOM 13652 O O . ILE D 1 137 ? 46.395 52.449 78.576 1.00 30.90 216 ILE D O 1
ATOM 13668 N N . PHE D 1 138 ? 48.356 53.130 79.435 1.00 32.68 217 PHE D N 1
ATOM 13669 C CA . PHE D 1 138 ? 48.664 54.033 78.340 1.00 30.23 217 PHE D CA 1
ATOM 13670 C C . PHE D 1 138 ? 49.530 53.314 77.315 1.00 31.53 217 PHE D C 1
ATOM 13671 O O . PHE D 1 138 ? 50.382 52.495 77.669 1.00 31.51 217 PHE D O 1
ATOM 13688 N N . LYS D 1 139 ? 49.281 53.604 76.036 1.00 29.73 218 LYS D N 1
ATOM 13689 C CA . LYS D 1 139 ? 50.010 52.990 74.936 1.00 27.55 218 LYS D CA 1
ATOM 13690 C C . LYS D 1 139 ? 50.742 53.988 74.053 1.00 27.50 218 LYS D C 1
ATOM 13691 O O . LYS D 1 139 ? 51.642 53.580 73.308 1.00 29.59 218 LYS D O 1
ATOM 13710 N N . LEU D 1 140 ? 50.395 55.270 74.115 1.00 26.64 219 LEU D N 1
ATOM 13711 C CA . LEU D 1 140 ? 50.912 56.250 73.173 1.00 27.16 219 LEU D CA 1
ATOM 13712 C C . LEU D 1 140 ? 51.144 57.576 73.874 1.00 28.25 219 LEU D C 1
ATOM 13713 O O . LEU D 1 140 ? 50.297 58.040 74.644 1.00 28.01 219 LEU D O 1
ATOM 13729 N N . LEU D 1 141 ? 52.300 58.173 73.602 1.00 29.46 220 LEU D N 1
ATOM 13730 C CA . LEU D 1 141 ? 52.614 59.539 73.994 1.00 26.89 220 LEU D CA 1
ATOM 13731 C C . LEU D 1 141 ? 52.864 60.332 72.720 1.00 30.40 220 LEU D C 1
ATOM 13732 O O . LEU D 1 141 ? 53.731 59.962 71.920 1.00 29.52 220 LEU D O 1
ATOM 13748 N N . ILE D 1 142 ? 52.094 61.400 72.523 1.00 27.99 221 ILE D N 1
ATOM 13749 C CA . ILE D 1 142 ? 52.257 62.301 71.387 1.00 27.91 221 ILE D CA 1
ATOM 13750 C C . ILE D 1 142 ? 52.830 63.615 71.893 1.00 28.76 221 ILE D C 1
ATOM 13751 O O . ILE D 1 142 ? 52.344 64.170 72.886 1.00 31.11 221 ILE D O 1
ATOM 13767 N N . ILE D 1 143 ? 53.840 64.128 71.197 1.00 28.60 222 ILE D N 1
ATOM 13768 C CA . ILE D 1 143 ? 54.388 65.452 71.470 1.00 30.01 222 ILE D CA 1
ATOM 13769 C C . ILE D 1 143 ? 54.386 66.220 70.156 1.00 31.03 222 ILE D C 1
ATOM 13770 O O . ILE D 1 143 ? 55.205 65.948 69.269 1.00 30.18 222 ILE D O 1
ATOM 13786 N N . ASP D 1 144 ? 53.467 67.170 70.030 1.00 32.59 223 ASP D N 1
ATOM 13787 C CA . ASP D 1 144 ? 53.318 67.998 68.837 1.00 34.98 223 ASP D CA 1
ATOM 13788 C C . ASP D 1 144 ? 53.527 69.445 69.285 1.00 34.94 223 ASP D C 1
ATOM 13789 O O . ASP D 1 144 ? 52.575 70.087 69.734 1.00 38.70 223 ASP D O 1
ATOM 13798 N N . SER D 1 145 ? 54.751 69.977 69.177 1.00 32.98 224 SER D N 1
ATOM 13799 C CA . SER D 1 145 ? 55.916 69.349 68.548 1.00 39.59 224 SER D CA 1
ATOM 13800 C C . SER D 1 145 ? 57.091 69.257 69.523 1.00 40.77 224 SER D C 1
ATOM 13801 O O . SER D 1 145 ? 57.070 69.855 70.600 1.00 40.97 224 SER D O 1
ATOM 13809 N N . ILE D 1 146 ? 58.136 68.532 69.120 1.00 33.84 225 ILE D N 1
ATOM 13810 C CA . ILE D 1 146 ? 59.106 68.052 70.097 1.00 30.67 225 ILE D CA 1
ATOM 13811 C C . ILE D 1 146 ? 60.016 69.174 70.582 1.00 33.95 225 ILE D C 1
ATOM 13812 O O . ILE D 1 146 ? 60.404 69.191 71.757 1.00 37.94 225 ILE D O 1
ATOM 13828 N N . MET D 1 147 ? 60.372 70.134 69.717 1.00 34.00 226 MET D N 1
ATOM 13829 C CA . MET D 1 147 ? 61.340 71.134 70.150 1.00 41.80 226 MET D CA 1
ATOM 13830 C C . MET D 1 147 ? 61.107 72.540 69.599 1.00 38.32 226 MET D C 1
ATOM 13831 O O . MET D 1 147 ? 62.052 73.336 69.568 1.00 40.26 226 MET D O 1
ATOM 13845 N N . ALA D 1 148 ? 59.887 72.887 69.185 1.00 36.20 227 ALA D N 1
ATOM 13846 C CA . ALA D 1 148 ? 59.614 74.278 68.834 1.00 38.78 227 ALA D CA 1
ATOM 13847 C C . ALA D 1 148 ? 59.930 75.206 70.002 1.00 38.24 227 ALA D C 1
ATOM 13848 O O . ALA D 1 148 ? 60.480 76.296 69.812 1.00 39.98 227 ALA D O 1
ATOM 13855 N N . LEU D 1 149 ? 59.601 74.782 71.224 1.00 39.01 228 LEU D N 1
ATOM 13856 C CA . LEU D 1 149 ? 59.811 75.634 72.388 1.00 38.87 228 LEU D CA 1
ATOM 13857 C C . LEU D 1 149 ? 61.281 75.756 72.759 1.00 39.78 228 LEU D C 1
ATOM 13858 O O . LEU D 1 149 ? 61.663 76.741 73.399 1.00 42.55 228 LEU D O 1
ATOM 13874 N N . PHE D 1 150 ? 62.113 74.783 72.378 1.00 39.82 229 PHE D N 1
ATOM 13875 C CA . PHE D 1 150 ? 63.546 74.905 72.622 1.00 43.20 229 PHE D CA 1
ATOM 13876 C C . PHE D 1 150 ? 64.185 75.914 71.677 1.00 47.95 229 PHE D C 1
ATOM 13877 O O . PHE D 1 150 ? 65.115 76.627 72.072 1.00 49.35 229 PHE D O 1
ATOM 13894 N N . ARG D 1 151 ? 63.699 76.002 70.437 1.00 48.27 230 ARG D N 1
ATOM 13895 C CA . ARG D 1 151 ? 64.117 77.097 69.566 1.00 56.70 230 ARG D CA 1
ATOM 13896 C C . ARG D 1 151 ? 63.666 78.439 70.130 1.00 58.14 230 ARG D C 1
ATOM 13897 O O . ARG D 1 151 ? 64.402 79.430 70.061 1.00 56.28 230 ARG D O 1
ATOM 13918 N N . VAL D 1 152 ? 62.463 78.483 70.707 1.00 53.13 231 VAL D N 1
ATOM 13919 C CA . VAL D 1 152 ? 61.933 79.730 71.251 1.00 54.91 231 VAL D CA 1
ATOM 13920 C C . VAL D 1 152 ? 62.762 80.188 72.446 1.00 56.99 231 VAL D C 1
ATOM 13921 O O . VAL D 1 152 ? 63.195 81.345 72.515 1.00 60.65 231 VAL D O 1
ATOM 13934 N N . ASP D 1 153 ? 62.995 79.289 73.403 1.00 60.16 232 ASP D N 1
ATOM 13935 C CA . ASP D 1 153 ? 63.665 79.659 74.644 1.00 64.16 232 ASP D CA 1
ATOM 13936 C C . ASP D 1 153 ? 65.168 79.848 74.479 1.00 67.24 232 ASP D C 1
ATOM 13937 O O . ASP D 1 153 ? 65.804 80.424 75.369 1.00 67.08 232 ASP D O 1
ATOM 13946 N N . PHE D 1 154 ? 65.754 79.371 73.370 1.00 65.09 233 PHE D N 1
ATOM 13947 C CA . PHE D 1 154 ? 67.191 79.484 73.120 1.00 73.54 233 PHE D CA 1
ATOM 13948 C C . PHE D 1 154 ? 67.383 79.877 71.651 1.00 84.41 233 PHE D C 1
ATOM 13949 O O . PHE D 1 154 ? 67.818 79.089 70.813 1.00 86.53 233 PHE D O 1
ATOM 13966 N N . SER D 1 155 ? 67.059 81.130 71.333 1.00 90.86 234 SER D N 1
ATOM 13967 C CA . SER D 1 155 ? 67.033 81.582 69.947 1.00 99.19 234 SER D CA 1
ATOM 13968 C C . SER D 1 155 ? 68.369 82.140 69.474 1.00 104.56 234 SER D C 1
ATOM 13969 O O . SER D 1 155 ? 68.664 82.081 68.274 1.00 104.87 234 SER D O 1
ATOM 13977 N N . GLY D 1 156 ? 69.185 82.681 70.379 1.00 121.82 235 GLY D N 1
ATOM 13978 C CA . GLY D 1 156 ? 70.473 83.205 69.985 1.00 127.79 235 GLY D CA 1
ATOM 13979 C C . GLY D 1 156 ? 71.511 82.116 69.786 1.00 131.71 235 GLY D C 1
ATOM 13980 O O . GLY D 1 156 ? 71.400 81.004 70.302 1.00 127.72 235 GLY D O 1
ATOM 13984 N N . ARG D 1 157 ? 72.546 82.452 69.016 1.00 145.15 236 ARG D N 1
ATOM 13985 C CA . ARG D 1 157 ? 73.631 81.520 68.731 1.00 146.70 236 ARG D CA 1
ATOM 13986 C C . ARG D 1 157 ? 74.639 81.414 69.872 1.00 145.42 236 ARG D C 1
ATOM 13987 O O . ARG D 1 157 ? 75.669 80.751 69.707 1.00 146.59 236 ARG D O 1
ATOM 14008 N N . GLY D 1 158 ? 74.365 82.036 71.017 1.00 129.07 237 GLY D N 1
ATOM 14009 C CA . GLY D 1 158 ? 75.248 81.946 72.164 1.00 125.92 237 GLY D CA 1
ATOM 14010 C C . GLY D 1 158 ? 74.720 81.027 73.247 1.00 114.64 237 GLY D C 1
ATOM 14011 O O . GLY D 1 158 ? 75.474 80.593 74.123 1.00 110.14 237 GLY D O 1
ATOM 14015 N N . GLU D 1 159 ? 73.424 80.721 73.195 1.00 103.93 238 GLU D N 1
ATOM 14016 C CA . GLU D 1 159 ? 72.772 79.873 74.183 1.00 98.69 238 GLU D CA 1
ATOM 14017 C C . GLU D 1 159 ? 72.586 78.440 73.701 1.00 92.12 238 GLU D C 1
ATOM 14018 O O . GLU D 1 159 ? 71.842 77.679 74.329 1.00 88.38 238 GLU D O 1
ATOM 14030 N N . LEU D 1 160 ? 73.240 78.053 72.602 1.00 96.14 239 LEU D N 1
ATOM 14031 C CA . LEU D 1 160 ? 73.017 76.722 72.048 1.00 92.63 239 LEU D CA 1
ATOM 14032 C C . LEU D 1 160 ? 73.480 75.634 73.008 1.00 87.13 239 LEU D C 1
ATOM 14033 O O . LEU D 1 160 ? 72.846 74.578 73.109 1.00 82.02 239 LEU D O 1
ATOM 14049 N N . ALA D 1 161 ? 74.582 75.871 73.723 1.00 79.53 240 ALA D N 1
ATOM 14050 C CA . ALA D 1 161 ? 75.104 74.863 74.639 1.00 76.34 240 ALA D CA 1
ATOM 14051 C C . ALA D 1 161 ? 74.022 74.387 75.602 1.00 69.88 240 ALA D C 1
ATOM 14052 O O . ALA D 1 161 ? 73.736 73.188 75.698 1.00 67.68 240 ALA D O 1
ATOM 14059 N N . GLU D 1 162 ? 73.402 75.323 76.324 1.00 76.51 241 GLU D N 1
ATOM 14060 C CA . GLU D 1 162 ? 72.363 74.945 77.275 1.00 73.69 241 GLU D CA 1
ATOM 14061 C C . GLU D 1 162 ? 71.150 74.358 76.563 1.00 62.77 241 GLU D C 1
ATOM 14062 O O . GLU D 1 162 ? 70.523 73.421 77.068 1.00 60.20 241 GLU D O 1
ATOM 14074 N N . ARG D 1 163 ? 70.797 74.901 75.393 1.00 63.12 242 ARG D N 1
ATOM 14075 C CA . ARG D 1 163 ? 69.691 74.342 74.621 1.00 61.41 242 ARG D CA 1
ATOM 14076 C C . ARG D 1 163 ? 69.944 72.877 74.298 1.00 55.24 242 ARG D C 1
ATOM 14077 O O . ARG D 1 163 ? 69.085 72.019 74.530 1.00 53.53 242 ARG D O 1
ATOM 14098 N N . GLN D 1 164 ? 71.123 72.576 73.750 1.00 58.78 243 GLN D N 1
ATOM 14099 C CA . GLN D 1 164 ? 71.453 71.201 73.392 1.00 57.66 243 GLN D CA 1
ATOM 14100 C C . GLN D 1 164 ? 71.439 70.294 74.615 1.00 52.36 243 GLN D C 1
ATOM 14101 O O . GLN D 1 164 ? 70.993 69.143 74.538 1.00 50.70 243 GLN D O 1
ATOM 14115 N N . GLN D 1 165 ? 71.921 70.794 75.755 1.00 54.28 244 GLN D N 1
ATOM 14116 C CA . GLN D 1 165 ? 71.967 69.980 76.967 1.00 55.46 244 GLN D CA 1
ATOM 14117 C C . GLN D 1 165 ? 70.563 69.642 77.454 1.00 53.92 244 GLN D C 1
ATOM 14118 O O . GLN D 1 165 ? 70.257 68.480 77.749 1.00 51.27 244 GLN D O 1
ATOM 14132 N N . LYS D 1 166 ? 69.692 70.650 77.548 1.00 48.16 245 LYS D N 1
ATOM 14133 C CA . LYS D 1 166 ? 68.313 70.402 77.954 1.00 46.94 245 LYS D CA 1
ATOM 14134 C C . LYS D 1 166 ? 67.605 69.489 76.962 1.00 40.83 245 LYS D C 1
ATOM 14135 O O . LYS D 1 166 ? 66.838 68.602 77.355 1.00 38.28 245 LYS D O 1
ATOM 14154 N N . LEU D 1 167 ? 67.848 69.697 75.668 1.00 42.46 246 LEU D N 1
ATOM 14155 C CA . LEU D 1 167 ? 67.209 68.881 74.643 1.00 41.93 246 LEU D CA 1
ATOM 14156 C C . LEU D 1 167 ? 67.651 67.426 74.751 1.00 40.41 246 LEU D C 1
ATOM 14157 O O . LEU D 1 167 ? 66.823 66.507 74.713 1.00 38.56 246 LEU D O 1
ATOM 14173 N N . ALA D 1 168 ? 68.959 67.197 74.891 1.00 42.08 247 ALA D N 1
ATOM 14174 C CA . ALA D 1 168 ? 69.458 65.836 75.054 1.00 42.73 247 ALA D CA 1
ATOM 14175 C C . ALA D 1 168 ? 68.876 65.184 76.302 1.00 40.15 247 ALA D C 1
ATOM 14176 O O . ALA D 1 168 ? 68.527 63.999 76.288 1.00 41.05 247 ALA D O 1
ATOM 14183 N N . GLN D 1 169 ? 68.754 65.947 77.389 1.00 45.28 248 GLN D N 1
ATOM 14184 C CA . GLN D 1 169 ? 68.213 65.399 78.630 1.00 47.87 248 GLN D CA 1
ATOM 14185 C C . GLN D 1 169 ? 66.761 64.966 78.453 1.00 43.12 248 GLN D C 1
ATOM 14186 O O . GLN D 1 169 ? 66.372 63.866 78.865 1.00 41.08 248 GLN D O 1
ATOM 14200 N N . MET D 1 170 ? 65.938 65.826 77.849 1.00 39.13 249 MET D N 1
ATOM 14201 C CA . MET D 1 170 ? 64.545 65.464 77.611 1.00 37.62 249 MET D CA 1
ATOM 14202 C C . MET D 1 170 ? 64.440 64.213 76.748 1.00 34.46 249 MET D C 1
ATOM 14203 O O . MET D 1 170 ? 63.611 63.334 77.012 1.00 33.66 249 MET D O 1
ATOM 14217 N N . LEU D 1 171 ? 65.259 64.124 75.701 1.00 35.14 250 LEU D N 1
ATOM 14218 C CA . LEU D 1 171 ? 65.124 63.033 74.745 1.00 33.37 250 LEU D CA 1
ATOM 14219 C C . LEU D 1 171 ? 65.650 61.717 75.306 1.00 31.51 250 LEU D C 1
ATOM 14220 O O . LEU D 1 171 ? 65.118 60.653 74.973 1.00 33.80 250 LEU D O 1
ATOM 14236 N N . SER D 1 172 ? 66.676 61.752 76.161 1.00 34.82 251 SER D N 1
ATOM 14237 C CA . SER D 1 172 ? 67.103 60.512 76.804 1.00 36.62 251 SER D CA 1
ATOM 14238 C C . SER D 1 172 ? 66.034 60.020 77.773 1.00 36.38 251 SER D C 1
ATOM 14239 O O . SER D 1 172 ? 65.786 58.813 77.872 1.00 34.23 251 SER D O 1
ATOM 14247 N N . ARG D 1 173 ? 65.364 60.944 78.467 1.00 38.28 252 ARG D N 1
ATOM 14248 C CA . ARG D 1 173 ? 64.229 60.558 79.300 1.00 39.24 252 ARG D CA 1
ATOM 14249 C C . ARG D 1 173 ? 63.100 59.976 78.456 1.00 34.72 252 ARG D C 1
ATOM 14250 O O . ARG D 1 173 ? 62.468 58.988 78.850 1.00 33.35 252 ARG D O 1
ATOM 14271 N N . LEU D 1 174 ? 62.838 60.561 77.283 1.00 32.19 253 LEU D N 1
ATOM 14272 C CA . LEU D 1 174 ? 61.778 60.042 76.423 1.00 29.84 253 LEU D CA 1
ATOM 14273 C C . LEU D 1 174 ? 62.085 58.625 75.956 1.00 29.30 253 LEU D C 1
ATOM 14274 O O . LEU D 1 174 ? 61.199 57.759 75.950 1.00 30.98 253 LEU D O 1
ATOM 14290 N N . GLN D 1 175 ? 63.328 58.372 75.540 1.00 31.44 254 GLN D N 1
ATOM 14291 C CA . GLN D 1 175 ? 63.720 57.013 75.183 1.00 31.64 254 GLN D CA 1
ATOM 14292 C C . GLN D 1 175 ? 63.446 56.053 76.332 1.00 30.92 254 GLN D C 1
ATOM 14293 O O . GLN D 1 175 ? 62.851 54.986 76.141 1.00 31.34 254 GLN D O 1
ATOM 14307 N N . LYS D 1 176 ? 63.890 56.415 77.540 1.00 31.91 255 LYS D N 1
ATOM 14308 C CA . LYS D 1 176 ? 63.682 55.554 78.699 1.00 33.53 255 LYS D CA 1
ATOM 14309 C C . LYS D 1 176 ? 62.198 55.350 78.974 1.00 30.04 255 LYS D C 1
ATOM 14310 O O . LYS D 1 176 ? 61.772 54.243 79.323 1.00 32.05 255 LYS D O 1
ATOM 14329 N N . ILE D 1 177 ? 61.393 56.404 78.823 1.00 29.34 256 ILE D N 1
ATOM 14330 C CA . ILE D 1 177 ? 59.947 56.265 78.978 1.00 29.80 256 ILE D CA 1
ATOM 14331 C C . ILE D 1 177 ? 59.408 55.245 77.984 1.00 30.64 256 ILE D C 1
ATOM 14332 O O . ILE D 1 177 ? 58.638 54.346 78.340 1.00 30.45 256 ILE D O 1
ATOM 14348 N N . SER D 1 178 ? 59.796 55.379 76.714 1.00 31.25 257 SER D N 1
ATOM 14349 C CA . SER D 1 178 ? 59.247 54.501 75.688 1.00 29.00 257 SER D CA 1
ATOM 14350 C C . SER D 1 178 ? 59.609 53.047 75.965 1.00 29.08 257 SER D C 1
ATOM 14351 O O . SER D 1 178 ? 58.779 52.147 75.786 1.00 30.63 257 SER D O 1
ATOM 14359 N N . GLU D 1 179 ? 60.833 52.801 76.424 1.00 29.63 258 GLU D N 1
ATOM 14360 C CA . GLU D 1 179 ? 61.331 51.441 76.574 1.00 29.49 258 GLU D CA 1
ATOM 14361 C C . GLU D 1 179 ? 60.981 50.829 77.924 1.00 33.33 258 GLU D C 1
ATOM 14362 O O . GLU D 1 179 ? 60.743 49.620 78.002 1.00 36.44 258 GLU D O 1
ATOM 14374 N N . GLU D 1 180 ? 60.912 51.634 78.983 1.00 35.59 259 GLU D N 1
ATOM 14375 C CA . GLU D 1 180 ? 60.580 51.098 80.298 1.00 38.45 259 GLU D CA 1
ATOM 14376 C C . GLU D 1 180 ? 59.100 50.743 80.400 1.00 35.29 259 GLU D C 1
ATOM 14377 O O . GLU D 1 180 ? 58.742 49.724 81.002 1.00 34.49 259 GLU D O 1
ATOM 14389 N N . TYR D 1 181 ? 58.224 51.569 79.832 1.00 31.05 260 TYR D N 1
ATOM 14390 C CA . TYR D 1 181 ? 56.786 51.396 79.992 1.00 31.49 260 TYR D CA 1
ATOM 14391 C C . TYR D 1 181 ? 56.115 50.829 78.746 1.00 35.19 260 TYR D C 1
ATOM 14392 O O . TYR D 1 181 ? 54.885 50.728 78.708 1.00 30.66 260 TYR D O 1
ATOM 14410 N N . ASN D 1 182 ? 56.895 50.441 77.741 1.00 30.29 261 ASN D N 1
ATOM 14411 C CA . ASN D 1 182 ? 56.376 49.853 76.510 1.00 30.48 261 ASN D CA 1
ATOM 14412 C C . ASN D 1 182 ? 55.256 50.707 75.916 1.00 27.64 261 ASN D C 1
ATOM 14413 O O . ASN D 1 182 ? 54.115 50.271 75.764 1.00 30.74 261 ASN D O 1
ATOM 14424 N N . VAL D 1 183 ? 55.610 51.940 75.569 1.00 28.98 262 VAL D N 1
ATOM 14425 C CA . VAL D 1 183 ? 54.696 52.851 74.897 1.00 29.51 262 VAL D CA 1
ATOM 14426 C C . VAL D 1 183 ? 55.337 53.305 73.595 1.00 27.74 262 VAL D C 1
ATOM 14427 O O . VAL D 1 183 ? 56.565 53.359 73.463 1.00 28.35 262 VAL D O 1
ATOM 14440 N N . ALA D 1 184 ? 54.488 53.604 72.620 1.00 27.39 263 ALA D N 1
ATOM 14441 C CA . ALA D 1 184 ? 54.925 54.294 71.419 1.00 27.40 263 ALA D CA 1
ATOM 14442 C C . ALA D 1 184 ? 54.999 55.784 71.714 1.00 28.43 263 ALA D C 1
ATOM 14443 O O . ALA D 1 184 ? 54.085 56.348 72.324 1.00 29.60 263 ALA D O 1
ATOM 14450 N N . VAL D 1 185 ? 56.093 56.416 71.304 1.00 27.39 264 VAL D N 1
ATOM 14451 C CA . VAL D 1 185 ? 56.246 57.861 71.410 1.00 27.06 264 VAL D CA 1
ATOM 14452 C C . VAL D 1 185 ? 56.248 58.415 69.996 1.00 29.20 264 VAL D C 1
ATOM 14453 O O . VAL D 1 185 ? 57.125 58.078 69.191 1.00 30.53 264 VAL D O 1
ATOM 14466 N N . PHE D 1 186 ? 55.261 59.248 69.687 1.00 27.93 265 PHE D N 1
ATOM 14467 C CA . PHE D 1 186 ? 55.158 59.897 68.388 1.00 28.55 265 PHE D CA 1
ATOM 14468 C C . PHE D 1 186 ? 55.359 61.395 68.560 1.00 28.85 265 PHE D C 1
ATOM 14469 O O . PHE D 1 186 ? 54.668 62.028 69.365 1.00 29.47 265 PHE D O 1
ATOM 14486 N N . VAL D 1 187 ? 56.295 61.963 67.807 1.00 30.63 266 VAL D N 1
ATOM 14487 C CA . VAL D 1 187 ? 56.573 63.390 67.892 1.00 30.98 266 VAL D CA 1
ATOM 14488 C C . VAL D 1 187 ? 56.609 63.978 66.490 1.00 34.65 266 VAL D C 1
ATOM 14489 O O . VAL D 1 187 ? 57.044 63.329 65.533 1.00 31.54 266 VAL D O 1
ATOM 14502 N N . THR D 1 188 ? 56.140 65.218 66.375 1.00 35.24 267 THR D N 1
ATOM 14503 C CA . THR D 1 188 ? 56.260 65.994 65.151 1.00 33.86 267 THR D CA 1
ATOM 14504 C C . THR D 1 188 ? 57.434 66.956 65.273 1.00 34.49 267 THR D C 1
ATOM 14505 O O . THR D 1 188 ? 57.884 67.288 66.372 1.00 35.71 267 THR D O 1
ATOM 14516 N N . ASN D 1 189 ? 57.929 67.409 64.127 1.00 34.24 268 ASN D N 1
ATOM 14517 C CA . ASN D 1 189 ? 59.088 68.288 64.117 1.00 39.71 268 ASN D CA 1
ATOM 14518 C C . ASN D 1 189 ? 59.008 69.203 62.907 1.00 44.83 268 ASN D C 1
ATOM 14519 O O . ASN D 1 189 ? 58.340 68.897 61.917 1.00 46.50 268 ASN D O 1
ATOM 14530 N N . GLN D 1 190 ? 59.700 70.335 63.000 1.00 49.62 269 GLN D N 1
ATOM 14531 C CA . GLN D 1 190 ? 59.767 71.310 61.923 1.00 56.17 269 GLN D CA 1
ATOM 14532 C C . GLN D 1 190 ? 61.018 71.089 61.076 1.00 60.02 269 GLN D C 1
ATOM 14533 O O . GLN D 1 190 ? 61.904 70.300 61.413 1.00 60.38 269 GLN D O 1
ATOM 14547 N N . MET D 1 191 ? 61.081 71.810 59.961 1.00 62.61 270 MET D N 1
ATOM 14548 C CA . MET D 1 191 ? 62.221 71.760 59.060 1.00 68.36 270 MET D CA 1
ATOM 14549 C C . MET D 1 191 ? 62.787 73.160 58.866 1.00 70.24 270 MET D C 1
ATOM 14550 O O . MET D 1 191 ? 62.119 74.166 59.119 1.00 68.43 270 MET D O 1
ATOM 14564 N N . THR D 1 192 ? 64.034 73.212 58.410 1.00 79.92 271 THR D N 1
ATOM 14565 C CA . THR D 1 192 ? 64.707 74.482 58.168 1.00 83.80 271 THR D CA 1
ATOM 14566 C C . THR D 1 192 ? 65.586 74.388 56.926 1.00 87.61 271 THR D C 1
ATOM 14567 O O . THR D 1 192 ? 66.248 73.375 56.701 1.00 87.54 271 THR D O 1
ATOM 14578 N N . LYS D 1 206 ? 66.111 71.184 52.451 1.00 96.79 285 LYS D N 1
ATOM 14579 C CA . LYS D 1 206 ? 65.317 71.125 53.673 1.00 95.76 285 LYS D CA 1
ATOM 14580 C C . LYS D 1 206 ? 65.699 69.918 54.523 1.00 92.26 285 LYS D C 1
ATOM 14581 O O . LYS D 1 206 ? 65.793 68.797 54.021 1.00 93.57 285 LYS D O 1
ATOM 14600 N N . LYS D 1 207 ? 65.915 70.154 55.810 1.00 82.20 286 LYS D N 1
ATOM 14601 C CA . LYS D 1 207 ? 66.266 69.111 56.759 1.00 79.97 286 LYS D CA 1
ATOM 14602 C C . LYS D 1 207 ? 65.464 69.326 58.036 1.00 77.07 286 LYS D C 1
ATOM 14603 O O . LYS D 1 207 ? 64.989 70.434 58.294 1.00 77.19 286 LYS D O 1
ATOM 14622 N N . PRO D 1 208 ? 65.300 68.282 58.845 1.00 63.33 287 PRO D N 1
ATOM 14623 C CA . PRO D 1 208 ? 64.683 68.477 60.162 1.00 59.36 287 PRO D CA 1
ATOM 14624 C C . PRO D 1 208 ? 65.628 69.202 61.105 1.00 60.57 287 PRO D C 1
ATOM 14625 O O . PRO D 1 208 ? 66.849 69.034 61.051 1.00 62.90 287 PRO D O 1
ATOM 14636 N N . ILE D 1 209 ? 65.049 70.027 61.976 1.00 63.25 288 ILE D N 1
ATOM 14637 C CA . ILE D 1 209 ? 65.834 70.712 62.997 1.00 62.05 288 ILE D CA 1
ATOM 14638 C C . ILE D 1 209 ? 66.146 69.711 64.102 1.00 59.37 288 ILE D C 1
ATOM 14639 O O . ILE D 1 209 ? 65.572 68.616 64.141 1.00 55.69 288 ILE D O 1
ATOM 14655 N N . GLY D 1 210 ? 67.061 70.072 65.000 1.00 61.98 289 GLY D N 1
ATOM 14656 C CA . GLY D 1 210 ? 67.434 69.229 66.117 1.00 61.52 289 GLY D CA 1
ATOM 14657 C C . GLY D 1 210 ? 68.784 68.558 65.982 1.00 60.21 289 GLY D C 1
ATOM 14658 O O . GLY D 1 210 ? 69.308 68.053 66.982 1.00 59.87 289 GLY D O 1
ATOM 14662 N N . GLY D 1 211 ? 69.353 68.520 64.779 1.00 55.10 290 GLY D N 1
ATOM 14663 C CA . GLY D 1 211 ? 70.694 68.009 64.574 1.00 55.68 290 GLY D CA 1
ATOM 14664 C C . GLY D 1 211 ? 70.858 66.578 65.054 1.00 52.11 290 GLY D C 1
ATOM 14665 O O . GLY D 1 211 ? 69.921 65.773 65.060 1.00 48.96 290 GLY D O 1
ATOM 14669 N N . HIS D 1 212 ? 72.088 66.262 65.471 1.00 58.15 291 HIS D N 1
ATOM 14670 C CA . HIS D 1 212 ? 72.420 64.905 65.892 1.00 59.61 291 HIS D CA 1
ATOM 14671 C C . HIS D 1 212 ? 71.559 64.445 67.060 1.00 57.25 291 HIS D C 1
ATOM 14672 O O . HIS D 1 212 ? 71.211 63.263 67.148 1.00 54.68 291 HIS D O 1
ATOM 14686 N N . ILE D 1 213 ? 71.211 65.359 67.969 1.00 57.89 292 ILE D N 1
ATOM 14687 C CA . ILE D 1 213 ? 70.489 64.974 69.179 1.00 54.41 292 ILE D CA 1
ATOM 14688 C C . ILE D 1 213 ? 69.164 64.316 68.816 1.00 51.43 292 ILE D C 1
ATOM 14689 O O . ILE D 1 213 ? 68.870 63.189 69.233 1.00 48.46 292 ILE D O 1
ATOM 14705 N N . LEU D 1 214 ? 68.343 65.012 68.028 1.00 45.79 293 LEU D N 1
ATOM 14706 C CA . LEU D 1 214 ? 67.043 64.461 67.661 1.00 44.95 293 LEU D CA 1
ATOM 14707 C C . LEU D 1 214 ? 67.194 63.287 66.701 1.00 43.46 293 LEU D C 1
ATOM 14708 O O . LEU D 1 214 ? 66.447 62.306 66.792 1.00 44.52 293 LEU D O 1
ATOM 14724 N N . ALA D 1 215 ? 68.159 63.360 65.782 1.00 51.36 294 ALA D N 1
ATOM 14725 C CA . ALA D 1 215 ? 68.398 62.243 64.873 1.00 54.26 294 ALA D CA 1
ATOM 14726 C C . ALA D 1 215 ? 68.673 60.961 65.650 1.00 51.76 294 ALA D C 1
ATOM 14727 O O . ALA D 1 215 ? 68.096 59.906 65.358 1.00 50.37 294 ALA D O 1
ATOM 14734 N N . HIS D 1 216 ? 69.541 61.039 66.662 1.00 42.97 295 HIS D N 1
ATOM 14735 C CA . HIS D 1 216 ? 69.886 59.852 67.437 1.00 41.54 295 HIS D CA 1
ATOM 14736 C C . HIS D 1 216 ? 68.699 59.347 68.251 1.00 38.93 295 HIS D C 1
ATOM 14737 O O . HIS D 1 216 ? 68.466 58.136 68.328 1.00 38.27 295 HIS D O 1
ATOM 14751 N N . ALA D 1 217 ? 67.941 60.256 68.870 1.00 37.19 296 ALA D N 1
ATOM 14752 C CA . ALA D 1 217 ? 66.898 59.843 69.804 1.00 35.22 296 ALA D CA 1
ATOM 14753 C C . ALA D 1 217 ? 65.767 59.104 69.099 1.00 38.73 296 ALA D C 1
ATOM 14754 O O . ALA D 1 217 ? 65.215 58.136 69.640 1.00 36.56 296 ALA D O 1
ATOM 14761 N N . SER D 1 218 ? 65.398 59.551 67.903 1.00 39.44 297 SER D N 1
ATOM 14762 C CA . SER D 1 218 ? 64.297 58.944 67.169 1.00 42.34 297 SER D CA 1
ATOM 14763 C C . SER D 1 218 ? 64.760 57.643 66.529 1.00 42.85 297 SER D C 1
ATOM 14764 O O . SER D 1 218 ? 65.788 57.607 65.847 1.00 44.09 297 SER D O 1
ATOM 14772 N N . THR D 1 219 ? 64.003 56.570 66.757 1.00 37.53 298 THR D N 1
ATOM 14773 C CA . THR D 1 219 ? 64.337 55.294 66.140 1.00 41.09 298 THR D CA 1
ATOM 14774 C C . THR D 1 219 ? 63.838 55.214 64.703 1.00 41.81 298 THR D C 1
ATOM 14775 O O . THR D 1 219 ? 64.447 54.523 63.880 1.00 45.64 298 THR D O 1
ATOM 14786 N N . THR D 1 220 ? 62.747 55.906 64.385 1.00 42.04 299 THR D N 1
ATOM 14787 C CA . THR D 1 220 ? 62.243 55.994 63.021 1.00 41.53 299 THR D CA 1
ATOM 14788 C C . THR D 1 220 ? 61.906 57.446 62.724 1.00 38.47 299 THR D C 1
ATOM 14789 O O . THR D 1 220 ? 61.267 58.115 63.541 1.00 38.66 299 THR D O 1
ATOM 14800 N N . ARG D 1 221 ? 62.335 57.930 61.562 1.00 39.02 300 ARG D N 1
ATOM 14801 C CA . ARG D 1 221 ? 62.086 59.302 61.139 1.00 42.27 300 ARG D CA 1
ATOM 14802 C C . ARG D 1 221 ? 61.355 59.286 59.804 1.00 45.35 300 ARG D C 1
ATOM 14803 O O . ARG D 1 221 ? 61.764 58.579 58.877 1.00 47.19 300 ARG D O 1
ATOM 14824 N N . ILE D 1 222 ? 60.282 60.065 59.709 1.00 50.03 301 ILE D N 1
ATOM 14825 C CA . ILE D 1 222 ? 59.391 60.043 58.555 1.00 47.94 301 ILE D CA 1
ATOM 14826 C C . ILE D 1 222 ? 59.292 61.453 57.996 1.00 47.86 301 ILE D C 1
ATOM 14827 O O . ILE D 1 222 ? 58.923 62.389 58.718 1.00 46.75 301 ILE D O 1
ATOM 14843 N N . SER D 1 223 ? 59.613 61.601 56.714 1.00 49.60 302 SER D N 1
ATOM 14844 C CA . SER D 1 223 ? 59.386 62.845 55.992 1.00 52.14 302 SER D CA 1
ATOM 14845 C C . SER D 1 223 ? 58.025 62.777 55.310 1.00 51.25 302 SER D C 1
ATOM 14846 O O . SER D 1 223 ? 57.710 61.788 54.641 1.00 53.40 302 SER D O 1
ATOM 14854 N N . LEU D 1 224 ? 57.216 63.816 55.500 1.00 49.95 303 LEU D N 1
ATOM 14855 C CA . LEU D 1 224 ? 55.900 63.918 54.881 1.00 49.91 303 LEU D CA 1
ATOM 14856 C C . LEU D 1 224 ? 55.930 65.034 53.847 1.00 53.77 303 LEU D C 1
ATOM 14857 O O . LEU D 1 224 ? 56.460 66.118 54.116 1.00 57.43 303 LEU D O 1
ATOM 14873 N N . ARG D 1 225 ? 55.372 64.768 52.668 1.00 49.91 304 ARG D N 1
ATOM 14874 C CA . ARG D 1 225 ? 55.319 65.766 51.609 1.00 51.33 304 ARG D CA 1
ATOM 14875 C C . ARG D 1 225 ? 54.032 65.583 50.817 1.00 52.54 304 ARG D C 1
ATOM 14876 O O . ARG D 1 225 ? 53.335 64.574 50.941 1.00 49.64 304 ARG D O 1
ATOM 14897 N N . LYS D 1 226 ? 53.720 66.583 49.998 1.00 65.13 305 LYS D N 1
ATOM 14898 C CA . LYS D 1 226 ? 52.512 66.552 49.189 1.00 67.56 305 LYS D CA 1
ATOM 14899 C C . LYS D 1 226 ? 52.733 65.730 47.927 1.00 67.46 305 LYS D C 1
ATOM 14900 O O . LYS D 1 226 ? 53.785 65.815 47.287 1.00 68.92 305 LYS D O 1
ATOM 14919 N N . GLY D 1 227 ? 51.733 64.926 47.578 1.00 60.24 306 GLY D N 1
ATOM 14920 C CA . GLY D 1 227 ? 51.743 64.145 46.363 1.00 63.58 306 GLY D CA 1
ATOM 14921 C C . GLY D 1 227 ? 50.882 64.767 45.284 1.00 67.79 306 GLY D C 1
ATOM 14922 O O . GLY D 1 227 ? 50.580 65.965 45.301 1.00 66.33 306 GLY D O 1
ATOM 14926 N N . ARG D 1 228 ? 50.478 63.937 44.326 1.00 77.42 307 ARG D N 1
ATOM 14927 C CA . ARG D 1 228 ? 49.597 64.410 43.268 1.00 84.65 307 ARG D CA 1
ATOM 14928 C C . ARG D 1 228 ? 48.222 64.732 43.838 1.00 85.76 307 ARG D C 1
ATOM 14929 O O . ARG D 1 228 ? 47.681 63.989 44.662 1.00 84.70 307 ARG D O 1
ATOM 14950 N N . GLY D 1 229 ? 47.661 65.850 43.397 1.00 83.27 308 GLY D N 1
ATOM 14951 C CA . GLY D 1 229 ? 46.341 66.242 43.856 1.00 82.31 308 GLY D CA 1
ATOM 14952 C C . GLY D 1 229 ? 46.314 66.377 45.364 1.00 75.86 308 GLY D C 1
ATOM 14953 O O . GLY D 1 229 ? 47.088 67.137 45.959 1.00 73.72 308 GLY D O 1
ATOM 14957 N N . GLU D 1 230 ? 45.420 65.622 46.000 1.00 77.65 309 GLU D N 1
ATOM 14958 C CA . GLU D 1 230 ? 45.209 65.691 47.439 1.00 71.87 309 GLU D CA 1
ATOM 14959 C C . GLU D 1 230 ? 45.947 64.594 48.196 1.00 70.00 309 GLU D C 1
ATOM 14960 O O . GLU D 1 230 ? 45.756 64.457 49.408 1.00 68.00 309 GLU D O 1
ATOM 14972 N N . LEU D 1 231 ? 46.783 63.814 47.515 1.00 67.75 310 LEU D N 1
ATOM 14973 C CA . LEU D 1 231 ? 47.499 62.726 48.161 1.00 62.38 310 LEU D CA 1
ATOM 14974 C C . LEU D 1 231 ? 48.731 63.251 48.893 1.00 58.88 310 LEU D C 1
ATOM 14975 O O . LEU D 1 231 ? 49.250 64.331 48.599 1.00 59.69 310 LEU D O 1
ATOM 14991 N N . ARG D 1 232 ? 49.194 62.464 49.860 1.00 56.70 311 ARG D N 1
ATOM 14992 C CA . ARG D 1 232 ? 50.409 62.750 50.605 1.00 56.25 311 ARG D CA 1
ATOM 14993 C C . ARG D 1 232 ? 51.369 61.574 50.481 1.00 54.06 311 ARG D C 1
ATOM 14994 O O . ARG D 1 232 ? 50.971 60.450 50.159 1.00 53.58 311 ARG D O 1
ATOM 15015 N N . ILE D 1 233 ? 52.644 61.841 50.753 1.00 51.03 312 ILE D N 1
ATOM 15016 C CA . ILE D 1 233 ? 53.700 60.844 50.636 1.00 51.83 312 ILE D CA 1
ATOM 15017 C C . ILE D 1 233 ? 54.522 60.847 51.917 1.00 49.97 312 ILE D C 1
ATOM 15018 O O . ILE D 1 233 ? 54.962 61.907 52.376 1.00 48.56 312 ILE D O 1
ATOM 15034 N N . ALA D 1 234 ? 54.725 59.664 52.489 1.00 47.74 313 ALA D N 1
ATOM 15035 C CA . ALA D 1 234 ? 55.615 59.473 53.625 1.00 48.39 313 ALA D CA 1
ATOM 15036 C C . ALA D 1 234 ? 56.853 58.711 53.169 1.00 50.06 313 ALA D C 1
ATOM 15037 O O . ALA D 1 234 ? 56.755 57.769 52.377 1.00 50.99 313 ALA D O 1
ATOM 15044 N N . LYS D 1 235 ? 58.017 59.130 53.661 1.00 49.43 314 LYS D N 1
ATOM 15045 C CA . LYS D 1 235 ? 59.282 58.520 53.278 1.00 54.73 314 LYS D CA 1
ATOM 15046 C C . LYS D 1 235 ? 60.167 58.384 54.507 1.00 56.41 314 LYS D C 1
ATOM 15047 O O . LYS D 1 235 ? 60.056 59.159 55.459 1.00 56.29 314 LYS D O 1
ATOM 15066 N N . ILE D 1 236 ? 61.049 57.390 54.476 1.00 61.37 315 ILE D N 1
ATOM 15067 C CA . ILE D 1 236 ? 62.055 57.224 55.520 1.00 67.68 315 ILE D CA 1
ATOM 15068 C C . ILE D 1 236 ? 63.176 58.225 55.267 1.00 73.94 315 ILE D C 1
ATOM 15069 O O . ILE D 1 236 ? 63.780 58.239 54.189 1.00 78.20 315 ILE D O 1
ATOM 15085 N N . TYR D 1 237 ? 63.457 59.061 56.261 1.00 66.40 316 TYR D N 1
ATOM 15086 C CA . TYR D 1 237 ? 64.411 60.146 56.083 1.00 71.53 316 TYR D CA 1
ATOM 15087 C C . TYR D 1 237 ? 65.828 59.612 55.923 1.00 80.50 316 TYR D C 1
ATOM 15088 O O . TYR D 1 237 ? 66.210 58.609 56.530 1.00 81.16 316 TYR D O 1
ATOM 15106 N N . ASP D 1 238 ? 66.610 60.301 55.090 1.00 102.70 317 ASP D N 1
ATOM 15107 C CA . ASP D 1 238 ? 68.024 59.999 54.875 1.00 112.41 317 ASP D CA 1
ATOM 15108 C C . ASP D 1 238 ? 68.235 58.622 54.252 1.00 116.97 317 ASP D C 1
ATOM 15109 O O . ASP D 1 238 ? 69.351 58.093 54.274 1.00 122.38 317 ASP D O 1
ATOM 15118 N N . SER D 1 239 ? 67.183 58.029 53.696 1.00 99.54 318 SER D N 1
ATOM 15119 C CA . SER D 1 239 ? 67.275 56.762 52.989 1.00 107.80 318 SER D CA 1
ATOM 15120 C C . SER D 1 239 ? 67.344 57.005 51.489 1.00 124.28 318 SER D C 1
ATOM 15121 O O . SER D 1 239 ? 66.933 58.062 51.001 1.00 127.00 318 SER D O 1
ATOM 15129 N N . PRO D 1 240 ? 67.865 56.049 50.720 1.00 105.28 319 PRO D N 1
ATOM 15130 C CA . PRO D 1 240 ? 67.980 56.258 49.271 1.00 107.65 319 PRO D CA 1
ATOM 15131 C C . PRO D 1 240 ? 66.626 56.499 48.619 1.00 95.87 319 PRO D C 1
ATOM 15132 O O . PRO D 1 240 ? 65.573 56.112 49.131 1.00 86.22 319 PRO D O 1
ATOM 15143 N N . GLU D 1 241 ? 66.671 57.157 47.461 1.00 122.48 320 GLU D N 1
ATOM 15144 C CA . GLU D 1 241 ? 65.471 57.511 46.702 1.00 118.30 320 GLU D CA 1
ATOM 15145 C C . GLU D 1 241 ? 64.979 56.264 45.978 1.00 114.25 320 GLU D C 1
ATOM 15146 O O . GLU D 1 241 ? 65.349 55.994 44.834 1.00 117.30 320 GLU D O 1
ATOM 15158 N N . MET D 1 242 ? 64.133 55.491 46.655 1.00 109.29 321 MET D N 1
ATOM 15159 C CA . MET D 1 242 ? 63.611 54.249 46.102 1.00 107.51 321 MET D CA 1
ATOM 15160 C C . MET D 1 242 ? 62.182 54.061 46.579 1.00 98.23 321 MET D C 1
ATOM 15161 O O . MET D 1 242 ? 61.806 54.594 47.631 1.00 91.67 321 MET D O 1
ATOM 15175 N N . PRO D 1 243 ? 61.358 53.315 45.835 1.00 108.99 322 PRO D N 1
ATOM 15176 C CA . PRO D 1 243 ? 59.923 53.270 46.170 1.00 102.95 322 PRO D CA 1
ATOM 15177 C C . PRO D 1 243 ? 59.617 52.556 47.476 1.00 97.56 322 PRO D C 1
ATOM 15178 O O . PRO D 1 243 ? 58.702 52.972 48.199 1.00 90.53 322 PRO D O 1
ATOM 15189 N N . GLU D 1 244 ? 60.347 51.486 47.798 1.00 111.12 323 GLU D N 1
ATOM 15190 C CA . GLU D 1 244 ? 60.054 50.734 49.014 1.00 111.73 323 GLU D CA 1
ATOM 15191 C C . GLU D 1 244 ? 60.109 51.623 50.249 1.00 110.04 323 GLU D C 1
ATOM 15192 O O . GLU D 1 244 ? 59.368 51.396 51.213 1.00 101.76 323 GLU D O 1
ATOM 15204 N N . ASN D 1 245 ? 60.971 52.637 50.239 1.00 71.79 324 ASN D N 1
ATOM 15205 C CA . ASN D 1 245 ? 61.084 53.572 51.349 1.00 68.71 324 ASN D CA 1
ATOM 15206 C C . ASN D 1 245 ? 60.034 54.675 51.305 1.00 62.95 324 ASN D C 1
ATOM 15207 O O . ASN D 1 245 ? 60.155 55.645 52.060 1.00 60.28 324 ASN D O 1
ATOM 15218 N N . GLU D 1 246 ? 59.014 54.550 50.454 1.00 85.06 325 GLU D N 1
ATOM 15219 C CA . GLU D 1 246 ? 57.959 55.546 50.340 1.00 77.31 325 GLU D CA 1
ATOM 15220 C C . GLU D 1 246 ? 56.593 54.879 50.415 1.00 73.25 325 GLU D C 1
ATOM 15221 O O . GLU D 1 246 ? 56.435 53.705 50.068 1.00 79.83 325 GLU D O 1
ATOM 15233 N N . ALA D 1 247 ? 55.603 55.652 50.864 1.00 65.99 326 ALA D N 1
ATOM 15234 C CA . ALA D 1 247 ? 54.219 55.203 50.916 1.00 59.73 326 ALA D CA 1
ATOM 15235 C C . ALA D 1 247 ? 53.297 56.376 50.616 1.00 52.64 326 ALA D C 1
ATOM 15236 O O . ALA D 1 247 ? 53.525 57.491 51.093 1.00 49.27 326 ALA D O 1
ATOM 15243 N N . THR D 1 248 ? 52.254 56.115 49.833 1.00 56.00 327 THR D N 1
ATOM 15244 C CA . THR D 1 248 ? 51.234 57.107 49.521 1.00 54.63 327 THR D CA 1
ATOM 15245 C C . THR D 1 248 ? 50.028 56.906 50.431 1.00 52.58 327 THR D C 1
ATOM 15246 O O . THR D 1 248 ? 49.587 55.774 50.652 1.00 52.83 327 THR D O 1
ATOM 15257 N N . PHE D 1 249 ? 49.500 58.008 50.963 1.00 54.73 328 PHE D N 1
ATOM 15258 C CA . PHE D 1 249 ? 48.300 57.964 51.786 1.00 52.83 328 PHE D CA 1
ATOM 15259 C C . PHE D 1 249 ? 47.432 59.178 51.480 1.00 53.70 328 PHE D C 1
ATOM 15260 O O . PHE D 1 249 ? 47.861 60.135 50.829 1.00 52.99 328 PHE D O 1
ATOM 15277 N N . ALA D 1 250 ? 46.190 59.118 51.951 1.00 47.06 329 ALA D N 1
ATOM 15278 C CA . ALA D 1 250 ? 45.212 60.168 51.727 1.00 49.95 329 ALA D CA 1
ATOM 15279 C C . ALA D 1 250 ? 44.741 60.736 53.058 1.00 48.89 329 ALA D C 1
ATOM 15280 O O . ALA D 1 250 ? 44.832 60.090 54.106 1.00 48.02 329 ALA D O 1
ATOM 15287 N N . ILE D 1 251 ? 44.229 61.960 52.999 1.00 53.53 330 ILE D N 1
ATOM 15288 C CA . ILE D 1 251 ? 43.700 62.659 54.161 1.00 55.59 330 ILE D CA 1
ATOM 15289 C C . ILE D 1 251 ? 42.224 62.927 53.915 1.00 59.74 330 ILE D C 1
ATOM 15290 O O . ILE D 1 251 ? 41.848 63.424 52.847 1.00 64.91 330 ILE D O 1
ATOM 15306 N N . THR D 1 252 ? 41.393 62.588 54.896 1.00 60.34 331 THR D N 1
ATOM 15307 C CA . THR D 1 252 ? 39.962 62.835 54.829 1.00 62.51 331 THR D CA 1
ATOM 15308 C C . THR D 1 252 ? 39.507 63.390 56.169 1.00 60.80 331 THR D C 1
ATOM 15309 O O . THR D 1 252 ? 40.284 63.480 57.125 1.00 53.91 331 THR D O 1
ATOM 15320 N N . ALA D 1 253 ? 38.229 63.767 56.237 1.00 57.13 332 ALA D N 1
ATOM 15321 C CA . ALA D 1 253 ? 37.655 64.136 57.524 1.00 57.14 332 ALA D CA 1
ATOM 15322 C C . ALA D 1 253 ? 37.791 62.998 58.526 1.00 53.20 332 ALA D C 1
ATOM 15323 O O . ALA D 1 253 ? 37.878 63.240 59.735 1.00 53.16 332 ALA D O 1
ATOM 15330 N N . GLY D 1 254 ? 37.822 61.756 58.042 1.00 52.82 333 GLY D N 1
ATOM 15331 C CA . GLY D 1 254 ? 38.014 60.592 58.878 1.00 54.14 333 GLY D CA 1
ATOM 15332 C C . GLY D 1 254 ? 39.447 60.285 59.243 1.00 50.80 333 GLY D C 1
ATOM 15333 O O . GLY D 1 254 ? 39.705 59.262 59.881 1.00 49.30 333 GLY D O 1
ATOM 15337 N N . GLY D 1 255 ? 40.390 61.132 58.853 1.00 54.30 334 GLY D N 1
ATOM 15338 C CA . GLY D 1 255 ? 41.774 60.971 59.244 1.00 54.00 334 GLY D CA 1
ATOM 15339 C C . GLY D 1 255 ? 42.641 60.392 58.145 1.00 52.64 334 GLY D C 1
ATOM 15340 O O . GLY D 1 255 ? 42.326 60.442 56.954 1.00 53.16 334 GLY D O 1
ATOM 15344 N N . ILE D 1 256 ? 43.773 59.831 58.572 1.00 45.98 335 ILE D N 1
ATOM 15345 C CA . ILE D 1 256 ? 44.717 59.229 57.640 1.00 46.34 335 ILE D CA 1
ATOM 15346 C C . ILE D 1 256 ? 44.117 57.950 57.075 1.00 47.01 335 ILE D C 1
ATOM 15347 O O . ILE D 1 256 ? 43.648 57.081 57.823 1.00 44.66 335 ILE D O 1
ATOM 15363 N N . GLY D 1 257 ? 44.133 57.824 55.751 1.00 42.19 336 GLY D N 1
ATOM 15364 C CA . GLY D 1 257 ? 43.572 56.653 55.106 1.00 46.03 336 GLY D CA 1
ATOM 15365 C C . GLY D 1 257 ? 44.295 56.266 53.834 1.00 48.95 336 GLY D C 1
ATOM 15366 O O . GLY D 1 257 ? 45.355 56.816 53.521 1.00 46.92 336 GLY D O 1
ATOM 15370 N N . ASP D 1 258 ? 43.734 55.317 53.093 1.00 52.39 337 ASP D N 1
ATOM 15371 C CA . ASP D 1 258 ? 44.336 54.857 51.853 1.00 59.11 337 ASP D CA 1
ATOM 15372 C C . ASP D 1 258 ? 43.816 55.663 50.670 1.00 64.12 337 ASP D C 1
ATOM 15373 O O . ASP D 1 258 ? 42.667 56.110 50.652 1.00 66.60 337 ASP D O 1
ATOM 15382 N N . ALA D 1 259 ? 44.680 55.841 49.675 1.00 56.01 338 ALA D N 1
ATOM 15383 C CA . ALA D 1 259 ? 44.264 56.491 48.442 1.00 65.21 338 ALA D CA 1
ATOM 15384 C C . ALA D 1 259 ? 43.161 55.680 47.775 1.00 71.46 338 ALA D C 1
ATOM 15385 O O . ALA D 1 259 ? 43.234 54.450 47.696 1.00 73.92 338 ALA D O 1
ATOM 15392 N N . LYS D 1 260 ? 42.130 56.374 47.299 1.00 103.01 339 LYS D N 1
ATOM 15393 C CA . LYS D 1 260 ? 41.013 55.732 46.625 1.00 113.07 339 LYS D CA 1
ATOM 15394 C C . LYS D 1 260 ? 41.259 55.724 45.115 1.00 120.35 339 LYS D C 1
ATOM 15395 O O . LYS D 1 260 ? 42.324 56.116 44.633 1.00 120.36 339 LYS D O 1
ATOM 15414 N N . GLU D 1 261 ? 40.268 55.270 44.353 1.00 134.20 340 GLU D N 1
ATOM 15415 C CA . GLU D 1 261 ? 40.379 55.199 42.901 1.00 141.95 340 GLU D CA 1
ATOM 15416 C C . GLU D 1 261 ? 39.056 55.578 42.242 1.00 147.86 340 GLU D C 1
ATOM 15417 O O . GLU D 1 261 ? 38.044 55.765 42.918 1.00 148.26 340 GLU D O 1
#

GO terms:
  GO:0000150 DNA strand exchange activity (F, IDA)
  GO:0005634 nucleus (C, IDA)
  GO:0005694 chromosome (C, IDA)
  GO:0003697 single-stranded DNA binding (F, IDA)
  GO:1990918 double-strand break repair involved in meiotic recombination (P, IDA)
  GO:0007129 homologous chromosome pairing at meiosis (P, IDA)
  GO:0007131 reciprocal meiotic recombination (P, IDA)
  GO:0005515 protein binding (F, IPI)
  GO:0005524 ATP binding (F, TAS)
  GO:0000794 condensed nuclear chromosome (C, TAS)
  GO:0003677 DNA binding (F, TAS)
  GO:0051321 meiotic cell cycle (P, TAS)
  GO:0007131 reciprocal meiotic recombination (P, TAS)
  GO:0007283 spermatogenesis (P, TAS)
  GO:0007292 female gamete generation (P, TAS)
  GO:0005654 nucleoplasm (C, TAS)
  GO:0042802 identical protein binding (F, IPI)
  GO:0008094 ATP-dependent activity, acting on DNA (F, IDA)

InterPro domains:
  IPR003593 AAA+ ATPase domain [SM00382] (118-307)
  IPR010995 DNA repair Rad51/transcription factor NusA, alpha-helical [SSF47794] (16-81)
  IPR011940 Meiotic recombination protein Dmc1 [TIGR02238] (24-338)
  IPR013632 Rad51-like, C-terminal [PF08423] (94-338)
  IPR016467 DNA recombination and repair protein, RecA-like [PIRSF005856] (18-340)
  IPR020587 DNA recombination and repair protein RecA, monomer-monomer interface [PS50163] (277-340)
  IPR020588 DNA recombination and repair protein RecA-like, ATP-binding domain [PS50162] (97-270)
  IPR027417 P-loop containing nucleoside triphosphate hydrolase [G3DSA:3.40.50.300] (83-340)
  IPR027417 P-loop containing nucleoside triphosphate hydrolase [SSF52540] (100-337)
  IPR060101 SAM-like helix-hairpin-helix tandem [PF14520] (25-79)

Foldseek 3Di:
DVPDDDVVVVVVLCLPKDAFDQAAPQVCVLVVRHQIFLFEEEEEEDPPLAQLLSVLLSLQRQQPQDPSRRNHAAEEEEAAPPRDDLVLNVLLCVVVVHDSVVSVVRYHYDYDPALVSVLVVVVVVLVVCVVDAPHYAEYEYAALCPRLCVVCVDPPCVVVSLVSSLVSLVSVSCSRSVRGHGYYHYFYCPVPTPDPPSVVVSGPWYWYKDDDPDQKIKIATPPDDDDPSRMGIWGQDSNGIHHDDD/DPDDDPVVVVVLCLPKDAFAQAAPQVCVLVVRHQIFLFEEEEEEDPLLAQLLSVLLSLQRQQPQDPPRRNHAAEEEEAAPPRDDLVLNVLQCVVVVHDSVVSVVRYHYDYDPALVSVLVVVVVVLVVCVVDFPHYAEYEYEALCPRLCVVQVDPVCVVVSLVSSLVSLVSVSCSRNVRGHGYYHYFYAVVNHTPDPPSVVVSGPWYWYWDDDPDQKIKIATPPDDPDPSRMGIWGQDSNGIHHDPD/DPDPDDDVVVVVVLCLPKDAFAQAAPQVCLLVVRHQIFLFEEEEEEDPLLAQLLSVLLSLQSQQPQDPPRRNHAAEEEEAAPPRDDLVLNVLLCVVVVHDSVVSVVRYHYDYAPALVSVLVVVVVVLVVLVVDAPHYAEYEYEALCPRLCVVQVDPVCVVVSLVSSLVSLVSVSCSRSVRGHGYYHYFYWDVVIDTPDPPSVVVSGPWYWYKAQDPDQKIKIATPPDDPDPSRMGIWGQDSNGIHHD/DVPDDDVVVVVVLCLPKDAQQQAAPQVCVLVVRHQIFLFEEEEEEDPLLAPLLSVLLSLQSQQPQDPPRNNHAAEEEEAADPRDDLVLNCLQCVVVVHDSVVSVVRYHYDYADALVSVLVVVVVVLVVLVVDAPHYAEYEYEALCPRLCVVQVDPVRVVVSLVSSLVSLVSVSCSRSVRGHGYYHYFYCPVPTPDPPSVVVSGPWYWYKDDDPDQKIKIATPPDDDDPSRMGIWGQDSNGIHHDDD

Nearest PDB structures (foldseek):
  6r3p-assembly2_C  TM=1.004E+00  e=1.200E-54  Homo sapiens
  8r2g-assembly1_C  TM=1.001E+00  e=1.055E-48  Homo sapiens
  8r2g-assembly1_F  TM=1.001E+00  e=2.072E-48  Homo sapiens
  1v5w-assembly1_A  TM=9.641E-01  e=2.261E-43  Homo sapiens
  7cgy-assembly1_C  TM=9.375E-01  e=3.586E-44  Homo sapiens

CATH classification: 3.40.50.300

B-factor: mean 64.7, std 27.83, range [24.19, 193.57]

Organism: Homo sapiens (NCBI:txid9606)